Protein AF-A0A7R9L1J9-F1 (afdb_monomer_lite)

Radius of gyration: 37.99 Å; chains: 1; bounding box: 117×109×66 Å

Organism: NCBI:txid1979941

InterPro domains:
  IPR000195 Rab-GAP-TBC domain [PF00566] (53-250)
  IPR000195 Rab-GAP-TBC domain [PS50086] (49-233)
  IPR000195 Rab-GAP-TBC domain [SM00164] (46-256)
  IPR001452 SH3 domain [PF00018] (391-436)
  IPR001452 SH3 domain [PS50002] (385-444)
  IPR001452 SH3 domain [SM00326] (388-443)
  IPR004012 RUN domain [PF02759] (469-606)
  IPR004012 RUN domain [PF02759] (653-801)
  IPR004012 RUN domain [PS50826] (460-625)
  IPR004012 RUN domain [PS50826] (644-804)
  IPR004012 RUN domain [SM00593] (555-621)
  IPR004012 RUN domain [SM00593] (739-802)
  IPR035833 SGSM3, SH3 domain [cd11813] (389-441)
  IPR035969 Rab-GAP-TBC domain superfamily [SSF47923] (28-200)
  IPR035969 Rab-GAP-TBC domain superfamily [SSF47923] (175-279)
  IPR036028 SH3-like domain superfamily [SSF50044] (387-447)
  IPR036028 SH3-like domain superfamily [SSF50044] (607-629)
  IPR037213 RUN domain superfamily [G3DSA:1.20.58.900] (461-613)
  IPR037213 RUN domain superfamily [G3DSA:1.20.58.900] (621-808)
  IPR037213 RUN domain superfamily [SSF140741] (468-607)

Secondary structure (DSSP, 8-state):
--HHHHHHHHHHHHHHHHH-TT--SS--GGGS-SSPPP-HHHHHHHHT---TTTHHHHHHHHSSHHHHHHT-SS-HHHHHHHGGGSPPPPHHHHTTTSTTSTTTSSTTSHHHHHHHHHHHHHHHHHHTT-TT--PPSSS--HHHHHHHHHTTS-HHHHHH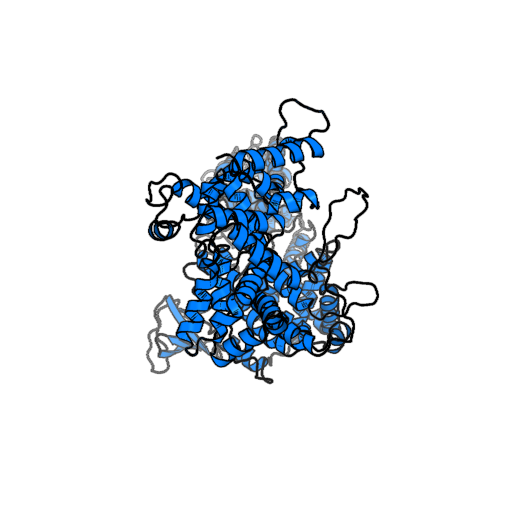HHHHHHHHHHT---HHHHHHHHHHH-HHHHHHHHHTT--HHHHHHHHHHTTTTTT---HHHHHHHHHHHHHH-THHHHHHHHHHHHHTHHHHHS--SHHHHHHHHHTGGGG--SHHHHHHHHHHHHHHHGGG---------------------PPP--TT-TTHHHHHHHHHHHHHHHHHHHHHHHHHHHHHHH-TT---------TTSS--S-HHHHHHHHHHTS--EEEESS-B---STTB--B-TT-EEEEEE--SSSEEEEEETTEEEEEEGGGEEE--TTS--B-GGG-TTT-THHHIIIIIIIHHHHHHHHHTTB--BTTB---HHHHHHHHHHHHHHTTHHHHHHHHHHHHHH-GGGTS--S-HHHHHHHHHHHHHHHTTTS-HHHHHHHHHHHHHHHT-HHHHHHHHHHS-HHHHHHHB-TTSSTTSTTHHHHHHHHHHHHHHHHHSB---TTSS-----SS----GGGBTTT-THHHIIIIIIIHHHHHHHHHTTB--BTTB---HHHHHHHHHHHHHHTTHHHHHHHHHHHHHH-GGGTS--S-HHHHHHHHHHHHHHHTTTS-HHHHHHHHHHHHHHTT-HHHHHHHHHHS-HHHHHHHB-TTSTTTSTTHHHHHHHHHGGGGS--B--TTTTSSS--PPPPSS-HHHHHHHHHHTT------

Structure (mmCIF, N/CA/C/O backbone):
data_AF-A0A7R9L1J9-F1
#
_entry.id   AF-A0A7R9L1J9-F1
#
loop_
_atom_site.group_PDB
_atom_site.id
_atom_site.type_symbol
_atom_site.label_atom_id
_atom_site.label_alt_id
_atom_site.label_comp_id
_atom_site.label_asym_id
_atom_site.label_entity_id
_atom_site.label_seq_id
_atom_site.pdbx_PDB_ins_code
_atom_site.Cartn_x
_atom_site.Cartn_y
_atom_site.Cartn_z
_atom_site.occupancy
_atom_site.B_iso_or_equiv
_atom_site.auth_seq_id
_atom_site.auth_comp_id
_atom_site.auth_asym_id
_atom_site.auth_atom_id
_atom_site.pdbx_PDB_model_num
ATOM 1 N N . THR A 1 1 ? -29.729 36.210 -21.195 1.00 52.78 1 THR A N 1
ATOM 2 C CA . THR A 1 1 ? -29.632 37.265 -22.236 1.00 52.78 1 THR A CA 1
ATOM 3 C C . THR A 1 1 ? -30.159 38.641 -21.827 1.00 52.78 1 THR A C 1
ATOM 5 O O . THR A 1 1 ? -30.220 39.504 -22.674 1.00 52.78 1 THR A O 1
ATOM 8 N N . GLU A 1 2 ? -30.376 38.942 -20.551 1.00 46.12 2 GLU A N 1
ATOM 9 C CA . GLU A 1 2 ? -30.359 40.326 -20.010 1.00 46.12 2 GLU A CA 1
ATOM 10 C C . GLU A 1 2 ? -30.115 40.186 -18.500 1.00 46.12 2 GLU A C 1
ATOM 12 O O . GLU A 1 2 ? -29.141 40.695 -17.953 1.00 46.12 2 GLU A O 1
ATOM 17 N N . THR A 1 3 ? -30.856 39.257 -17.895 1.00 63.62 3 THR A N 1
ATOM 18 C CA . THR A 1 3 ? -30.635 38.694 -16.554 1.00 63.62 3 THR A CA 1
ATOM 19 C C . THR A 1 3 ? -29.209 38.165 -16.330 1.00 63.62 3 THR A C 1
ATOM 21 O O . THR A 1 3 ? -28.573 38.513 -15.342 1.00 63.62 3 THR A O 1
ATOM 24 N N . ASP A 1 4 ? -28.648 37.382 -17.260 1.00 67.44 4 ASP A N 1
ATOM 25 C CA . ASP A 1 4 ? -27.270 36.859 -17.133 1.00 67.44 4 ASP A CA 1
ATOM 26 C C . ASP A 1 4 ? -26.195 37.955 -17.139 1.00 67.44 4 ASP A C 1
ATOM 28 O O . ASP A 1 4 ? -25.140 37.792 -16.522 1.00 67.44 4 ASP A O 1
ATOM 32 N N . GLN A 1 5 ? -26.437 39.052 -17.866 1.00 74.88 5 GLN A N 1
ATOM 33 C CA . GLN A 1 5 ? -25.528 40.198 -17.897 1.00 74.88 5 GLN A CA 1
ATOM 34 C C . GLN A 1 5 ? -25.625 40.979 -16.589 1.00 74.88 5 GLN A C 1
ATOM 36 O O . GLN A 1 5 ? -24.598 41.368 -16.042 1.00 74.88 5 GLN A O 1
ATOM 41 N N . GLU A 1 6 ? -26.828 41.130 -16.037 1.00 79.62 6 GLU A N 1
ATOM 42 C CA . GLU A 1 6 ? -27.044 41.754 -14.733 1.00 79.62 6 GLU A CA 1
ATOM 43 C C . GLU A 1 6 ? -26.386 40.953 -13.595 1.00 79.62 6 GLU A C 1
ATOM 45 O O . GLU A 1 6 ? -25.652 41.511 -12.777 1.00 79.62 6 GLU A O 1
ATOM 50 N N . VAL A 1 7 ? -26.571 39.628 -13.579 1.00 81.00 7 VAL A N 1
ATOM 51 C CA . VAL A 1 7 ? -25.913 38.717 -12.627 1.00 81.00 7 VAL A CA 1
ATOM 52 C C . VAL A 1 7 ? -24.394 38.800 -12.776 1.00 81.00 7 VAL A C 1
ATOM 54 O O . VAL A 1 7 ? -23.674 38.924 -11.785 1.00 81.00 7 VAL A O 1
ATOM 57 N N . ARG A 1 8 ? -23.881 38.801 -14.011 1.00 83.38 8 ARG A N 1
ATOM 58 C CA . ARG A 1 8 ? -22.445 38.962 -14.274 1.00 83.38 8 ARG A CA 1
ATOM 59 C C . ARG A 1 8 ? -21.911 40.295 -13.739 1.00 83.38 8 ARG A C 1
ATOM 61 O O . ARG A 1 8 ? -20.854 40.295 -13.115 1.00 83.38 8 ARG A O 1
ATOM 68 N N . SER A 1 9 ? -22.627 41.399 -13.937 1.00 83.75 9 SER A N 1
ATOM 69 C CA . SER A 1 9 ? -22.235 42.720 -13.428 1.00 83.75 9 SER A CA 1
ATOM 70 C C . SER A 1 9 ? -22.203 42.767 -11.899 1.00 83.75 9 SER A C 1
ATOM 72 O O . SER A 1 9 ? -21.262 43.319 -11.332 1.00 83.75 9 SER A O 1
ATOM 74 N N . LYS A 1 10 ? -23.162 42.120 -11.220 1.00 85.19 10 LYS A N 1
ATOM 75 C CA . LYS A 1 10 ? -23.164 41.971 -9.751 1.00 85.19 10 LYS A CA 1
ATOM 76 C C . LYS A 1 10 ? -21.920 41.225 -9.252 1.00 85.19 10 LYS A C 1
ATOM 78 O O . LYS A 1 10 ? -21.276 41.669 -8.303 1.00 85.19 10 LYS A O 1
ATOM 83 N N . TRP A 1 11 ? -21.538 40.140 -9.929 1.00 86.75 11 TRP A N 1
ATOM 84 C CA . TRP A 1 11 ? -20.323 39.384 -9.612 1.00 86.75 11 TRP A CA 1
ATOM 85 C C . TRP A 1 11 ? -19.034 40.171 -9.869 1.00 86.75 11 TRP A C 1
ATOM 87 O O . TRP A 1 11 ? -18.132 40.141 -9.035 1.00 86.75 11 TRP A O 1
ATOM 97 N N . ILE A 1 12 ? -18.942 40.891 -10.992 1.00 85.00 12 ILE A N 1
ATOM 98 C CA . ILE A 1 12 ? -17.780 41.738 -11.303 1.00 85.00 12 ILE A CA 1
ATOM 99 C C . ILE A 1 12 ? -17.639 42.843 -10.252 1.00 85.00 12 ILE A C 1
ATOM 101 O O . ILE A 1 12 ? -16.560 43.000 -9.693 1.00 85.00 12 ILE A O 1
ATOM 105 N N . CYS A 1 13 ? -18.734 43.523 -9.903 1.00 84.25 13 CYS A N 1
ATOM 106 C CA . CYS A 1 13 ? -18.741 44.558 -8.871 1.00 84.25 13 CYS A CA 1
ATOM 107 C C . CYS A 1 13 ? -18.268 44.019 -7.511 1.00 84.25 13 CYS A C 1
ATOM 109 O O . CYS A 1 13 ? -17.436 44.642 -6.853 1.00 84.25 13 CYS A O 1
ATOM 111 N N . TYR A 1 14 ? -18.729 42.829 -7.107 1.00 85.44 14 TYR A N 1
ATOM 112 C CA . TYR A 1 14 ? -18.257 42.183 -5.881 1.00 85.44 14 TYR A CA 1
ATOM 113 C C . TYR A 1 14 ? -16.753 41.888 -5.917 1.00 85.44 14 TYR A C 1
ATOM 115 O O . TYR A 1 14 ? -16.052 42.141 -4.934 1.00 85.44 14 TYR A O 1
ATOM 123 N N . LEU A 1 15 ? -16.254 41.345 -7.031 1.00 83.75 15 LEU A N 1
ATOM 124 C CA . LEU A 1 15 ? -14.843 40.998 -7.186 1.00 83.75 15 LEU A CA 1
ATOM 125 C C . LEU A 1 15 ? -13.955 42.247 -7.189 1.00 83.75 15 LEU A C 1
ATOM 127 O O . LEU A 1 15 ? -12.946 42.273 -6.485 1.00 83.75 15 LEU A O 1
ATOM 131 N N . GLU A 1 16 ? -14.357 43.294 -7.905 1.00 82.06 16 GLU A N 1
ATOM 132 C CA . GLU A 1 16 ? -13.647 44.572 -7.927 1.00 82.06 16 GLU A CA 1
ATOM 133 C C . GLU A 1 16 ? -13.620 45.212 -6.538 1.00 82.06 16 GLU A C 1
ATOM 135 O O . GLU A 1 16 ? -12.553 45.568 -6.046 1.00 82.06 16 GLU A O 1
ATOM 140 N N . PHE A 1 17 ? -14.761 45.275 -5.852 1.00 82.44 17 PHE A N 1
ATOM 141 C CA . PHE A 1 17 ? -14.840 45.892 -4.530 1.00 82.44 17 PHE A CA 1
ATOM 142 C C . PHE A 1 17 ? -13.985 45.172 -3.474 1.00 82.44 17 PHE A C 1
ATOM 144 O O . PHE A 1 17 ? -13.336 45.821 -2.657 1.00 82.44 17 PHE A O 1
ATOM 151 N N . ASN A 1 18 ? -13.972 43.834 -3.471 1.00 80.44 18 ASN A N 1
ATOM 152 C CA . ASN A 1 18 ? -13.299 43.066 -2.415 1.00 80.44 18 ASN A CA 1
ATOM 153 C C . ASN A 1 18 ? -11.826 42.757 -2.711 1.00 80.44 18 ASN A C 1
ATOM 155 O O . ASN A 1 18 ? -11.041 42.603 -1.773 1.00 80.44 18 ASN A O 1
ATOM 159 N N . TYR A 1 19 ? -11.441 42.651 -3.985 1.00 79.38 19 TYR A N 1
ATOM 160 C CA . TYR A 1 19 ? -10.119 42.150 -4.376 1.00 79.38 19 TYR A CA 1
ATOM 161 C C . TYR A 1 19 ? -9.318 43.118 -5.262 1.00 79.38 19 TYR A C 1
ATOM 163 O O . TYR A 1 19 ? -8.096 42.989 -5.327 1.00 79.38 19 TYR A O 1
ATOM 171 N N . ASN A 1 20 ? -9.935 44.127 -5.892 1.00 75.06 20 ASN A N 1
ATOM 172 C CA . ASN A 1 20 ? -9.223 45.122 -6.708 1.00 75.06 20 ASN A CA 1
ATOM 173 C C . ASN A 1 20 ? -8.796 46.346 -5.874 1.00 75.06 20 ASN A C 1
ATOM 175 O O . ASN A 1 20 ? -9.239 47.469 -6.105 1.00 75.06 20 ASN A O 1
ATOM 179 N N . LYS A 1 21 ? -7.908 46.131 -4.891 1.00 64.69 21 LYS A N 1
ATOM 180 C CA . LYS A 1 21 ? -7.424 47.190 -3.978 1.00 64.69 21 LYS A CA 1
ATOM 181 C C . LYS A 1 21 ? -6.687 48.339 -4.681 1.00 64.69 21 LYS A C 1
ATOM 183 O O . LYS A 1 21 ? -6.654 49.444 -4.154 1.00 64.69 21 LYS A O 1
ATOM 188 N N . GLU A 1 22 ? -6.099 48.077 -5.847 1.00 64.81 22 GLU A N 1
ATOM 189 C CA . GLU A 1 22 ? -5.290 49.035 -6.618 1.00 64.81 22 GLU A CA 1
ATOM 190 C C . GLU A 1 22 ? -6.073 49.714 -7.758 1.00 64.81 22 GLU A C 1
ATOM 192 O O . GLU A 1 22 ? -5.486 50.457 -8.540 1.00 64.81 22 GLU A O 1
ATOM 197 N N . ALA A 1 23 ? -7.389 49.472 -7.864 1.00 60.03 23 ALA A N 1
ATOM 198 C CA . ALA A 1 23 ? -8.268 50.046 -8.891 1.00 60.03 23 ALA A CA 1
ATOM 199 C C . ALA A 1 23 ? -7.743 49.876 -10.335 1.00 60.03 23 ALA A C 1
ATOM 201 O O . ALA A 1 23 ? -7.856 50.770 -11.175 1.00 60.03 23 ALA A O 1
ATOM 202 N N . ILE A 1 24 ? -7.164 48.711 -10.643 1.00 63.12 24 ILE A N 1
ATOM 203 C CA . ILE A 1 24 ? -6.625 48.417 -11.976 1.00 63.12 24 ILE A CA 1
ATOM 204 C C . ILE A 1 24 ? -7.784 48.296 -12.974 1.00 63.12 24 ILE A C 1
ATOM 206 O O . ILE A 1 24 ? -8.755 47.590 -12.705 1.00 63.12 24 ILE A O 1
ATOM 210 N N . HIS A 1 25 ? -7.652 48.924 -14.152 1.00 56.69 25 HIS A N 1
ATOM 211 C CA . HIS A 1 25 ? -8.666 48.936 -15.222 1.00 56.69 25 HIS A CA 1
ATOM 212 C C . HIS A 1 25 ? -9.091 47.545 -15.732 1.00 56.69 25 HIS A C 1
ATOM 214 O O . HIS A 1 25 ? -10.140 47.421 -16.361 1.00 56.69 25 HIS A O 1
ATOM 220 N N . GLN A 1 26 ? -8.287 46.504 -15.495 1.00 63.88 26 GLN A N 1
ATOM 221 C CA . GLN A 1 26 ? -8.603 45.113 -15.817 1.00 63.88 26 GLN A CA 1
ATOM 222 C C . GLN A 1 26 ? -8.122 44.200 -14.689 1.00 63.88 26 GLN A C 1
ATOM 224 O O . GLN A 1 26 ? -6.935 43.880 -14.581 1.00 63.88 26 GLN A O 1
ATOM 229 N N . MET A 1 27 ? -9.061 43.783 -13.846 1.00 69.81 27 MET A N 1
ATOM 230 C CA . MET A 1 27 ? -8.804 42.860 -12.748 1.00 69.81 27 MET A CA 1
ATOM 231 C C . MET A 1 27 ? -8.367 41.483 -13.273 1.00 69.81 27 MET A C 1
ATOM 233 O O . MET A 1 27 ? -8.960 40.939 -14.208 1.00 69.81 27 MET A O 1
ATOM 237 N N . LYS A 1 28 ? -7.343 40.888 -12.649 1.00 78.19 28 LYS A N 1
ATOM 238 C CA . LYS A 1 28 ? -6.871 39.530 -12.969 1.00 78.19 28 LYS A CA 1
ATOM 239 C C . LYS A 1 28 ? -7.259 38.554 -11.863 1.00 78.19 28 LYS A C 1
ATOM 241 O O . LYS A 1 28 ? -7.172 38.870 -10.681 1.00 78.19 28 LYS A O 1
ATOM 246 N N . TRP A 1 29 ? -7.574 37.313 -12.232 1.00 80.62 29 TRP A N 1
ATOM 247 C CA . TRP A 1 29 ? -7.896 36.249 -11.270 1.00 80.62 29 TRP A CA 1
ATOM 248 C C . TRP A 1 29 ? -6.765 35.934 -10.278 1.00 80.62 29 TRP A C 1
ATOM 250 O O . TRP A 1 29 ? -7.034 35.392 -9.211 1.00 80.62 29 TRP A O 1
ATOM 260 N N . SER A 1 30 ? -5.515 36.292 -10.585 1.00 76.06 30 SER A N 1
ATOM 261 C CA . SER A 1 30 ? -4.375 36.160 -9.665 1.00 76.06 30 SER A CA 1
ATOM 262 C C . SER A 1 30 ? -4.487 37.033 -8.410 1.00 76.06 30 SER A C 1
ATOM 264 O O . SER A 1 30 ? -3.798 36.764 -7.436 1.00 76.06 30 SER A O 1
ATOM 266 N N . GLN A 1 31 ? -5.326 38.074 -8.433 1.00 74.94 31 GLN A N 1
ATOM 267 C CA . GLN A 1 31 ? -5.555 38.982 -7.301 1.00 74.94 31 GLN A CA 1
ATOM 268 C C . GLN A 1 31 ? -6.635 38.469 -6.338 1.00 74.94 31 GLN A C 1
ATOM 270 O O . GLN A 1 31 ? -6.786 38.994 -5.239 1.00 74.94 31 GLN A O 1
ATOM 275 N N . VAL A 1 32 ? -7.404 37.462 -6.756 1.00 80.69 32 VAL A N 1
ATOM 276 C CA . VAL A 1 32 ? -8.430 36.828 -5.928 1.00 80.69 32 VAL A CA 1
ATOM 277 C C . VAL A 1 32 ? -7.782 35.711 -5.123 1.00 80.69 32 VAL A C 1
ATOM 279 O O . VAL A 1 32 ? -7.078 34.878 -5.700 1.00 80.69 32 VAL A O 1
ATOM 282 N N . ASP A 1 33 ? -8.076 35.668 -3.823 1.00 80.06 33 ASP A N 1
ATOM 283 C CA . ASP A 1 33 ? -7.592 34.633 -2.906 1.00 80.06 33 ASP A CA 1
ATOM 284 C C . ASP A 1 33 ? -7.786 33.213 -3.474 1.00 80.06 33 ASP A C 1
ATOM 286 O O . ASP A 1 33 ? -8.755 32.921 -4.183 1.00 80.06 33 ASP A O 1
ATOM 290 N N . ILE A 1 34 ? -6.862 32.311 -3.125 1.00 78.62 34 ILE A N 1
ATOM 291 C CA . ILE A 1 34 ? -6.886 30.900 -3.552 1.00 78.62 34 ILE A CA 1
ATOM 292 C C . ILE A 1 34 ? -8.174 30.204 -3.084 1.00 78.62 34 ILE A C 1
ATOM 294 O O . ILE A 1 34 ? -8.703 29.354 -3.796 1.00 78.62 34 ILE A O 1
ATOM 298 N N . GLN A 1 35 ? -8.691 30.596 -1.917 1.00 81.00 35 GLN A N 1
ATOM 299 C CA . GLN A 1 35 ? -9.971 30.146 -1.385 1.00 81.00 35 GLN A CA 1
ATOM 300 C C . GLN A 1 35 ? -10.810 31.358 -0.971 1.00 81.00 35 GLN A C 1
ATOM 302 O O . GLN A 1 35 ? -10.342 32.223 -0.227 1.00 81.00 35 GLN A O 1
ATOM 307 N N . MET A 1 36 ? -12.055 31.425 -1.445 1.00 79.56 36 MET A N 1
ATOM 308 C CA . MET A 1 36 ? -12.958 32.527 -1.105 1.00 79.56 36 MET A CA 1
ATOM 309 C C . MET A 1 36 ? -13.501 32.366 0.319 1.00 79.56 36 MET A C 1
ATOM 311 O O . MET A 1 36 ? -13.975 31.298 0.702 1.00 79.56 36 MET A O 1
ATOM 315 N N . LYS A 1 37 ? -13.462 33.441 1.112 1.00 77.69 37 LYS A N 1
ATOM 316 C CA . LYS A 1 37 ? -14.040 33.450 2.462 1.00 77.69 37 LYS A CA 1
ATOM 317 C C . LYS A 1 37 ? -15.562 33.539 2.383 1.00 77.69 37 LYS A C 1
ATOM 319 O O . LYS A 1 37 ? -16.094 34.370 1.649 1.00 77.69 37 LYS A O 1
ATOM 324 N N . HIS A 1 38 ? -16.255 32.742 3.194 1.00 80.81 38 HIS A N 1
ATOM 325 C CA . HIS A 1 38 ? -17.709 32.811 3.306 1.00 80.81 38 HIS A CA 1
ATOM 326 C C . HIS A 1 38 ? -18.138 34.157 3.893 1.00 80.81 38 HIS A C 1
ATOM 328 O O . HIS A 1 38 ? -17.813 34.487 5.035 1.00 80.81 38 HIS A O 1
ATOM 334 N N . THR A 1 39 ? -18.894 34.933 3.122 1.00 82.56 39 THR A N 1
ATOM 335 C CA . THR A 1 39 ? -19.491 36.195 3.570 1.00 82.56 39 THR A CA 1
ATOM 336 C C . THR A 1 39 ? -20.982 36.197 3.267 1.00 82.56 39 THR A C 1
ATOM 338 O O . THR A 1 39 ? -21.439 35.512 2.355 1.00 82.56 39 THR A O 1
ATOM 341 N N . LYS A 1 40 ? -21.761 36.988 4.017 1.00 81.56 40 LYS A N 1
ATOM 342 C CA . LYS A 1 40 ? -23.208 37.124 3.772 1.00 81.56 40 LYS A CA 1
ATOM 343 C C . LYS A 1 40 ? -23.498 37.585 2.339 1.00 81.56 40 LYS A C 1
ATOM 345 O O . LYS A 1 40 ? -24.395 37.054 1.702 1.00 81.56 40 LYS A O 1
ATOM 350 N N . VAL A 1 41 ? -22.696 38.519 1.826 1.00 83.06 41 VAL A N 1
ATOM 351 C CA . VAL A 1 41 ? -22.822 39.042 0.458 1.00 83.06 41 VAL A CA 1
ATOM 352 C C . VAL A 1 41 ? -22.519 37.959 -0.578 1.00 83.06 41 VAL A C 1
ATOM 354 O O . VAL A 1 41 ? -23.290 37.789 -1.515 1.00 83.06 41 VAL A O 1
ATOM 357 N N . LEU A 1 42 ? -21.445 37.184 -0.389 1.00 84.44 42 LEU A N 1
ATOM 358 C CA . LEU A 1 42 ? -21.094 36.089 -1.296 1.00 84.44 42 LEU A CA 1
ATOM 359 C C . LEU A 1 42 ? -22.156 34.983 -1.297 1.00 84.44 42 LEU A C 1
ATOM 361 O O . LEU A 1 42 ? -22.511 34.471 -2.352 1.00 84.44 42 LEU A O 1
ATOM 365 N N . THR A 1 43 ? -22.715 34.661 -0.130 1.00 85.81 43 THR A N 1
ATOM 366 C CA . THR A 1 43 ? -23.818 33.704 -0.009 1.00 85.81 43 THR A CA 1
ATOM 367 C C . THR A 1 43 ? -25.052 34.148 -0.801 1.00 85.81 43 THR A C 1
ATOM 369 O O . THR A 1 43 ? -25.624 33.340 -1.528 1.00 85.81 43 THR A O 1
ATOM 372 N N . GLU A 1 44 ? -25.447 35.420 -0.717 1.00 85.12 44 GLU A N 1
ATOM 373 C CA . GLU A 1 44 ? -26.576 35.944 -1.501 1.00 85.12 44 GLU A CA 1
ATOM 374 C C . GLU A 1 44 ? -26.275 35.987 -3.008 1.00 85.12 44 GLU A C 1
ATOM 376 O O . GLU A 1 44 ? -27.142 35.669 -3.822 1.00 85.12 44 GLU A O 1
ATOM 381 N N . LEU A 1 45 ? -25.031 36.283 -3.399 1.00 86.56 45 LEU A N 1
ATOM 382 C CA . LEU A 1 45 ? -24.614 36.222 -4.804 1.00 86.56 45 LEU A CA 1
ATOM 383 C C . LEU A 1 45 ? -24.693 34.803 -5.370 1.00 86.56 45 LEU A C 1
ATOM 385 O O . LEU A 1 45 ? -25.160 34.617 -6.492 1.00 86.56 45 LEU A O 1
ATOM 389 N N . ILE A 1 46 ? -24.301 33.796 -4.593 1.00 87.88 46 ILE A N 1
ATOM 390 C CA . ILE A 1 46 ? -24.373 32.392 -5.012 1.00 87.88 46 ILE A CA 1
ATOM 391 C C . ILE A 1 46 ? -25.825 31.929 -5.123 1.00 87.88 46 ILE A C 1
ATOM 393 O O . ILE A 1 46 ? -26.170 31.270 -6.101 1.00 87.88 46 ILE A O 1
ATOM 397 N N . LYS A 1 47 ? -26.704 32.353 -4.205 1.00 85.12 47 LYS A N 1
ATOM 398 C CA . LYS A 1 47 ? -28.154 32.116 -4.323 1.00 85.12 47 LYS A CA 1
ATOM 399 C C . LYS A 1 47 ? -28.750 32.767 -5.573 1.00 85.12 47 LYS A C 1
ATOM 401 O O . LYS A 1 47 ? -29.637 32.189 -6.188 1.00 85.12 47 LYS A O 1
ATOM 406 N N . SER A 1 48 ? -28.251 33.940 -5.972 1.00 82.94 48 SER A N 1
ATOM 407 C CA . SER A 1 48 ? -28.673 34.608 -7.212 1.00 82.94 48 SER A CA 1
ATOM 408 C C . SER A 1 48 ? -28.141 33.947 -8.495 1.00 82.94 48 SER A C 1
ATOM 410 O O . SER A 1 48 ? -28.582 34.298 -9.589 1.00 82.94 48 SER A O 1
ATOM 412 N N . GLY A 1 49 ? -27.233 32.973 -8.361 1.00 84.50 49 GLY A N 1
ATOM 413 C CA . GLY A 1 49 ? -26.638 32.206 -9.450 1.00 84.50 49 GLY A CA 1
ATOM 414 C C . GLY A 1 49 ? -25.311 32.771 -9.958 1.00 84.50 49 GLY A C 1
ATOM 415 O O . GLY A 1 49 ? -24.997 33.955 -9.806 1.00 84.50 49 GLY A O 1
ATOM 416 N N . ILE A 1 50 ? -24.504 31.904 -10.576 1.00 88.81 50 ILE A N 1
ATOM 417 C CA . ILE A 1 50 ? -23.214 32.275 -11.168 1.00 88.81 50 ILE A CA 1
ATOM 418 C C . ILE A 1 50 ? -23.350 32.357 -12.691 1.00 88.81 50 ILE A C 1
ATOM 420 O O . ILE A 1 50 ? -23.833 31.434 -13.348 1.00 88.81 50 ILE A O 1
ATOM 424 N N . SER A 1 51 ? -22.867 33.458 -13.279 1.00 87.38 51 SER A N 1
ATOM 425 C CA . SER A 1 51 ? -22.805 33.592 -14.739 1.00 87.38 51 SER A CA 1
ATOM 426 C C . SER A 1 51 ? -21.953 32.462 -15.346 1.00 87.38 51 SER A C 1
ATOM 428 O O . SER A 1 51 ? -20.852 32.220 -14.844 1.00 87.38 51 SER A O 1
ATOM 430 N N . PRO A 1 52 ? -22.366 31.814 -16.456 1.00 85.00 52 PRO A N 1
ATOM 431 C CA . PRO A 1 52 ? -21.652 30.662 -17.023 1.00 85.00 52 PRO A CA 1
ATOM 432 C C . PRO A 1 52 ? -20.151 30.890 -17.258 1.00 85.00 52 PRO A C 1
ATOM 434 O O . PRO A 1 52 ? -19.338 30.006 -17.019 1.00 85.00 52 PRO A O 1
ATOM 437 N N . SER A 1 53 ? -19.777 32.106 -17.659 1.00 85.06 53 SER A N 1
ATOM 438 C CA . SER A 1 53 ? -18.387 32.514 -17.917 1.00 85.06 53 SER A CA 1
ATOM 439 C C . SER A 1 53 ? -17.521 32.667 -16.660 1.00 85.06 53 SER A C 1
ATOM 441 O O . SER A 1 53 ? -16.296 32.650 -16.752 1.00 85.06 53 SER A O 1
ATOM 443 N N . LEU A 1 54 ? -18.137 32.847 -15.490 1.00 88.00 54 LEU A N 1
ATOM 444 C CA . LEU A 1 54 ? -17.450 33.005 -14.208 1.00 88.00 54 LEU A CA 1
ATOM 445 C C . LEU A 1 54 ? -17.406 31.698 -13.404 1.00 88.00 54 LEU A C 1
ATOM 447 O O . LEU A 1 54 ? -16.654 31.617 -12.435 1.00 88.00 54 LEU A O 1
ATOM 451 N N . ARG A 1 55 ? -18.159 30.666 -13.812 1.00 91.31 55 ARG A N 1
ATOM 452 C CA . ARG A 1 55 ? -18.206 29.371 -13.118 1.00 91.31 55 ARG A CA 1
ATOM 453 C C . ARG A 1 55 ? -16.839 28.704 -12.979 1.00 91.31 55 ARG A C 1
ATOM 455 O O . ARG A 1 55 ? -16.488 28.421 -11.842 1.00 91.31 55 ARG A O 1
ATOM 462 N N . PRO A 1 56 ? -16.021 28.509 -14.034 1.00 91.38 56 PRO A N 1
ATOM 463 C CA . PRO A 1 56 ? -14.742 27.810 -13.877 1.00 91.38 56 PRO A CA 1
ATOM 464 C C . PRO A 1 56 ? -13.812 28.427 -12.812 1.00 91.38 56 PRO A C 1
ATOM 466 O O . PRO A 1 56 ? -13.403 27.714 -11.892 1.00 91.38 56 PRO A O 1
ATOM 469 N N . PRO A 1 57 ? -13.510 29.743 -12.841 1.00 88.81 57 PRO A N 1
ATOM 470 C CA . PRO A 1 57 ? -12.609 30.335 -11.856 1.00 88.81 57 PRO A CA 1
ATOM 471 C C . PRO A 1 57 ? -13.219 30.473 -10.454 1.00 88.81 57 PRO A C 1
ATOM 473 O O . PRO A 1 57 ? -12.457 30.466 -9.482 1.00 88.81 57 PRO A O 1
ATOM 476 N N . ILE A 1 58 ? -14.548 30.603 -10.334 1.00 89.75 58 ILE A N 1
ATOM 477 C CA . ILE A 1 58 ? -15.236 30.646 -9.036 1.00 89.75 58 ILE A CA 1
ATOM 478 C C . ILE A 1 58 ? -15.308 29.247 -8.431 1.00 89.75 58 ILE A C 1
ATOM 480 O O . ILE A 1 58 ? -14.904 29.079 -7.289 1.00 89.75 58 ILE A O 1
ATOM 484 N N . TRP A 1 59 ? -15.730 28.228 -9.181 1.00 92.94 59 TRP A N 1
ATOM 485 C CA . TRP A 1 59 ? -15.787 26.843 -8.709 1.00 92.94 59 TRP A CA 1
ATOM 486 C C . TRP A 1 59 ? -14.424 26.339 -8.257 1.00 92.94 59 TRP A C 1
ATOM 488 O O . TRP A 1 59 ? -14.334 25.711 -7.209 1.00 92.94 59 TRP A O 1
ATOM 498 N N . MET A 1 60 ? -13.347 26.669 -8.974 1.00 89.62 60 MET A N 1
ATOM 499 C CA . MET A 1 60 ? -11.989 26.305 -8.559 1.00 89.62 60 MET A CA 1
ATOM 500 C C . MET A 1 60 ? -11.594 26.885 -7.189 1.00 89.62 60 MET A C 1
ATOM 502 O O . MET A 1 60 ? -10.818 26.249 -6.485 1.00 89.62 60 MET A O 1
ATOM 506 N N . ARG A 1 61 ? -12.125 28.056 -6.806 1.00 87.62 61 ARG A N 1
ATOM 507 C CA . ARG A 1 61 ? -11.825 28.750 -5.534 1.00 87.62 61 ARG A CA 1
ATOM 508 C C . ARG A 1 61 ? -12.839 28.500 -4.420 1.00 87.62 61 ARG A C 1
ATOM 510 O O . ARG A 1 61 ? -12.496 28.618 -3.247 1.00 87.62 61 ARG A O 1
ATOM 517 N N . ALA A 1 62 ? -14.095 28.259 -4.785 1.00 85.31 62 ALA A N 1
ATOM 518 C CA . ALA A 1 62 ? -15.156 27.876 -3.862 1.00 85.31 62 ALA A CA 1
ATOM 519 C C . ALA A 1 62 ? -14.931 26.432 -3.401 1.00 85.31 62 ALA A C 1
ATOM 521 O O . ALA A 1 62 ? -14.978 26.142 -2.209 1.00 85.31 62 ALA A O 1
ATOM 522 N N . SER A 1 63 ? -14.563 25.557 -4.341 1.00 84.25 63 SER A N 1
ATOM 523 C CA . SER A 1 63 ? -14.078 24.217 -4.035 1.00 84.25 63 SER A CA 1
ATOM 524 C C . SER A 1 63 ? -12.616 24.229 -3.578 1.00 84.25 63 SER A C 1
ATOM 526 O O . SER A 1 63 ? -11.896 25.219 -3.696 1.00 84.25 63 SER A O 1
ATOM 528 N N . LYS A 1 64 ? -12.129 23.067 -3.135 1.00 80.62 64 LYS A N 1
ATOM 529 C CA . LYS A 1 64 ? -10.705 22.838 -2.844 1.00 80.62 64 LYS A CA 1
ATOM 530 C C . LYS A 1 64 ? -9.875 22.558 -4.111 1.00 80.62 64 LYS A C 1
ATOM 532 O O . LYS A 1 64 ? -8.707 22.189 -4.000 1.00 80.62 64 LYS A O 1
ATOM 537 N N . GLY A 1 65 ? -10.444 22.725 -5.310 1.00 82.25 65 GLY A N 1
ATOM 538 C CA . GLY A 1 65 ? -9.806 22.399 -6.590 1.00 82.25 65 GLY A CA 1
ATOM 539 C C . GLY A 1 65 ? -8.532 23.202 -6.868 1.00 82.25 65 GLY A C 1
ATOM 540 O O . GLY A 1 65 ? -7.505 22.621 -7.217 1.00 82.25 65 GLY A O 1
ATOM 541 N N . LEU A 1 66 ? -8.547 24.523 -6.654 1.00 83.56 66 LEU A N 1
ATOM 542 C CA . LEU A 1 66 ? -7.359 25.364 -6.851 1.00 83.56 66 LEU A CA 1
ATOM 543 C C . LEU A 1 66 ? -6.275 25.073 -5.810 1.00 83.56 66 LEU A C 1
ATOM 545 O O . LEU A 1 66 ? -5.093 25.056 -6.144 1.00 83.56 66 LEU A O 1
ATOM 549 N N . THR A 1 67 ? -6.667 24.782 -4.569 1.00 83.62 67 THR A N 1
ATOM 550 C CA . THR A 1 67 ? -5.744 24.354 -3.511 1.00 83.62 67 THR A CA 1
ATOM 551 C C . THR A 1 67 ? -5.049 23.045 -3.882 1.00 83.62 67 THR A C 1
ATOM 553 O O . THR A 1 67 ? -3.834 22.942 -3.739 1.00 83.62 67 THR A O 1
ATOM 556 N N . LEU A 1 68 ? -5.790 22.059 -4.406 1.00 82.06 68 LEU A N 1
ATOM 557 C CA . LEU A 1 68 ? -5.219 20.797 -4.888 1.00 82.06 68 LEU A CA 1
ATOM 558 C C . LEU A 1 68 ? -4.254 21.021 -6.056 1.00 82.06 68 LEU A C 1
ATOM 560 O O . LEU A 1 68 ? -3.177 20.432 -6.061 1.00 82.06 68 LEU A O 1
ATOM 564 N N . LYS A 1 69 ? -4.605 21.908 -6.995 1.00 83.88 69 LYS A N 1
ATOM 565 C CA . LYS A 1 69 ? -3.747 22.277 -8.129 1.00 83.88 69 LYS A CA 1
ATOM 566 C C . LYS A 1 69 ? -2.422 22.885 -7.664 1.00 83.88 69 LYS A C 1
ATOM 568 O O . LYS A 1 69 ? -1.365 22.428 -8.087 1.00 83.88 69 LYS A O 1
ATOM 573 N N . VAL A 1 70 ? -2.465 23.875 -6.769 1.00 81.44 70 VAL A N 1
ATOM 574 C CA . VAL A 1 70 ? -1.267 24.578 -6.266 1.00 81.44 70 VAL A CA 1
ATOM 575 C C . VAL A 1 70 ? -0.394 23.679 -5.387 1.00 81.44 70 VAL A C 1
ATOM 577 O O . VAL A 1 70 ? 0.827 23.746 -5.477 1.00 81.44 70 VAL A O 1
ATOM 580 N N . ASN A 1 71 ? -1.001 22.813 -4.572 1.00 79.62 71 ASN A N 1
ATOM 581 C CA . ASN A 1 71 ? -0.273 21.914 -3.669 1.00 79.62 71 ASN A CA 1
ATOM 582 C C . ASN A 1 71 ? 0.220 20.628 -4.352 1.00 79.62 71 ASN A C 1
ATOM 584 O O . ASN A 1 71 ? 0.825 19.778 -3.697 1.00 79.62 71 ASN A O 1
ATOM 588 N N . SER A 1 72 ? -0.081 20.435 -5.636 1.00 77.69 72 SER A N 1
ATOM 589 C CA . SER A 1 72 ? 0.338 19.243 -6.362 1.00 77.69 72 SER A CA 1
ATOM 590 C C . SER A 1 72 ? 1.813 19.315 -6.761 1.00 77.69 72 SER A C 1
ATOM 592 O O . SER A 1 72 ? 2.288 20.315 -7.290 1.00 77.69 72 SER A O 1
ATOM 594 N N . ASN A 1 73 ? 2.539 18.214 -6.551 1.00 76.44 73 ASN A N 1
ATOM 595 C CA . ASN A 1 73 ? 3.948 18.099 -6.951 1.00 76.44 73 ASN A CA 1
ATOM 596 C C . ASN A 1 73 ? 4.130 17.936 -8.471 1.00 76.44 73 ASN A C 1
ATOM 598 O O . ASN A 1 73 ? 5.250 18.027 -8.969 1.00 76.44 73 ASN A O 1
ATOM 602 N N . TRP A 1 74 ? 3.048 17.655 -9.200 1.00 78.94 74 TRP A N 1
ATOM 603 C CA . TRP A 1 74 ? 3.064 17.364 -10.629 1.00 78.94 74 TRP A CA 1
ATOM 604 C C . TRP A 1 74 ? 2.012 18.189 -11.351 1.00 78.94 74 TRP A C 1
ATOM 606 O O . TRP A 1 74 ? 0.863 18.271 -10.923 1.00 78.94 74 TRP A O 1
ATOM 616 N N . THR A 1 75 ? 2.391 18.730 -12.503 1.00 85.38 75 THR A N 1
ATOM 617 C CA . THR A 1 75 ? 1.445 19.397 -13.403 1.00 85.38 75 THR A CA 1
ATOM 618 C C . THR A 1 75 ? 0.487 18.384 -14.034 1.00 85.38 75 THR A C 1
ATOM 620 O O . THR A 1 75 ? 0.821 17.206 -14.182 1.00 85.38 75 THR A O 1
ATOM 623 N N . TYR A 1 76 ? -0.693 18.830 -14.479 1.00 86.25 76 TYR A N 1
ATOM 624 C CA . TYR A 1 76 ? -1.660 17.939 -15.135 1.00 86.25 76 TYR A CA 1
ATOM 625 C C . TYR A 1 76 ? -1.082 17.234 -16.376 1.00 86.25 76 TYR A C 1
ATOM 627 O O . TYR A 1 76 ? -1.368 16.058 -16.605 1.00 86.25 76 TYR A O 1
ATOM 635 N N . SER A 1 77 ? -0.205 17.903 -17.133 1.00 86.19 77 SER A N 1
ATOM 636 C CA . SER A 1 77 ? 0.498 17.287 -18.268 1.00 86.19 77 SER A CA 1
ATOM 637 C C . SER A 1 77 ? 1.396 16.130 -17.822 1.00 86.19 77 SER A C 1
ATOM 639 O O . SER A 1 77 ? 1.305 15.037 -18.371 1.00 86.19 77 SER A O 1
ATOM 641 N N . GLN A 1 78 ? 2.204 16.332 -16.776 1.00 84.75 78 GLN A N 1
ATOM 642 C CA . GLN A 1 78 ? 3.070 15.282 -16.227 1.00 84.75 78 GLN A CA 1
ATOM 643 C C . GLN A 1 78 ? 2.254 14.111 -15.668 1.00 84.75 78 GLN A C 1
ATOM 645 O O . GLN A 1 78 ? 2.618 12.952 -15.852 1.00 84.75 78 GLN A O 1
ATOM 650 N N . LEU A 1 79 ? 1.119 14.398 -15.025 1.00 84.88 79 LEU A N 1
ATOM 651 C CA . LEU A 1 79 ? 0.187 13.373 -14.555 1.00 84.88 79 LEU A CA 1
ATOM 652 C C . LEU A 1 79 ? -0.397 12.554 -15.717 1.00 84.88 79 LEU A C 1
ATOM 654 O O . LEU A 1 79 ? -0.507 11.329 -15.618 1.00 84.88 79 LEU A O 1
ATOM 658 N N . CYS A 1 80 ? -0.727 13.199 -16.840 1.00 87.00 80 CYS A N 1
ATOM 659 C CA . CYS A 1 80 ? -1.167 12.506 -18.049 1.00 87.00 80 CYS A CA 1
ATOM 660 C C . CYS A 1 80 ? -0.095 11.547 -18.574 1.00 87.00 80 CYS A C 1
ATOM 662 O O . CYS A 1 80 ? -0.434 10.402 -18.888 1.00 87.00 80 CYS A O 1
ATOM 664 N N . ASP A 1 81 ? 1.166 11.979 -18.604 1.00 86.06 81 ASP A N 1
ATOM 665 C CA . ASP A 1 81 ? 2.292 11.182 -19.096 1.00 86.06 81 ASP A CA 1
ATOM 666 C C . ASP A 1 81 ? 2.569 9.966 -18.210 1.00 86.06 81 ASP A C 1
ATOM 668 O O . ASP A 1 81 ? 2.664 8.835 -18.698 1.00 86.06 81 ASP A O 1
ATOM 672 N N . LEU A 1 82 ? 2.600 10.177 -16.892 1.00 80.69 82 LEU A N 1
ATOM 673 C CA . LEU A 1 82 ? 2.782 9.111 -15.908 1.00 80.69 82 LEU A CA 1
ATOM 674 C C . LEU A 1 82 ? 1.647 8.082 -15.961 1.00 80.69 82 LEU A C 1
ATOM 676 O O . LEU A 1 82 ? 1.887 6.897 -15.748 1.00 80.69 82 LEU A O 1
ATOM 680 N N . SER A 1 83 ? 0.425 8.503 -16.299 1.00 86.00 83 SER A N 1
ATOM 681 C CA . SER A 1 83 ? -0.754 7.629 -16.368 1.00 86.00 83 SER A CA 1
ATOM 682 C C . SER A 1 83 ? -0.865 6.773 -17.639 1.00 86.00 83 SER A C 1
ATOM 684 O O . SER A 1 83 ? -1.790 5.967 -17.743 1.00 86.00 83 SER A O 1
ATOM 686 N N . ASN A 1 84 ? 0.039 6.917 -18.618 1.00 84.81 84 ASN A N 1
ATOM 687 C CA . ASN A 1 84 ? -0.123 6.316 -19.951 1.00 84.81 84 ASN A CA 1
ATOM 688 C C . ASN A 1 84 ? -0.197 4.779 -19.965 1.00 84.81 84 ASN A C 1
ATOM 690 O O . ASN A 1 84 ? -0.821 4.212 -20.858 1.00 84.81 84 ASN A O 1
ATOM 694 N N . HIS A 1 85 ? 0.380 4.105 -18.969 1.00 79.75 85 HIS A N 1
ATOM 695 C CA . HIS A 1 85 ? 0.325 2.645 -18.834 1.00 79.75 85 HIS A CA 1
ATOM 696 C C . HIS A 1 85 ? -1.009 2.128 -18.263 1.00 79.75 85 HIS A C 1
ATOM 698 O O . HIS A 1 85 ? -1.241 0.920 -18.231 1.00 79.75 85 HIS A O 1
ATOM 704 N N . VAL A 1 86 ? -1.891 3.011 -17.780 1.00 81.50 86 VAL A N 1
ATOM 705 C CA . VAL A 1 86 ? -3.198 2.627 -17.234 1.00 81.50 86 VAL A CA 1
ATOM 706 C C . VAL A 1 86 ? -4.216 2.495 -18.369 1.00 81.50 86 VAL A C 1
ATOM 708 O O . VAL A 1 86 ? -4.377 3.432 -19.157 1.00 81.50 86 VAL A O 1
ATOM 711 N N . PRO A 1 87 ? -4.962 1.375 -18.447 1.00 77.88 87 PRO A N 1
ATOM 712 C CA . PRO A 1 87 ? -5.936 1.171 -19.509 1.00 77.88 87 PRO A CA 1
ATOM 713 C C . PRO A 1 87 ? -7.058 2.213 -19.428 1.00 77.88 87 PRO A C 1
ATOM 715 O O . PRO A 1 87 ? -7.670 2.409 -18.369 1.00 77.88 87 PRO A O 1
ATOM 718 N N . SER A 1 88 ? -7.323 2.862 -20.564 1.00 75.75 88 SER A N 1
ATOM 719 C CA . SER A 1 88 ? -8.426 3.809 -20.749 1.00 75.75 88 SER A CA 1
ATOM 720 C C . SER A 1 88 ? -9.796 3.121 -20.712 1.00 75.75 88 SER A C 1
ATOM 722 O O . SER A 1 88 ? -9.908 1.901 -20.808 1.00 75.75 88 SER A O 1
ATOM 724 N N . LEU A 1 89 ? -10.856 3.921 -20.572 1.00 75.25 89 LEU A N 1
ATOM 725 C CA . LEU A 1 89 ? -12.239 3.440 -20.634 1.00 75.25 89 LEU A CA 1
ATOM 726 C C . LEU A 1 89 ? -12.581 2.878 -22.013 1.00 75.25 89 LEU A C 1
ATOM 728 O O . LEU A 1 89 ? -12.198 3.451 -23.035 1.00 75.25 89 LEU A O 1
ATOM 732 N N . SER A 1 90 ? -13.348 1.787 -22.017 1.00 77.44 90 SER A N 1
ATOM 733 C CA . SER A 1 90 ? -13.850 1.168 -23.245 1.00 77.44 90 SER A CA 1
ATOM 734 C C . SER A 1 90 ? -14.915 2.035 -23.924 1.00 77.44 90 SER A C 1
ATOM 736 O O . SER A 1 90 ? -15.673 2.748 -23.263 1.00 77.44 90 SER A O 1
ATOM 738 N N . ASP A 1 91 ? -15.036 1.916 -25.246 1.00 74.25 91 ASP A N 1
ATOM 739 C CA . ASP A 1 91 ? -16.021 2.670 -26.040 1.00 74.25 91 ASP A CA 1
ATOM 740 C C . ASP A 1 91 ? -17.466 2.412 -25.595 1.00 74.25 91 ASP A C 1
ATOM 742 O O . ASP A 1 91 ? -18.293 3.324 -25.573 1.00 74.25 91 ASP A O 1
ATOM 746 N N . LYS A 1 92 ? -17.752 1.189 -25.129 1.00 74.00 92 LYS A N 1
ATOM 747 C CA . LYS A 1 92 ? -19.057 0.816 -24.566 1.00 74.00 92 LYS A CA 1
ATOM 748 C C . LYS A 1 92 ? -19.384 1.592 -23.289 1.00 74.00 92 LYS A C 1
ATOM 750 O O . LYS A 1 92 ? -20.524 2.007 -23.114 1.00 74.00 92 LYS A O 1
ATOM 755 N N . GLN A 1 93 ? -18.408 1.813 -22.408 1.00 75.88 93 GLN A N 1
ATOM 756 C CA . GLN A 1 93 ? -18.617 2.587 -21.178 1.00 75.88 93 GLN A CA 1
ATOM 757 C C . GLN A 1 93 ? -18.825 4.071 -21.482 1.00 75.88 93 GLN A C 1
ATOM 759 O O . GLN A 1 93 ? -19.667 4.710 -20.863 1.00 75.88 93 GLN A O 1
ATOM 764 N N . ILE A 1 94 ? -18.110 4.596 -22.476 1.00 76.25 94 ILE A N 1
ATOM 765 C CA . ILE A 1 94 ? -18.177 6.004 -22.881 1.00 76.25 94 ILE A CA 1
ATOM 766 C C . ILE A 1 94 ? -19.533 6.350 -23.498 1.00 76.25 94 ILE A C 1
ATOM 768 O O . ILE A 1 94 ? -20.123 7.367 -23.142 1.00 76.25 94 ILE A O 1
ATOM 772 N N . SER A 1 95 ? -20.064 5.469 -24.352 1.00 70.44 95 SER A N 1
ATOM 773 C CA . SER A 1 95 ? -21.375 5.660 -24.992 1.00 70.44 95 SER A CA 1
ATOM 774 C C . SER A 1 95 ? -22.547 5.789 -24.007 1.00 70.44 95 SER A C 1
ATOM 776 O O . SER A 1 95 ? -23.622 6.233 -24.391 1.00 70.44 95 SER A O 1
ATOM 778 N N . ARG A 1 96 ? -22.349 5.427 -22.730 1.00 77.69 96 ARG A N 1
ATOM 779 C CA . ARG A 1 96 ? -23.368 5.487 -21.672 1.00 77.69 96 ARG A CA 1
ATOM 780 C C . ARG A 1 96 ? -23.310 6.757 -20.815 1.00 77.69 96 ARG A C 1
ATOM 782 O O . ARG A 1 96 ? -24.209 6.953 -20.009 1.00 77.69 96 ARG A O 1
ATOM 789 N N . VAL A 1 97 ? -22.276 7.594 -20.949 1.00 80.12 97 VAL A N 1
ATOM 790 C CA . VAL A 1 97 ? -22.032 8.723 -20.028 1.00 80.12 97 VAL A CA 1
ATOM 791 C C . VAL A 1 97 ? -22.977 9.898 -20.292 1.00 80.12 97 VAL A C 1
ATOM 793 O O . VAL A 1 97 ? -23.670 10.336 -19.383 1.00 80.12 97 VAL A O 1
ATOM 796 N N . LEU A 1 98 ? -23.018 10.399 -21.531 1.00 82.81 98 LEU A N 1
ATOM 797 C CA . LEU A 1 98 ? -23.950 11.440 -21.990 1.00 82.81 98 LEU A CA 1
ATOM 798 C C . LEU A 1 98 ? -24.349 11.158 -23.451 1.00 82.81 98 LEU A C 1
ATOM 800 O O . LEU A 1 98 ? -23.869 11.838 -24.361 1.00 82.81 98 LEU A O 1
ATOM 804 N N . PRO A 1 99 ? -25.193 10.138 -23.699 1.00 78.25 99 PRO A N 1
ATOM 805 C CA . PRO A 1 99 ? -25.455 9.622 -25.047 1.00 78.25 99 PRO A CA 1
ATOM 806 C C . PRO A 1 99 ? -26.103 10.649 -25.985 1.00 78.25 99 PRO A C 1
ATOM 808 O O . PRO A 1 99 ? -25.896 10.597 -27.192 1.00 78.25 99 PRO A O 1
ATOM 811 N N . THR A 1 100 ? -26.869 11.596 -25.442 1.00 80.31 100 THR A N 1
ATOM 812 C CA . THR A 1 100 ? -27.609 12.612 -26.207 1.00 80.31 100 THR A CA 1
ATOM 813 C C . THR A 1 100 ? -26.822 13.906 -26.434 1.00 80.31 100 THR A C 1
ATOM 815 O O . THR A 1 100 ? -27.270 14.776 -27.178 1.00 80.31 100 THR A O 1
ATOM 818 N N . ASN A 1 101 ? -25.651 14.066 -25.810 1.00 84.94 101 ASN A N 1
ATOM 819 C CA . ASN A 1 101 ? -24.878 15.302 -25.884 1.00 84.94 101 ASN A CA 1
ATOM 820 C C . ASN A 1 101 ? -23.877 15.270 -27.050 1.00 84.94 101 ASN A C 1
ATOM 822 O O . ASN A 1 101 ? -23.066 14.351 -27.154 1.00 84.94 101 ASN A O 1
ATOM 826 N N . ALA A 1 102 ? -23.856 16.316 -27.881 1.00 84.62 102 ALA A N 1
ATOM 827 C CA . ALA A 1 102 ? -22.984 16.403 -29.059 1.00 84.62 102 ALA A CA 1
ATOM 828 C C . ALA A 1 102 ? -21.484 16.177 -28.755 1.00 84.62 102 ALA A C 1
ATOM 830 O O . ALA A 1 102 ? -20.763 15.577 -29.559 1.00 84.62 102 ALA A O 1
ATOM 831 N N . CYS A 1 103 ? -21.010 16.590 -27.574 1.00 83.44 103 CYS A N 1
ATOM 832 C CA . CYS A 1 103 ? -19.611 16.450 -27.166 1.00 83.44 103 CYS A CA 1
ATOM 833 C C . CYS A 1 103 ? -19.219 15.017 -26.766 1.00 83.44 103 CYS A C 1
ATOM 835 O O . CYS A 1 103 ? -18.020 14.728 -26.714 1.00 83.44 103 CYS A O 1
ATOM 837 N N . PHE A 1 104 ? -20.193 14.129 -26.521 1.00 85.94 104 PHE A N 1
ATOM 838 C CA . PHE A 1 104 ? -19.975 12.771 -25.998 1.00 85.94 104 PHE A CA 1
ATOM 839 C C . PHE A 1 104 ? -20.742 11.658 -26.741 1.00 85.94 104 PHE A C 1
ATOM 841 O O . PHE A 1 104 ? -20.553 10.485 -26.433 1.00 85.94 104 PHE A O 1
ATOM 848 N N . MET A 1 105 ? -21.563 12.003 -27.738 1.00 80.81 105 MET A N 1
ATOM 849 C CA . MET A 1 105 ? -22.425 11.072 -28.482 1.00 80.81 105 MET A CA 1
ATOM 850 C C . MET A 1 105 ? -21.659 9.995 -29.271 1.00 80.81 105 MET A C 1
ATOM 852 O O . MET A 1 105 ? -22.161 8.888 -29.447 1.00 80.81 105 MET A O 1
ATOM 856 N N . SER A 1 106 ? -20.451 10.295 -29.760 1.00 77.62 106 SER A N 1
ATOM 857 C CA . SER A 1 106 ? -19.639 9.368 -30.562 1.00 77.62 106 SER A CA 1
ATOM 858 C C . SER A 1 106 ? -18.246 9.181 -29.964 1.00 77.62 106 SER A C 1
ATOM 860 O O . SER A 1 106 ? -17.716 10.093 -29.333 1.00 77.62 106 SER A O 1
ATOM 862 N N . SER A 1 107 ? -17.604 8.033 -30.208 1.00 75.56 107 SER A N 1
ATOM 863 C CA . SER A 1 107 ? -16.230 7.756 -29.745 1.00 75.56 107 SER A CA 1
ATOM 864 C C . SER A 1 107 ? -15.179 8.716 -30.325 1.00 75.56 107 SER A C 1
ATOM 866 O O . SER A 1 107 ? -14.086 8.839 -29.767 1.00 75.56 107 SER A O 1
ATOM 868 N N . THR A 1 108 ? -15.524 9.411 -31.412 1.00 79.00 108 THR A N 1
ATOM 869 C CA . THR A 1 108 ? -14.730 10.442 -32.093 1.00 79.00 108 THR A CA 1
ATOM 870 C C . THR A 1 108 ? -15.057 11.869 -31.649 1.00 79.00 108 THR A C 1
ATOM 872 O O . THR A 1 108 ? -14.405 12.807 -32.104 1.00 79.00 108 THR A O 1
ATOM 875 N N . SER A 1 109 ? -16.058 12.069 -30.785 1.00 84.44 109 SER A N 1
ATOM 876 C CA . SER A 1 109 ? -16.436 13.404 -30.321 1.00 84.44 109 SER A CA 1
ATOM 877 C C . SER A 1 109 ? -15.316 14.045 -29.488 1.00 84.44 109 SER A C 1
ATOM 879 O O . SER A 1 109 ? -14.595 13.377 -28.743 1.00 84.44 109 SER A O 1
ATOM 881 N N . VAL A 1 110 ? -15.196 15.373 -29.583 1.00 84.31 110 VAL A N 1
ATOM 882 C CA . VAL A 1 110 ? -14.101 16.169 -28.990 1.00 84.31 110 VAL A CA 1
ATOM 883 C C . VAL A 1 110 ? -13.963 15.955 -27.474 1.00 84.31 110 VAL A C 1
ATOM 885 O O . VAL A 1 110 ? -12.849 15.933 -26.947 1.00 84.31 110 VAL A O 1
ATOM 888 N N . GLY A 1 111 ? -15.077 15.749 -26.763 1.00 83.00 111 GLY A N 1
ATOM 889 C CA . GLY A 1 111 ? -15.088 15.538 -25.314 1.00 83.00 111 GLY A CA 1
ATOM 890 C C . GLY A 1 111 ? -14.518 14.187 -24.873 1.00 83.00 111 GLY A C 1
ATOM 891 O O . GLY A 1 111 ? -14.000 14.079 -23.762 1.00 83.00 111 GLY A O 1
ATOM 892 N N . ILE A 1 112 ? -14.534 13.166 -25.739 1.00 87.38 112 ILE A N 1
ATOM 893 C CA . ILE A 1 112 ? -14.152 11.796 -25.365 1.00 87.38 112 ILE A CA 1
ATOM 894 C C . ILE A 1 112 ? -12.670 11.678 -25.032 1.00 87.38 112 ILE A C 1
ATOM 896 O O . ILE A 1 112 ? -12.307 11.065 -24.027 1.00 87.38 112 ILE A O 1
ATOM 900 N N . GLY A 1 113 ? -11.800 12.267 -25.856 1.00 86.38 113 GLY A N 1
ATOM 901 C CA . GLY A 1 113 ? -10.355 12.221 -25.620 1.00 86.38 113 GLY A CA 1
ATOM 902 C C . GLY A 1 113 ? -9.976 12.858 -24.281 1.00 86.38 113 GLY A C 1
ATOM 903 O O . GLY A 1 113 ? -9.172 12.299 -23.535 1.00 86.38 113 GLY A O 1
ATOM 904 N N . ARG A 1 114 ? -10.623 13.983 -23.955 1.00 91.12 114 ARG A N 1
ATOM 905 C CA . ARG A 1 114 ? -10.443 14.728 -22.701 1.00 91.12 114 ARG A CA 1
ATOM 906 C C . ARG A 1 114 ? -10.933 13.903 -21.508 1.00 91.12 114 ARG A C 1
ATOM 908 O O . ARG A 1 114 ? -10.194 13.691 -20.554 1.00 91.12 114 ARG A O 1
ATOM 915 N N . LEU A 1 115 ? -12.135 13.334 -21.612 1.00 90.81 115 LEU A N 1
ATOM 916 C CA . LEU A 1 115 ? -12.731 12.483 -20.580 1.00 90.81 115 LEU A CA 1
ATOM 917 C C . LEU A 1 115 ? -11.886 11.232 -20.288 1.00 90.81 115 LEU A C 1
ATOM 919 O O . LEU A 1 115 ? -11.656 10.895 -19.126 1.00 90.81 115 LEU A O 1
ATOM 923 N N . ARG A 1 116 ? -11.374 10.561 -21.332 1.00 89.81 116 ARG A N 1
ATOM 924 C CA . ARG A 1 116 ? -10.486 9.396 -21.178 1.00 89.81 116 ARG A CA 1
ATOM 925 C C . ARG A 1 116 ? -9.210 9.754 -20.420 1.00 89.81 116 ARG A C 1
ATOM 927 O O . ARG A 1 116 ? -8.790 8.960 -19.582 1.00 89.81 116 ARG A O 1
ATOM 934 N N . ARG A 1 117 ? -8.603 10.916 -20.694 1.00 90.94 117 ARG A N 1
ATOM 935 C CA . ARG A 1 117 ? -7.393 11.374 -19.991 1.00 90.94 117 ARG A CA 1
ATOM 936 C C . ARG A 1 117 ? -7.671 11.657 -18.521 1.00 90.94 117 ARG A C 1
ATOM 938 O O . ARG A 1 117 ? -7.012 11.049 -17.683 1.00 90.94 117 ARG A O 1
ATOM 945 N N . ILE A 1 118 ? -8.692 12.464 -18.216 1.00 90.56 118 ILE A N 1
ATOM 946 C CA . ILE A 1 118 ? -9.085 12.795 -16.836 1.00 90.56 118 ILE A CA 1
ATOM 947 C C . ILE A 1 118 ? -9.289 11.517 -16.013 1.00 90.56 118 ILE A C 1
ATOM 949 O O . ILE A 1 118 ? -8.665 11.332 -14.970 1.00 90.56 118 ILE A O 1
ATOM 953 N N . LEU A 1 119 ? -10.115 10.591 -16.506 1.00 88.19 119 LEU A N 1
ATOM 954 C CA . LEU A 1 119 ? -10.455 9.374 -15.765 1.00 88.19 119 LEU A CA 1
ATOM 955 C C . LEU A 1 119 ? -9.276 8.397 -15.665 1.00 88.19 119 LEU A C 1
ATOM 957 O O . LEU A 1 119 ? -9.132 7.717 -14.650 1.00 88.19 119 LEU A O 1
ATOM 961 N N . ARG A 1 120 ? -8.398 8.348 -16.675 1.00 88.38 120 ARG A N 1
ATOM 962 C CA . ARG A 1 120 ? -7.157 7.561 -16.623 1.00 88.38 120 ARG A CA 1
ATOM 963 C C . ARG A 1 120 ? -6.196 8.098 -15.565 1.00 88.38 120 ARG A C 1
ATOM 965 O O . ARG A 1 120 ? -5.659 7.302 -14.799 1.00 88.38 120 ARG A O 1
ATOM 972 N N . VAL A 1 121 ? -6.012 9.418 -15.490 1.00 85.88 121 VAL A N 1
ATOM 973 C CA . VAL A 1 121 ? -5.164 10.058 -14.472 1.00 85.88 121 VAL A CA 1
ATOM 974 C C . VAL A 1 121 ? -5.727 9.820 -13.074 1.00 85.88 121 VAL A C 1
ATOM 976 O O . VAL A 1 121 ? -4.986 9.418 -12.182 1.00 85.88 121 VAL A O 1
ATOM 979 N N . ILE A 1 122 ? -7.039 9.982 -12.882 1.00 82.38 122 ILE A N 1
ATOM 980 C CA . ILE A 1 122 ? -7.691 9.697 -11.594 1.00 82.38 122 ILE A CA 1
ATOM 981 C C . ILE A 1 122 ? -7.494 8.225 -11.196 1.00 82.38 122 ILE A C 1
ATOM 983 O O . ILE A 1 122 ? -7.112 7.935 -10.065 1.00 82.38 122 ILE A O 1
ATOM 987 N N . LYS A 1 123 ? -7.671 7.284 -12.131 1.00 82.19 123 LYS A N 1
ATOM 988 C CA . LYS A 1 123 ? -7.453 5.847 -11.894 1.00 82.19 123 LYS A CA 1
ATOM 989 C C . LYS A 1 123 ? -5.990 5.509 -11.582 1.00 82.19 123 LYS A C 1
ATOM 991 O O . LYS A 1 123 ? -5.717 4.617 -10.782 1.00 82.19 123 LYS A O 1
ATOM 996 N N . TRP A 1 124 ? -5.047 6.211 -12.203 1.00 81.88 124 TRP A N 1
ATOM 997 C CA . TRP A 1 124 ? -3.620 6.090 -11.910 1.00 81.88 124 TRP A CA 1
ATOM 998 C C . TRP A 1 124 ? -3.286 6.594 -10.499 1.00 81.88 124 TRP A C 1
ATOM 1000 O O . TRP A 1 124 ? -2.643 5.875 -9.735 1.00 81.88 124 TRP A O 1
ATOM 1010 N N . LEU A 1 125 ? -3.804 7.769 -10.116 1.00 74.94 125 LEU A N 1
ATOM 1011 C CA . LEU A 1 125 ? -3.660 8.320 -8.762 1.00 74.94 125 LEU A CA 1
ATOM 1012 C C . LEU A 1 125 ? -4.230 7.376 -7.694 1.00 74.94 125 LEU A C 1
ATOM 1014 O O . LEU A 1 125 ? -3.632 7.220 -6.633 1.00 74.94 125 LEU A O 1
ATOM 1018 N N . GLN A 1 126 ? -5.336 6.691 -7.995 1.00 69.06 126 GLN A N 1
ATOM 1019 C CA . GLN A 1 126 ? -5.925 5.678 -7.112 1.00 69.06 126 GLN A CA 1
ATOM 1020 C C . GLN A 1 126 ? -5.026 4.446 -6.923 1.00 69.06 126 GLN A C 1
ATOM 1022 O O . GLN A 1 126 ? -4.996 3.876 -5.836 1.00 69.06 126 GLN A O 1
ATOM 1027 N N . LYS A 1 127 ? -4.291 4.019 -7.959 1.00 67.50 127 LYS A N 1
ATOM 1028 C CA . LYS A 1 127 ? -3.444 2.813 -7.915 1.00 67.50 127 LYS A CA 1
ATOM 1029 C C . LYS A 1 127 ? -2.105 3.051 -7.205 1.00 67.50 127 LYS A C 1
ATOM 1031 O O . LYS A 1 127 ? -1.584 2.135 -6.576 1.00 67.50 127 LYS A O 1
ATOM 1036 N N . ASN A 1 128 ? -1.573 4.271 -7.278 1.00 59.19 128 ASN A N 1
ATOM 1037 C CA . ASN A 1 128 ? -0.216 4.601 -6.828 1.00 59.19 128 ASN A CA 1
ATOM 1038 C C . ASN A 1 128 ? -0.109 5.112 -5.381 1.00 59.19 128 ASN A C 1
ATOM 1040 O O . ASN A 1 128 ? 0.937 5.614 -4.981 1.00 59.19 128 ASN A O 1
ATOM 1044 N N . GLY A 1 129 ? -1.156 4.944 -4.569 1.00 50.53 129 GLY A N 1
ATOM 1045 C CA . GLY A 1 129 ? -1.008 4.884 -3.112 1.00 50.53 129 GLY A CA 1
ATOM 1046 C C . GLY A 1 129 ? -0.504 6.150 -2.413 1.00 50.53 129 GLY A C 1
ATOM 1047 O O . GLY A 1 129 ? 0.044 6.049 -1.318 1.00 50.53 129 GLY A O 1
ATOM 1048 N N . THR A 1 130 ? -0.713 7.349 -2.964 1.00 42.12 130 THR A N 1
ATOM 1049 C CA . THR A 1 130 ? -0.654 8.553 -2.121 1.00 42.12 130 THR A CA 1
ATOM 1050 C C . THR A 1 130 ? -1.896 8.526 -1.232 1.00 42.12 130 THR A C 1
ATOM 1052 O O . THR A 1 130 ? -3.019 8.562 -1.731 1.00 42.12 130 THR A O 1
ATOM 1055 N N . THR A 1 131 ? -1.705 8.442 0.085 1.00 43.00 131 THR A N 1
ATOM 1056 C CA . THR A 1 131 ? -2.719 8.243 1.148 1.00 43.00 131 THR A CA 1
ATOM 1057 C C . THR A 1 131 ? -3.932 9.190 1.121 1.00 43.00 131 THR A C 1
ATOM 1059 O O . THR A 1 131 ? -4.904 8.974 1.842 1.00 43.00 131 THR A O 1
ATOM 1062 N N . VAL A 1 132 ? -3.935 10.196 0.249 1.00 40.94 132 VAL A N 1
ATOM 1063 C CA . VAL A 1 132 ? -5.044 11.125 0.011 1.00 40.94 132 VAL A CA 1
ATOM 1064 C C . VAL A 1 132 ? -6.125 10.534 -0.923 1.00 40.94 132 VAL A C 1
ATOM 1066 O O . VAL A 1 132 ? -7.290 10.897 -0.788 1.00 40.94 132 VAL A O 1
ATOM 1069 N N . TYR A 1 133 ? -5.820 9.546 -1.780 1.00 47.44 133 TYR A N 1
ATOM 1070 C CA . TYR A 1 133 ? -6.687 9.176 -2.923 1.00 47.44 133 TYR A CA 1
ATOM 1071 C C . TYR A 1 133 ? -7.205 7.720 -2.967 1.00 47.44 133 TYR A C 1
ATOM 1073 O O . TYR A 1 133 ? -7.644 7.255 -4.017 1.00 47.44 133 TYR A O 1
ATOM 1081 N N . ASN A 1 134 ? -7.217 6.984 -1.846 1.00 39.03 134 ASN A N 1
ATOM 1082 C CA . ASN A 1 134 ? -7.808 5.629 -1.799 1.00 39.03 134 ASN A CA 1
ATOM 1083 C C . ASN A 1 134 ? -9.339 5.683 -1.966 1.00 39.03 134 ASN A C 1
ATOM 1085 O O . ASN A 1 134 ? -10.030 5.993 -1.002 1.00 39.03 134 ASN A O 1
ATOM 1089 N N . MET A 1 135 ? -9.870 5.427 -3.157 1.00 43.53 135 MET A N 1
ATOM 1090 C CA . MET A 1 135 ? -11.313 5.366 -3.411 1.00 43.53 135 MET A CA 1
ATOM 1091 C C . MET A 1 135 ? -11.767 3.903 -3.375 1.00 43.53 135 MET A C 1
ATOM 1093 O O . MET A 1 135 ? -11.237 3.081 -4.124 1.00 43.53 135 MET A O 1
ATOM 1097 N N . SER A 1 136 ? -12.734 3.571 -2.516 1.00 40.00 136 SER A N 1
ATOM 1098 C CA . SER A 1 136 ? -13.463 2.308 -2.621 1.00 40.00 136 SER A CA 1
ATOM 1099 C C . SER A 1 136 ? -14.281 2.313 -3.913 1.00 40.00 136 SER A C 1
ATOM 1101 O O . SER A 1 136 ? -14.849 3.327 -4.323 1.00 40.00 136 SER A O 1
ATOM 1103 N N . ARG A 1 137 ? -14.264 1.176 -4.604 1.00 43.88 137 ARG A N 1
ATOM 1104 C CA . ARG A 1 137 ? -14.982 0.945 -5.857 1.00 43.88 137 ARG A CA 1
ATOM 1105 C C . ARG A 1 137 ? -16.488 1.250 -5.712 1.00 43.88 137 ARG A C 1
ATOM 1107 O O . ARG A 1 137 ? -17.100 0.914 -4.709 1.00 43.88 137 ARG A O 1
ATOM 1114 N N . GLU A 1 138 ? -17.040 1.822 -6.786 1.00 47.31 138 GLU A N 1
ATOM 1115 C CA . GLU A 1 138 ? -18.416 1.645 -7.301 1.00 47.31 138 GLU A CA 1
ATOM 1116 C C . GLU A 1 138 ? -19.578 2.572 -6.893 1.00 47.31 138 GLU A C 1
ATOM 1118 O O . GLU A 1 138 ? -20.565 2.571 -7.624 1.00 47.31 138 GLU A O 1
ATOM 1123 N N . SER A 1 139 ? -19.500 3.451 -5.885 1.00 54.72 139 SER A N 1
ATOM 1124 C CA . SER A 1 139 ? -20.676 4.293 -5.549 1.00 54.72 139 SER A CA 1
ATOM 1125 C C . SER A 1 139 ? -20.793 5.627 -6.309 1.00 54.72 139 SER A C 1
ATOM 1127 O O . SER A 1 139 ? -21.897 6.153 -6.438 1.00 54.72 139 SER A O 1
ATOM 1129 N N . VAL A 1 140 ? -19.694 6.188 -6.837 1.00 71.19 140 VAL A N 1
ATOM 1130 C CA . VAL A 1 140 ? -19.692 7.513 -7.496 1.00 71.19 140 VAL A CA 1
ATOM 1131 C C . VAL A 1 140 ? -19.395 7.393 -8.990 1.00 71.19 140 VAL A C 1
ATOM 1133 O O . VAL A 1 140 ? -18.337 6.921 -9.411 1.00 71.19 140 VAL A O 1
ATOM 1136 N N . ASN A 1 141 ? -20.309 7.897 -9.813 1.00 81.94 141 ASN A N 1
ATOM 1137 C CA . ASN A 1 141 ? -20.192 7.951 -11.259 1.00 81.94 141 ASN A CA 1
ATOM 1138 C C . ASN A 1 141 ? -19.383 9.181 -11.709 1.00 81.94 141 ASN A C 1
ATOM 1140 O O . ASN A 1 141 ? -19.899 10.130 -12.306 1.00 81.94 141 ASN A O 1
ATOM 1144 N N . LEU A 1 142 ? -18.070 9.137 -11.453 1.00 85.94 142 LEU A N 1
ATOM 1145 C CA . LEU A 1 142 ? -17.126 10.196 -11.836 1.00 85.94 142 LEU A CA 1
ATOM 1146 C C . LEU A 1 142 ? -17.122 10.487 -13.340 1.00 85.94 142 LEU A C 1
ATOM 1148 O O . LEU A 1 142 ? -16.757 11.586 -13.746 1.00 85.94 142 LEU A O 1
ATOM 1152 N N . SER A 1 143 ? -17.528 9.523 -14.171 1.00 86.75 143 SER A N 1
ATOM 1153 C CA . SER A 1 143 ? -17.572 9.713 -15.620 1.00 86.75 143 SER A CA 1
ATOM 1154 C C . SER A 1 143 ? -18.623 10.739 -16.041 1.00 86.75 143 SER A C 1
ATOM 1156 O O . SER A 1 143 ? -18.318 11.618 -16.844 1.00 86.75 143 SER A O 1
ATOM 1158 N N . VAL A 1 144 ? -19.814 10.687 -15.437 1.00 88.81 144 VAL A N 1
ATOM 1159 C CA . VAL A 1 144 ? -20.895 11.651 -15.686 1.00 88.81 144 VAL A CA 1
ATOM 1160 C C . VAL A 1 144 ? -20.515 13.021 -15.134 1.00 88.81 144 VAL A C 1
ATOM 1162 O O . VAL A 1 144 ? -20.638 14.020 -15.837 1.00 88.81 144 VAL A O 1
ATOM 1165 N N . ILE A 1 145 ? -19.962 13.065 -13.918 1.00 90.19 145 ILE A N 1
ATOM 1166 C CA . ILE A 1 145 ? -19.526 14.314 -13.278 1.00 90.19 145 ILE A CA 1
ATOM 1167 C C . ILE A 1 145 ? -18.456 15.015 -14.128 1.00 90.19 145 ILE A C 1
ATOM 1169 O O . ILE A 1 145 ? -18.615 16.182 -14.485 1.00 90.19 145 ILE A O 1
ATOM 1173 N N . ALA A 1 146 ? -17.400 14.297 -14.522 1.00 91.69 146 ALA A N 1
ATOM 1174 C CA . ALA A 1 146 ? -16.338 14.837 -15.366 1.00 91.69 146 ALA A CA 1
ATOM 1175 C C . ALA A 1 146 ? -16.858 15.295 -16.738 1.00 91.69 146 ALA A C 1
ATOM 1177 O O . ALA A 1 146 ? -16.404 16.315 -17.254 1.00 91.69 146 ALA A O 1
ATOM 1178 N N . ALA A 1 147 ? -17.821 14.579 -17.328 1.00 90.50 147 ALA A N 1
ATOM 1179 C CA . ALA A 1 147 ? -18.410 14.962 -18.607 1.00 90.50 147 ALA A CA 1
ATOM 1180 C C . ALA A 1 147 ? -19.195 16.281 -18.513 1.00 90.50 147 ALA A C 1
ATOM 1182 O O . ALA A 1 147 ? -19.005 17.152 -19.359 1.00 90.50 147 ALA A O 1
ATOM 1183 N N . TYR A 1 148 ? -20.003 16.477 -17.465 1.00 91.19 148 TYR A N 1
ATOM 1184 C CA . TYR A 1 148 ? -20.687 17.753 -17.221 1.00 91.19 148 TYR A CA 1
ATOM 1185 C C . TYR A 1 148 ? -19.711 18.895 -16.911 1.00 91.19 148 TYR A C 1
ATOM 1187 O O . TYR A 1 148 ? -19.899 20.003 -17.410 1.00 91.19 148 TYR A O 1
ATOM 1195 N N . LEU A 1 149 ? -18.636 18.638 -16.158 1.00 93.31 149 LEU A N 1
ATOM 1196 C CA . LEU A 1 149 ? -17.590 19.638 -15.914 1.00 93.31 149 LEU A CA 1
ATOM 1197 C C . LEU A 1 149 ? -16.871 20.045 -17.204 1.00 93.31 149 LEU A C 1
ATOM 1199 O O . LEU A 1 149 ? -16.614 21.226 -17.404 1.00 93.31 149 LEU A O 1
ATOM 1203 N N . LEU A 1 150 ? -16.611 19.105 -18.114 1.00 93.00 150 LEU A N 1
ATOM 1204 C CA . LEU A 1 150 ? -16.008 19.379 -19.424 1.00 93.00 150 LEU A CA 1
ATOM 1205 C C . LEU A 1 150 ? -16.901 20.208 -20.364 1.00 93.00 150 LEU A C 1
ATOM 1207 O O . LEU A 1 150 ? -16.394 20.751 -21.343 1.00 93.00 150 LEU A O 1
ATOM 1211 N N . LEU A 1 151 ? -18.208 20.316 -20.095 1.00 90.69 151 LEU A N 1
ATOM 1212 C CA . LEU A 1 151 ? -19.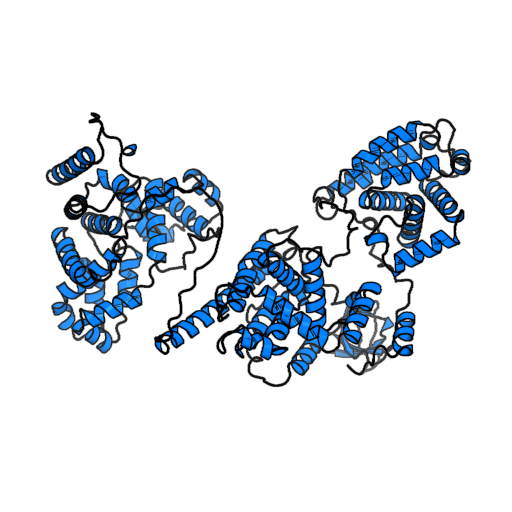094 21.227 -20.832 1.00 90.69 151 LEU A CA 1
ATOM 1213 C C . LEU A 1 151 ? -18.919 22.693 -20.407 1.00 90.69 151 LEU A C 1
ATOM 1215 O O . LEU A 1 151 ? -19.367 23.586 -21.124 1.00 90.69 151 LEU A O 1
ATOM 1219 N N . VAL A 1 152 ? -18.301 22.943 -19.248 1.00 90.56 152 VAL A N 1
ATOM 1220 C CA . VAL A 1 152 ? -18.197 24.277 -18.632 1.00 90.56 152 VAL A CA 1
ATOM 1221 C C . VAL A 1 152 ? -16.744 24.726 -18.478 1.00 90.56 152 VAL A C 1
ATOM 1223 O O . VAL A 1 152 ? -16.440 25.903 -18.656 1.00 90.56 152 VAL A O 1
ATOM 1226 N N . CYS A 1 153 ? -15.850 23.803 -18.136 1.00 92.44 153 CYS A N 1
ATOM 1227 C CA . CYS A 1 153 ? -14.467 24.064 -17.762 1.00 92.44 153 CYS A CA 1
ATOM 1228 C C . CYS A 1 153 ? -13.480 23.495 -18.784 1.00 92.44 153 CYS A C 1
ATOM 1230 O O . CYS A 1 153 ? -13.758 22.525 -19.493 1.00 92.44 153 CYS A O 1
ATOM 1232 N N . GLU A 1 154 ? -12.273 24.063 -18.791 1.00 92.31 154 GLU A N 1
ATOM 1233 C CA . GLU A 1 154 ? -11.145 23.457 -19.490 1.00 92.31 154 GLU A CA 1
ATOM 1234 C C . GLU A 1 154 ? -10.712 22.135 -18.840 1.00 92.31 154 GLU A C 1
ATOM 1236 O O . GLU A 1 154 ? -11.098 21.815 -17.720 1.00 92.31 154 GLU A O 1
ATOM 1241 N N . GLU A 1 155 ? -9.913 21.336 -19.553 1.00 93.12 155 GLU A N 1
ATOM 1242 C CA . GLU A 1 155 ? -9.675 19.928 -19.193 1.00 93.12 155 GLU A CA 1
ATOM 1243 C C . GLU A 1 155 ? -8.979 19.800 -17.841 1.00 93.12 155 GLU A C 1
ATOM 1245 O O . GLU A 1 155 ? -9.363 18.975 -17.016 1.00 93.12 155 GLU A O 1
ATOM 1250 N N . GLU A 1 156 ? -7.976 20.643 -17.615 1.00 92.50 156 GLU A N 1
ATOM 1251 C CA . GLU A 1 156 ? -7.218 20.657 -16.373 1.00 92.50 156 GLU A CA 1
ATOM 1252 C C . GLU A 1 156 ? -8.091 21.083 -15.184 1.00 92.50 156 GLU A C 1
ATOM 1254 O O . GLU A 1 156 ? -8.066 20.441 -14.136 1.00 92.50 156 GLU A O 1
ATOM 1259 N N . ASP A 1 157 ? -8.892 22.137 -15.335 1.00 92.00 157 ASP A N 1
ATOM 1260 C CA . ASP A 1 157 ? -9.760 22.604 -14.252 1.00 92.00 157 ASP A CA 1
ATOM 1261 C C . ASP A 1 157 ? -10.876 21.584 -13.974 1.00 92.00 157 ASP A C 1
ATOM 1263 O O . ASP A 1 157 ? -11.158 21.273 -12.817 1.00 92.00 157 ASP A O 1
ATOM 1267 N N . ALA A 1 158 ? -11.441 20.968 -15.019 1.00 94.19 158 ALA A N 1
ATOM 1268 C CA . ALA A 1 158 ? -12.392 19.867 -14.888 1.00 94.19 158 ALA A CA 1
ATOM 1269 C C . ALA A 1 158 ? -11.781 18.667 -14.145 1.00 94.19 158 ALA A C 1
ATOM 1271 O O . ALA A 1 158 ? -12.458 18.055 -13.317 1.00 94.19 158 ALA A O 1
ATOM 1272 N N . PHE A 1 159 ? -10.503 18.347 -14.381 1.00 93.38 159 PHE A N 1
ATOM 1273 C CA . PHE A 1 159 ? -9.784 17.311 -13.637 1.00 93.38 159 PHE A CA 1
ATOM 1274 C C . PHE A 1 159 ? -9.685 17.640 -12.143 1.00 93.38 159 PHE A C 1
ATOM 1276 O O . PHE A 1 159 ? -10.090 16.820 -11.318 1.00 93.38 159 PHE A O 1
ATOM 1283 N N . TRP A 1 160 ? -9.199 18.832 -11.785 1.00 89.44 160 TRP A N 1
ATOM 1284 C CA . TRP A 1 160 ? -9.024 19.221 -10.380 1.00 89.44 160 TRP A CA 1
ATOM 1285 C C . TRP A 1 160 ? -10.353 19.326 -9.628 1.00 89.44 160 TRP A C 1
ATOM 1287 O O . TRP A 1 160 ? -10.435 18.913 -8.470 1.00 89.44 160 TRP A O 1
ATOM 1297 N N . LEU A 1 161 ? -11.412 19.803 -10.290 1.00 91.12 161 LEU A N 1
ATOM 1298 C CA . LEU A 1 161 ? -12.768 19.803 -9.738 1.00 91.12 161 LEU A CA 1
ATOM 1299 C C . LEU A 1 161 ? -13.296 18.378 -9.537 1.00 91.12 161 LEU A C 1
ATOM 1301 O O . LEU A 1 161 ? -13.799 18.065 -8.458 1.00 91.12 161 LEU A O 1
ATOM 1305 N N . THR A 1 162 ? -13.121 17.489 -10.522 1.00 90.31 162 THR A N 1
ATOM 1306 C CA . THR A 1 162 ? -13.517 16.072 -10.402 1.00 90.31 162 THR A CA 1
ATOM 1307 C C . THR A 1 162 ? -12.782 15.398 -9.242 1.00 90.31 162 THR A C 1
ATOM 1309 O O . THR A 1 162 ? -13.389 14.663 -8.464 1.00 90.31 162 THR A O 1
ATOM 1312 N N . LEU A 1 163 ? -11.486 15.678 -9.083 1.00 86.44 163 LEU A N 1
ATOM 1313 C CA . LEU A 1 163 ? -10.671 15.156 -7.990 1.00 86.44 163 LEU A CA 1
ATOM 1314 C C . LEU A 1 163 ? -11.112 15.704 -6.624 1.00 86.44 163 LEU A C 1
ATOM 1316 O O . LEU A 1 163 ? -11.187 14.950 -5.655 1.00 86.44 163 LEU A O 1
ATOM 1320 N N . SER A 1 164 ? -11.445 16.997 -6.549 1.00 86.12 164 SER A N 1
ATOM 1321 C CA . SER A 1 164 ? -11.991 17.618 -5.336 1.00 86.12 164 SER A CA 1
ATOM 1322 C C . SER A 1 164 ? -13.300 16.950 -4.911 1.00 86.12 164 SER A C 1
ATOM 1324 O O . SER A 1 164 ? -13.452 16.605 -3.742 1.00 86.12 164 SER A O 1
ATOM 1326 N N . ILE A 1 165 ? -14.217 16.717 -5.858 1.00 84.81 165 ILE A N 1
ATOM 1327 C CA . ILE A 1 165 ? -15.495 16.032 -5.611 1.00 84.81 165 ILE A CA 1
ATOM 1328 C C . ILE A 1 165 ? -15.256 14.596 -5.138 1.00 84.81 165 ILE A C 1
ATOM 1330 O O . ILE A 1 165 ? -15.836 14.172 -4.141 1.00 84.81 165 ILE A O 1
ATOM 1334 N N . ALA A 1 166 ? -14.377 13.854 -5.817 1.00 80.44 166 ALA A N 1
ATOM 1335 C CA . ALA A 1 166 ? -14.062 12.474 -5.455 1.00 80.44 166 ALA A CA 1
ATOM 1336 C C . ALA A 1 166 ? -13.521 12.364 -4.017 1.00 80.44 166 ALA A C 1
ATOM 1338 O O . ALA A 1 166 ? -13.902 11.460 -3.275 1.00 80.44 166 ALA A O 1
ATOM 1339 N N . ASN A 1 167 ? -12.670 13.307 -3.601 1.00 77.38 167 ASN A N 1
ATOM 1340 C CA . ASN A 1 167 ? -12.130 13.351 -2.243 1.00 77.38 167 ASN A CA 1
ATOM 1341 C C . ASN A 1 167 ? -13.184 13.716 -1.193 1.00 77.38 167 ASN A C 1
ATOM 1343 O O . ASN A 1 167 ? -13.176 13.163 -0.094 1.00 77.38 167 ASN A O 1
ATOM 1347 N N . GLU A 1 168 ? -14.083 14.642 -1.513 1.00 76.44 168 GLU A N 1
ATOM 1348 C CA . GLU A 1 168 ? -15.126 15.081 -0.589 1.00 76.44 168 GLU A CA 1
ATOM 1349 C C . GLU A 1 168 ? -16.177 13.985 -0.364 1.00 76.44 168 GLU A C 1
ATOM 1351 O O . GLU A 1 168 ? -16.479 13.643 0.780 1.00 76.44 168 GLU A O 1
ATOM 1356 N N . LEU A 1 169 ? -16.632 13.340 -1.443 1.00 72.06 169 LEU A N 1
ATOM 1357 C CA . LEU A 1 169 ? -17.567 12.212 -1.390 1.00 72.06 169 LEU A CA 1
ATOM 1358 C C . LEU A 1 169 ? -16.949 10.932 -0.796 1.00 72.06 169 LEU A C 1
ATOM 1360 O O . LEU A 1 169 ? -17.675 10.036 -0.379 1.00 72.06 169 LEU A O 1
ATOM 1364 N N . LYS A 1 170 ? -15.617 10.822 -0.707 1.00 62.91 170 LYS A N 1
ATOM 1365 C CA . LYS A 1 170 ? -14.948 9.729 0.021 1.00 62.91 170 LYS A CA 1
ATOM 1366 C C . LYS A 1 170 ? -15.092 9.869 1.538 1.00 62.91 170 LYS A C 1
ATOM 1368 O O . LYS A 1 170 ? -15.178 8.868 2.243 1.00 62.91 170 LYS A O 1
ATOM 1373 N N . SER A 1 171 ? -15.124 11.096 2.056 1.00 52.62 171 SER A N 1
ATOM 1374 C CA . SER A 1 171 ? -15.272 11.347 3.496 1.00 52.62 171 SER A CA 1
ATOM 1375 C C . SER A 1 171 ? -16.697 11.068 4.008 1.00 52.62 171 SER A C 1
ATOM 1377 O O . SER A 1 171 ? -16.973 11.247 5.196 1.00 52.62 171 SER A O 1
ATOM 1379 N N . PHE A 1 172 ? -17.607 10.648 3.123 1.00 54.41 172 PHE A N 1
ATOM 1380 C CA . PHE A 1 172 ? -19.044 10.649 3.346 1.00 54.41 172 PHE A CA 1
ATOM 1381 C C . PHE A 1 172 ? -19.569 9.336 3.967 1.00 54.41 172 PHE A C 1
ATOM 1383 O O . PHE A 1 172 ? -19.996 8.424 3.267 1.00 54.41 172 PHE A O 1
ATOM 1390 N N . SER A 1 173 ? -19.617 9.244 5.302 1.00 52.38 173 SER A N 1
ATOM 1391 C CA . SER A 1 173 ? -20.281 8.143 6.046 1.00 52.38 173 SER A CA 1
ATOM 1392 C C . SER A 1 173 ? -21.748 8.456 6.400 1.00 52.38 173 SER A C 1
ATOM 1394 O O . SER A 1 173 ? -22.162 8.303 7.548 1.00 52.38 173 SER A O 1
ATOM 1396 N N . HIS A 1 174 ? -22.552 8.938 5.448 1.00 59.25 174 HIS A N 1
ATOM 1397 C CA . HIS A 1 174 ? -23.790 9.662 5.789 1.00 59.25 174 HIS A CA 1
ATOM 1398 C C . HIS A 1 174 ? -25.121 8.976 5.492 1.00 59.25 174 HIS A C 1
ATOM 1400 O O . HIS A 1 174 ? -26.151 9.560 5.814 1.00 59.25 174 HIS A O 1
ATOM 1406 N N . GLN A 1 175 ? -25.156 7.760 4.941 1.00 64.44 175 GLN A N 1
ATOM 1407 C CA . GLN A 1 175 ? -26.441 7.055 4.805 1.00 64.44 175 GLN A CA 1
ATOM 1408 C C . GLN A 1 175 ? -27.128 6.913 6.175 1.00 64.44 175 GLN A C 1
ATOM 1410 O O . GLN A 1 175 ? -28.292 7.258 6.330 1.00 64.44 175 GLN A O 1
ATOM 1415 N N . LYS A 1 176 ? -26.352 6.591 7.221 1.00 67.06 176 LYS A N 1
ATOM 1416 C CA . LYS A 1 176 ? -26.837 6.554 8.611 1.00 67.06 176 LYS A CA 1
ATOM 1417 C C . LYS A 1 176 ? -27.306 7.921 9.123 1.00 67.06 176 LYS A C 1
ATOM 1419 O O . LYS A 1 176 ? -28.338 7.995 9.776 1.00 67.06 176 LYS A O 1
ATOM 1424 N N . THR A 1 177 ? -26.572 9.000 8.834 1.00 74.31 177 THR A N 1
ATOM 1425 C CA . THR A 1 177 ? -26.960 10.366 9.237 1.00 74.31 177 THR A CA 1
ATOM 1426 C C . THR A 1 177 ? -28.268 10.783 8.573 1.00 74.31 177 THR A C 1
ATOM 1428 O O . THR A 1 177 ? -29.131 11.349 9.236 1.00 74.31 177 THR A O 1
ATOM 1431 N N . LEU A 1 178 ? -28.431 10.481 7.283 1.00 76.31 178 LEU A N 1
ATOM 1432 C CA . LEU A 1 178 ? -29.637 10.797 6.531 1.00 76.31 178 LEU A CA 1
ATOM 1433 C C . LEU A 1 178 ? -30.844 10.019 7.063 1.00 76.31 178 LEU A C 1
ATOM 1435 O O . LEU A 1 178 ? -31.875 10.635 7.313 1.00 76.31 178 LEU A O 1
ATOM 1439 N N . THR A 1 179 ? -30.706 8.716 7.333 1.00 76.12 179 THR A N 1
ATOM 1440 C CA . THR A 1 179 ? -31.769 7.917 7.967 1.00 76.12 179 THR A CA 1
ATOM 1441 C C . THR A 1 179 ? -32.189 8.508 9.315 1.00 76.12 179 THR A C 1
ATOM 1443 O O . THR A 1 179 ? -33.379 8.671 9.567 1.00 76.12 179 THR A O 1
ATOM 1446 N N . THR A 1 180 ? -31.236 8.918 10.161 1.00 78.25 180 THR A N 1
ATOM 1447 C CA . THR A 1 180 ? -31.552 9.568 11.445 1.00 78.25 180 THR A CA 1
ATOM 1448 C C . THR A 1 180 ? -32.275 10.906 11.260 1.00 78.25 180 THR A C 1
ATOM 1450 O O . THR A 1 180 ? -33.235 11.191 11.978 1.00 78.25 180 THR A O 1
ATOM 1453 N N . LEU A 1 181 ? -31.844 11.732 10.301 1.00 79.50 181 LEU A N 1
ATOM 1454 C CA . LEU A 1 181 ? -32.477 13.024 10.019 1.00 79.50 181 LEU A CA 1
ATOM 1455 C C . LEU A 1 181 ? -33.905 12.848 9.493 1.00 79.50 181 LEU A C 1
ATOM 1457 O O . LEU A 1 181 ? -34.792 13.601 9.885 1.00 79.50 181 LEU A O 1
ATOM 1461 N N . ILE A 1 182 ? -34.145 11.835 8.661 1.00 81.44 182 ILE A N 1
ATOM 1462 C CA . ILE A 1 182 ? -35.474 11.524 8.124 1.00 81.44 182 ILE A CA 1
ATOM 1463 C C . ILE A 1 182 ? -36.392 11.000 9.224 1.00 81.44 182 ILE A C 1
ATOM 1465 O O . ILE A 1 182 ? -37.487 11.530 9.377 1.00 81.44 182 ILE A O 1
ATOM 1469 N N . GLY A 1 183 ? -35.932 10.065 10.061 1.00 79.81 183 GLY A N 1
ATOM 1470 C CA . GLY A 1 183 ? -36.721 9.594 11.206 1.00 79.81 183 GLY A CA 1
ATOM 1471 C C . GLY A 1 183 ? -37.076 10.711 12.197 1.00 79.81 183 GLY A C 1
ATOM 1472 O O . GLY A 1 183 ? -38.127 10.673 12.829 1.00 79.81 183 GLY A O 1
ATOM 1473 N N . THR A 1 184 ? -36.234 11.745 12.298 1.00 80.88 184 THR A N 1
ATOM 1474 C CA . THR A 1 184 ? -36.463 12.886 13.201 1.00 80.88 184 THR A CA 1
ATOM 1475 C C . THR A 1 184 ? -37.375 13.953 12.588 1.00 80.88 184 THR A C 1
ATOM 1477 O O . THR A 1 184 ? -38.253 14.480 13.268 1.00 80.88 184 THR A O 1
ATOM 1480 N N . HIS A 1 185 ? -37.169 14.307 11.317 1.00 78.62 185 HIS A N 1
ATOM 1481 C CA . HIS A 1 185 ? -37.819 15.462 10.684 1.00 78.62 185 HIS A CA 1
ATOM 1482 C C . HIS A 1 185 ? -38.944 15.096 9.710 1.00 78.62 185 HIS A C 1
ATOM 1484 O O . HIS A 1 185 ? -39.754 15.954 9.372 1.00 78.62 185 HIS A O 1
ATOM 1490 N N . CYS A 1 186 ? -39.011 13.844 9.260 1.00 82.25 186 CYS A N 1
ATOM 1491 C CA . CYS A 1 186 ? -40.015 13.314 8.334 1.00 82.25 186 CYS A CA 1
ATOM 1492 C C . CYS A 1 186 ? -40.583 11.967 8.842 1.00 82.25 186 CYS A C 1
ATOM 1494 O O . CYS A 1 186 ? -40.522 10.970 8.121 1.00 82.25 186 CYS A O 1
ATOM 1496 N N . PRO A 1 187 ? -41.150 11.903 10.065 1.00 82.56 187 PRO A N 1
ATOM 1497 C CA . PRO A 1 187 ? -41.550 10.636 10.690 1.00 82.56 187 PRO A CA 1
ATOM 1498 C C . PRO A 1 187 ? -42.652 9.893 9.921 1.00 82.56 187 PRO A C 1
ATOM 1500 O O . PRO A 1 187 ? -42.689 8.670 9.933 1.00 82.56 187 PRO A O 1
ATOM 1503 N N . GLN A 1 188 ? -43.530 10.618 9.219 1.00 81.25 188 GLN A N 1
ATOM 1504 C CA . GLN A 1 188 ? -44.578 10.020 8.379 1.00 81.25 188 GLN A CA 1
ATOM 1505 C C . GLN A 1 188 ? -43.988 9.247 7.192 1.00 81.25 188 GLN A C 1
ATOM 1507 O O . GLN A 1 188 ? -44.451 8.158 6.872 1.00 81.25 188 GLN A O 1
ATOM 1512 N N . ILE A 1 189 ? -42.933 9.787 6.579 1.00 83.31 189 ILE A N 1
ATOM 1513 C CA . ILE A 1 189 ? -42.236 9.141 5.464 1.00 83.31 189 ILE A CA 1
ATOM 1514 C C . ILE A 1 189 ? -41.420 7.953 5.977 1.00 83.31 189 ILE A C 1
ATOM 1516 O O . ILE A 1 189 ? -41.437 6.901 5.351 1.00 83.31 189 ILE A O 1
ATOM 1520 N N . ASP A 1 190 ? -40.744 8.090 7.124 1.00 84.38 190 ASP A N 1
ATOM 1521 C CA . ASP A 1 190 ? -40.001 6.982 7.747 1.00 84.38 190 ASP A CA 1
ATOM 1522 C C . ASP A 1 190 ? -40.917 5.788 8.068 1.00 84.38 190 ASP A C 1
ATOM 1524 O O . ASP A 1 190 ? -40.552 4.640 7.827 1.00 84.38 190 ASP A O 1
ATOM 1528 N N . GLU A 1 191 ? -42.138 6.051 8.539 1.00 83.12 191 GLU A N 1
ATOM 1529 C CA . GLU A 1 191 ? -43.135 5.013 8.808 1.00 83.12 191 GLU A CA 1
ATOM 1530 C C . GLU A 1 191 ? -43.590 4.301 7.523 1.00 83.12 191 GLU A C 1
ATOM 1532 O O . GLU A 1 191 ? -43.610 3.074 7.481 1.00 83.12 191 GLU A O 1
ATOM 1537 N N . ILE A 1 192 ? -43.876 5.040 6.446 1.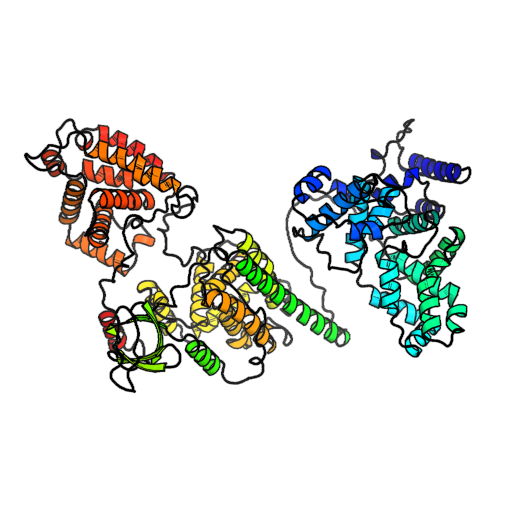00 83.81 192 ILE A N 1
ATOM 1538 C CA . ILE A 1 192 ? -44.248 4.460 5.142 1.00 83.81 192 ILE A CA 1
ATOM 1539 C C . ILE A 1 192 ? -43.101 3.626 4.562 1.00 83.81 192 ILE A C 1
ATOM 1541 O O . ILE A 1 192 ? -43.323 2.515 4.082 1.00 83.81 192 ILE A O 1
ATOM 1545 N N . LEU A 1 193 ? -41.863 4.120 4.643 1.00 84.12 193 LEU A N 1
ATOM 1546 C CA . LEU A 1 193 ? -40.683 3.382 4.188 1.00 84.12 193 LEU A CA 1
ATOM 1547 C C . LEU A 1 193 ? -40.528 2.050 4.936 1.00 84.12 193 LEU A C 1
ATOM 1549 O O . LEU A 1 193 ? -40.207 1.042 4.311 1.00 84.12 193 LEU A O 1
ATOM 1553 N N . ARG A 1 194 ? -40.814 2.015 6.246 1.00 84.75 194 ARG A N 1
ATOM 1554 C CA . ARG A 1 194 ? -40.808 0.775 7.042 1.00 84.75 194 ARG A CA 1
ATOM 1555 C C . ARG A 1 194 ? -41.987 -0.141 6.731 1.00 84.75 194 ARG A C 1
ATOM 1557 O O . ARG A 1 194 ? -41.799 -1.350 6.674 1.00 84.75 194 ARG A O 1
ATOM 1564 N N . GLN A 1 195 ? -43.183 0.410 6.527 1.00 84.06 195 GLN A N 1
ATOM 1565 C CA . GLN A 1 195 ? -44.382 -0.371 6.198 1.00 84.06 195 GLN A CA 1
ATOM 1566 C C . GLN A 1 195 ? -44.259 -1.081 4.847 1.00 84.06 195 GLN A C 1
ATOM 1568 O O . GLN A 1 195 ? -44.711 -2.216 4.708 1.00 84.06 195 GLN A O 1
ATOM 1573 N N . HIS A 1 196 ? -43.625 -0.431 3.870 1.00 81.50 196 HIS A N 1
ATOM 1574 C CA . HIS A 1 196 ? -43.423 -0.971 2.526 1.00 81.50 196 HIS A CA 1
ATOM 1575 C C . HIS A 1 196 ? -42.070 -1.681 2.328 1.00 81.50 196 HIS A C 1
ATOM 1577 O O . HIS A 1 196 ? -41.805 -2.137 1.217 1.00 81.50 196 HIS A O 1
ATOM 1583 N N . ASP A 1 197 ? -41.242 -1.788 3.377 1.00 81.81 197 ASP A N 1
ATOM 1584 C CA . ASP A 1 197 ? -39.890 -2.380 3.356 1.00 81.81 197 ASP A CA 1
ATOM 1585 C C . ASP A 1 197 ? -38.961 -1.761 2.284 1.00 81.81 197 ASP A C 1
ATOM 1587 O O . ASP A 1 197 ? -38.223 -2.442 1.572 1.00 81.81 197 ASP A O 1
ATOM 1591 N N . ILE A 1 198 ? -39.025 -0.432 2.128 1.00 82.25 198 ILE A N 1
ATOM 1592 C CA . ILE A 1 198 ? -38.247 0.316 1.132 1.00 82.25 198 ILE A CA 1
ATOM 1593 C C . ILE A 1 198 ? -36.994 0.901 1.782 1.00 82.25 198 ILE A C 1
ATOM 1595 O O . ILE A 1 198 ? -37.049 1.835 2.586 1.00 82.25 198 ILE A O 1
ATOM 1599 N N . GLU A 1 199 ? -35.827 0.422 1.352 1.00 81.81 199 GLU A N 1
ATOM 1600 C CA . GLU A 1 199 ? -34.552 0.979 1.792 1.00 81.81 199 GLU A CA 1
ATOM 1601 C C . GLU A 1 199 ? -34.198 2.256 1.005 1.00 81.81 199 GLU A C 1
ATOM 1603 O O . GLU A 1 199 ? -33.662 2.221 -0.105 1.00 81.81 199 GLU A O 1
ATOM 1608 N N . LEU A 1 200 ? -34.452 3.424 1.603 1.00 81.25 200 LEU A N 1
ATOM 1609 C CA . LEU A 1 200 ? -34.171 4.728 0.983 1.00 81.25 200 LEU A CA 1
ATOM 1610 C C . LEU A 1 200 ? -32.678 4.953 0.656 1.00 81.25 200 LEU A C 1
ATOM 1612 O O . LEU A 1 200 ? -32.333 5.786 -0.190 1.00 81.25 200 LEU A O 1
ATOM 1616 N N . SER A 1 201 ? -31.776 4.205 1.297 1.00 79.38 201 SER A N 1
ATOM 1617 C CA . SER A 1 201 ? -30.338 4.262 1.019 1.00 79.38 201 SER A CA 1
ATOM 1618 C C . SER A 1 201 ? -30.026 3.895 -0.441 1.00 79.38 201 SER A C 1
ATOM 1620 O O . SER A 1 201 ? -29.165 4.521 -1.065 1.00 79.38 201 SER A O 1
ATOM 1622 N N . LEU A 1 202 ? -30.790 2.965 -1.027 1.00 78.19 202 LEU A N 1
ATOM 1623 C CA . LEU A 1 202 ? -30.645 2.526 -2.414 1.00 78.19 202 LEU A CA 1
ATOM 1624 C C . LEU A 1 202 ? -31.008 3.652 -3.389 1.00 78.19 202 LEU A C 1
ATOM 1626 O O . LEU A 1 202 ? -30.265 3.915 -4.332 1.00 78.19 202 LEU A O 1
ATOM 1630 N N . ILE A 1 203 ? -32.084 4.388 -3.110 1.00 83.25 203 ILE A N 1
ATOM 1631 C CA . ILE A 1 203 ? -32.543 5.508 -3.944 1.00 83.25 203 ILE A CA 1
ATOM 1632 C C . ILE A 1 203 ? -31.580 6.701 -3.827 1.00 83.25 203 ILE A C 1
ATOM 1634 O O . ILE A 1 203 ? -31.054 7.206 -4.820 1.00 83.25 203 ILE A O 1
ATOM 1638 N N . THR A 1 204 ? -31.282 7.124 -2.598 1.00 84.25 204 THR A N 1
ATOM 1639 C CA . THR A 1 204 ? -30.431 8.299 -2.337 1.00 84.25 204 THR A CA 1
ATOM 1640 C C . THR A 1 204 ? -28.979 8.079 -2.757 1.00 84.25 204 THR A C 1
ATOM 1642 O O . THR A 1 204 ? -28.322 9.016 -3.213 1.00 84.25 204 THR A O 1
ATOM 1645 N N . SER A 1 205 ? -28.469 6.842 -2.684 1.00 80.38 205 SER A N 1
ATOM 1646 C CA . SER A 1 205 ? -27.153 6.505 -3.239 1.00 80.38 205 SER A CA 1
ATOM 1647 C C . SER A 1 205 ? -27.106 6.725 -4.752 1.00 80.38 205 SER A C 1
ATOM 1649 O O . SER A 1 205 ? -26.118 7.261 -5.259 1.00 80.38 205 SER A O 1
ATOM 1651 N N . HIS A 1 206 ? -28.191 6.412 -5.469 1.00 83.12 206 HIS A N 1
ATOM 1652 C CA . HIS A 1 206 ? -28.271 6.646 -6.904 1.00 83.12 206 HIS A CA 1
ATOM 1653 C C . HIS A 1 206 ? -28.295 8.149 -7.220 1.00 83.12 206 HIS A C 1
ATOM 1655 O O . HIS A 1 206 ? -27.555 8.592 -8.102 1.00 83.12 206 HIS A O 1
ATOM 1661 N N . TRP A 1 207 ? -29.025 8.955 -6.440 1.00 87.25 207 TRP A N 1
ATOM 1662 C CA . TRP A 1 207 ? -29.018 10.420 -6.559 1.00 87.25 207 TRP A CA 1
ATOM 1663 C C . TRP A 1 207 ? -27.630 11.028 -6.345 1.00 87.25 207 TRP A C 1
ATOM 1665 O O . TRP A 1 207 ? -27.171 11.852 -7.142 1.00 87.25 207 TRP A O 1
ATOM 1675 N N . PHE A 1 208 ? -26.932 10.605 -5.290 1.00 86.19 208 PHE A N 1
ATOM 1676 C CA . PHE A 1 208 ? -25.623 11.156 -4.937 1.00 86.19 208 PHE A CA 1
ATOM 1677 C C . PHE A 1 208 ? -24.507 10.676 -5.864 1.00 86.19 208 PHE A C 1
ATOM 1679 O O . PHE A 1 208 ? -23.534 11.408 -6.052 1.00 86.19 208 PHE A O 1
ATOM 1686 N N . SER A 1 209 ? -24.669 9.511 -6.505 1.00 83.50 209 SER A N 1
ATOM 1687 C CA . SER A 1 209 ? -23.657 8.918 -7.388 1.00 83.50 209 SER A CA 1
ATOM 1688 C C . SER A 1 209 ? -23.170 9.869 -8.487 1.00 83.50 209 SER A C 1
ATOM 1690 O O . SER A 1 209 ? -22.001 9.824 -8.862 1.00 83.50 209 SER A O 1
ATOM 1692 N N . ALA A 1 210 ? -24.034 10.759 -8.981 1.00 86.06 210 ALA A N 1
ATOM 1693 C CA . ALA A 1 210 ? -23.704 11.744 -10.006 1.00 86.06 210 ALA A CA 1
ATOM 1694 C C . ALA A 1 210 ? -24.117 13.173 -9.613 1.00 86.06 210 ALA A C 1
ATOM 1696 O O . ALA A 1 210 ? -24.393 13.983 -10.493 1.00 86.06 210 ALA A O 1
ATOM 1697 N N . LEU A 1 211 ? -24.193 13.492 -8.312 1.00 88.44 211 LEU A N 1
ATOM 1698 C CA . LEU A 1 211 ? -24.622 14.812 -7.814 1.00 88.44 211 LEU A CA 1
ATOM 1699 C C . LEU A 1 211 ? -25.953 15.286 -8.443 1.00 88.44 211 LEU A C 1
ATOM 1701 O O . LEU A 1 211 ? -26.039 16.406 -8.950 1.00 88.44 211 LEU A O 1
ATOM 1705 N N . PHE A 1 212 ? -26.967 14.411 -8.461 1.00 89.56 212 PHE A N 1
ATOM 1706 C CA . PHE A 1 212 ? -28.288 14.605 -9.087 1.00 89.56 212 PHE A CA 1
ATOM 1707 C C . PHE A 1 212 ? -28.311 14.757 -10.620 1.00 89.56 212 PHE A C 1
ATOM 1709 O O . PHE A 1 212 ? -29.385 14.903 -11.205 1.00 89.56 212 PHE A O 1
ATOM 1716 N N . ALA A 1 213 ? -27.171 14.644 -11.304 1.00 87.50 213 ALA A N 1
ATOM 1717 C CA . ALA A 1 213 ? -27.079 14.900 -12.741 1.00 87.50 213 ALA A CA 1
ATOM 1718 C C . ALA A 1 213 ? -27.865 13.922 -13.634 1.00 87.50 213 ALA A C 1
ATOM 1720 O O . ALA A 1 213 ? -28.131 14.237 -14.791 1.00 87.50 213 ALA A O 1
ATOM 1721 N N . ALA A 1 214 ? -28.226 12.743 -13.119 1.00 82.25 214 ALA A N 1
ATOM 1722 C CA . ALA A 1 214 ? -29.059 11.774 -13.833 1.00 82.25 214 ALA A CA 1
ATOM 1723 C C . ALA A 1 214 ? -30.570 12.070 -13.733 1.00 82.25 214 ALA A C 1
ATOM 1725 O O . ALA A 1 214 ? -31.336 11.525 -14.519 1.00 82.25 214 ALA A O 1
ATOM 1726 N N . PHE A 1 215 ? -30.991 12.926 -12.795 1.00 84.69 215 PHE A N 1
ATOM 1727 C CA . PHE A 1 215 ? -32.404 13.115 -12.438 1.00 84.69 215 PHE A CA 1
ATOM 1728 C C . PHE A 1 215 ? -32.924 14.525 -12.709 1.00 84.69 215 PHE A C 1
ATOM 1730 O O . PHE A 1 215 ? -34.127 14.709 -12.861 1.00 84.69 215 PHE A O 1
ATOM 1737 N N . ILE A 1 216 ? -32.035 15.522 -12.770 1.00 87.00 216 ILE A N 1
ATOM 1738 C CA . ILE A 1 216 ? -32.397 16.897 -13.127 1.00 87.00 216 ILE A CA 1
ATOM 1739 C C . ILE A 1 216 ? -32.235 17.052 -14.647 1.00 87.00 216 ILE A C 1
ATOM 1741 O O . ILE A 1 216 ? -31.100 17.067 -15.130 1.00 87.00 216 ILE A O 1
ATOM 1745 N N . PRO A 1 217 ? -33.334 17.171 -15.417 1.00 76.44 217 PRO A N 1
ATOM 1746 C CA . PRO A 1 217 ? -33.278 17.172 -16.879 1.00 76.44 217 PRO A CA 1
ATOM 1747 C C . PRO A 1 217 ? -32.704 18.472 -17.458 1.00 76.44 217 PRO A C 1
ATOM 1749 O O . PRO A 1 217 ? -32.095 18.457 -18.528 1.00 76.44 217 PRO A O 1
ATOM 1752 N N . GLU A 1 218 ? -32.878 19.606 -16.771 1.00 83.81 218 GLU A N 1
ATOM 1753 C CA . GLU A 1 218 ? -32.359 20.889 -17.237 1.00 83.81 218 GLU A CA 1
ATOM 1754 C C . GLU A 1 218 ? -30.928 21.131 -16.736 1.00 83.81 218 GLU A C 1
ATOM 1756 O O . GLU A 1 218 ? -30.691 21.425 -15.561 1.00 83.81 218 GLU A O 1
ATOM 1761 N N . THR A 1 219 ? -29.960 21.105 -17.660 1.00 86.19 219 THR A N 1
ATOM 1762 C CA . THR A 1 219 ? -28.541 21.357 -17.356 1.00 86.19 219 THR A CA 1
ATOM 1763 C C . THR A 1 219 ? -28.330 22.695 -16.649 1.00 86.19 219 THR A C 1
ATOM 1765 O O . THR A 1 219 ? -27.492 22.798 -15.761 1.00 86.19 219 THR A O 1
ATOM 1768 N N . ARG A 1 220 ? -29.090 23.741 -16.999 1.00 86.38 220 ARG A N 1
ATOM 1769 C CA . ARG A 1 220 ? -28.971 25.051 -16.345 1.00 86.38 220 ARG A CA 1
ATOM 1770 C C . ARG A 1 220 ? -29.301 24.957 -14.856 1.00 86.38 220 ARG A C 1
ATOM 1772 O O . ARG A 1 220 ? -28.555 25.506 -14.052 1.00 86.38 220 ARG A O 1
ATOM 1779 N N . THR A 1 221 ? -30.372 24.264 -14.491 1.00 89.12 221 THR A N 1
ATOM 1780 C CA . THR A 1 221 ? -30.805 24.090 -13.098 1.00 89.12 221 THR A CA 1
ATOM 1781 C C . THR A 1 221 ? -29.831 23.200 -12.323 1.00 89.12 221 THR A C 1
ATOM 1783 O O . THR A 1 221 ? -29.445 23.545 -11.205 1.00 89.12 221 THR A O 1
ATOM 1786 N N . LEU A 1 222 ? -29.314 22.141 -12.956 1.00 91.31 222 LEU A N 1
ATOM 1787 C CA . LEU A 1 222 ? -28.248 21.306 -12.393 1.00 91.31 222 LEU A CA 1
ATOM 1788 C C . LEU A 1 222 ? -26.987 22.120 -12.053 1.00 91.31 222 LEU A C 1
ATOM 1790 O O . LEU A 1 222 ? -26.432 21.980 -10.965 1.00 91.31 222 LEU A O 1
ATOM 1794 N N . LEU A 1 223 ? -26.548 23.008 -12.951 1.00 91.19 223 LEU A N 1
ATOM 1795 C CA . LEU A 1 223 ? -25.361 23.837 -12.716 1.00 91.19 223 LEU A CA 1
ATOM 1796 C C . LEU A 1 223 ? -25.549 24.816 -11.547 1.00 91.19 223 LEU A C 1
ATOM 1798 O O . LEU A 1 223 ? -24.583 25.095 -10.847 1.00 91.19 223 LEU A O 1
ATOM 1802 N N . HIS A 1 224 ? -26.768 25.297 -11.290 1.00 91.00 224 HIS A N 1
ATOM 1803 C CA . HIS A 1 224 ? -27.056 26.114 -10.103 1.00 91.00 224 HIS A CA 1
ATOM 1804 C C . HIS A 1 224 ? -27.047 25.291 -8.809 1.00 91.00 224 HIS A C 1
ATOM 1806 O O . HIS A 1 224 ? -26.584 25.774 -7.777 1.00 91.00 224 HIS A O 1
ATOM 1812 N N . LEU A 1 225 ? -27.489 24.029 -8.853 1.00 92.12 225 LEU A N 1
ATOM 1813 C CA . LEU A 1 225 ? -27.301 23.107 -7.729 1.00 92.12 225 LEU A CA 1
ATOM 1814 C C . LEU A 1 225 ? -25.806 22.898 -7.456 1.00 92.12 225 LEU A C 1
ATOM 1816 O O . LEU A 1 225 ? -25.386 22.872 -6.301 1.00 92.12 225 LEU A O 1
ATOM 1820 N N . TRP A 1 226 ? -24.990 22.814 -8.508 1.00 93.38 226 TRP A N 1
ATOM 1821 C CA . TRP A 1 226 ? -23.538 22.707 -8.377 1.00 93.38 226 TRP A CA 1
ATOM 1822 C C . TRP A 1 226 ? -22.888 24.003 -7.876 1.00 93.38 226 TRP A C 1
ATOM 1824 O O . TRP A 1 226 ? -21.941 23.926 -7.099 1.00 93.38 226 TRP A O 1
ATOM 1834 N N . ASP A 1 227 ? -23.425 25.178 -8.228 1.00 92.44 227 ASP A N 1
ATOM 1835 C CA . ASP A 1 227 ? -23.005 26.464 -7.652 1.00 92.44 227 ASP A CA 1
ATOM 1836 C C . ASP A 1 227 ? -23.152 26.441 -6.111 1.00 92.44 227 ASP A C 1
ATOM 1838 O O . ASP A 1 227 ? -22.229 26.834 -5.394 1.00 92.44 227 ASP A O 1
ATOM 1842 N N . LEU A 1 228 ? -24.267 25.903 -5.594 1.00 90.69 228 LEU A N 1
ATOM 1843 C CA . LEU A 1 228 ? -24.480 25.701 -4.153 1.00 90.69 228 LEU A CA 1
ATOM 1844 C C . LEU A 1 228 ? -23.538 24.634 -3.579 1.00 90.69 228 LEU A C 1
ATOM 1846 O O . LEU A 1 228 ? -22.920 24.866 -2.539 1.00 90.69 228 LEU A O 1
ATOM 1850 N N . TYR A 1 229 ? -23.408 23.487 -4.252 1.00 91.56 229 TYR A N 1
ATOM 1851 C CA . TYR A 1 229 ? -22.552 22.378 -3.818 1.00 91.56 229 TYR A CA 1
ATOM 1852 C C . TYR A 1 229 ? -21.087 22.801 -3.685 1.00 91.56 229 TYR A C 1
ATOM 1854 O O . TYR A 1 229 ? -20.464 22.524 -2.669 1.00 91.56 229 TYR A O 1
ATOM 1862 N N . PHE A 1 230 ? -20.517 23.500 -4.668 1.00 90.31 230 PHE A N 1
ATOM 1863 C CA . PHE A 1 230 ? -19.108 23.892 -4.604 1.00 90.31 230 PHE A CA 1
ATOM 1864 C C . PHE A 1 230 ? -18.821 24.928 -3.522 1.00 90.31 230 PHE A C 1
ATOM 1866 O O . PHE A 1 230 ? -17.676 25.042 -3.100 1.00 90.31 230 PHE A O 1
ATOM 1873 N N . TYR A 1 231 ? -19.831 25.679 -3.086 1.00 88.75 231 TYR A N 1
ATOM 1874 C CA . TYR A 1 231 ? -19.676 26.672 -2.034 1.00 88.75 231 TYR A CA 1
ATOM 1875 C C . TYR A 1 231 ? -19.924 26.097 -0.643 1.00 88.75 231 TYR A C 1
ATOM 1877 O O . TYR A 1 231 ? -19.066 26.200 0.224 1.00 88.75 231 TYR A O 1
ATOM 1885 N N . PHE A 1 232 ? -21.085 25.488 -0.410 1.00 85.25 232 PHE A N 1
ATOM 1886 C CA . PHE A 1 232 ? -21.457 24.948 0.902 1.00 85.25 232 PHE A CA 1
ATOM 1887 C C . PHE A 1 232 ? -20.917 23.537 1.151 1.00 85.25 232 PHE A C 1
ATOM 1889 O O . PHE A 1 232 ? -20.945 23.052 2.282 1.00 85.25 232 PHE A O 1
ATOM 1896 N N . GLY A 1 233 ? -20.434 22.881 0.101 1.00 85.38 233 GLY A N 1
ATOM 1897 C CA . GLY A 1 233 ? -20.008 21.498 0.116 1.00 85.38 233 GLY A CA 1
ATOM 1898 C C . GLY A 1 233 ? -21.168 20.518 -0.023 1.00 85.38 233 GLY A C 1
ATOM 1899 O O . GLY A 1 233 ? -22.336 20.829 -0.268 1.00 85.38 233 GLY A O 1
ATOM 1900 N N . SER A 1 234 ? -20.810 19.276 0.205 1.00 84.38 234 SER A N 1
ATOM 1901 C CA . SER A 1 234 ? -21.630 18.072 0.133 1.00 84.38 234 SER A CA 1
ATOM 1902 C C . SER A 1 234 ? -22.826 18.018 1.098 1.00 84.38 234 SER A C 1
ATOM 1904 O O . SER A 1 234 ? -23.747 17.229 0.883 1.00 84.38 234 SER A O 1
ATOM 1906 N N . ILE A 1 235 ? -22.904 18.917 2.087 1.00 84.88 235 ILE A N 1
ATOM 1907 C CA . ILE A 1 235 ? -24.093 19.098 2.939 1.00 84.88 235 ILE A CA 1
ATOM 190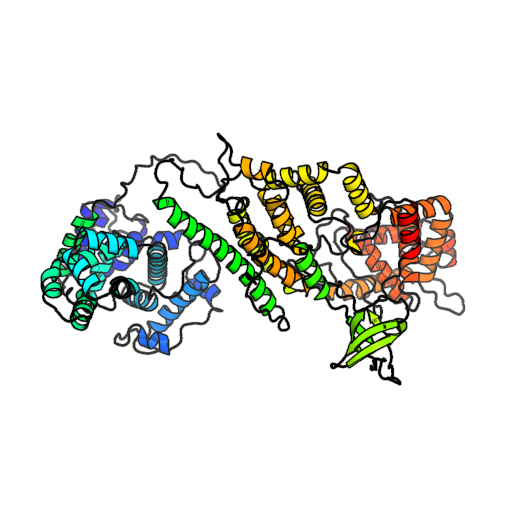8 C C . ILE A 1 235 ? -25.347 19.485 2.136 1.00 84.88 235 ILE A C 1
ATOM 1910 O O . ILE A 1 235 ? -26.466 19.132 2.516 1.00 84.88 235 ILE A O 1
ATOM 1914 N N . VAL A 1 236 ? -25.159 20.143 0.986 1.00 88.06 236 VAL A N 1
ATOM 1915 C CA . VAL A 1 236 ? -26.236 20.531 0.063 1.00 88.06 236 VAL A CA 1
ATOM 1916 C C . VAL A 1 236 ? -27.013 19.316 -0.428 1.00 88.06 236 VAL A C 1
ATOM 1918 O O . VAL A 1 236 ? -28.227 19.398 -0.591 1.00 88.06 236 VAL A O 1
ATOM 1921 N N . LEU A 1 237 ? -26.359 18.163 -0.593 1.00 88.50 237 LEU A N 1
ATOM 1922 C CA . LEU A 1 237 ? -27.024 16.937 -1.034 1.00 88.50 237 LEU A CA 1
ATOM 1923 C C . LEU A 1 237 ? -28.091 16.476 -0.025 1.00 88.50 237 LEU A C 1
ATOM 1925 O O . LEU A 1 237 ? -29.182 16.065 -0.429 1.00 88.50 237 LEU A O 1
ATOM 1929 N N . PHE A 1 238 ? -27.829 16.618 1.281 1.00 86.12 238 PHE A N 1
ATOM 1930 C CA . PHE A 1 238 ? -28.818 16.330 2.328 1.00 86.12 238 PHE A CA 1
ATOM 1931 C C . PHE A 1 238 ? -29.908 17.387 2.401 1.00 86.12 238 PHE A C 1
ATOM 1933 O O . PHE A 1 238 ? -31.075 17.038 2.549 1.00 86.12 238 PHE A O 1
ATOM 1940 N N . GLN A 1 239 ? -29.545 18.664 2.262 1.00 87.81 239 GLN A N 1
ATOM 1941 C CA . GLN A 1 239 ? -30.509 19.767 2.264 1.00 87.81 239 GLN A CA 1
ATOM 1942 C C . GLN A 1 239 ? -31.519 19.605 1.125 1.00 87.81 239 GLN A C 1
ATOM 1944 O O . GLN A 1 239 ? -32.722 19.675 1.355 1.00 87.81 239 GLN A O 1
ATOM 1949 N N . ILE A 1 240 ? -31.051 19.298 -0.086 1.00 90.12 240 ILE A N 1
ATOM 1950 C CA . ILE A 1 240 ? -31.928 19.037 -1.231 1.00 90.12 240 ILE A CA 1
ATOM 1951 C C . ILE A 1 240 ? -32.788 17.793 -0.993 1.00 90.12 240 ILE A C 1
ATOM 1953 O O . ILE A 1 240 ? -33.992 17.845 -1.218 1.00 90.12 240 ILE A O 1
ATOM 1957 N N . THR A 1 241 ? -32.205 16.704 -0.486 1.00 89.56 241 THR A N 1
ATOM 1958 C CA . THR A 1 241 ? -32.946 15.459 -0.219 1.00 89.56 241 THR A CA 1
ATOM 1959 C C . THR A 1 241 ? -34.072 15.659 0.798 1.00 89.56 241 THR A C 1
ATOM 1961 O O . THR A 1 241 ? -35.214 15.296 0.529 1.00 89.56 241 THR A O 1
ATOM 1964 N N . LEU A 1 242 ? -33.783 16.278 1.947 1.00 87.62 242 LEU A N 1
ATOM 1965 C CA . LEU A 1 242 ? -34.797 16.568 2.964 1.00 87.62 242 LEU A CA 1
ATOM 1966 C C . LEU A 1 242 ? -35.838 17.562 2.448 1.00 87.62 242 LEU A C 1
ATOM 1968 O O . LEU A 1 242 ? -37.028 17.370 2.671 1.00 87.62 242 LEU A O 1
ATOM 1972 N N . GLY A 1 243 ? -35.407 18.596 1.720 1.00 88.12 243 GLY A N 1
ATOM 1973 C CA . GLY A 1 243 ? -36.317 19.548 1.092 1.00 88.12 243 GLY A CA 1
ATOM 1974 C C . GLY A 1 243 ? -37.295 18.868 0.131 1.00 88.12 243 GLY A C 1
ATOM 1975 O O . GLY A 1 243 ? -38.489 19.144 0.185 1.00 88.12 243 GLY A O 1
ATOM 1976 N N . LEU A 1 244 ? -36.813 17.943 -0.707 1.00 89.44 244 LEU A N 1
ATOM 1977 C CA . LEU A 1 244 ? -37.645 17.197 -1.655 1.00 89.44 244 LEU A CA 1
ATOM 1978 C C . LEU A 1 244 ? -38.701 16.353 -0.940 1.00 89.44 244 LEU A C 1
ATOM 1980 O O . LEU A 1 244 ? -39.875 16.423 -1.310 1.00 89.44 244 LEU A O 1
ATOM 1984 N N . LEU A 1 245 ? -38.287 15.614 0.093 1.00 88.19 245 LEU A N 1
ATOM 1985 C CA . LEU A 1 245 ? -39.166 14.762 0.894 1.00 88.19 245 LEU A CA 1
ATOM 1986 C C . LEU A 1 245 ? -40.227 15.581 1.639 1.00 88.19 245 LEU A C 1
ATOM 1988 O O . LEU A 1 245 ? -41.403 15.239 1.601 1.00 88.19 245 LEU A O 1
ATOM 1992 N N . VAL A 1 246 ? -39.843 16.705 2.252 1.00 87.00 246 VAL A N 1
ATOM 1993 C CA . VAL A 1 246 ? -40.780 17.580 2.975 1.00 87.00 246 VAL A CA 1
ATOM 1994 C C . VAL A 1 246 ? -41.780 18.234 2.021 1.00 87.00 246 VAL A C 1
ATOM 1996 O O . VAL A 1 246 ? -42.977 18.248 2.304 1.00 87.00 246 VAL A O 1
ATOM 1999 N N . CYS A 1 247 ? -41.320 18.756 0.881 1.00 86.00 247 CYS A N 1
ATOM 2000 C CA . CYS A 1 247 ? -42.192 19.428 -0.084 1.00 86.00 247 CYS A CA 1
ATOM 2001 C C . CYS A 1 247 ? -43.210 18.481 -0.738 1.00 86.00 247 CYS A C 1
ATOM 2003 O O . CYS A 1 247 ? -44.301 18.928 -1.081 1.00 86.00 247 CYS A O 1
ATOM 2005 N N . HIS A 1 248 ? -42.879 17.195 -0.892 1.00 84.44 248 HIS A N 1
ATOM 2006 C CA . HIS A 1 248 ? -43.735 16.204 -1.559 1.00 84.44 248 HIS A CA 1
ATOM 2007 C C . HIS A 1 248 ? -44.327 15.166 -0.597 1.00 84.44 248 HIS A C 1
ATOM 2009 O O . HIS A 1 248 ? -44.879 14.163 -1.045 1.00 84.44 248 HIS A O 1
ATOM 2015 N N . ASN A 1 249 ? -44.274 15.423 0.715 1.00 83.44 249 ASN A N 1
ATOM 2016 C CA . ASN A 1 249 ? -44.734 14.495 1.749 1.00 83.44 249 ASN A CA 1
ATOM 2017 C C . ASN A 1 249 ? -46.177 14.008 1.506 1.00 83.44 249 ASN A C 1
ATOM 2019 O O . ASN A 1 249 ? -46.446 12.815 1.584 1.00 83.44 249 ASN A O 1
ATOM 2023 N N . HIS A 1 250 ? -47.091 14.908 1.125 1.00 80.06 250 HIS A N 1
ATOM 2024 C CA . HIS A 1 250 ? -48.494 14.553 0.875 1.00 80.06 250 HIS A CA 1
ATOM 2025 C C . HIS A 1 250 ? -48.660 13.576 -0.295 1.00 80.06 250 HIS A C 1
ATOM 2027 O O . HIS A 1 250 ? -49.393 12.604 -0.173 1.00 80.06 250 HIS A O 1
ATOM 2033 N N . SER A 1 251 ? -47.938 13.798 -1.399 1.00 79.62 251 SER A N 1
ATOM 2034 C CA . SER A 1 251 ? -48.014 12.942 -2.591 1.00 79.62 251 SER A CA 1
ATOM 2035 C C . SER A 1 251 ? -47.496 11.533 -2.321 1.00 79.62 251 SER A C 1
ATOM 2037 O O . SER A 1 251 ? -48.010 10.583 -2.891 1.00 79.62 251 SER A O 1
ATOM 2039 N N . ILE A 1 252 ? -46.482 11.398 -1.463 1.00 80.69 252 ILE A N 1
ATOM 2040 C CA . ILE A 1 252 ? -45.891 10.101 -1.111 1.00 80.69 252 ILE A CA 1
ATOM 2041 C C . ILE A 1 252 ? -46.790 9.354 -0.113 1.00 80.69 252 ILE A C 1
ATOM 2043 O O . ILE A 1 252 ? -46.875 8.132 -0.158 1.00 80.69 252 ILE A O 1
ATOM 2047 N N . CYS A 1 253 ? -47.487 10.082 0.769 1.00 77.88 253 CYS A N 1
ATOM 2048 C CA . CYS A 1 253 ? -48.369 9.498 1.784 1.00 77.88 253 CYS A CA 1
ATOM 2049 C C . CYS A 1 253 ? -49.701 8.949 1.247 1.00 77.88 253 CYS A C 1
ATOM 2051 O O . CYS A 1 253 ? -50.355 8.170 1.939 1.00 77.88 253 CYS A O 1
ATOM 2053 N N . GLU A 1 254 ? -50.133 9.365 0.057 1.00 77.88 254 GLU A N 1
ATOM 2054 C CA . GLU A 1 254 ? -51.400 8.917 -0.540 1.00 77.88 254 GLU A CA 1
ATOM 2055 C C . GLU A 1 254 ? -51.277 7.586 -1.302 1.00 77.88 254 GLU A C 1
ATOM 2057 O O . GLU A 1 254 ? -52.281 6.893 -1.508 1.00 77.88 254 GLU A O 1
ATOM 2062 N N . ASP A 1 255 ? -50.054 7.202 -1.676 1.00 77.75 255 ASP A N 1
ATOM 2063 C CA . ASP A 1 255 ? -49.770 5.993 -2.443 1.00 77.75 255 ASP A CA 1
ATOM 2064 C C . ASP A 1 255 ? -49.809 4.743 -1.546 1.00 77.75 255 ASP A C 1
ATOM 2066 O O . ASP A 1 255 ? -49.121 4.647 -0.535 1.00 77.75 255 ASP A O 1
ATOM 2070 N N . LYS A 1 256 ? -50.624 3.750 -1.929 1.00 72.06 256 LYS A N 1
ATOM 2071 C CA . LYS A 1 256 ? -50.822 2.497 -1.163 1.00 72.06 256 LYS A CA 1
ATOM 2072 C C . LYS A 1 256 ? -50.013 1.307 -1.679 1.00 72.06 256 LYS A C 1
ATOM 2074 O O . LYS A 1 256 ? -50.020 0.250 -1.055 1.00 72.06 256 LYS A O 1
ATOM 2079 N N . ASP A 1 257 ? -49.393 1.446 -2.844 1.00 81.56 257 ASP A N 1
ATOM 2080 C CA . ASP A 1 257 ? -48.639 0.382 -3.506 1.00 81.56 257 ASP A CA 1
ATOM 2081 C C . ASP A 1 257 ? -47.138 0.653 -3.367 1.00 81.56 257 ASP A C 1
ATOM 2083 O O . ASP A 1 257 ? -46.670 1.725 -3.754 1.00 81.56 257 ASP A O 1
ATOM 2087 N N . SER A 1 258 ? -46.381 -0.322 -2.852 1.00 82.31 258 SER A N 1
ATOM 2088 C CA . SER A 1 258 ? -44.932 -0.212 -2.641 1.00 82.31 258 SER A CA 1
ATOM 2089 C C . SER A 1 258 ? -44.187 0.170 -3.925 1.00 82.31 258 SER A C 1
ATOM 2091 O O . SER A 1 258 ? -43.216 0.923 -3.873 1.00 82.31 258 SER A O 1
ATOM 2093 N N . ALA A 1 259 ? -44.641 -0.320 -5.087 1.00 80.19 259 ALA A N 1
ATOM 2094 C CA . ALA A 1 259 ? -44.013 -0.012 -6.371 1.00 80.19 259 ALA A CA 1
ATOM 2095 C C . ALA A 1 259 ? -44.224 1.454 -6.782 1.00 80.19 259 ALA A C 1
ATOM 2097 O O . ALA A 1 259 ? -43.296 2.100 -7.271 1.00 80.19 259 ALA A O 1
ATOM 2098 N N . ASN A 1 260 ? -45.420 1.997 -6.542 1.00 82.31 260 ASN A N 1
ATOM 2099 C CA . ASN A 1 260 ? -45.718 3.401 -6.822 1.00 82.31 260 ASN A CA 1
ATOM 2100 C C . ASN A 1 260 ? -44.978 4.318 -5.850 1.00 82.31 260 ASN A C 1
ATOM 2102 O O . ASN A 1 260 ? -44.343 5.259 -6.306 1.00 82.31 260 ASN A O 1
ATOM 2106 N N . VAL A 1 261 ? -44.940 3.982 -4.555 1.00 82.25 261 VAL A N 1
ATOM 2107 C CA . VAL A 1 261 ? -44.141 4.716 -3.559 1.00 82.25 261 VAL A CA 1
ATOM 2108 C C . VAL A 1 261 ? -42.665 4.751 -3.972 1.00 82.25 261 VAL A C 1
ATOM 2110 O O . VAL A 1 261 ? -42.047 5.813 -3.954 1.00 82.25 261 VAL A O 1
ATOM 2113 N N . PHE A 1 262 ? -42.096 3.620 -4.406 1.00 85.19 262 PHE A N 1
ATOM 2114 C CA . PHE A 1 262 ? -40.709 3.558 -4.872 1.00 85.19 262 PHE A CA 1
ATOM 2115 C C . PHE A 1 262 ? -40.460 4.419 -6.120 1.00 85.19 262 PHE A C 1
ATOM 2117 O O . PHE A 1 262 ? -39.481 5.165 -6.154 1.00 85.19 262 PHE A O 1
ATOM 2124 N N . ASN A 1 263 ? -41.331 4.345 -7.131 1.00 84.81 263 ASN A N 1
ATOM 2125 C CA . ASN A 1 263 ? -41.189 5.125 -8.365 1.00 84.81 263 ASN A CA 1
ATOM 2126 C C . ASN A 1 263 ? -41.360 6.628 -8.104 1.00 84.81 263 ASN A C 1
ATOM 2128 O O . ASN A 1 263 ? -40.502 7.416 -8.497 1.00 84.81 263 ASN A O 1
ATOM 2132 N N . SER A 1 264 ? -42.407 7.006 -7.361 1.00 84.25 264 SER A N 1
ATOM 2133 C CA . SER A 1 264 ? -42.668 8.379 -6.920 1.00 84.25 264 SER A CA 1
ATOM 2134 C C . SER A 1 264 ? -41.475 8.943 -6.151 1.00 84.25 264 SER A C 1
ATOM 2136 O O . SER A 1 264 ? -41.063 10.069 -6.422 1.00 84.25 264 SER A O 1
ATOM 2138 N N . LEU A 1 265 ? -40.881 8.157 -5.239 1.00 85.75 265 LEU A N 1
ATOM 2139 C CA . LEU A 1 265 ? -39.655 8.531 -4.539 1.00 85.75 265 LEU A CA 1
ATOM 2140 C C . LEU A 1 265 ? -38.497 8.707 -5.519 1.00 85.75 265 LEU A C 1
ATOM 2142 O O . LEU A 1 265 ? -37.897 9.772 -5.519 1.00 85.75 265 LEU A O 1
ATOM 2146 N N . SER A 1 266 ? -38.192 7.714 -6.359 1.00 86.56 266 SER A N 1
ATOM 2147 C CA . SER A 1 266 ? -37.029 7.725 -7.262 1.00 86.56 266 SER A CA 1
ATOM 2148 C C . SER A 1 266 ? -37.020 8.916 -8.227 1.00 86.56 266 SER A C 1
ATOM 2150 O O . SER A 1 266 ? -35.967 9.528 -8.439 1.00 86.56 266 SER A O 1
ATOM 2152 N N . ASP A 1 267 ? -38.200 9.299 -8.723 1.00 85.69 267 ASP A N 1
ATOM 2153 C CA . ASP A 1 267 ? -38.396 10.408 -9.658 1.00 85.69 267 ASP A CA 1
ATOM 2154 C C . ASP A 1 267 ? -38.509 11.785 -8.978 1.00 85.69 267 ASP A C 1
ATOM 2156 O O . ASP A 1 267 ? -38.568 12.802 -9.674 1.00 85.69 267 ASP A O 1
ATOM 2160 N N . LEU A 1 268 ? -38.470 11.879 -7.641 1.00 86.38 268 LEU A N 1
ATOM 2161 C CA . LEU A 1 268 ? -38.594 13.149 -6.905 1.00 86.38 268 LEU A CA 1
ATOM 2162 C C . LEU A 1 268 ? -37.698 14.289 -7.415 1.00 86.38 268 LEU A C 1
ATOM 2164 O O . LEU A 1 268 ? -38.192 15.418 -7.515 1.00 86.38 268 LEU A O 1
ATOM 2168 N N . PRO A 1 269 ? -36.406 14.076 -7.743 1.00 89.00 269 PRO A N 1
ATOM 2169 C CA . PRO A 1 269 ? -35.558 15.182 -8.174 1.00 89.00 269 PRO A CA 1
ATOM 2170 C C . PRO A 1 269 ? -35.961 15.767 -9.537 1.00 89.00 269 PRO A C 1
ATOM 2172 O O . PRO A 1 269 ? -35.588 16.902 -9.832 1.00 89.00 269 PRO A O 1
ATOM 2175 N N . SER A 1 270 ? -36.764 15.055 -10.340 1.00 86.12 270 SER A N 1
ATOM 2176 C CA . SER A 1 270 ? -37.303 15.568 -11.610 1.00 86.12 270 SER A CA 1
ATOM 2177 C C . SER A 1 270 ? -38.281 16.739 -11.419 1.00 86.12 270 SER A C 1
ATOM 2179 O O . SER A 1 270 ? -38.503 17.532 -12.338 1.00 86.12 270 SER A O 1
ATOM 2181 N N . ASN A 1 271 ? -38.810 16.916 -10.201 1.00 84.44 271 ASN A N 1
ATOM 2182 C CA . ASN A 1 271 ? -39.660 18.050 -9.837 1.00 84.44 271 ASN A CA 1
ATOM 2183 C C . ASN A 1 271 ? -38.880 19.373 -9.717 1.00 84.44 271 ASN A C 1
ATOM 2185 O O . ASN A 1 271 ? -39.487 20.447 -9.660 1.00 84.44 271 ASN A O 1
ATOM 2189 N N . ILE A 1 272 ? -37.542 19.330 -9.714 1.00 86.62 272 ILE A N 1
ATOM 2190 C CA . ILE A 1 272 ? -36.685 20.519 -9.737 1.00 86.62 272 ILE A CA 1
ATOM 2191 C C . ILE A 1 272 ? -36.592 21.041 -11.177 1.00 86.62 272 ILE A C 1
ATOM 2193 O O . ILE A 1 272 ? -35.688 20.682 -11.930 1.00 86.62 272 ILE A O 1
ATOM 2197 N N . LYS A 1 273 ? -37.545 21.899 -11.556 1.00 82.44 273 LYS A N 1
ATOM 2198 C CA . LYS A 1 273 ? -37.622 22.481 -12.906 1.00 82.44 273 LYS A CA 1
ATOM 2199 C C . LYS A 1 273 ? -36.792 23.759 -13.014 1.00 82.44 273 LYS A C 1
ATOM 2201 O O . LYS A 1 273 ? -35.845 23.812 -13.788 1.00 82.44 273 LYS A O 1
ATOM 2206 N N . ASP A 1 274 ? -37.058 24.723 -12.134 1.00 85.38 274 ASP A N 1
ATOM 2207 C CA . ASP A 1 274 ? -36.469 26.062 -12.211 1.00 85.38 274 ASP A CA 1
ATOM 2208 C C . ASP A 1 274 ? -35.580 26.401 -11.003 1.00 85.38 274 ASP A C 1
ATOM 2210 O O . ASP A 1 274 ? -35.661 25.785 -9.934 1.00 85.38 274 ASP A O 1
ATOM 2214 N N . LEU A 1 275 ? -34.780 27.467 -11.137 1.00 84.50 275 LEU A N 1
ATOM 2215 C CA . LEU A 1 275 ? -33.949 28.014 -10.054 1.00 84.50 275 LEU A CA 1
ATOM 2216 C C . LEU A 1 275 ? -34.773 28.364 -8.802 1.00 84.50 275 LEU A C 1
ATOM 2218 O O . LEU A 1 275 ? -34.336 28.110 -7.682 1.00 84.50 275 LEU A O 1
ATOM 2222 N N . SER A 1 276 ? -35.977 28.913 -8.973 1.00 86.12 276 SER A N 1
ATOM 2223 C CA . SER A 1 276 ? -36.864 29.255 -7.854 1.00 86.12 276 SER A CA 1
ATOM 2224 C C . SER A 1 276 ? -37.315 28.015 -7.078 1.00 86.12 276 SER A C 1
ATOM 2226 O O . SER A 1 276 ? -37.306 28.029 -5.848 1.00 86.12 276 SER A O 1
ATOM 2228 N N . SER A 1 277 ? -37.648 26.928 -7.781 1.00 88.00 277 SER A N 1
ATOM 2229 C CA . SER A 1 277 ? -38.007 25.644 -7.170 1.00 88.00 277 SER A CA 1
ATOM 2230 C C . SER A 1 277 ? -36.818 25.035 -6.428 1.00 88.00 277 SER A C 1
ATOM 2232 O O . SER A 1 277 ? -36.969 24.591 -5.291 1.00 88.00 277 SER A O 1
ATOM 2234 N N . LEU A 1 278 ? -35.623 25.083 -7.028 1.00 88.44 278 LEU A N 1
ATOM 2235 C CA . LEU A 1 278 ? -34.383 24.623 -6.402 1.00 88.44 278 LEU A CA 1
ATOM 2236 C C . LEU A 1 278 ? -34.095 25.371 -5.092 1.00 88.44 278 LEU A C 1
ATOM 2238 O O . LEU A 1 278 ? -33.826 24.739 -4.072 1.00 88.44 278 LEU A O 1
ATOM 2242 N N . LEU A 1 279 ? -34.180 26.704 -5.097 1.00 88.19 279 LEU A N 1
ATOM 2243 C CA . LEU A 1 279 ? -33.930 27.526 -3.910 1.00 88.19 279 LEU A CA 1
ATOM 2244 C C . LEU A 1 279 ? -34.991 27.319 -2.822 1.00 88.19 279 LEU A C 1
ATOM 2246 O O . LEU A 1 279 ? -34.654 27.314 -1.637 1.00 88.19 279 LEU A O 1
ATOM 2250 N N . LEU A 1 280 ? -36.258 27.116 -3.195 1.00 88.81 280 LEU A N 1
ATOM 2251 C CA . LEU A 1 280 ? -37.326 26.795 -2.244 1.00 88.81 280 LEU A CA 1
ATOM 2252 C C . LEU A 1 280 ? -37.061 25.457 -1.538 1.00 88.81 280 LEU A C 1
ATOM 2254 O O . LEU A 1 280 ? -37.119 25.382 -0.311 1.00 88.81 280 LEU A O 1
ATOM 2258 N N . ILE A 1 281 ? -36.724 24.419 -2.304 1.00 89.38 281 ILE A N 1
ATOM 2259 C CA . ILE A 1 281 ? -36.401 23.084 -1.784 1.00 89.38 281 ILE A CA 1
ATOM 2260 C C . ILE A 1 281 ? -35.161 23.153 -0.888 1.00 89.38 281 ILE A C 1
ATOM 2262 O O . ILE A 1 281 ? -35.183 22.688 0.252 1.00 89.38 281 ILE A O 1
ATOM 2266 N N . TRP A 1 282 ? -34.100 23.800 -1.371 1.00 89.94 282 TRP A N 1
ATOM 2267 C CA . TRP A 1 282 ? -32.855 23.963 -0.630 1.00 89.94 282 TRP A CA 1
ATOM 2268 C C . TRP A 1 282 ? -33.057 24.722 0.687 1.00 89.94 282 TRP A C 1
ATOM 2270 O O . TRP A 1 282 ? -32.658 24.227 1.737 1.00 89.94 282 TRP A O 1
ATOM 2280 N N . SER A 1 283 ? -33.730 25.877 0.660 1.00 86.56 283 SER A N 1
ATOM 2281 C CA . SER A 1 283 ? -33.993 26.687 1.863 1.00 86.56 283 SER A CA 1
ATOM 2282 C C . SER A 1 283 ? -34.929 25.997 2.858 1.00 86.56 283 SER A C 1
ATOM 2284 O O . SER A 1 283 ? -34.848 26.243 4.062 1.00 86.56 283 SER A O 1
ATOM 2286 N N . THR A 1 284 ? -35.805 25.109 2.381 1.00 85.56 284 THR A N 1
ATOM 2287 C CA . THR A 1 284 ? -36.617 24.244 3.243 1.00 85.56 284 THR A CA 1
ATOM 2288 C C . THR A 1 284 ? -35.732 23.229 3.960 1.00 85.56 284 THR A C 1
ATOM 2290 O O . THR A 1 284 ? -35.818 23.114 5.179 1.00 85.56 284 THR A O 1
ATOM 2293 N N . GLY A 1 285 ? -34.821 22.566 3.242 1.00 83.88 285 GLY A N 1
ATOM 2294 C CA . GLY A 1 285 ? -33.848 21.634 3.817 1.00 83.88 285 GLY A CA 1
ATOM 2295 C C . GLY A 1 285 ? -32.813 22.278 4.746 1.00 83.88 285 GLY A C 1
ATOM 2296 O O . GLY A 1 285 ? -32.448 21.698 5.768 1.00 83.88 285 GLY A O 1
ATOM 2297 N N . GLU A 1 286 ? -32.360 23.493 4.427 1.00 82.75 286 GLU A N 1
ATOM 2298 C CA . GLU A 1 286 ? -31.363 24.251 5.196 1.00 82.75 286 GLU A CA 1
ATOM 2299 C C . GLU A 1 286 ? -31.797 24.455 6.657 1.00 82.75 286 GLU A C 1
ATOM 2301 O O . GLU A 1 286 ? -30.982 24.313 7.573 1.00 82.75 286 GLU A O 1
ATOM 2306 N N . LYS A 1 287 ? -33.095 24.700 6.890 1.00 79.94 287 LYS A N 1
ATOM 2307 C CA . LYS A 1 287 ? -33.675 24.910 8.230 1.00 79.94 287 LYS A CA 1
ATOM 2308 C C . LYS A 1 287 ? -33.464 23.724 9.171 1.00 79.94 287 LYS A C 1
ATOM 2310 O O . LYS A 1 287 ? -33.328 23.925 10.373 1.00 79.94 287 LYS A O 1
ATOM 2315 N N . PHE A 1 288 ? -33.412 22.506 8.637 1.00 72.94 288 PHE A N 1
ATOM 2316 C CA . PHE A 1 288 ? -33.265 21.285 9.433 1.00 72.94 288 PHE A CA 1
ATOM 2317 C C . PHE A 1 288 ? -31.802 20.952 9.751 1.00 72.94 288 PHE A C 1
ATOM 2319 O O . PHE A 1 288 ? -31.522 20.186 10.666 1.00 72.94 288 PHE A O 1
ATOM 2326 N N . ILE A 1 289 ? -30.854 21.546 9.021 1.00 68.94 289 ILE A N 1
ATOM 2327 C CA . ILE A 1 289 ? -29.429 21.189 9.071 1.00 68.94 289 ILE A CA 1
ATOM 2328 C C . ILE A 1 289 ? -28.571 22.268 9.767 1.00 68.94 289 ILE A C 1
ATOM 2330 O O . ILE A 1 289 ? -27.396 22.040 10.059 1.00 68.94 289 ILE A O 1
ATOM 2334 N N . GLN A 1 290 ? -29.155 23.414 10.143 1.00 54.72 290 GLN A N 1
ATOM 2335 C CA . GLN A 1 290 ? -28.462 24.521 10.828 1.00 54.72 290 GLN A CA 1
ATOM 2336 C C . GLN A 1 290 ? -27.710 24.128 12.119 1.00 54.72 290 GLN A C 1
ATOM 2338 O O . GLN A 1 290 ? -26.776 24.828 12.509 1.00 54.72 290 GLN A O 1
ATOM 2343 N N . TYR A 1 291 ? -28.051 23.000 12.748 1.00 47.22 291 TYR A N 1
ATOM 2344 C CA . TYR A 1 291 ? -27.433 22.515 13.989 1.00 47.22 291 TYR A CA 1
ATOM 2345 C C . TYR A 1 291 ? -26.187 21.625 13.800 1.00 47.22 291 TYR A C 1
ATOM 2347 O O . TYR A 1 291 ? -25.597 21.202 14.791 1.00 47.22 291 TYR A O 1
ATOM 2355 N N . LEU A 1 292 ? -25.756 21.349 12.562 1.00 50.09 292 LEU A N 1
ATOM 2356 C CA . LEU A 1 292 ? -24.596 20.487 12.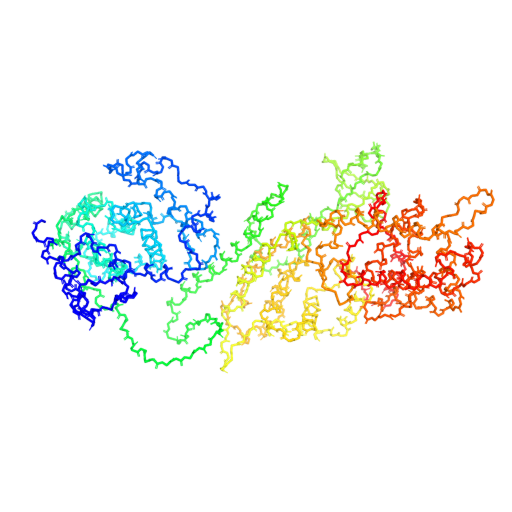269 1.00 50.09 292 LEU A CA 1
ATOM 2357 C C . LEU A 1 292 ? -23.295 21.242 11.931 1.00 50.09 292 LEU A C 1
ATOM 2359 O O . LEU A 1 292 ? -22.278 20.597 11.687 1.00 50.09 292 LEU A O 1
ATOM 2363 N N . ASN A 1 293 ? -23.283 22.580 11.934 1.00 38.66 293 ASN A N 1
ATOM 2364 C CA . ASN A 1 293 ? -22.060 23.350 11.673 1.00 38.66 293 ASN A CA 1
ATOM 2365 C C . ASN A 1 293 ? -21.176 23.453 12.933 1.00 38.66 293 ASN A C 1
ATOM 2367 O O . ASN A 1 293 ? -21.573 24.134 13.881 1.00 38.66 293 ASN A O 1
ATOM 2371 N N . PRO A 1 294 ? -19.950 22.892 12.961 1.00 34.09 294 PRO A N 1
ATOM 2372 C CA . PRO A 1 294 ? -18.952 23.328 13.926 1.00 34.09 294 PRO A CA 1
ATOM 2373 C C . PRO A 1 294 ? -18.511 24.749 13.542 1.00 34.09 294 PRO A C 1
ATOM 2375 O O . PRO A 1 294 ? -18.041 24.998 12.433 1.00 34.09 294 PRO A O 1
ATOM 2378 N N . SER A 1 295 ? -18.699 25.710 14.443 1.00 24.75 295 SER A N 1
ATOM 2379 C CA . SER A 1 295 ? -18.242 27.092 14.265 1.00 24.75 295 SER A CA 1
ATOM 2380 C C . SER A 1 295 ? -16.722 27.164 14.022 1.00 24.75 295 SER A C 1
ATOM 2382 O O . SER A 1 295 ? -15.977 26.440 14.686 1.00 24.75 295 SER A O 1
ATOM 2384 N N . PRO A 1 296 ? -16.229 28.052 13.137 1.00 29.94 296 PRO A N 1
ATOM 2385 C CA . PRO A 1 296 ? -14.801 28.220 12.905 1.00 29.94 296 PRO A CA 1
ATOM 2386 C C . PRO A 1 296 ? -14.183 28.989 14.077 1.00 29.94 296 PRO A C 1
ATOM 2388 O O . PRO A 1 296 ? -14.395 30.192 14.234 1.00 29.94 296 PRO A O 1
ATOM 2391 N N . THR A 1 297 ? -13.417 28.305 14.922 1.00 27.09 297 THR A N 1
ATOM 2392 C CA . THR A 1 297 ? -12.596 28.958 15.943 1.00 27.09 297 THR A CA 1
ATOM 2393 C C . THR A 1 297 ? -11.505 29.770 15.245 1.00 27.09 297 THR A C 1
ATOM 2395 O O . THR A 1 297 ? -10.739 29.240 14.442 1.00 27.09 297 THR A O 1
ATOM 2398 N N . GLN A 1 298 ? -11.451 31.070 15.537 1.00 26.28 298 GLN A N 1
ATOM 2399 C CA . GLN A 1 298 ? -10.402 31.987 15.097 1.00 26.28 298 GLN A CA 1
ATOM 2400 C C . GLN A 1 298 ? -9.029 31.475 15.559 1.00 26.28 298 GLN A C 1
ATOM 2402 O O . GLN A 1 298 ? -8.664 31.631 16.722 1.00 26.28 298 GLN A O 1
ATOM 2407 N N . SER A 1 299 ? -8.246 30.885 14.657 1.00 26.64 299 SER A N 1
ATOM 2408 C CA . SER A 1 299 ? -6.814 30.699 14.879 1.00 26.64 299 SER A CA 1
ATOM 2409 C C . SER A 1 299 ? -6.114 32.023 14.599 1.00 26.64 299 SER A C 1
ATOM 2411 O O . SER A 1 299 ? -5.995 32.452 13.447 1.00 26.64 299 SER A O 1
ATOM 2413 N N . GLN A 1 300 ? -5.684 32.680 15.673 1.00 26.88 300 GLN A N 1
ATOM 2414 C CA . GLN A 1 300 ? -4.672 33.718 15.604 1.00 26.88 300 GLN A CA 1
ATOM 2415 C C . GLN A 1 300 ? -3.408 33.158 14.951 1.00 26.88 300 GLN A C 1
ATOM 2417 O O . GLN A 1 300 ? -2.985 32.032 15.204 1.00 26.88 300 GLN A O 1
ATOM 2422 N N . ILE A 1 301 ? -2.848 33.999 14.096 1.00 25.48 301 ILE A N 1
ATOM 2423 C CA . ILE A 1 301 ? -1.528 33.896 13.502 1.00 25.48 301 ILE A CA 1
ATOM 2424 C C . ILE A 1 301 ? -0.497 33.760 14.628 1.00 25.48 301 ILE A C 1
ATOM 2426 O O . ILE A 1 301 ? -0.343 34.670 15.440 1.00 25.48 301 ILE A O 1
ATOM 2430 N N . SER A 1 302 ? 0.249 32.664 14.624 1.00 24.30 302 SER A N 1
ATOM 2431 C CA . SER A 1 302 ? 1.661 32.703 14.974 1.00 24.30 302 SER A CA 1
ATOM 2432 C C . SER A 1 302 ? 2.413 31.751 14.058 1.00 24.30 302 SER A C 1
ATOM 2434 O O . SER A 1 302 ? 2.240 30.532 14.081 1.00 24.30 302 SER A O 1
ATOM 2436 N N . ASP A 1 303 ? 3.221 32.365 13.202 1.00 25.19 303 ASP A N 1
ATOM 2437 C CA . ASP A 1 303 ? 4.312 31.725 12.498 1.00 25.19 303 ASP A CA 1
ATOM 2438 C C . ASP A 1 303 ? 5.122 30.864 13.469 1.00 25.19 303 ASP A C 1
ATOM 2440 O O . ASP A 1 303 ? 5.578 31.347 14.504 1.00 25.19 303 ASP A O 1
ATOM 2444 N N . ASN A 1 304 ? 5.330 29.600 13.112 1.00 24.19 304 ASN A N 1
ATOM 2445 C CA . ASN A 1 304 ? 6.606 28.948 13.356 1.00 24.19 304 ASN A CA 1
ATOM 2446 C C . ASN A 1 304 ? 6.786 27.781 12.388 1.00 24.19 304 ASN A C 1
ATOM 2448 O O . ASN A 1 304 ? 6.193 26.710 12.499 1.00 24.19 304 ASN A O 1
ATOM 2452 N N . SER A 1 305 ? 7.668 28.033 11.431 1.00 29.92 305 SER A N 1
ATOM 2453 C CA . SER A 1 305 ? 8.429 27.045 10.690 1.00 29.92 305 SER A CA 1
ATOM 2454 C C . SER A 1 305 ? 8.968 25.943 11.607 1.00 29.92 305 SER A C 1
ATOM 2456 O O . SER A 1 305 ? 9.857 26.191 12.417 1.00 29.92 305 SER A O 1
ATOM 2458 N N . SER A 1 306 ? 8.488 24.713 11.444 1.00 23.89 306 SER A N 1
ATOM 2459 C CA . SER A 1 306 ? 9.329 23.517 11.558 1.00 23.89 306 SER A CA 1
ATOM 2460 C C . SER A 1 306 ? 8.612 22.293 10.995 1.00 23.89 306 SER A C 1
ATOM 2462 O O . SER A 1 306 ? 7.504 21.924 11.373 1.00 23.89 306 SER A O 1
ATOM 2464 N N . ILE A 1 307 ? 9.296 21.675 10.044 1.00 31.31 307 ILE A N 1
ATOM 2465 C CA . ILE A 1 307 ? 9.140 20.288 9.636 1.00 31.31 307 ILE A CA 1
ATOM 2466 C C . ILE A 1 307 ? 9.300 19.414 10.888 1.00 31.31 307 ILE A C 1
ATOM 2468 O O . ILE A 1 307 ? 10.322 19.535 11.552 1.00 31.31 307 ILE A O 1
ATOM 2472 N N . HIS A 1 308 ? 8.315 18.567 11.208 1.00 26.05 308 HIS A N 1
ATOM 2473 C CA . HIS A 1 308 ? 8.484 17.141 11.536 1.00 26.05 308 HIS A CA 1
ATOM 2474 C C . HIS A 1 308 ? 7.166 16.500 12.018 1.00 26.05 308 HIS A C 1
ATOM 2476 O O . HIS A 1 308 ? 6.488 17.004 12.904 1.00 26.05 308 HIS A O 1
ATOM 2482 N N . SER A 1 309 ? 6.841 15.359 11.398 1.00 25.17 309 SER A N 1
ATOM 2483 C CA . SER A 1 309 ? 6.190 14.160 11.956 1.00 25.17 309 SER A CA 1
ATOM 2484 C C . SER A 1 309 ? 5.409 14.272 13.276 1.00 25.17 309 SER A C 1
ATOM 2486 O O . SER A 1 309 ? 6.004 14.533 14.316 1.00 25.17 309 SER A O 1
ATOM 2488 N N . SER A 1 310 ? 4.156 13.802 13.295 1.00 26.73 310 SER A N 1
ATOM 2489 C CA . SER A 1 310 ? 3.786 12.530 13.954 1.00 26.73 310 SER A CA 1
ATOM 2490 C C . SER A 1 310 ? 2.270 12.362 14.168 1.00 26.73 310 SER A C 1
ATOM 2492 O O . SER A 1 310 ? 1.540 13.301 14.456 1.00 26.73 310 SER A O 1
ATOM 2494 N N . SER A 1 311 ? 1.851 11.096 14.065 1.00 24.50 311 SER A N 1
ATOM 2495 C CA . SER A 1 311 ? 0.871 10.406 14.920 1.00 24.50 311 SER A CA 1
ATOM 2496 C C . SER A 1 311 ? -0.582 10.893 15.016 1.00 24.50 311 SER A C 1
ATOM 2498 O O . SER A 1 311 ? -0.899 11.888 15.657 1.00 24.50 311 SER A O 1
ATOM 2500 N N . LEU A 1 312 ? -1.465 10.016 14.518 1.00 30.02 312 LEU A N 1
ATOM 2501 C CA . LEU A 1 312 ? -2.748 9.626 15.115 1.00 30.02 312 LEU A CA 1
ATOM 2502 C C . LEU A 1 312 ? -2.927 10.082 16.575 1.00 30.02 312 LEU A C 1
ATOM 2504 O O . LEU A 1 312 ? -2.385 9.477 17.503 1.00 30.02 312 LEU A O 1
ATOM 2508 N N . SER A 1 313 ? -3.772 11.084 16.783 1.00 25.39 313 SER A N 1
ATOM 2509 C CA . SER A 1 313 ? -4.390 11.350 18.075 1.00 25.39 313 SER A CA 1
ATOM 2510 C C . SER A 1 313 ? -5.652 10.487 18.212 1.00 25.39 313 SER A C 1
ATOM 2512 O O . SER A 1 313 ? -6.658 10.694 17.539 1.00 25.39 313 SER A O 1
ATOM 2514 N N . LEU A 1 314 ? -5.591 9.471 19.081 1.00 27.53 314 LEU A N 1
ATOM 2515 C CA . LEU A 1 314 ? -6.773 8.718 19.521 1.00 27.53 314 LEU A CA 1
ATOM 2516 C C . LEU A 1 314 ? -7.694 9.601 20.389 1.00 27.53 314 LEU A C 1
ATOM 2518 O O . LEU A 1 314 ? -7.167 10.380 21.195 1.00 27.53 314 LEU A O 1
ATOM 2522 N N . PRO A 1 315 ? -9.031 9.406 20.341 1.00 28.52 315 PRO A N 1
ATOM 2523 C CA . PRO A 1 315 ? -9.967 10.120 21.203 1.00 28.52 315 PRO A CA 1
ATOM 2524 C C . PRO A 1 315 ? -9.720 9.805 22.684 1.00 28.52 315 PRO A C 1
ATOM 2526 O O . PRO A 1 315 ? -9.321 8.696 23.050 1.00 28.52 315 PRO A O 1
ATOM 2529 N N . SER A 1 316 ? -9.959 10.799 23.535 1.00 24.41 316 SER A N 1
ATOM 2530 C CA . SER A 1 316 ? -9.951 10.661 24.990 1.00 24.41 316 SER A CA 1
ATOM 2531 C C . SER A 1 316 ? -11.182 9.869 25.437 1.00 24.41 316 SER A C 1
ATOM 2533 O O . SER A 1 316 ? -12.305 10.261 25.129 1.00 24.41 316 SER A O 1
ATOM 2535 N N . PHE A 1 317 ? -10.978 8.757 26.143 1.00 29.75 317 PHE A N 1
ATOM 2536 C CA . PHE A 1 317 ? -12.058 7.979 26.749 1.00 29.75 317 PHE A CA 1
ATOM 2537 C C . PHE A 1 317 ? -12.498 8.651 28.055 1.00 29.75 317 PHE A C 1
ATOM 2539 O O . PHE A 1 317 ? -11.778 8.585 29.050 1.00 29.75 317 PHE A O 1
ATOM 2546 N N . ASN A 1 318 ? -13.678 9.274 28.047 1.00 26.70 318 ASN A N 1
ATOM 2547 C CA . ASN A 1 318 ? -14.448 9.543 29.263 1.00 26.70 318 ASN A CA 1
ATOM 2548 C C . ASN A 1 318 ? -15.364 8.339 29.536 1.00 26.70 318 ASN A C 1
ATOM 2550 O O . ASN A 1 318 ? -15.937 7.759 28.616 1.00 26.70 318 ASN A O 1
ATOM 2554 N N . ALA A 1 319 ? -15.468 7.946 30.803 1.00 30.84 319 ALA A N 1
ATOM 2555 C CA . ALA A 1 319 ? -15.970 6.648 31.256 1.00 30.84 319 ALA A CA 1
ATOM 2556 C C . ALA A 1 319 ? -17.509 6.469 31.263 1.00 30.84 319 ALA A C 1
ATOM 2558 O O . ALA A 1 319 ? -17.990 5.536 31.898 1.00 30.84 319 ALA A O 1
ATOM 2559 N N . GLU A 1 320 ? -18.292 7.302 30.567 1.00 30.27 320 GLU A N 1
ATOM 2560 C CA . GLU A 1 320 ? -19.768 7.302 30.684 1.00 30.27 320 GLU A CA 1
ATOM 2561 C C . GLU A 1 320 ? -20.540 6.766 29.456 1.00 30.27 320 GLU A C 1
ATOM 2563 O O . GLU A 1 320 ? -21.762 6.670 29.495 1.00 30.27 320 GLU A O 1
ATOM 2568 N N . THR A 1 321 ? -19.871 6.326 28.385 1.00 33.94 321 THR A N 1
ATOM 2569 C CA . THR A 1 321 ? -20.520 5.847 27.135 1.00 33.94 321 THR A CA 1
ATOM 2570 C C . THR A 1 321 ? -20.336 4.345 26.875 1.00 33.94 321 THR A C 1
ATOM 2572 O O . THR A 1 321 ? -19.982 3.933 25.776 1.00 33.94 321 THR A O 1
ATOM 2575 N N . TYR A 1 322 ? -20.553 3.495 27.882 1.00 36.06 322 TYR A N 1
ATOM 2576 C CA . TYR A 1 322 ? -20.124 2.086 27.841 1.00 36.06 322 TYR A CA 1
ATOM 2577 C C . TYR A 1 322 ? -20.883 1.182 26.840 1.00 36.06 322 TYR A C 1
ATOM 2579 O O . TYR A 1 322 ? -20.309 0.213 26.349 1.00 36.06 322 TYR A O 1
ATOM 2587 N N . ASP A 1 323 ? -22.138 1.492 26.491 1.00 35.06 323 ASP A N 1
ATOM 2588 C CA . ASP A 1 323 ? -22.994 0.565 25.722 1.00 35.06 323 ASP A CA 1
ATOM 2589 C C . ASP A 1 323 ? -23.001 0.837 24.204 1.00 35.06 323 ASP A C 1
ATOM 2591 O O . ASP A 1 323 ? -22.959 -0.078 23.377 1.00 35.06 323 ASP A O 1
ATOM 2595 N N . THR A 1 324 ? -22.934 2.111 23.801 1.00 40.50 324 THR A N 1
ATOM 2596 C CA . THR A 1 324 ? -22.716 2.500 22.396 1.00 40.50 324 THR A CA 1
ATOM 2597 C C . THR A 1 324 ? -21.317 2.135 21.904 1.00 40.50 324 THR A C 1
ATOM 2599 O O . THR A 1 324 ? -21.147 1.908 20.709 1.00 40.50 324 THR A O 1
ATOM 2602 N N . ASP A 1 325 ? -20.337 2.015 22.810 1.00 48.84 325 ASP A N 1
ATOM 2603 C CA . ASP A 1 325 ? -18.943 1.690 22.493 1.00 48.84 325 ASP A CA 1
ATOM 2604 C C . ASP A 1 325 ? -18.714 0.220 22.119 1.00 48.84 325 ASP A C 1
ATOM 2606 O O . ASP A 1 325 ? -17.780 -0.076 21.379 1.00 48.84 325 ASP A O 1
ATOM 2610 N N . LEU A 1 326 ? -19.555 -0.720 22.573 1.00 44.25 326 LEU A N 1
ATOM 2611 C CA . LEU A 1 326 ? -19.362 -2.154 22.308 1.00 44.25 326 LEU A CA 1
ATOM 2612 C C . LEU A 1 326 ? -19.586 -2.517 20.832 1.00 44.25 326 LEU A C 1
ATOM 2614 O O . LEU A 1 326 ? -18.820 -3.298 20.263 1.00 44.25 326 LEU A O 1
ATOM 2618 N N . LYS A 1 327 ? -20.584 -1.910 20.175 1.00 45.59 327 LYS A N 1
ATOM 2619 C CA . LYS A 1 327 ? -20.814 -2.103 18.732 1.00 45.59 327 LYS A CA 1
ATOM 2620 C C . LYS A 1 327 ? -19.715 -1.443 17.896 1.00 45.59 327 LYS A C 1
ATOM 2622 O O . LYS A 1 327 ? -19.194 -2.076 16.981 1.00 45.59 327 LYS A O 1
ATOM 2627 N N . THR A 1 328 ? -19.295 -0.219 18.228 1.00 53.69 328 THR A N 1
ATOM 2628 C CA . THR A 1 328 ? -18.158 0.458 17.569 1.00 53.69 328 THR A CA 1
ATOM 2629 C C . THR A 1 328 ? -16.837 -0.268 17.800 1.00 53.69 328 THR A C 1
ATOM 2631 O O . THR A 1 328 ? -15.993 -0.295 16.906 1.00 53.69 328 THR A O 1
ATOM 2634 N N . LYS A 1 329 ? -16.654 -0.885 18.970 1.00 59.81 329 LYS A N 1
ATOM 2635 C CA . LYS A 1 329 ? -15.504 -1.726 19.304 1.00 59.81 329 LYS A CA 1
ATOM 2636 C C . LYS A 1 329 ? -15.456 -2.973 18.430 1.00 59.81 329 LYS A C 1
ATOM 2638 O O . LYS A 1 329 ? -14.425 -3.199 17.811 1.00 59.81 329 LYS A O 1
ATOM 2643 N N . ASN A 1 330 ? -16.547 -3.732 18.329 1.00 61.94 330 ASN A N 1
ATOM 2644 C CA . ASN A 1 330 ? -16.572 -4.942 17.501 1.00 61.94 330 ASN A CA 1
ATOM 2645 C C . ASN A 1 330 ? -16.330 -4.601 16.022 1.00 61.94 330 ASN A C 1
ATOM 2647 O O . ASN A 1 330 ? -15.499 -5.234 15.384 1.00 61.94 330 ASN A O 1
ATOM 2651 N N . ILE A 1 331 ? -16.947 -3.525 15.513 1.00 61.41 331 ILE A N 1
ATOM 2652 C CA . ILE A 1 331 ? -16.719 -3.031 14.142 1.00 61.41 331 ILE A CA 1
ATOM 2653 C C . ILE A 1 331 ? -15.244 -2.660 13.920 1.00 61.41 331 ILE A C 1
ATOM 2655 O O . ILE A 1 331 ? -14.656 -3.037 12.907 1.00 61.41 331 ILE A O 1
ATOM 2659 N N . ARG A 1 332 ? -14.617 -1.946 14.866 1.00 66.56 332 ARG A N 1
ATOM 2660 C CA . ARG A 1 332 ? -13.189 -1.595 14.783 1.00 66.56 332 ARG A CA 1
ATOM 2661 C C . ARG A 1 332 ? -12.288 -2.821 14.873 1.00 66.56 332 ARG A C 1
ATOM 2663 O O . ARG A 1 332 ? -11.298 -2.880 14.156 1.00 66.56 332 ARG A O 1
ATOM 2670 N N . GLN A 1 333 ? -12.622 -3.792 15.719 1.00 67.69 333 GLN A N 1
ATOM 2671 C CA . GLN A 1 333 ? -11.852 -5.025 15.830 1.00 67.69 333 GLN A CA 1
ATOM 2672 C C . GLN A 1 333 ? -11.890 -5.822 14.522 1.00 67.69 333 GLN A C 1
ATOM 2674 O O . GLN A 1 333 ? -10.838 -6.220 14.029 1.00 67.69 333 GLN A O 1
ATOM 2679 N N . THR A 1 334 ? -13.068 -5.970 13.913 1.00 74.25 334 THR A N 1
ATOM 2680 C CA . THR A 1 334 ? -13.204 -6.602 12.595 1.00 74.25 334 THR A CA 1
ATOM 2681 C C . THR A 1 334 ? -12.423 -5.835 11.527 1.00 74.25 334 THR A C 1
ATOM 2683 O O . THR A 1 334 ? -11.685 -6.453 10.771 1.00 74.25 334 THR A O 1
ATOM 2686 N N . SER A 1 335 ? -12.495 -4.499 11.510 1.00 75.75 335 SER A N 1
ATOM 2687 C CA . SER A 1 335 ? -11.735 -3.664 10.564 1.00 75.75 335 SER A CA 1
ATOM 2688 C C . SER A 1 335 ? -10.222 -3.889 10.654 1.00 75.75 335 SER A C 1
ATOM 2690 O O . SER A 1 335 ? -9.565 -4.007 9.628 1.00 75.75 335 SER A O 1
ATOM 2692 N N . ILE A 1 336 ? -9.666 -3.984 11.868 1.00 78.62 336 ILE A N 1
ATOM 2693 C CA . ILE A 1 336 ? -8.222 -4.193 12.077 1.00 78.62 336 ILE A CA 1
ATOM 2694 C C . ILE A 1 336 ? -7.778 -5.577 11.574 1.00 78.62 336 ILE A C 1
ATOM 2696 O O . ILE A 1 336 ? -6.688 -5.715 11.022 1.00 78.62 336 ILE A O 1
ATOM 2700 N N . ILE A 1 337 ? -8.612 -6.606 11.747 1.00 79.19 337 ILE A N 1
ATOM 2701 C CA . ILE A 1 337 ? -8.322 -7.951 11.230 1.00 79.19 337 ILE A CA 1
ATOM 2702 C C . ILE A 1 337 ? -8.420 -7.979 9.701 1.00 79.19 337 ILE A C 1
ATOM 2704 O O . ILE A 1 337 ? -7.573 -8.591 9.060 1.00 79.19 337 ILE A O 1
ATOM 2708 N N . VAL A 1 338 ? -9.396 -7.281 9.111 1.00 78.31 338 VAL A N 1
ATOM 2709 C CA . VAL A 1 338 ? -9.507 -7.145 7.648 1.00 78.31 338 VAL A CA 1
ATOM 2710 C C . VAL A 1 338 ? -8.269 -6.452 7.072 1.00 78.31 338 VAL A C 1
ATOM 2712 O O . VAL A 1 338 ? -7.713 -6.940 6.097 1.00 78.31 338 VAL A O 1
ATOM 2715 N N . GLU A 1 339 ? -7.767 -5.387 7.706 1.00 81.25 339 GLU A N 1
ATOM 2716 C CA . GLU A 1 339 ? -6.516 -4.729 7.290 1.00 81.25 339 GLU A CA 1
ATOM 2717 C C . GLU A 1 339 ? -5.303 -5.674 7.342 1.00 81.25 339 GLU A C 1
ATOM 2719 O O . GLU A 1 339 ? -4.440 -5.628 6.460 1.00 81.25 339 GLU A O 1
ATOM 2724 N N . LEU A 1 340 ? -5.225 -6.541 8.360 1.00 85.19 340 LEU A N 1
ATOM 2725 C CA . LEU A 1 340 ? -4.190 -7.573 8.432 1.00 85.19 340 LEU A CA 1
ATOM 2726 C C . LEU A 1 340 ? -4.331 -8.565 7.274 1.00 85.19 340 LEU A C 1
ATOM 2728 O O . LEU A 1 340 ? -3.345 -8.837 6.592 1.00 85.19 340 LEU A O 1
ATOM 2732 N N . HIS A 1 341 ? -5.542 -9.063 7.036 1.00 82.88 341 HIS A N 1
ATOM 2733 C CA . HIS A 1 341 ? -5.821 -10.014 5.968 1.00 82.88 341 HIS A CA 1
ATOM 2734 C C . HIS A 1 341 ? -5.496 -9.428 4.583 1.00 82.88 341 HIS A C 1
ATOM 2736 O O . HIS A 1 341 ? -4.809 -10.062 3.789 1.00 82.88 341 HIS A O 1
ATOM 2742 N N . GLU A 1 342 ? -5.869 -8.175 4.311 1.00 83.25 342 GLU A N 1
ATOM 2743 C CA . GLU A 1 342 ? -5.520 -7.473 3.068 1.00 83.25 342 GLU A CA 1
ATOM 2744 C C . GLU A 1 342 ? -4.005 -7.281 2.898 1.00 83.25 342 GLU A C 1
ATOM 2746 O O . GLU A 1 342 ? -3.479 -7.374 1.784 1.00 83.25 342 GLU A O 1
ATOM 2751 N N . ALA A 1 343 ? -3.278 -7.006 3.989 1.00 84.12 343 ALA A N 1
ATOM 2752 C CA . ALA A 1 343 ? -1.821 -6.895 3.951 1.00 84.12 343 ALA A CA 1
ATOM 2753 C C . ALA A 1 343 ? -1.165 -8.240 3.605 1.00 84.12 343 ALA A C 1
ATOM 2755 O O . ALA A 1 343 ? -0.219 -8.281 2.817 1.00 84.12 343 ALA A O 1
ATOM 2756 N N . ILE A 1 344 ? -1.694 -9.328 4.163 1.00 81.50 344 ILE A N 1
ATOM 2757 C CA . ILE A 1 344 ? -1.262 -10.702 3.910 1.00 81.50 344 ILE A CA 1
ATOM 2758 C C . ILE A 1 344 ? -1.581 -11.117 2.466 1.00 81.50 344 ILE A C 1
ATOM 2760 O O . ILE A 1 344 ? -0.706 -11.605 1.751 1.00 81.50 344 ILE A O 1
ATOM 2764 N N . GLU A 1 345 ? -2.791 -10.831 1.992 1.00 81.25 345 GLU A N 1
ATOM 2765 C CA . GLU A 1 345 ? -3.226 -11.112 0.624 1.00 81.25 345 GLU A CA 1
ATOM 2766 C C . GLU A 1 345 ? -2.386 -10.341 -0.409 1.00 81.25 345 GLU A C 1
ATOM 2768 O O . GLU A 1 345 ? -2.030 -10.870 -1.462 1.00 81.25 345 GLU A O 1
ATOM 2773 N N . ALA A 1 346 ? -2.012 -9.093 -0.110 1.00 82.31 346 ALA A N 1
ATOM 2774 C CA . ALA A 1 346 ? -1.122 -8.311 -0.964 1.00 82.31 346 ALA A CA 1
ATOM 2775 C C . ALA A 1 346 ? 0.275 -8.941 -1.094 1.00 82.31 346 ALA A C 1
ATOM 2777 O O . ALA A 1 346 ? 0.864 -8.873 -2.173 1.00 82.31 346 ALA A O 1
ATOM 2778 N N . ILE A 1 347 ? 0.786 -9.569 -0.028 1.00 82.19 347 ILE A N 1
ATOM 2779 C CA . ILE A 1 347 ? 2.028 -10.351 -0.079 1.00 82.19 347 ILE A CA 1
ATOM 2780 C C . ILE A 1 347 ? 1.808 -11.609 -0.928 1.00 82.19 347 ILE A C 1
ATOM 2782 O O . ILE A 1 347 ? 2.601 -11.866 -1.824 1.00 82.19 347 ILE A O 1
ATOM 2786 N N . GLY A 1 348 ? 0.705 -12.338 -0.745 1.00 76.56 348 GLY A N 1
ATOM 2787 C CA . GLY A 1 348 ? 0.370 -13.503 -1.576 1.00 76.56 348 GLY A CA 1
ATOM 2788 C C . GLY A 1 348 ? 0.343 -13.199 -3.075 1.00 76.56 348 GLY A C 1
ATOM 2789 O O . GLY A 1 348 ? 1.066 -13.818 -3.855 1.00 76.56 348 GLY A O 1
ATOM 2790 N N . ARG A 1 349 ? -0.412 -12.168 -3.474 1.00 81.50 349 ARG A N 1
ATOM 2791 C CA . ARG A 1 349 ? -0.507 -11.725 -4.877 1.00 81.50 349 ARG A CA 1
ATOM 2792 C C . ARG A 1 349 ? 0.839 -11.294 -5.457 1.00 81.50 349 ARG A C 1
ATOM 2794 O O . ARG A 1 349 ? 1.076 -11.459 -6.649 1.00 81.50 349 ARG A O 1
ATOM 2801 N N . HIS A 1 350 ? 1.716 -10.715 -4.638 1.00 82.56 350 HIS A N 1
ATOM 2802 C CA . HIS A 1 350 ? 3.067 -10.350 -5.064 1.00 82.56 350 HIS A CA 1
ATOM 2803 C C . HIS A 1 350 ? 3.872 -11.586 -5.480 1.00 82.56 350 HIS A C 1
ATOM 2805 O O . HIS A 1 350 ? 4.493 -11.584 -6.542 1.00 82.56 350 HIS A O 1
ATOM 2811 N N . PHE A 1 351 ? 3.802 -12.662 -4.696 1.00 76.75 351 PHE A N 1
ATOM 2812 C CA . PHE A 1 351 ? 4.447 -13.928 -5.040 1.00 76.75 351 PHE A CA 1
ATOM 2813 C C . PHE A 1 351 ? 3.798 -14.593 -6.264 1.00 76.75 351 PHE A C 1
ATOM 2815 O O . PHE A 1 351 ? 4.522 -15.070 -7.129 1.00 76.75 351 PHE A O 1
ATOM 2822 N N . GLU A 1 352 ? 2.471 -14.534 -6.420 1.00 78.06 352 GLU A N 1
ATOM 2823 C CA . GLU A 1 352 ? 1.779 -15.051 -7.619 1.00 78.06 352 GLU A CA 1
ATOM 2824 C C . GLU A 1 352 ? 2.195 -14.333 -8.913 1.00 78.06 352 GLU A C 1
ATOM 2826 O O . GLU A 1 352 ? 2.346 -14.961 -9.960 1.00 78.06 352 GLU A O 1
ATOM 2831 N N . VAL A 1 353 ? 2.405 -13.013 -8.859 1.00 79.56 353 VAL A N 1
ATOM 2832 C CA . VAL A 1 353 ? 2.827 -12.221 -10.028 1.00 79.56 353 VAL A CA 1
ATOM 2833 C C . VAL A 1 353 ? 4.267 -12.530 -10.430 1.00 79.56 353 VAL A C 1
ATOM 2835 O O . VAL A 1 353 ? 4.579 -12.576 -11.621 1.00 79.56 353 VAL A O 1
ATOM 2838 N N . HIS A 1 354 ? 5.151 -12.704 -9.449 1.00 68.56 354 HIS A N 1
ATOM 2839 C CA . HIS A 1 354 ? 6.582 -12.872 -9.689 1.00 68.56 354 HIS A CA 1
ATOM 2840 C C . HIS A 1 354 ? 7.015 -14.340 -9.817 1.00 68.56 354 HIS A C 1
ATOM 2842 O O . HIS A 1 354 ? 8.104 -14.599 -10.330 1.00 68.56 354 HIS A O 1
ATOM 2848 N N . GLU A 1 355 ? 6.160 -15.298 -9.443 1.00 67.25 355 GLU A N 1
ATOM 2849 C CA . GLU A 1 355 ? 6.398 -16.733 -9.595 1.00 67.25 355 GLU A CA 1
ATOM 2850 C C . GLU A 1 355 ? 5.161 -17.463 -10.149 1.00 67.25 355 GLU A C 1
ATOM 2852 O O . GLU A 1 355 ? 4.298 -17.898 -9.395 1.00 67.25 355 GLU A O 1
ATOM 2857 N N . PRO A 1 356 ? 5.086 -17.716 -11.468 1.00 60.50 356 PRO A N 1
ATOM 2858 C CA . PRO A 1 356 ? 3.924 -18.359 -12.091 1.00 60.50 356 PRO A CA 1
ATOM 2859 C C . PRO A 1 356 ? 3.640 -19.787 -11.603 1.00 60.50 356 PRO A C 1
ATOM 2861 O O . PRO A 1 356 ? 2.532 -20.278 -11.763 1.00 60.50 356 PRO A O 1
ATOM 2864 N N . SER A 1 357 ? 4.631 -20.479 -11.029 1.00 56.47 357 SER A N 1
ATOM 2865 C CA . SER A 1 357 ? 4.454 -21.804 -10.411 1.00 56.47 357 SER A CA 1
ATOM 2866 C C . SER A 1 357 ? 3.827 -21.746 -9.014 1.00 56.47 357 SER A C 1
ATOM 2868 O O . SER A 1 357 ? 3.558 -22.785 -8.418 1.00 56.47 357 SER A O 1
ATOM 2870 N N . PHE A 1 358 ? 3.694 -20.546 -8.449 1.00 59.66 358 PHE A N 1
ATOM 2871 C CA . PHE A 1 358 ? 3.121 -20.313 -7.137 1.00 59.66 358 PHE A CA 1
ATOM 2872 C C . PHE A 1 358 ? 1.606 -20.140 -7.296 1.00 59.66 358 PHE A C 1
ATOM 2874 O O . PHE A 1 358 ? 1.141 -19.201 -7.940 1.00 59.66 358 PHE A O 1
ATOM 2881 N N . HIS A 1 359 ? 0.826 -21.093 -6.787 1.00 57.88 359 HIS A N 1
ATOM 2882 C CA . HIS A 1 359 ? -0.638 -21.051 -6.789 1.00 57.88 359 HIS A CA 1
ATOM 2883 C C . HIS A 1 359 ? -1.103 -21.245 -5.351 1.00 57.88 359 HIS A C 1
ATOM 2885 O O . HIS A 1 359 ? -0.967 -22.342 -4.806 1.00 57.88 359 HIS A O 1
ATOM 2891 N N . SER A 1 360 ? -1.611 -20.187 -4.721 1.00 55.75 360 SER A N 1
ATOM 2892 C CA . SER A 1 360 ? -2.055 -20.249 -3.330 1.00 55.75 360 SER A CA 1
ATOM 2893 C C . SER A 1 360 ? -3.566 -20.107 -3.213 1.00 55.75 360 SER A C 1
ATOM 2895 O O . SER A 1 360 ? -4.162 -19.200 -3.782 1.00 55.75 360 SER A O 1
ATOM 2897 N N . ASN A 1 361 ? -4.190 -20.981 -2.423 1.00 56.94 361 ASN A N 1
ATOM 2898 C CA . ASN A 1 361 ? -5.537 -20.733 -1.920 1.00 56.94 361 ASN A CA 1
ATOM 2899 C C . ASN A 1 361 ? -5.415 -19.781 -0.719 1.00 56.94 361 ASN A C 1
ATOM 2901 O O . ASN A 1 361 ? -4.985 -20.187 0.359 1.00 56.94 361 ASN A O 1
ATOM 2905 N N . LEU A 1 362 ? -5.764 -18.510 -0.922 1.00 59.31 362 LEU A N 1
ATOM 2906 C CA . LEU A 1 362 ? -5.669 -17.403 0.047 1.00 59.31 362 LEU A CA 1
ATOM 2907 C C . LEU A 1 362 ? -6.764 -17.457 1.139 1.00 59.31 362 LEU A C 1
ATOM 2909 O O . LEU A 1 362 ? -7.368 -16.439 1.463 1.00 59.31 362 LEU A O 1
ATOM 2913 N N . ILE A 1 363 ? -7.074 -18.641 1.680 1.00 58.50 363 ILE A N 1
ATOM 2914 C CA . ILE A 1 363 ? -8.145 -18.829 2.674 1.00 58.50 363 ILE A CA 1
ATOM 2915 C C . ILE A 1 363 ? -7.529 -19.335 3.991 1.00 58.50 363 ILE A C 1
ATOM 2917 O O . ILE A 1 363 ? -7.024 -20.458 4.014 1.00 58.50 363 ILE A O 1
ATOM 2921 N N . PRO A 1 364 ? -7.561 -18.541 5.080 1.00 58.50 364 PRO A N 1
ATOM 2922 C CA . PRO A 1 364 ? -7.080 -18.962 6.391 1.00 58.50 364 PRO A CA 1
ATOM 2923 C C . PRO A 1 364 ? -7.975 -20.056 6.985 1.00 58.50 364 PRO A C 1
ATOM 2925 O O . PRO A 1 364 ? -9.203 -19.986 6.901 1.00 58.50 364 PRO A O 1
ATOM 2928 N N . ASP A 1 365 ? -7.364 -21.055 7.623 1.00 60.94 365 ASP A N 1
ATOM 2929 C CA . ASP A 1 365 ? -8.098 -22.103 8.333 1.00 60.94 365 ASP A CA 1
ATOM 2930 C C . ASP A 1 365 ? -8.410 -21.662 9.771 1.00 60.94 365 ASP A C 1
ATOM 2932 O O . ASP A 1 365 ? -7.544 -21.627 10.652 1.00 60.94 365 ASP A O 1
ATOM 2936 N N . TYR A 1 366 ? -9.670 -21.308 10.015 1.00 65.31 366 TYR A N 1
ATOM 2937 C CA . TYR A 1 366 ? -10.154 -20.947 11.348 1.00 65.31 366 TYR A CA 1
ATOM 2938 C C . TYR A 1 366 ? -10.736 -22.128 12.130 1.00 65.31 366 TYR A C 1
ATOM 2940 O O . TYR A 1 366 ? -11.112 -21.950 13.287 1.00 65.31 366 TYR A O 1
ATOM 2948 N N . SER A 1 367 ? -10.800 -23.333 11.549 1.00 57.75 367 SER A N 1
ATOM 2949 C CA . SER A 1 367 ? -11.387 -24.508 12.214 1.00 57.75 367 SER A CA 1
ATOM 2950 C C . SER A 1 367 ? -10.631 -24.920 13.485 1.00 57.75 367 SER A C 1
ATOM 2952 O O . SER A 1 367 ? -11.197 -25.542 14.379 1.00 57.75 367 SER A O 1
ATOM 2954 N N . VAL A 1 368 ? -9.364 -24.511 13.598 1.00 52.66 368 VAL A N 1
ATOM 2955 C CA . VAL A 1 368 ? -8.459 -24.824 14.715 1.00 52.66 368 VAL A CA 1
ATOM 2956 C C . VAL A 1 368 ? -8.577 -23.814 15.875 1.00 52.66 368 VAL A C 1
ATOM 2958 O O . VAL A 1 368 ? -7.972 -24.006 16.925 1.00 52.66 368 VAL A O 1
ATOM 2961 N N . VAL A 1 369 ? -9.352 -22.729 15.726 1.00 56.12 369 VAL A N 1
ATOM 2962 C CA . VAL A 1 369 ? -9.423 -21.630 16.716 1.00 56.12 369 VAL A CA 1
ATOM 2963 C C . VAL A 1 369 ? -10.167 -22.031 18.005 1.00 56.12 369 VAL A C 1
ATOM 2965 O O . VAL A 1 369 ? -9.830 -21.516 19.074 1.00 56.12 369 VAL A O 1
ATOM 2968 N N . ASP A 1 370 ? -11.108 -22.981 17.925 1.00 48.88 370 ASP A N 1
ATOM 2969 C CA . ASP A 1 370 ? -11.955 -23.421 19.050 1.00 48.88 370 ASP A CA 1
ATOM 2970 C C . ASP A 1 370 ? -11.376 -24.590 19.870 1.00 48.88 370 ASP A C 1
ATOM 2972 O O . ASP A 1 370 ? -11.831 -24.846 20.989 1.00 48.88 370 ASP A O 1
ATOM 2976 N N . ASN A 1 371 ? -10.342 -25.277 19.372 1.00 51.56 371 ASN A N 1
ATOM 2977 C CA . ASN A 1 371 ? -9.703 -26.363 20.114 1.00 51.56 371 ASN A CA 1
ATOM 2978 C C . ASN A 1 371 ? -8.811 -25.761 21.209 1.00 51.56 371 ASN A C 1
ATOM 2980 O O . ASN A 1 371 ? -7.731 -25.223 20.964 1.00 51.56 371 ASN A O 1
ATOM 2984 N N . ASN A 1 372 ? -9.314 -25.779 22.444 1.00 43.69 372 ASN A N 1
ATOM 2985 C CA . ASN A 1 372 ? -8.603 -25.269 23.618 1.00 43.69 372 ASN A CA 1
ATOM 2986 C C . ASN A 1 372 ? -7.501 -26.208 24.128 1.00 43.69 372 ASN A C 1
ATOM 2988 O O . ASN A 1 372 ? -6.764 -25.822 25.031 1.00 43.69 372 ASN A O 1
ATOM 2992 N N . GLU A 1 373 ? -7.346 -27.377 23.516 1.00 42.47 373 GLU A N 1
ATOM 2993 C CA . GLU A 1 373 ? -6.297 -28.347 23.799 1.00 42.47 373 GLU A CA 1
ATOM 2994 C C . GLU A 1 373 ? -5.643 -28.737 22.459 1.00 42.47 373 GLU A C 1
ATOM 2996 O O . GLU A 1 373 ? -6.330 -28.868 21.446 1.00 42.47 373 GLU A O 1
ATOM 3001 N N . ASP A 1 374 ? -4.311 -28.851 22.471 1.00 44.91 374 ASP A N 1
ATOM 3002 C CA . ASP A 1 374 ? -3.459 -29.429 21.417 1.00 44.91 374 ASP A CA 1
ATOM 3003 C C . ASP A 1 374 ? -2.833 -28.514 20.338 1.00 44.91 374 ASP A C 1
ATOM 3005 O O . ASP A 1 374 ? -2.732 -28.864 19.159 1.00 44.91 374 ASP A O 1
ATOM 3009 N N . ASP A 1 375 ? -2.232 -27.392 20.760 1.00 47.88 375 ASP A N 1
ATOM 3010 C CA . ASP A 1 375 ? -1.186 -26.707 19.968 1.00 47.88 375 ASP A CA 1
ATOM 3011 C C . ASP A 1 375 ? 0.022 -27.644 19.684 1.00 47.88 375 ASP A C 1
ATOM 3013 O O . ASP A 1 375 ? 0.715 -27.484 18.676 1.00 47.88 375 ASP A O 1
ATOM 3017 N N . GLU A 1 376 ? 0.274 -28.649 20.533 1.00 44.00 376 GLU A N 1
ATOM 3018 C CA . GLU A 1 376 ? 1.326 -29.657 20.326 1.00 44.00 376 GLU A CA 1
ATOM 3019 C C . GLU A 1 376 ? 0.934 -30.727 19.297 1.00 44.00 376 GLU A C 1
ATOM 3021 O O . GLU A 1 376 ? 1.740 -31.035 18.416 1.00 44.00 376 GLU A O 1
ATOM 3026 N N . GLU A 1 377 ? -0.301 -31.248 19.322 1.00 40.34 377 GLU A N 1
ATOM 3027 C CA . GLU A 1 377 ? -0.749 -32.240 18.334 1.00 40.34 377 GLU A CA 1
ATOM 3028 C C . GLU A 1 377 ? -0.920 -31.608 16.944 1.00 40.34 377 GLU A C 1
ATOM 3030 O O . GLU A 1 377 ? -0.581 -32.235 15.940 1.00 40.34 377 GLU A O 1
ATOM 3035 N N . TYR A 1 378 ? -1.360 -30.345 16.855 1.00 42.00 378 TYR A N 1
ATOM 3036 C CA . TYR A 1 378 ? -1.397 -29.598 15.592 1.00 42.00 378 TYR A CA 1
ATOM 3037 C C . TYR A 1 378 ? 0.011 -29.354 15.026 1.00 42.00 378 TYR A C 1
ATOM 3039 O O . TYR A 1 378 ? 0.249 -29.612 13.845 1.00 42.00 378 TYR A O 1
ATOM 3047 N N . ASN A 1 379 ? 0.979 -28.947 15.858 1.00 43.38 379 ASN A N 1
ATOM 3048 C CA . ASN A 1 379 ? 2.378 -28.798 15.438 1.00 43.38 379 ASN A CA 1
ATOM 3049 C C . ASN A 1 379 ? 3.015 -30.139 15.032 1.00 43.38 379 ASN A C 1
ATOM 3051 O O . ASN A 1 379 ? 3.737 -30.189 14.033 1.00 43.38 379 ASN A O 1
ATOM 3055 N N . GLN A 1 380 ? 2.693 -31.238 15.724 1.00 40.28 380 GLN A N 1
ATOM 3056 C CA . GLN A 1 380 ? 3.109 -32.591 15.342 1.00 40.28 380 GLN A CA 1
ATOM 3057 C C . GLN A 1 380 ? 2.433 -33.065 14.046 1.00 40.28 380 GLN A C 1
ATOM 3059 O O . GLN A 1 380 ? 3.097 -33.649 13.191 1.00 40.28 380 GLN A O 1
ATOM 3064 N N . ARG A 1 381 ? 1.137 -32.792 13.836 1.00 38.50 381 ARG A N 1
ATOM 3065 C CA . ARG A 1 381 ? 0.418 -33.084 12.580 1.00 38.50 381 ARG A CA 1
ATOM 3066 C C . ARG A 1 381 ? 0.985 -32.277 11.408 1.00 38.50 381 ARG A C 1
ATOM 3068 O O . ARG A 1 381 ? 1.167 -32.832 10.328 1.00 38.50 381 ARG A O 1
ATOM 3075 N N . LYS A 1 382 ? 1.354 -31.012 11.621 1.00 39.12 382 LYS A N 1
ATOM 3076 C CA . LYS A 1 382 ? 1.967 -30.133 10.610 1.00 39.12 382 LYS A CA 1
ATOM 3077 C C . LYS A 1 382 ? 3.423 -30.515 10.302 1.00 39.12 382 LYS A C 1
ATOM 3079 O O . LYS A 1 382 ? 3.835 -30.467 9.146 1.00 39.12 382 LYS A O 1
ATOM 3084 N N . GLN A 1 383 ? 4.180 -30.993 11.296 1.00 39.38 383 GLN A N 1
ATOM 3085 C CA . GLN A 1 383 ? 5.475 -31.657 11.081 1.00 39.38 383 GLN A CA 1
ATOM 3086 C C . GLN A 1 383 ? 5.328 -32.970 10.302 1.00 39.38 383 GLN A C 1
ATOM 3088 O O . GLN A 1 383 ? 6.132 -33.226 9.411 1.00 39.38 383 GLN A O 1
ATOM 3093 N N . ARG A 1 384 ? 4.286 -33.768 10.579 1.00 35.03 384 ARG A N 1
ATOM 3094 C CA . ARG A 1 384 ? 3.963 -34.999 9.832 1.00 35.03 384 ARG A CA 1
ATOM 3095 C C . ARG A 1 384 ? 3.527 -34.727 8.384 1.00 35.03 384 ARG A C 1
ATOM 3097 O O . ARG A 1 384 ? 3.756 -35.579 7.532 1.00 35.03 384 ARG A O 1
ATOM 3104 N N . MET A 1 385 ? 2.951 -33.555 8.089 1.00 35.56 385 MET A N 1
ATOM 3105 C CA . MET A 1 385 ? 2.590 -33.136 6.723 1.00 35.56 385 MET A CA 1
ATOM 3106 C C . MET A 1 385 ? 3.785 -32.695 5.860 1.00 35.56 385 MET A C 1
ATOM 3108 O O . MET A 1 385 ? 3.652 -32.627 4.641 1.00 35.56 385 MET A O 1
ATOM 3112 N N . ARG A 1 386 ? 4.973 -32.463 6.440 1.00 45.59 386 ARG A N 1
ATOM 3113 C CA . ARG A 1 386 ? 6.231 -32.371 5.676 1.00 45.59 386 ARG A CA 1
ATOM 3114 C C . ARG A 1 386 ? 6.751 -33.787 5.446 1.00 45.59 386 ARG A C 1
ATOM 3116 O O . ARG A 1 386 ? 7.682 -34.231 6.116 1.00 45.59 386 ARG A O 1
ATOM 3123 N N . GLN A 1 387 ? 6.090 -34.535 4.565 1.00 48.84 387 GLN A N 1
ATOM 3124 C CA . GLN A 1 387 ? 6.556 -35.870 4.203 1.00 48.84 387 GLN A CA 1
ATOM 3125 C C . GLN A 1 387 ? 7.941 -35.736 3.563 1.00 48.84 387 GLN A C 1
ATOM 3127 O O . GLN A 1 387 ? 8.071 -35.160 2.488 1.00 48.84 387 GLN A O 1
ATOM 3132 N N . LYS A 1 388 ? 8.983 -36.235 4.240 1.00 58.38 388 LYS A N 1
ATOM 3133 C CA . LYS A 1 388 ? 10.351 -36.242 3.708 1.00 58.38 388 LYS A CA 1
ATOM 3134 C C . LYS A 1 388 ? 10.334 -36.954 2.359 1.00 58.38 388 LYS A C 1
ATOM 3136 O O . LYS A 1 388 ? 9.860 -38.080 2.289 1.00 58.38 388 LYS A O 1
ATOM 3141 N N . ARG A 1 389 ? 10.844 -36.337 1.298 1.00 63.88 389 ARG A N 1
ATOM 3142 C CA . ARG A 1 389 ? 10.974 -36.992 -0.010 1.00 63.88 389 ARG A CA 1
ATOM 3143 C C . ARG A 1 389 ? 12.429 -37.333 -0.288 1.00 63.88 389 ARG A C 1
ATOM 3145 O O . ARG A 1 389 ? 13.342 -36.686 0.220 1.00 63.88 389 ARG A O 1
ATOM 3152 N N . ALA A 1 390 ? 12.654 -38.357 -1.091 1.00 68.12 390 ALA A N 1
ATOM 3153 C CA . ALA A 1 390 ? 13.980 -38.746 -1.532 1.00 68.12 390 ALA A CA 1
ATOM 3154 C C . ALA A 1 390 ? 13.986 -38.986 -3.037 1.00 68.12 390 ALA A C 1
ATOM 3156 O O . ALA A 1 390 ? 13.019 -39.498 -3.599 1.00 68.12 390 ALA A O 1
ATOM 3157 N N . LYS A 1 391 ? 15.078 -38.603 -3.690 1.00 68.06 391 LYS A N 1
ATOM 3158 C CA . LYS A 1 391 ? 15.300 -38.854 -5.107 1.00 68.06 391 LYS A CA 1
ATOM 3159 C C . LYS A 1 391 ? 16.070 -40.155 -5.261 1.00 68.06 391 LYS A C 1
ATOM 3161 O O . LYS A 1 391 ? 17.146 -40.312 -4.689 1.00 68.06 391 LYS A O 1
ATOM 3166 N N . ALA A 1 392 ? 15.550 -41.074 -6.059 1.00 75.69 392 ALA A N 1
ATOM 3167 C CA . ALA A 1 392 ? 16.248 -42.303 -6.398 1.00 75.69 392 ALA A CA 1
ATOM 3168 C C . ALA A 1 392 ? 17.537 -42.004 -7.181 1.00 75.69 392 ALA A C 1
ATOM 3170 O O . ALA A 1 392 ? 17.505 -41.369 -8.238 1.00 75.69 392 ALA A O 1
ATOM 3171 N N . LEU A 1 393 ? 18.682 -42.475 -6.689 1.00 58.28 393 LEU A N 1
ATOM 3172 C CA . LEU A 1 393 ? 19.981 -42.303 -7.354 1.00 58.28 393 LEU A CA 1
ATOM 3173 C C . LEU A 1 393 ? 20.242 -43.388 -8.401 1.00 58.28 393 LEU A C 1
ATOM 3175 O O . LEU A 1 393 ? 21.013 -43.178 -9.344 1.00 58.28 393 LEU A O 1
ATOM 3179 N N . ILE A 1 394 ? 19.588 -44.536 -8.238 1.00 65.31 394 ILE A N 1
ATOM 3180 C CA . ILE A 1 394 ? 19.691 -45.714 -9.095 1.00 65.31 394 ILE A CA 1
ATOM 3181 C C . ILE A 1 394 ? 18.323 -46.388 -9.241 1.00 65.31 394 ILE A C 1
ATOM 3183 O O . ILE A 1 394 ? 17.399 -46.096 -8.485 1.00 65.31 394 ILE A O 1
ATOM 3187 N N . ASP A 1 395 ? 18.207 -47.297 -10.205 1.00 72.62 395 ASP A N 1
ATOM 3188 C CA . ASP A 1 395 ? 17.029 -48.152 -10.346 1.00 72.62 395 ASP A CA 1
ATOM 3189 C C . ASP A 1 395 ? 17.022 -49.220 -9.241 1.00 72.62 395 ASP A C 1
ATOM 3191 O O . ASP A 1 395 ? 18.042 -49.863 -8.983 1.00 72.62 395 ASP A O 1
ATOM 3195 N N . PHE A 1 396 ? 15.865 -49.450 -8.625 1.00 84.44 396 PHE A N 1
ATOM 3196 C CA . PHE A 1 396 ? 15.636 -50.534 -7.677 1.00 84.44 396 PHE A CA 1
ATOM 3197 C C . PHE A 1 396 ? 14.402 -51.322 -8.118 1.00 84.44 396 PHE A C 1
ATOM 3199 O O . PHE A 1 396 ? 13.281 -50.812 -8.128 1.00 84.44 396 PHE A O 1
ATOM 3206 N N . GLN A 1 397 ? 14.615 -52.565 -8.550 1.00 79.62 397 GLN A N 1
ATOM 3207 C CA . GLN A 1 397 ? 13.528 -53.444 -8.968 1.00 79.62 397 GLN A CA 1
ATOM 3208 C C . GLN A 1 397 ? 12.941 -54.150 -7.751 1.00 79.62 397 GLN A C 1
ATOM 3210 O O . GLN A 1 397 ? 13.668 -54.744 -6.961 1.00 79.62 397 GLN A O 1
ATOM 3215 N N . ARG A 1 398 ? 11.616 -54.093 -7.643 1.00 82.06 398 ARG A N 1
ATOM 3216 C CA . ARG A 1 398 ? 10.844 -54.822 -6.640 1.00 82.06 398 ARG A CA 1
ATOM 3217 C C . ARG A 1 398 ? 10.857 -56.315 -6.959 1.00 82.06 398 ARG A C 1
ATOM 3219 O O . ARG A 1 398 ? 10.418 -56.688 -8.047 1.00 82.06 398 ARG A O 1
ATOM 3226 N N . HIS A 1 399 ? 11.298 -57.137 -6.014 1.00 72.94 399 HIS A N 1
ATOM 3227 C CA . HIS A 1 399 ? 11.233 -58.596 -6.100 1.00 72.94 399 HIS A CA 1
ATOM 3228 C C . HIS A 1 399 ? 10.114 -59.151 -5.215 1.00 72.94 399 HIS A C 1
ATOM 3230 O O . HIS A 1 399 ? 9.391 -60.044 -5.656 1.00 72.94 399 HIS A O 1
ATOM 3236 N N . ASP A 1 400 ? 9.900 -58.550 -4.039 1.00 77.31 400 ASP A N 1
ATOM 3237 C CA . ASP A 1 400 ? 8.887 -58.984 -3.074 1.00 77.31 400 ASP A CA 1
ATOM 3238 C C . ASP A 1 400 ? 7.746 -57.971 -2.867 1.00 77.31 400 ASP A C 1
ATOM 3240 O O . ASP A 1 400 ? 7.799 -56.793 -3.239 1.00 77.31 400 ASP A O 1
ATOM 3244 N N . SER A 1 401 ? 6.635 -58.443 -2.296 1.00 74.19 401 SER A N 1
ATOM 3245 C CA . SER A 1 401 ? 5.418 -57.635 -2.125 1.00 74.19 401 SER A CA 1
ATOM 3246 C C . SER A 1 401 ? 5.558 -56.499 -1.102 1.00 74.19 401 SER A C 1
ATOM 3248 O O . SER A 1 401 ? 4.760 -55.565 -1.113 1.00 74.19 401 SER A O 1
ATOM 3250 N N . ASP A 1 402 ? 6.567 -56.547 -0.252 1.00 79.06 402 ASP A N 1
ATOM 3251 C CA . ASP A 1 402 ? 6.892 -55.555 0.765 1.00 79.06 402 ASP A CA 1
ATOM 3252 C C . ASP A 1 402 ? 7.965 -54.554 0.307 1.00 79.06 402 ASP A C 1
ATOM 3254 O O . ASP A 1 402 ? 8.123 -53.523 0.956 1.00 79.06 402 ASP A O 1
ATOM 3258 N N . GLU A 1 403 ? 8.638 -54.791 -0.824 1.00 81.12 403 GLU A N 1
ATOM 3259 C CA . GLU A 1 403 ? 9.625 -53.880 -1.420 1.00 81.12 403 GLU A CA 1
ATOM 3260 C C . GLU A 1 403 ? 8.975 -52.787 -2.290 1.00 81.12 403 GLU A C 1
ATOM 3262 O O . GLU A 1 403 ? 8.001 -53.020 -3.014 1.00 81.12 403 GLU A O 1
ATOM 3267 N N . LEU A 1 404 ? 9.543 -51.578 -2.273 1.00 85.31 404 LEU A N 1
ATOM 3268 C CA . LEU A 1 404 ? 9.133 -50.470 -3.140 1.00 85.31 404 LEU A CA 1
ATOM 3269 C C . LEU A 1 404 ? 10.090 -50.322 -4.324 1.00 85.31 404 LEU A C 1
ATOM 3271 O O . LEU A 1 404 ? 11.187 -49.803 -4.160 1.00 85.31 404 LEU A O 1
ATOM 3275 N N . GLY A 1 405 ? 9.658 -50.709 -5.524 1.00 81.25 405 GLY A N 1
ATOM 3276 C CA . GLY A 1 405 ? 10.448 -50.521 -6.744 1.00 81.25 405 GLY A CA 1
ATOM 3277 C C . GLY A 1 405 ? 10.360 -49.096 -7.298 1.00 81.25 405 GLY A C 1
ATOM 3278 O O . GLY A 1 405 ? 9.279 -48.508 -7.322 1.00 81.25 405 GLY A O 1
ATOM 3279 N N . PHE A 1 406 ? 11.480 -48.567 -7.787 1.00 84.94 406 PHE A N 1
ATOM 3280 C CA . PHE A 1 406 ? 11.598 -47.224 -8.364 1.00 84.94 406 PHE A CA 1
ATOM 3281 C C . PHE A 1 406 ? 12.693 -47.161 -9.434 1.00 84.94 406 PHE A C 1
ATOM 3283 O O . PHE A 1 406 ? 13.591 -48.002 -9.484 1.00 84.94 406 PHE A O 1
ATOM 3290 N N . ARG A 1 407 ? 12.633 -46.157 -10.307 1.00 77.81 407 ARG A N 1
ATOM 3291 C CA . ARG A 1 407 ? 13.669 -45.842 -11.298 1.00 77.81 407 ARG A CA 1
ATOM 3292 C C . ARG A 1 407 ? 14.513 -44.663 -10.831 1.00 77.81 407 ARG A C 1
ATOM 3294 O O . ARG A 1 407 ? 14.067 -43.824 -10.054 1.00 77.81 407 ARG A O 1
ATOM 3301 N N . LYS A 1 408 ? 15.736 -44.564 -11.338 1.00 64.69 408 LYS A N 1
ATOM 3302 C CA . LYS A 1 408 ? 16.632 -43.432 -11.136 1.00 64.69 408 LYS A CA 1
ATOM 3303 C C . LYS A 1 408 ? 15.906 -42.132 -11.486 1.00 64.69 408 LYS A C 1
ATOM 3305 O O . LYS A 1 408 ? 15.364 -41.986 -12.579 1.00 64.69 408 LYS A O 1
ATOM 3310 N N . ASN A 1 409 ? 15.999 -41.170 -10.574 1.00 56.03 409 ASN A N 1
ATOM 3311 C CA . ASN A 1 409 ? 15.313 -39.879 -10.542 1.00 56.03 409 ASN A CA 1
ATOM 3312 C C . ASN A 1 409 ? 13.836 -39.890 -10.117 1.00 56.03 409 ASN A C 1
ATOM 3314 O O . ASN A 1 409 ? 13.263 -38.803 -10.044 1.00 56.03 409 ASN A O 1
ATOM 3318 N N . ASP A 1 410 ? 13.236 -41.037 -9.790 1.00 68.19 410 ASP A N 1
ATOM 3319 C CA . ASP A 1 410 ? 11.904 -41.054 -9.178 1.00 68.19 410 ASP A CA 1
ATOM 3320 C C . ASP A 1 410 ? 11.933 -40.382 -7.799 1.00 68.19 410 ASP A C 1
ATOM 3322 O O . ASP A 1 410 ? 12.925 -40.458 -7.065 1.00 68.19 410 ASP A O 1
ATOM 3326 N N . ILE A 1 411 ? 10.833 -39.711 -7.454 1.00 73.31 411 ILE A N 1
ATOM 3327 C CA . ILE A 1 411 ? 10.674 -39.020 -6.174 1.00 73.31 411 ILE A CA 1
ATOM 3328 C C . ILE A 1 411 ? 9.804 -39.871 -5.256 1.00 73.31 411 ILE A C 1
ATOM 3330 O O . ILE A 1 411 ? 8.611 -40.033 -5.497 1.00 73.31 411 ILE A O 1
ATOM 3334 N N . ILE A 1 412 ? 10.414 -40.394 -4.199 1.00 78.38 412 ILE A N 1
ATOM 3335 C CA . ILE A 1 412 ? 9.799 -41.309 -3.242 1.00 78.38 412 ILE A CA 1
ATOM 3336 C C . ILE A 1 412 ? 9.425 -40.533 -1.987 1.00 78.38 412 ILE A C 1
ATOM 3338 O O . ILE A 1 412 ? 10.255 -39.832 -1.408 1.00 78.38 412 ILE A O 1
ATOM 3342 N N . THR A 1 413 ? 8.193 -40.693 -1.528 1.00 74.31 413 THR A N 1
ATOM 3343 C CA . THR A 1 413 ? 7.733 -40.143 -0.254 1.00 74.31 413 THR A CA 1
ATOM 3344 C C . THR A 1 413 ? 8.169 -41.067 0.883 1.00 74.31 413 THR A C 1
ATOM 3346 O O . THR A 1 413 ? 7.739 -42.212 0.932 1.00 74.31 413 THR A O 1
ATOM 3349 N N . ILE A 1 414 ? 9.013 -40.611 1.809 1.00 74.12 414 ILE A N 1
ATOM 3350 C CA . ILE A 1 414 ? 9.466 -41.385 2.973 1.00 74.12 414 ILE A CA 1
ATOM 3351 C C . ILE A 1 414 ? 8.365 -41.391 4.038 1.00 74.12 414 ILE A C 1
ATOM 3353 O O . ILE A 1 414 ? 7.958 -40.354 4.561 1.00 74.12 414 ILE A O 1
ATOM 3357 N N . VAL A 1 415 ? 7.926 -42.592 4.401 1.00 72.38 415 VAL A N 1
ATOM 3358 C CA . VAL A 1 415 ? 6.913 -42.858 5.425 1.00 72.38 415 VAL A CA 1
ATOM 3359 C C . VAL A 1 415 ? 7.546 -43.270 6.764 1.00 72.38 415 VAL A C 1
ATOM 3361 O O . VAL A 1 415 ? 6.966 -43.016 7.819 1.00 72.38 415 VAL A O 1
ATOM 3364 N N . SER A 1 416 ? 8.729 -43.899 6.766 1.00 63.00 416 SER A N 1
ATOM 3365 C CA . SER A 1 416 ? 9.455 -44.245 8.000 1.00 63.00 416 SER A CA 1
ATOM 3366 C C . SER A 1 416 ? 10.963 -44.402 7.782 1.00 63.00 416 SER A C 1
ATOM 3368 O O . SER A 1 416 ? 11.373 -45.102 6.862 1.00 63.00 416 SER A O 1
ATOM 3370 N N . GLU A 1 417 ? 11.767 -43.809 8.671 1.00 71.38 417 GLU A N 1
ATOM 3371 C CA . GLU A 1 417 ? 13.244 -43.882 8.702 1.00 71.38 417 GLU A CA 1
ATOM 3372 C C . GLU A 1 417 ? 13.773 -44.557 9.984 1.00 71.38 417 GLU A C 1
ATOM 3374 O O . GLU A 1 417 ? 14.891 -44.300 10.417 1.00 71.38 417 GLU A O 1
ATOM 3379 N N . ARG A 1 418 ? 12.947 -45.384 10.646 1.00 58.78 418 ARG A N 1
ATOM 3380 C CA . ARG A 1 418 ? 13.289 -45.997 11.948 1.00 58.78 418 ARG A CA 1
ATOM 3381 C C . ARG A 1 418 ? 14.536 -46.889 11.906 1.00 58.78 418 ARG A C 1
ATOM 3383 O O . ARG A 1 418 ? 15.115 -47.140 12.956 1.00 58.78 418 ARG A O 1
ATOM 3390 N N . ASP A 1 419 ? 14.913 -47.370 10.727 1.00 57.62 419 ASP A N 1
ATOM 3391 C CA . ASP A 1 419 ? 16.097 -48.189 10.487 1.00 57.62 419 ASP A CA 1
ATOM 3392 C C . ASP A 1 419 ? 17.070 -47.413 9.581 1.00 57.62 419 ASP A C 1
ATOM 3394 O O . ASP A 1 419 ? 16.669 -46.818 8.580 1.00 57.62 419 ASP A O 1
ATOM 3398 N N . GLU A 1 420 ? 18.354 -47.388 9.944 1.00 48.09 420 GLU A N 1
ATOM 3399 C CA . GLU A 1 420 ? 19.407 -46.666 9.215 1.00 48.09 420 GLU A CA 1
ATOM 3400 C C . GLU A 1 420 ? 19.659 -47.224 7.805 1.00 48.09 420 GLU A C 1
ATOM 3402 O O . GLU A 1 420 ? 20.154 -46.506 6.935 1.00 48.09 420 GLU A O 1
ATOM 3407 N N . HIS A 1 421 ? 19.315 -48.490 7.560 1.00 57.16 421 HIS A N 1
ATOM 3408 C CA . HIS A 1 421 ? 19.635 -49.187 6.314 1.00 57.16 421 HIS A CA 1
ATOM 3409 C C . HIS A 1 421 ? 18.412 -49.385 5.414 1.00 57.16 421 HIS A C 1
ATOM 3411 O O . HIS A 1 421 ? 18.566 -49.436 4.188 1.00 57.16 421 HIS A O 1
ATOM 3417 N N . CYS A 1 422 ? 17.213 -49.449 5.997 1.00 75.88 422 CYS A N 1
ATOM 3418 C CA . CYS A 1 422 ? 15.966 -49.775 5.306 1.00 75.88 422 CYS A CA 1
ATOM 3419 C C . CYS A 1 422 ? 14.859 -48.774 5.660 1.00 75.88 422 CYS A C 1
ATOM 3421 O O . CYS A 1 422 ? 14.366 -48.735 6.784 1.00 75.88 422 CYS A O 1
ATOM 3423 N N . TRP A 1 423 ? 14.424 -47.974 4.689 1.00 81.50 423 TRP A N 1
ATOM 3424 C CA . TRP A 1 423 ? 13.339 -47.007 4.875 1.00 81.50 423 TRP A CA 1
ATOM 3425 C C . TRP A 1 423 ? 12.051 -47.511 4.255 1.00 81.50 423 TRP A C 1
ATOM 3427 O O . TRP A 1 423 ? 12.080 -48.284 3.308 1.00 81.50 423 TRP A O 1
ATOM 3437 N N . VAL A 1 424 ? 10.910 -47.053 4.762 1.00 76.81 424 VAL A N 1
ATOM 3438 C CA . VAL A 1 424 ? 9.599 -47.309 4.153 1.00 76.81 424 VAL A CA 1
ATOM 3439 C C . VAL A 1 424 ? 9.175 -46.063 3.401 1.00 76.81 424 VAL A C 1
ATOM 3441 O O . VAL A 1 424 ? 9.188 -44.980 3.986 1.00 76.81 424 VAL A O 1
ATOM 3444 N N . GLY A 1 425 ? 8.753 -46.200 2.146 1.00 82.12 425 GLY A N 1
ATOM 3445 C CA . GLY A 1 425 ? 8.230 -45.085 1.362 1.00 82.12 425 GLY A CA 1
ATOM 3446 C C . GLY A 1 425 ? 7.073 -45.451 0.450 1.00 82.12 425 GLY A C 1
ATOM 3447 O O . GLY A 1 425 ? 6.630 -46.598 0.412 1.00 82.12 425 GLY A O 1
ATOM 3448 N N . GLU A 1 426 ? 6.583 -44.447 -0.264 1.00 80.81 426 GLU A N 1
ATOM 3449 C CA . GLU A 1 426 ? 5.442 -44.521 -1.165 1.00 80.81 426 GLU A CA 1
ATOM 3450 C C . GLU A 1 426 ? 5.769 -43.856 -2.510 1.00 80.81 426 GLU A C 1
ATOM 3452 O O . GLU A 1 426 ? 6.332 -42.759 -2.553 1.00 80.81 426 GLU A O 1
ATOM 3457 N N . LEU A 1 427 ? 5.425 -44.528 -3.610 1.00 79.12 427 LEU A N 1
ATOM 3458 C CA . LEU A 1 427 ? 5.582 -44.049 -4.985 1.00 79.12 427 LEU A CA 1
ATOM 3459 C C . LEU A 1 427 ? 4.413 -44.574 -5.833 1.00 79.12 427 LEU A C 1
ATOM 3461 O O . LEU A 1 427 ? 4.158 -45.776 -5.862 1.00 79.12 427 LEU A O 1
ATOM 3465 N N . ASN A 1 428 ? 3.697 -43.688 -6.535 1.00 73.88 428 ASN A N 1
ATOM 3466 C CA . ASN A 1 428 ? 2.551 -44.036 -7.398 1.00 73.88 428 ASN A CA 1
ATOM 3467 C C . ASN A 1 428 ? 1.454 -44.877 -6.699 1.00 73.88 428 ASN A C 1
ATOM 3469 O O . ASN A 1 428 ? 0.864 -45.766 -7.311 1.00 73.88 428 ASN A O 1
ATOM 3473 N N . GLY A 1 429 ? 1.197 -44.623 -5.409 1.00 67.69 429 GLY A N 1
ATOM 3474 C CA . GLY A 1 429 ? 0.212 -45.356 -4.599 1.00 67.69 429 GLY A CA 1
ATOM 3475 C C . GLY A 1 429 ? 0.662 -46.751 -4.141 1.00 67.69 429 GLY A C 1
ATOM 3476 O O . GLY A 1 429 ? -0.106 -47.467 -3.502 1.00 67.69 429 GLY A O 1
ATOM 3477 N N . LEU A 1 430 ? 1.901 -47.148 -4.450 1.00 74.06 430 LEU A N 1
ATOM 3478 C CA . LEU A 1 430 ? 2.538 -48.351 -3.920 1.00 74.06 430 LEU A CA 1
ATOM 3479 C C . LEU A 1 430 ? 3.408 -47.970 -2.727 1.00 74.06 430 LEU A C 1
ATOM 3481 O O . LEU A 1 430 ? 4.168 -47.008 -2.803 1.00 74.06 430 LEU A O 1
ATOM 3485 N N . ARG A 1 431 ? 3.321 -48.744 -1.643 1.00 84.25 431 ARG A N 1
ATOM 3486 C CA . ARG A 1 431 ? 4.097 -48.547 -0.415 1.00 84.25 431 ARG A CA 1
ATOM 3487 C C . ARG A 1 431 ? 4.920 -49.792 -0.110 1.00 84.25 431 ARG A C 1
ATOM 3489 O O . ARG A 1 431 ? 4.397 -50.899 -0.192 1.00 84.25 431 ARG A O 1
ATOM 3496 N N . GLY A 1 432 ? 6.174 -49.598 0.274 1.00 82.62 432 GLY A N 1
ATOM 3497 C CA . GLY A 1 432 ? 7.097 -50.685 0.590 1.00 82.62 432 GLY A CA 1
ATOM 3498 C C . GLY A 1 432 ? 8.409 -50.171 1.169 1.00 82.62 432 GLY A C 1
ATOM 3499 O O . GLY A 1 432 ? 8.629 -48.958 1.247 1.00 82.62 432 GLY A O 1
ATOM 3500 N N . TRP A 1 433 ? 9.268 -51.082 1.610 1.00 84.75 433 TRP A N 1
ATOM 3501 C CA . TRP A 1 433 ? 10.602 -50.746 2.080 1.00 84.75 433 TRP A CA 1
ATOM 3502 C C . TRP A 1 433 ? 11.603 -50.664 0.924 1.00 84.75 433 TRP A C 1
ATOM 3504 O O . TRP A 1 433 ? 11.419 -51.268 -0.133 1.00 84.75 433 TRP A O 1
ATOM 3514 N N . PHE A 1 434 ? 12.662 -49.888 1.116 1.00 82.25 434 PHE A N 1
ATOM 3515 C CA . PHE A 1 434 ? 13.778 -49.790 0.191 1.00 82.25 434 PHE A CA 1
ATOM 3516 C C . PHE A 1 434 ? 15.089 -49.445 0.920 1.00 82.25 434 PHE A C 1
ATOM 3518 O O . PHE A 1 434 ? 15.060 -48.854 2.005 1.00 82.25 434 PHE A O 1
ATOM 3525 N N . PRO A 1 435 ? 16.259 -49.770 0.340 1.00 78.19 435 PRO A N 1
ATOM 3526 C CA . PRO A 1 435 ? 17.545 -49.438 0.948 1.00 78.19 435 PRO A CA 1
ATOM 3527 C C . PRO A 1 435 ? 17.815 -47.926 0.969 1.00 78.19 435 PRO A C 1
ATOM 3529 O O . PRO A 1 435 ? 17.872 -47.286 -0.083 1.00 78.19 435 PRO A O 1
ATOM 3532 N N . ALA A 1 436 ? 18.093 -47.368 2.150 1.00 72.69 436 ALA A N 1
ATOM 3533 C CA . ALA A 1 436 ? 18.354 -45.935 2.348 1.00 72.69 436 ALA A CA 1
ATOM 3534 C C . ALA A 1 436 ? 19.499 -45.396 1.465 1.00 72.69 436 ALA A C 1
ATOM 3536 O O . ALA A 1 436 ? 19.449 -44.280 0.962 1.00 72.69 436 ALA A O 1
ATOM 3537 N N . LYS A 1 437 ? 20.516 -46.226 1.201 1.00 72.38 437 LYS A N 1
ATOM 3538 C CA . LYS A 1 437 ? 21.682 -45.896 0.358 1.00 72.38 437 LYS A CA 1
ATOM 3539 C C . LYS A 1 437 ? 21.370 -45.654 -1.128 1.00 72.38 437 LYS A C 1
ATOM 3541 O O . LYS A 1 437 ? 22.244 -45.186 -1.851 1.00 72.38 437 LYS A O 1
ATOM 3546 N N . PHE A 1 438 ? 20.189 -46.044 -1.613 1.00 74.00 438 PHE A N 1
ATOM 3547 C CA . PHE A 1 438 ? 19.810 -45.921 -3.031 1.00 74.00 438 PHE A CA 1
ATOM 3548 C C . PHE A 1 438 ? 19.088 -44.620 -3.351 1.00 74.00 438 PHE A C 1
ATOM 3550 O O . PHE A 1 438 ? 18.788 -44.346 -4.515 1.00 74.00 438 PHE A O 1
ATOM 3557 N N . VAL A 1 439 ? 18.836 -43.812 -2.328 1.00 67.88 439 VAL A N 1
ATOM 3558 C CA . VAL A 1 439 ? 18.129 -42.555 -2.458 1.00 67.88 439 VAL A CA 1
ATOM 3559 C C . VAL A 1 439 ? 18.949 -41.436 -1.831 1.00 67.88 439 VAL A C 1
ATOM 3561 O O . VAL A 1 439 ? 19.693 -41.633 -0.873 1.00 67.88 439 VAL A O 1
ATOM 3564 N N . GLU A 1 440 ? 18.805 -40.241 -2.374 1.00 62.81 440 GLU A N 1
ATOM 3565 C CA . GLU A 1 440 ? 19.287 -39.011 -1.766 1.00 62.81 440 GLU A CA 1
ATOM 3566 C C . GLU A 1 440 ? 18.091 -38.322 -1.120 1.00 62.81 440 GLU A C 1
ATOM 3568 O O . GLU A 1 440 ? 17.094 -38.060 -1.797 1.00 62.81 440 GLU A O 1
ATOM 3573 N N . ILE A 1 441 ? 18.159 -38.053 0.189 1.00 59.06 441 ILE A N 1
ATOM 3574 C CA . ILE A 1 441 ? 17.132 -37.242 0.850 1.00 59.06 441 ILE A CA 1
ATOM 3575 C C . ILE A 1 441 ? 17.107 -35.892 0.141 1.00 59.06 441 ILE A C 1
ATOM 3577 O O . ILE A 1 441 ? 18.115 -35.186 0.105 1.00 59.06 441 ILE A O 1
ATOM 3581 N N . LEU A 1 442 ? 15.947 -35.530 -0.396 1.00 46.91 442 LEU A N 1
ATOM 3582 C CA . LEU A 1 442 ? 15.726 -34.178 -0.866 1.00 46.91 442 LEU A CA 1
ATOM 3583 C C . LEU A 1 442 ? 15.630 -33.306 0.380 1.00 46.91 442 LEU A C 1
ATOM 3585 O O . LEU A 1 442 ? 14.705 -33.449 1.182 1.00 46.91 442 LEU A O 1
ATOM 3589 N N . ASP A 1 443 ? 16.632 -32.456 0.590 1.00 41.22 443 ASP A N 1
ATOM 3590 C CA . ASP A 1 443 ? 16.642 -31.536 1.718 1.00 41.22 443 ASP A CA 1
ATOM 3591 C C . ASP A 1 443 ? 15.575 -30.458 1.504 1.00 41.22 443 ASP A C 1
ATOM 3593 O O . ASP A 1 443 ? 15.840 -29.379 0.990 1.00 41.22 443 ASP A O 1
ATOM 3597 N N . GLU A 1 444 ? 14.338 -30.737 1.908 1.00 42.84 444 GLU A N 1
ATOM 3598 C CA . GLU A 1 444 ? 13.235 -29.765 1.890 1.00 42.84 444 GLU A CA 1
ATOM 3599 C C . GLU A 1 444 ? 13.326 -28.747 3.044 1.00 42.84 444 GLU A C 1
ATOM 3601 O O . GLU A 1 444 ? 12.355 -28.064 3.392 1.00 42.84 444 GLU A O 1
ATOM 3606 N N . ARG A 1 445 ? 14.506 -28.630 3.671 1.00 40.19 445 ARG A N 1
ATOM 3607 C CA . ARG A 1 445 ? 14.900 -27.440 4.432 1.00 40.19 445 ARG A CA 1
ATOM 3608 C C . ARG A 1 445 ? 15.741 -26.472 3.610 1.00 40.19 445 ARG A C 1
ATOM 3610 O O . ARG A 1 445 ? 15.892 -25.335 4.067 1.00 40.19 445 ARG A O 1
ATOM 3617 N N . ASN A 1 446 ? 16.208 -26.855 2.416 1.00 38.62 446 ASN A N 1
ATOM 3618 C CA . ASN A 1 446 ? 16.641 -25.891 1.412 1.00 38.62 446 ASN A CA 1
ATOM 3619 C C . ASN A 1 446 ? 15.406 -25.134 0.942 1.00 38.62 446 ASN A C 1
ATOM 3621 O O . ASN A 1 446 ? 14.721 -25.475 -0.010 1.00 38.62 446 ASN A O 1
ATOM 3625 N N . ARG A 1 447 ? 15.111 -24.108 1.725 1.00 49.09 447 ARG A N 1
ATOM 3626 C CA . ARG A 1 447 ? 14.271 -22.974 1.412 1.00 49.09 447 ARG A CA 1
ATOM 3627 C C . ARG A 1 447 ? 14.614 -22.505 -0.001 1.00 49.09 447 ARG A C 1
ATOM 3629 O O . ARG A 1 447 ? 15.612 -21.810 -0.170 1.00 49.09 447 ARG A O 1
ATOM 3636 N N . ASP A 1 448 ? 13.816 -22.897 -0.992 1.00 42.22 448 ASP A N 1
ATOM 3637 C CA . ASP A 1 448 ? 13.996 -22.450 -2.374 1.00 42.22 448 ASP A CA 1
ATOM 3638 C C . ASP A 1 448 ? 13.996 -20.923 -2.380 1.00 42.22 448 ASP A C 1
ATOM 3640 O O . ASP A 1 448 ? 12.998 -20.305 -2.014 1.00 42.22 448 ASP A O 1
ATOM 3644 N N . TYR A 1 449 ? 15.133 -20.307 -2.697 1.00 47.19 449 TYR A N 1
ATOM 3645 C CA . TYR A 1 449 ? 15.244 -18.855 -2.745 1.00 47.19 449 TYR A CA 1
ATOM 3646 C C . TYR A 1 449 ? 14.207 -18.308 -3.730 1.00 47.19 449 TYR A C 1
ATOM 3648 O O . TYR A 1 449 ? 14.238 -18.633 -4.918 1.00 47.19 449 TYR A O 1
ATOM 3656 N N . SER A 1 450 ? 13.295 -17.480 -3.223 1.00 55.12 450 SER A N 1
ATOM 3657 C CA . SER A 1 450 ? 12.306 -16.799 -4.046 1.00 55.12 450 SER A CA 1
ATOM 3658 C C . SER A 1 450 ? 12.777 -15.388 -4.373 1.00 55.12 450 SER A C 1
ATOM 3660 O O . SER A 1 450 ? 12.965 -14.559 -3.479 1.00 55.12 450 SER A O 1
ATOM 3662 N N . ILE A 1 451 ? 12.898 -15.091 -5.668 1.00 56.09 451 ILE A N 1
ATOM 3663 C CA . ILE A 1 451 ? 13.226 -13.742 -6.154 1.00 56.09 451 ILE A CA 1
ATOM 3664 C C . ILE A 1 451 ? 12.129 -12.748 -5.743 1.00 56.09 451 ILE A C 1
ATOM 3666 O O . ILE A 1 451 ? 12.432 -11.594 -5.452 1.00 56.09 451 ILE A O 1
ATOM 3670 N N . ALA A 1 452 ? 10.870 -13.202 -5.658 1.00 62.50 452 ALA A N 1
ATOM 3671 C CA . ALA A 1 452 ? 9.731 -12.398 -5.208 1.00 62.50 452 ALA A CA 1
ATOM 3672 C C . ALA A 1 452 ? 9.956 -11.812 -3.804 1.00 62.50 452 ALA A C 1
ATOM 3674 O O . ALA A 1 452 ? 9.534 -10.694 -3.511 1.00 62.50 452 ALA A O 1
ATOM 3675 N N . GLY A 1 453 ? 10.649 -12.551 -2.942 1.00 59.91 453 GLY A N 1
ATOM 3676 C CA . GLY A 1 453 ? 10.939 -12.143 -1.578 1.00 59.91 453 GLY A CA 1
ATOM 3677 C C . GLY A 1 453 ? 12.196 -11.284 -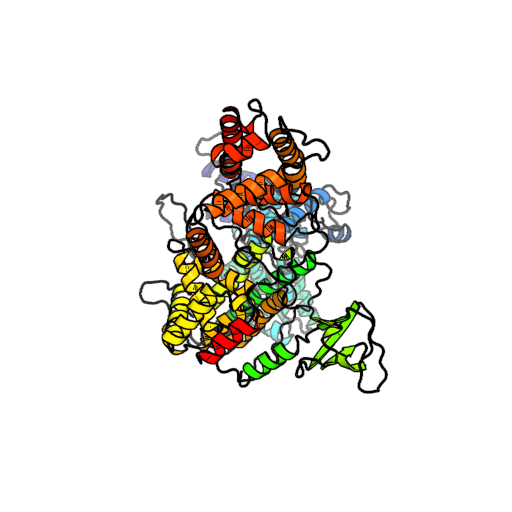1.404 1.00 59.91 453 GLY A C 1
ATOM 3678 O O . GLY A 1 453 ? 12.369 -10.686 -0.344 1.00 59.91 453 GLY A O 1
ATOM 3679 N N . ASP A 1 454 ? 13.084 -11.210 -2.394 1.00 56.06 454 ASP A N 1
ATOM 3680 C CA . ASP A 1 454 ? 14.355 -10.497 -2.255 1.00 56.06 454 ASP A CA 1
ATOM 3681 C C . ASP A 1 454 ? 14.164 -8.989 -2.457 1.00 56.06 454 ASP A C 1
ATOM 3683 O O . ASP A 1 454 ? 13.860 -8.519 -3.554 1.00 56.06 454 ASP A O 1
ATOM 3687 N N . ASP A 1 455 ? 14.377 -8.210 -1.398 1.00 57.28 455 ASP A N 1
ATOM 3688 C CA . ASP A 1 455 ? 14.192 -6.762 -1.414 1.00 57.28 455 ASP A CA 1
ATOM 3689 C C . ASP A 1 455 ? 15.263 -6.003 -2.207 1.00 57.28 455 ASP A C 1
ATOM 3691 O O . ASP A 1 455 ? 15.059 -4.841 -2.567 1.00 57.28 455 ASP A O 1
ATOM 3695 N N . ARG A 1 456 ? 16.382 -6.658 -2.534 1.00 50.53 456 ARG A N 1
ATOM 3696 C CA . ARG A 1 456 ? 17.419 -6.121 -3.426 1.00 50.53 456 ARG A CA 1
ATOM 3697 C C . ARG A 1 456 ? 17.023 -6.249 -4.887 1.00 50.53 456 ARG A C 1
ATOM 3699 O O . ARG A 1 456 ? 17.412 -5.409 -5.695 1.00 50.53 456 ARG A O 1
ATOM 3706 N N . VAL A 1 457 ? 16.277 -7.302 -5.219 1.00 49.66 457 VAL A N 1
ATOM 3707 C CA . VAL A 1 457 ? 15.825 -7.568 -6.588 1.00 49.66 457 VAL A CA 1
ATOM 3708 C C . VAL A 1 457 ? 14.476 -6.905 -6.841 1.00 49.66 457 VAL A C 1
ATOM 3710 O O . VAL A 1 457 ? 14.284 -6.277 -7.882 1.00 49.66 457 VAL A O 1
ATOM 3713 N N . ILE A 1 458 ? 13.556 -6.977 -5.876 1.00 59.59 458 ILE A N 1
ATOM 3714 C CA . ILE A 1 458 ? 12.234 -6.360 -5.953 1.00 59.59 458 ILE A CA 1
ATOM 3715 C C . ILE A 1 458 ? 12.004 -5.472 -4.724 1.00 59.59 458 ILE A C 1
ATOM 3717 O O . ILE A 1 458 ? 11.419 -5.909 -3.733 1.00 59.59 458 ILE A O 1
ATOM 3721 N N . PRO A 1 459 ? 12.376 -4.179 -4.794 1.00 68.06 459 PRO A N 1
ATOM 3722 C CA . PRO A 1 459 ? 12.253 -3.253 -3.665 1.00 68.06 459 PRO A CA 1
ATOM 3723 C C . PRO A 1 459 ? 10.828 -3.104 -3.116 1.00 68.06 459 PRO A C 1
ATOM 3725 O O . PRO A 1 459 ? 10.645 -2.782 -1.946 1.00 68.06 459 PRO A O 1
ATOM 3728 N N . PHE A 1 460 ? 9.808 -3.375 -3.938 1.00 75.12 460 PHE A N 1
ATOM 3729 C CA . PHE A 1 460 ? 8.397 -3.263 -3.561 1.00 75.12 460 PHE A CA 1
ATOM 3730 C C . PHE A 1 460 ? 7.995 -4.175 -2.387 1.00 75.12 460 PHE A C 1
ATOM 3732 O O . PHE A 1 460 ? 7.096 -3.827 -1.621 1.00 75.12 460 PHE A O 1
ATOM 3739 N N . ILE A 1 461 ? 8.688 -5.303 -2.175 1.00 74.75 461 ILE A N 1
ATOM 3740 C CA . ILE A 1 461 ? 8.413 -6.194 -1.036 1.00 74.75 461 ILE A CA 1
ATOM 3741 C C . ILE A 1 461 ? 8.649 -5.495 0.315 1.00 74.75 461 ILE A C 1
ATOM 3743 O O . ILE A 1 461 ? 7.936 -5.760 1.286 1.00 74.75 461 ILE A O 1
ATOM 3747 N N . ASN A 1 462 ? 9.581 -4.532 0.377 1.00 74.12 462 ASN A N 1
ATOM 3748 C CA . ASN A 1 462 ? 9.809 -3.734 1.582 1.00 74.12 462 ASN A CA 1
ATOM 3749 C C . ASN A 1 462 ? 8.595 -2.861 1.920 1.00 74.12 462 ASN A C 1
ATOM 3751 O O . ASN A 1 462 ? 8.253 -2.745 3.096 1.00 74.12 462 ASN A O 1
ATOM 3755 N N . ASP A 1 463 ? 7.898 -2.304 0.930 1.00 79.62 463 ASP A N 1
ATOM 3756 C CA . ASP A 1 463 ? 6.694 -1.498 1.166 1.00 79.62 463 ASP A CA 1
ATOM 3757 C C . ASP A 1 463 ? 5.521 -2.358 1.657 1.00 79.62 463 ASP A C 1
ATOM 3759 O O . ASP A 1 463 ? 4.734 -1.931 2.511 1.00 79.62 463 ASP A O 1
ATOM 3763 N N . LEU A 1 464 ? 5.422 -3.600 1.177 1.00 81.75 464 LEU A N 1
ATOM 3764 C CA . LEU A 1 464 ? 4.429 -4.560 1.658 1.00 81.75 464 LEU A CA 1
ATOM 3765 C C . LEU A 1 464 ? 4.703 -4.971 3.111 1.00 81.75 464 LEU A C 1
ATOM 3767 O O . LEU A 1 464 ? 3.791 -4.936 3.935 1.00 81.75 464 LEU A O 1
ATOM 3771 N N . ILE A 1 465 ? 5.954 -5.293 3.454 1.00 79.75 465 ILE A N 1
ATOM 3772 C CA . ILE A 1 465 ? 6.315 -5.809 4.784 1.00 79.75 465 ILE A CA 1
ATOM 3773 C C . ILE A 1 465 ? 6.500 -4.678 5.810 1.00 79.75 465 ILE A C 1
ATOM 3775 O O . ILE A 1 465 ? 5.837 -4.654 6.848 1.00 79.75 465 ILE A O 1
ATOM 3779 N N . ARG A 1 466 ? 7.393 -3.718 5.541 1.00 79.50 466 ARG A N 1
ATOM 3780 C CA . ARG A 1 466 ? 7.737 -2.613 6.461 1.00 79.50 466 ARG A CA 1
ATOM 3781 C C . ARG A 1 466 ? 6.713 -1.477 6.448 1.00 79.50 466 ARG A C 1
ATOM 3783 O O . ARG A 1 466 ? 6.707 -0.662 7.377 1.00 79.50 466 ARG A O 1
ATOM 3790 N N . GLY A 1 467 ? 5.882 -1.422 5.409 1.00 81.00 467 GLY A N 1
ATOM 3791 C CA . GLY A 1 467 ? 4.739 -0.526 5.294 1.00 81.00 467 GLY A CA 1
ATOM 3792 C C . GLY A 1 467 ? 3.448 -1.210 5.735 1.00 81.00 467 GLY A C 1
ATOM 3793 O O . GLY A 1 467 ? 3.011 -1.018 6.867 1.00 81.00 467 GLY A O 1
ATOM 3794 N N . ARG A 1 468 ? 2.822 -1.993 4.848 1.00 84.06 468 ARG A N 1
ATOM 3795 C CA . ARG A 1 468 ? 1.449 -2.503 5.050 1.00 84.06 468 ARG A CA 1
ATOM 3796 C C . ARG A 1 468 ? 1.331 -3.483 6.220 1.00 84.06 468 ARG A C 1
ATOM 3798 O O . ARG A 1 468 ? 0.562 -3.225 7.142 1.00 84.06 468 ARG A O 1
ATOM 3805 N N . LEU A 1 469 ? 2.124 -4.555 6.226 1.00 85.44 469 LEU A N 1
ATOM 3806 C CA . LEU A 1 469 ? 2.066 -5.593 7.260 1.00 85.44 469 LEU A CA 1
ATOM 3807 C C . LEU A 1 469 ? 2.504 -5.062 8.632 1.00 85.44 469 LEU A C 1
ATOM 3809 O O . LEU A 1 469 ? 1.838 -5.306 9.637 1.00 85.44 469 LEU A O 1
ATOM 3813 N N . TYR A 1 470 ? 3.588 -4.284 8.683 1.00 88.75 470 TYR A N 1
ATOM 3814 C CA . TYR A 1 470 ? 4.024 -3.619 9.911 1.00 88.75 470 TYR A CA 1
ATOM 3815 C C . TYR A 1 470 ? 2.940 -2.707 10.493 1.00 88.75 470 TYR A C 1
ATOM 3817 O O . TYR A 1 470 ? 2.707 -2.752 11.700 1.00 88.75 470 TYR A O 1
ATOM 3825 N N . ASN A 1 471 ? 2.275 -1.892 9.667 1.00 87.50 471 ASN A N 1
ATOM 3826 C CA . ASN A 1 471 ? 1.226 -0.999 10.151 1.00 87.50 471 ASN A CA 1
ATOM 3827 C C . ASN A 1 471 ? 0.043 -1.795 10.715 1.00 87.50 471 ASN A C 1
ATOM 3829 O O . ASN A 1 471 ? -0.408 -1.470 11.809 1.00 87.50 471 ASN A O 1
ATOM 3833 N N . ALA A 1 472 ? -0.389 -2.873 10.050 1.00 87.19 472 ALA A N 1
ATOM 3834 C CA . ALA A 1 472 ? -1.447 -3.747 10.560 1.00 87.19 472 ALA A CA 1
ATOM 3835 C C . ALA A 1 472 ? -1.075 -4.367 11.922 1.00 87.19 472 ALA A C 1
ATOM 3837 O O . ALA A 1 472 ? -1.823 -4.254 12.895 1.00 87.19 472 ALA A O 1
ATOM 3838 N N . ILE A 1 473 ? 0.130 -4.937 12.041 1.00 87.88 473 ILE A N 1
ATOM 3839 C CA . ILE A 1 473 ? 0.616 -5.548 13.289 1.00 87.88 473 ILE A CA 1
ATOM 3840 C C . ILE A 1 473 ? 0.793 -4.501 14.396 1.00 87.88 473 ILE A C 1
ATOM 3842 O O . ILE A 1 473 ? 0.432 -4.744 15.548 1.00 87.88 473 ILE A O 1
ATOM 3846 N N . LYS A 1 474 ? 1.304 -3.308 14.073 1.00 88.19 474 LYS A N 1
ATOM 3847 C CA . LYS A 1 474 ? 1.418 -2.203 15.031 1.00 88.19 474 LYS A CA 1
ATOM 3848 C C . LYS A 1 474 ? 0.046 -1.751 15.518 1.00 88.19 474 LYS A C 1
ATOM 3850 O O . LYS A 1 474 ? -0.110 -1.524 16.715 1.00 88.19 474 LYS A O 1
ATOM 3855 N N . THR A 1 475 ? -0.948 -1.639 14.640 1.00 86.69 475 THR A N 1
ATOM 3856 C CA . THR A 1 475 ? -2.325 -1.305 15.025 1.00 86.69 475 THR A CA 1
ATOM 3857 C C . THR A 1 475 ? -2.899 -2.364 15.968 1.00 86.69 475 THR A C 1
ATOM 3859 O O . THR A 1 475 ? -3.424 -2.009 17.021 1.00 86.69 475 THR A O 1
ATOM 3862 N N . ILE A 1 476 ? -2.697 -3.656 15.683 1.00 85.94 476 ILE A N 1
ATOM 3863 C CA . ILE A 1 476 ? -3.105 -4.763 16.569 1.00 85.94 476 ILE A CA 1
ATOM 3864 C C . ILE A 1 476 ? -2.447 -4.646 17.948 1.00 85.94 476 ILE A C 1
ATOM 3866 O O . ILE A 1 476 ? -3.130 -4.712 18.969 1.00 85.94 476 ILE A O 1
ATOM 3870 N N . LEU A 1 477 ? -1.128 -4.435 17.983 1.00 86.25 477 LEU A N 1
ATOM 3871 C CA . LEU A 1 477 ? -0.356 -4.327 19.222 1.00 86.25 477 LEU A CA 1
ATOM 3872 C C . LEU A 1 477 ? -0.610 -3.024 19.987 1.00 86.25 477 LEU A C 1
ATOM 3874 O O . LEU A 1 477 ? -0.294 -2.950 21.168 1.00 86.25 477 LEU A O 1
ATOM 3878 N N . THR A 1 478 ? -1.139 -1.975 19.361 1.00 84.50 478 THR A N 1
ATOM 3879 C CA . THR A 1 478 ? -1.438 -0.705 20.044 1.00 84.50 478 THR A CA 1
ATOM 3880 C C . THR A 1 478 ? -2.896 -0.605 20.483 1.00 84.50 478 THR A C 1
ATOM 3882 O O . THR A 1 478 ? -3.212 0.140 21.415 1.00 84.50 478 THR A O 1
ATOM 3885 N N . TYR A 1 479 ? -3.791 -1.376 19.863 1.00 81.62 479 TYR A N 1
ATOM 3886 C CA . TYR A 1 479 ? -5.214 -1.353 20.160 1.00 81.62 479 TYR A CA 1
ATOM 3887 C C . TYR A 1 479 ? -5.517 -1.891 21.568 1.00 81.62 479 TYR A C 1
ATOM 3889 O O . TYR A 1 479 ? -5.248 -3.044 21.902 1.00 81.62 479 TYR A O 1
ATOM 3897 N N . GLY A 1 480 ? -6.113 -1.041 22.409 1.00 70.75 480 GLY A N 1
ATOM 3898 C CA . GLY A 1 480 ? -6.440 -1.384 23.795 1.00 70.75 480 GLY A CA 1
ATOM 3899 C C . GLY A 1 480 ? -5.263 -1.314 24.772 1.00 70.75 480 GLY A C 1
ATOM 3900 O O . GLY A 1 480 ? -5.373 -1.843 25.878 1.00 70.75 480 GLY A O 1
ATOM 3901 N N . MET A 1 481 ? -4.162 -0.655 24.399 1.00 79.44 481 MET A N 1
ATOM 3902 C CA . MET A 1 481 ? -3.062 -0.326 25.309 1.00 79.44 481 MET A CA 1
ATOM 3903 C C . MET A 1 481 ? -3.440 0.862 26.212 1.00 79.44 481 MET A C 1
ATOM 3905 O O . MET A 1 481 ? -3.933 1.889 25.736 1.00 79.44 481 MET A O 1
ATOM 3909 N N . LYS A 1 482 ? -3.223 0.729 27.524 1.00 71.62 482 LYS A N 1
ATOM 3910 C CA . LYS A 1 482 ? -3.535 1.762 28.523 1.00 71.62 482 LYS A CA 1
ATOM 3911 C C . LYS A 1 482 ? -2.586 2.953 28.353 1.00 71.62 482 LYS A C 1
ATOM 3913 O O . LYS A 1 482 ? -1.374 2.776 28.247 1.00 71.62 482 LYS A O 1
ATOM 3918 N N . LYS A 1 483 ? -3.119 4.180 28.389 1.00 60.94 483 LYS A N 1
ATOM 3919 C CA . LYS A 1 483 ? -2.292 5.389 28.531 1.00 60.94 483 LYS A CA 1
ATOM 3920 C C . LYS A 1 483 ? -1.833 5.477 29.988 1.00 60.94 483 LYS A C 1
ATOM 3922 O O . LYS A 1 483 ? -2.658 5.669 30.877 1.00 60.94 483 LYS A O 1
ATOM 3927 N N . THR A 1 484 ? -0.541 5.305 30.247 1.00 56.12 484 THR A N 1
ATOM 3928 C CA . THR A 1 484 ? 0.039 5.615 31.558 1.00 56.12 484 THR A CA 1
ATOM 3929 C C . THR A 1 484 ? 0.086 7.131 31.731 1.00 56.12 484 THR A C 1
ATOM 3931 O O . THR A 1 484 ? 0.225 7.865 30.751 1.00 56.12 484 THR A O 1
ATOM 3934 N N . LEU A 1 485 ? -0.098 7.603 32.969 1.00 46.16 485 LEU A N 1
ATOM 3935 C CA . LEU A 1 485 ? -0.109 9.024 33.329 1.00 46.16 485 LEU A CA 1
ATOM 3936 C C . LEU A 1 485 ? 1.124 9.709 32.707 1.00 46.16 485 LEU A C 1
ATOM 3938 O O . LEU A 1 485 ? 2.239 9.534 33.186 1.00 46.16 485 LEU A O 1
ATOM 3942 N N . PHE A 1 486 ? 0.897 10.455 31.621 1.00 49.31 486 PHE A N 1
ATOM 3943 C CA . PHE A 1 486 ? 1.843 11.330 30.912 1.00 49.31 486 PHE A CA 1
ATOM 3944 C C . PHE A 1 486 ? 2.826 10.725 29.882 1.00 49.31 486 PHE A C 1
ATOM 3946 O O . PHE A 1 486 ? 3.560 11.506 29.279 1.00 49.31 486 PHE A O 1
ATOM 3953 N N . VAL A 1 487 ? 2.829 9.414 29.578 1.00 53.53 487 VAL A N 1
ATOM 3954 C CA . VAL A 1 487 ? 3.744 8.838 28.554 1.00 53.53 487 VAL A CA 1
ATOM 3955 C C . VAL A 1 487 ? 3.043 7.838 27.625 1.00 53.53 487 VAL A C 1
ATOM 3957 O O . VAL A 1 487 ? 2.412 6.879 28.066 1.00 53.53 487 VAL A O 1
ATOM 3960 N N . THR A 1 488 ? 3.179 8.025 26.309 1.00 61.00 488 THR A N 1
ATOM 3961 C CA . THR A 1 488 ? 2.763 7.035 25.305 1.00 61.00 488 THR A CA 1
ATOM 3962 C C . THR A 1 488 ? 3.741 5.859 25.308 1.00 61.00 488 THR A C 1
ATOM 3964 O O . THR A 1 488 ? 4.904 5.989 24.938 1.00 61.00 488 THR A O 1
ATOM 3967 N N . THR A 1 489 ? 3.282 4.686 25.749 1.00 75.12 489 THR A N 1
ATOM 3968 C CA . THR A 1 489 ? 4.124 3.481 25.779 1.00 75.12 489 THR A CA 1
ATOM 3969 C C . THR A 1 489 ? 4.122 2.811 24.407 1.00 75.12 489 THR A C 1
ATOM 3971 O O . THR A 1 489 ? 3.064 2.606 23.819 1.00 75.12 489 THR A O 1
ATOM 3974 N N . HIS A 1 490 ? 5.302 2.481 23.878 1.00 87.25 490 HIS A N 1
ATOM 3975 C CA . HIS A 1 490 ? 5.441 1.784 22.599 1.00 87.25 490 HIS A CA 1
ATOM 3976 C C . HIS A 1 490 ? 5.430 0.252 22.797 1.00 87.25 490 HIS A C 1
ATOM 3978 O O . HIS A 1 490 ? 6.078 -0.223 23.735 1.00 87.25 490 HIS A O 1
ATOM 3984 N N . PRO A 1 491 ? 4.807 -0.549 21.902 1.00 87.69 491 PRO A N 1
ATOM 3985 C CA . PRO A 1 491 ? 4.742 -2.011 22.037 1.00 87.69 491 PRO A CA 1
ATOM 3986 C C . PRO A 1 491 ? 6.100 -2.708 22.189 1.00 87.69 491 PRO A C 1
ATOM 3988 O O . PRO A 1 491 ? 6.198 -3.732 22.859 1.00 87.69 491 PRO A O 1
ATOM 3991 N N . TRP A 1 492 ? 7.162 -2.131 21.612 1.00 90.75 492 TRP A N 1
ATOM 3992 C CA . TRP A 1 492 ? 8.540 -2.631 21.739 1.00 90.75 492 TRP A CA 1
ATOM 3993 C C . TRP A 1 492 ? 8.958 -2.870 23.195 1.00 90.75 492 TRP A C 1
ATOM 3995 O O . TRP A 1 492 ? 9.515 -3.917 23.502 1.00 90.75 492 TRP A O 1
ATOM 4005 N N . ILE A 1 493 ? 8.649 -1.930 24.095 1.00 88.19 493 ILE A N 1
ATOM 4006 C CA . ILE A 1 493 ? 9.038 -2.007 25.513 1.00 88.19 493 ILE A CA 1
ATOM 4007 C C . ILE A 1 493 ? 8.385 -3.225 26.175 1.00 88.19 493 ILE A C 1
ATOM 4009 O O . ILE A 1 493 ? 9.002 -3.923 26.980 1.00 88.19 493 ILE A O 1
ATOM 4013 N N . ILE A 1 494 ? 7.133 -3.503 25.812 1.00 87.69 494 ILE A N 1
ATOM 4014 C CA . ILE A 1 494 ? 6.358 -4.614 26.361 1.00 87.69 494 ILE A CA 1
ATOM 4015 C C . ILE A 1 494 ? 6.920 -5.941 25.848 1.00 87.69 494 ILE A C 1
ATOM 4017 O O . ILE A 1 494 ? 7.188 -6.836 26.646 1.00 87.69 494 ILE A O 1
ATOM 4021 N N . ILE A 1 495 ? 7.172 -6.040 24.540 1.00 89.50 495 ILE A N 1
ATOM 4022 C CA . ILE A 1 495 ? 7.775 -7.222 23.908 1.00 89.50 495 ILE A CA 1
ATOM 4023 C C . ILE A 1 495 ? 9.154 -7.515 24.514 1.00 89.50 495 ILE A C 1
ATOM 4025 O O . ILE A 1 495 ? 9.448 -8.656 24.865 1.00 89.50 495 ILE A O 1
ATOM 4029 N N . GLU A 1 496 ? 9.983 -6.486 24.701 1.00 89.62 496 GLU A N 1
ATOM 4030 C CA . GLU A 1 496 ? 11.293 -6.618 25.336 1.00 89.62 496 GLU A CA 1
ATOM 4031 C C . GLU A 1 496 ? 11.173 -7.137 26.776 1.00 89.62 496 GLU A C 1
ATOM 4033 O O . GLU A 1 496 ? 11.891 -8.062 27.160 1.00 89.62 496 GLU A O 1
ATOM 4038 N N . THR A 1 497 ? 10.230 -6.600 27.552 1.00 88.44 497 THR A N 1
ATOM 4039 C CA . THR A 1 497 ? 9.986 -7.031 28.937 1.00 88.44 497 THR A CA 1
ATOM 4040 C C . THR A 1 497 ? 9.537 -8.494 29.000 1.00 88.44 497 THR A C 1
ATOM 4042 O O . THR A 1 497 ? 10.063 -9.259 29.805 1.00 88.44 497 THR A O 1
ATOM 4045 N N . ILE A 1 498 ? 8.620 -8.909 28.117 1.00 86.50 498 ILE A N 1
ATOM 4046 C CA . ILE A 1 498 ? 8.163 -10.305 28.021 1.00 86.50 498 ILE A CA 1
ATOM 4047 C C . ILE A 1 498 ? 9.329 -11.223 27.646 1.00 86.50 498 ILE A C 1
ATOM 4049 O O . ILE A 1 498 ? 9.501 -12.276 28.253 1.00 86.50 498 ILE A O 1
ATOM 4053 N N . SER A 1 499 ? 10.166 -10.817 26.688 1.00 86.44 499 SER A N 1
ATOM 4054 C CA . SER A 1 499 ? 11.303 -11.633 26.257 1.00 86.44 499 SER A CA 1
ATOM 4055 C C . SER A 1 499 ? 12.331 -11.863 27.368 1.00 86.44 499 SER A C 1
ATOM 4057 O O . SER A 1 499 ? 12.836 -12.975 27.501 1.00 86.44 499 SER A O 1
ATOM 4059 N N . LYS A 1 500 ? 12.601 -10.843 28.198 1.00 86.06 500 LYS A N 1
ATOM 4060 C CA . LYS A 1 500 ? 13.487 -10.954 29.365 1.00 86.06 500 LYS A CA 1
ATOM 4061 C C . LYS A 1 500 ? 12.891 -11.887 30.416 1.00 86.06 500 LYS A C 1
ATOM 4063 O O . LYS A 1 500 ? 13.561 -12.831 30.815 1.00 86.06 500 LYS A O 1
ATOM 4068 N N . ALA A 1 501 ? 11.616 -11.705 30.763 1.00 85.00 501 ALA A N 1
ATOM 4069 C CA . ALA A 1 501 ? 10.929 -12.561 31.732 1.00 85.00 501 ALA A CA 1
ATOM 4070 C C . ALA A 1 501 ? 10.901 -14.043 31.305 1.00 85.00 501 ALA A C 1
ATOM 4072 O O . ALA A 1 501 ? 11.078 -14.931 32.133 1.00 85.00 501 ALA A O 1
ATOM 4073 N N . CYS A 1 502 ? 10.729 -14.322 30.008 1.00 79.12 502 CYS A N 1
ATOM 4074 C CA . CYS A 1 502 ? 10.787 -15.684 29.468 1.00 79.12 502 CYS A CA 1
ATOM 4075 C C . CYS A 1 502 ? 12.194 -16.307 29.498 1.00 79.12 502 CYS A C 1
ATOM 4077 O O . CYS A 1 502 ? 12.304 -17.527 29.519 1.00 79.12 502 CYS A O 1
ATOM 4079 N N . ALA A 1 503 ? 13.259 -15.502 29.458 1.00 77.12 503 ALA A N 1
ATOM 4080 C CA . ALA A 1 503 ? 14.637 -15.992 29.542 1.00 77.12 503 ALA A CA 1
ATOM 4081 C C . ALA A 1 503 ? 15.113 -16.153 30.997 1.00 77.12 503 ALA A C 1
ATOM 4083 O O . ALA A 1 503 ? 15.953 -17.003 31.283 1.00 77.12 503 ALA A O 1
ATOM 4084 N N . GLU A 1 504 ? 14.573 -15.358 31.923 1.00 78.38 504 GLU A N 1
ATOM 4085 C CA . GLU A 1 504 ? 14.930 -15.383 33.347 1.00 78.38 504 GLU A CA 1
ATOM 4086 C C . GLU A 1 504 ? 14.419 -16.627 34.087 1.00 78.38 504 GLU A C 1
ATOM 4088 O O . GLU A 1 504 ? 15.036 -17.030 35.071 1.00 78.38 504 GLU A O 1
ATOM 4093 N N . SER A 1 505 ? 13.351 -17.280 33.607 1.00 69.25 505 SER A N 1
ATOM 4094 C CA . SER A 1 505 ? 12.802 -18.486 34.246 1.00 69.25 505 SER A CA 1
ATOM 4095 C C . SER A 1 505 ? 13.773 -19.675 34.269 1.00 69.25 505 SER A C 1
ATOM 4097 O O . SER A 1 505 ? 13.640 -20.532 35.137 1.00 69.25 505 SER A O 1
ATOM 4099 N N . ASP A 1 506 ? 14.748 -19.720 33.349 1.00 68.69 506 ASP A N 1
ATOM 4100 C CA . ASP A 1 506 ? 15.831 -20.717 33.325 1.00 68.69 506 ASP A CA 1
ATOM 4101 C C . ASP A 1 506 ? 17.120 -20.142 32.697 1.00 68.69 506 ASP A C 1
ATOM 4103 O O . ASP A 1 506 ? 17.647 -20.617 31.685 1.00 68.69 506 ASP A O 1
ATOM 4107 N N . PHE A 1 507 ? 17.618 -19.050 33.286 1.00 72.31 507 PHE A N 1
ATOM 4108 C CA . PHE A 1 507 ? 18.699 -18.249 32.706 1.00 72.31 507 PHE A CA 1
ATOM 4109 C C . PHE A 1 507 ? 19.969 -19.057 32.397 1.00 72.31 507 PHE A C 1
ATOM 4111 O O . PHE A 1 507 ? 20.557 -18.885 31.333 1.00 72.31 507 PHE A O 1
ATOM 4118 N N . ASN A 1 508 ? 20.389 -19.967 33.281 1.00 61.94 508 ASN A N 1
ATOM 4119 C CA . ASN A 1 508 ? 21.644 -20.711 33.111 1.00 61.94 508 ASN A CA 1
ATOM 4120 C C . ASN A 1 508 ? 21.582 -21.712 31.945 1.00 61.94 508 ASN A C 1
ATOM 4122 O O . ASN A 1 508 ? 22.536 -21.812 31.166 1.00 61.94 508 ASN A O 1
ATOM 4126 N N . SER A 1 509 ? 20.463 -22.425 31.792 1.00 68.62 509 SER A N 1
ATOM 4127 C CA . SER A 1 509 ? 20.241 -23.362 30.683 1.00 68.62 509 SER A CA 1
ATOM 4128 C C . SER A 1 509 ? 20.072 -22.624 29.356 1.00 68.62 509 SER A C 1
ATOM 4130 O O . SER A 1 509 ? 20.714 -22.961 28.356 1.00 68.62 509 SER A O 1
ATOM 4132 N N . VAL A 1 510 ? 19.254 -21.565 29.352 1.00 64.94 510 VAL A N 1
ATOM 4133 C CA . VAL A 1 510 ? 19.003 -20.728 28.173 1.00 64.94 510 VAL A CA 1
ATOM 4134 C C . VAL A 1 510 ? 20.291 -20.058 27.703 1.00 64.94 510 VAL A C 1
ATOM 4136 O O . VAL A 1 510 ? 20.632 -20.142 26.525 1.00 64.94 510 VAL A O 1
ATOM 4139 N N . TYR A 1 511 ? 21.054 -19.453 28.613 1.00 66.88 511 TYR A N 1
ATOM 4140 C CA . TYR A 1 511 ? 22.327 -18.813 28.290 1.00 66.88 511 TYR A CA 1
ATOM 4141 C C . TYR A 1 511 ? 23.333 -19.817 27.718 1.00 66.88 511 TYR A C 1
ATOM 4143 O O . TYR A 1 511 ? 23.950 -19.546 26.689 1.00 66.88 511 TYR A O 1
ATOM 4151 N N . SER A 1 512 ? 23.437 -21.011 28.309 1.00 62.16 512 SER A N 1
ATOM 4152 C CA . SER A 1 512 ? 24.312 -22.076 27.804 1.00 62.16 512 SER A CA 1
ATOM 4153 C C . SER A 1 512 ? 23.927 -22.510 26.384 1.00 62.16 512 SER A C 1
ATOM 4155 O O . SER A 1 512 ? 24.792 -22.584 25.510 1.00 62.16 512 SER A O 1
ATOM 4157 N N . ARG A 1 513 ? 22.633 -22.719 26.101 1.00 61.56 513 ARG A N 1
ATOM 4158 C CA . ARG A 1 513 ? 22.147 -23.068 24.752 1.00 61.56 513 ARG A CA 1
ATOM 4159 C C . ARG A 1 513 ? 22.324 -21.929 23.746 1.00 61.56 513 ARG A C 1
ATOM 4161 O O . ARG A 1 513 ? 22.694 -22.185 22.600 1.00 61.56 513 ARG A O 1
ATOM 4168 N N . LEU A 1 514 ? 22.140 -20.673 24.153 1.00 62.97 514 LEU A N 1
ATOM 4169 C CA . LEU A 1 514 ? 22.385 -19.496 23.308 1.00 62.97 514 LEU A CA 1
ATOM 4170 C C . LEU A 1 514 ? 23.869 -19.334 22.952 1.00 62.97 514 LEU A C 1
ATOM 4172 O O . LEU A 1 514 ? 24.196 -19.022 21.807 1.00 62.97 514 LEU A O 1
ATOM 4176 N N . VAL A 1 515 ? 24.771 -19.578 23.905 1.00 58.62 515 VAL A N 1
ATOM 4177 C CA . VAL A 1 515 ? 26.219 -19.541 23.664 1.00 58.62 515 VAL A CA 1
ATOM 4178 C C . VAL A 1 515 ? 26.634 -20.691 22.748 1.00 58.62 515 VAL A C 1
ATOM 4180 O O . VAL A 1 515 ? 27.313 -20.440 21.758 1.00 58.62 515 VAL A O 1
ATOM 4183 N N . LEU A 1 516 ? 26.173 -21.919 23.010 1.00 53.75 516 LEU A N 1
ATOM 4184 C CA . LEU A 1 516 ? 26.505 -23.097 22.200 1.00 53.75 516 LEU A CA 1
ATOM 4185 C C . LEU A 1 516 ? 25.960 -23.009 20.769 1.00 53.75 516 LEU A C 1
ATOM 4187 O O . LEU A 1 516 ? 26.653 -23.361 19.818 1.00 53.75 516 LEU A O 1
ATOM 4191 N N . THR A 1 517 ? 24.735 -22.512 20.588 1.00 53.75 517 THR A N 1
ATOM 4192 C CA . THR A 1 517 ? 24.180 -22.276 19.244 1.00 53.75 517 THR A CA 1
ATOM 4193 C C . THR A 1 517 ? 24.966 -21.196 18.504 1.00 53.75 517 THR A C 1
ATOM 4195 O O . THR A 1 517 ? 25.257 -21.372 17.326 1.00 53.75 517 THR A O 1
ATOM 4198 N N . ARG A 1 518 ? 25.401 -20.128 19.188 1.00 49.94 518 ARG A N 1
ATOM 4199 C CA . ARG A 1 518 ? 26.244 -19.079 18.595 1.00 49.94 518 ARG A CA 1
ATOM 4200 C C . ARG A 1 518 ? 27.642 -19.580 18.215 1.00 49.94 518 ARG A C 1
ATOM 4202 O O . ARG A 1 518 ? 28.144 -19.190 17.166 1.00 49.94 518 ARG A O 1
ATOM 4209 N N . THR A 1 519 ? 28.272 -20.416 19.038 1.00 45.88 519 THR A N 1
ATOM 4210 C CA . THR A 1 519 ? 29.636 -20.911 18.788 1.00 45.88 519 THR A CA 1
ATOM 4211 C C . THR A 1 519 ? 29.681 -22.051 17.775 1.00 45.88 519 THR A C 1
ATOM 4213 O O . THR A 1 519 ? 30.598 -22.092 16.963 1.00 45.88 519 THR A O 1
ATOM 4216 N N . PHE A 1 520 ? 28.692 -22.949 17.777 1.00 46.53 520 PHE A N 1
ATOM 4217 C CA . PHE A 1 520 ? 28.694 -24.157 16.942 1.00 46.53 520 PHE A CA 1
ATOM 4218 C C . PHE A 1 520 ? 27.695 -24.130 15.773 1.00 46.53 520 PHE A C 1
ATOM 4220 O O . PHE A 1 520 ? 27.616 -25.114 15.040 1.00 46.53 520 PHE A O 1
ATOM 4227 N N . ARG A 1 521 ? 26.932 -23.039 15.581 1.00 43.53 521 ARG A N 1
ATOM 4228 C CA . ARG A 1 521 ? 25.866 -22.919 14.559 1.00 43.53 521 ARG A CA 1
ATOM 4229 C C . ARG A 1 521 ? 24.868 -24.088 14.572 1.00 43.53 521 ARG A C 1
ATOM 4231 O O . ARG A 1 521 ? 24.410 -24.569 13.539 1.00 43.53 521 ARG A O 1
ATOM 4238 N N . LEU A 1 522 ? 24.518 -24.575 15.764 1.00 45.97 522 LEU A N 1
ATOM 4239 C CA . LEU A 1 522 ? 23.586 -25.705 15.925 1.00 45.97 522 LEU A CA 1
ATOM 4240 C C . LEU A 1 522 ? 22.165 -25.382 15.419 1.00 45.97 522 LEU A C 1
ATOM 4242 O O . LEU A 1 522 ? 21.382 -26.289 15.146 1.00 45.97 522 LEU A O 1
ATOM 4246 N N . ASP A 1 523 ? 21.846 -24.097 15.261 1.00 45.25 523 ASP A N 1
ATOM 4247 C CA . ASP A 1 523 ? 20.593 -23.584 14.713 1.00 45.25 523 ASP A CA 1
ATOM 4248 C C . ASP A 1 523 ? 20.455 -23.736 13.188 1.00 45.25 523 ASP A C 1
ATOM 4250 O O . ASP A 1 523 ? 19.332 -23.707 12.686 1.00 45.25 523 ASP A O 1
ATOM 4254 N N . GLU A 1 524 ? 21.551 -23.966 12.452 1.00 38.56 524 GLU A N 1
ATOM 4255 C CA . GLU A 1 524 ? 21.507 -24.288 11.013 1.00 38.56 524 GLU A CA 1
ATOM 4256 C C . GLU A 1 524 ? 20.981 -25.714 10.755 1.00 38.56 524 GLU A C 1
ATOM 4258 O O . GLU A 1 524 ? 20.478 -26.011 9.672 1.00 38.56 524 GLU A O 1
ATOM 4263 N N . PHE A 1 525 ? 21.046 -26.600 11.756 1.00 32.22 525 PHE A N 1
ATOM 4264 C CA . PHE A 1 525 ? 20.809 -28.037 11.577 1.00 32.22 525 PHE A CA 1
ATOM 4265 C C . PHE A 1 525 ? 19.560 -28.568 12.307 1.00 32.22 525 PHE A C 1
ATOM 4267 O O . PHE A 1 525 ? 19.030 -29.616 11.923 1.00 32.22 525 PHE A O 1
ATOM 4274 N N . ALA A 1 526 ? 19.025 -27.851 13.305 1.00 39.25 526 ALA A N 1
ATOM 4275 C CA . ALA A 1 526 ? 17.753 -28.161 13.972 1.00 39.25 526 ALA A CA 1
ATOM 4276 C C . ALA A 1 526 ? 17.151 -26.926 14.684 1.00 39.25 526 ALA A C 1
ATOM 4278 O O . ALA A 1 526 ? 17.867 -25.983 15.014 1.00 39.25 526 ALA A O 1
ATOM 4279 N N . ARG A 1 527 ? 15.834 -26.931 14.973 1.00 49.44 527 ARG A N 1
ATOM 4280 C CA . ARG A 1 527 ? 15.190 -25.960 15.889 1.00 49.44 527 ARG A CA 1
ATOM 4281 C C . ARG A 1 527 ? 15.647 -26.253 17.331 1.00 49.44 527 ARG A C 1
ATOM 4283 O O . ARG A 1 527 ? 14.925 -26.868 18.100 1.00 49.44 527 ARG A O 1
ATOM 4290 N N . VAL A 1 528 ? 16.881 -25.870 17.663 1.00 56.03 528 VAL A N 1
ATOM 4291 C CA . VAL A 1 528 ? 17.506 -26.095 18.986 1.00 56.03 528 VAL A CA 1
ATOM 4292 C C . VAL A 1 528 ? 17.004 -25.102 20.042 1.00 56.03 528 VAL A C 1
ATOM 4294 O O . VAL A 1 528 ? 17.018 -25.399 21.235 1.00 56.03 528 VAL A O 1
ATOM 4297 N N . LEU A 1 529 ? 16.567 -23.918 19.608 1.00 62.94 529 LEU A N 1
ATOM 4298 C CA . LEU A 1 529 ? 16.038 -22.871 20.479 1.00 62.94 529 LEU A CA 1
ATOM 4299 C C . LEU A 1 529 ? 14.513 -22.868 20.437 1.00 62.94 529 LEU A C 1
ATOM 4301 O O . LEU A 1 529 ? 13.917 -22.971 19.360 1.00 62.94 529 LEU A O 1
ATOM 4305 N N . THR A 1 530 ? 13.892 -22.687 21.600 1.00 71.88 530 THR A N 1
ATOM 4306 C CA . THR A 1 530 ? 12.444 -22.470 21.685 1.00 71.88 530 THR A CA 1
ATOM 4307 C C . THR A 1 530 ? 12.070 -21.106 21.082 1.00 71.88 530 THR A C 1
ATOM 4309 O O . THR A 1 530 ? 12.916 -20.204 21.002 1.00 71.88 530 THR A O 1
ATOM 4312 N N . PRO A 1 531 ? 10.809 -20.889 20.660 1.00 74.00 531 PRO A N 1
ATOM 4313 C CA . PRO A 1 531 ? 10.393 -19.605 20.091 1.00 74.00 531 PRO A CA 1
ATOM 4314 C C . PRO A 1 531 ? 10.639 -18.412 21.028 1.00 74.00 531 PRO A C 1
ATOM 4316 O O . PRO A 1 531 ? 10.984 -17.327 20.557 1.00 74.00 531 PRO A O 1
ATOM 4319 N N . SER A 1 532 ? 10.527 -18.611 22.346 1.00 78.94 532 SER A N 1
ATOM 4320 C CA . SER A 1 532 ? 10.802 -17.597 23.373 1.00 78.94 532 SER A CA 1
ATOM 4321 C C . SER A 1 532 ? 12.291 -17.259 23.496 1.00 78.94 532 SER A C 1
ATOM 4323 O O . SER A 1 532 ? 12.652 -16.082 23.536 1.00 78.94 532 SER A O 1
ATOM 4325 N N . GLU A 1 533 ? 13.173 -18.258 23.493 1.00 76.00 533 GLU A N 1
ATOM 4326 C CA . GLU A 1 533 ? 14.631 -18.053 23.502 1.00 76.00 533 GLU A CA 1
ATOM 4327 C C . GLU A 1 533 ? 15.107 -17.347 22.236 1.00 76.00 533 GLU A C 1
ATOM 4329 O O . GLU A 1 533 ? 15.985 -16.480 22.262 1.00 76.00 533 GLU A O 1
ATOM 4334 N N . LEU A 1 534 ? 14.501 -17.703 21.109 1.00 74.12 534 LEU A N 1
ATOM 4335 C CA . LEU A 1 534 ? 14.844 -17.153 19.816 1.00 74.12 534 LEU A CA 1
ATOM 4336 C C . LEU A 1 534 ? 14.314 -15.717 19.656 1.00 74.12 534 LEU A C 1
ATOM 4338 O O . LEU A 1 534 ? 14.992 -14.884 19.048 1.00 74.12 534 LEU A O 1
ATOM 4342 N N . LEU A 1 535 ? 13.183 -15.385 20.289 1.00 80.12 535 LEU A N 1
ATOM 4343 C CA . LEU A 1 535 ? 12.708 -14.010 20.476 1.00 80.12 535 LEU A CA 1
ATOM 4344 C C . LEU A 1 535 ? 13.690 -13.191 21.331 1.00 80.12 535 LEU A C 1
ATOM 4346 O O . LEU A 1 535 ? 14.103 -12.109 20.911 1.00 80.12 535 LEU A O 1
ATOM 4350 N N . TYR A 1 536 ? 14.130 -13.721 22.480 1.00 83.00 536 TYR A N 1
ATOM 4351 C CA . TYR A 1 536 ? 15.116 -13.066 23.352 1.00 83.00 536 TYR A CA 1
ATOM 4352 C C . TYR A 1 536 ? 16.437 -12.785 22.621 1.00 83.00 536 TYR A C 1
ATOM 4354 O O . TYR A 1 536 ? 16.923 -11.652 22.616 1.00 83.00 536 TYR A O 1
ATOM 4362 N N . ARG A 1 537 ? 16.981 -13.789 21.920 1.00 78.44 537 ARG A N 1
ATOM 4363 C CA . ARG A 1 537 ? 18.202 -13.660 21.106 1.00 78.44 537 ARG A CA 1
ATOM 4364 C C . ARG A 1 537 ? 18.072 -12.553 20.062 1.00 78.44 537 ARG A C 1
ATOM 4366 O O . ARG A 1 537 ? 18.995 -11.762 19.865 1.00 78.44 537 ARG A O 1
ATOM 4373 N N . SER A 1 538 ? 16.922 -12.500 19.397 1.00 79.44 538 SER A N 1
ATOM 4374 C CA . SER A 1 538 ? 16.652 -11.553 18.317 1.00 79.44 538 SER A CA 1
ATOM 4375 C C . SER A 1 538 ? 16.505 -10.123 18.845 1.00 79.44 538 SER A C 1
ATOM 4377 O O . SER A 1 538 ? 17.044 -9.197 18.242 1.00 79.44 538 SER A O 1
ATOM 4379 N N . ILE A 1 539 ? 15.861 -9.933 20.000 1.00 79.62 539 ILE A N 1
ATOM 4380 C CA . ILE A 1 539 ? 15.752 -8.627 20.671 1.00 79.62 539 ILE A CA 1
ATOM 4381 C C . ILE A 1 539 ? 17.116 -8.153 21.175 1.00 79.62 539 ILE A C 1
ATOM 4383 O O . ILE A 1 539 ? 17.469 -6.999 20.943 1.00 79.62 539 ILE A O 1
ATOM 4387 N N . ALA A 1 540 ? 17.916 -9.033 21.784 1.00 77.44 540 ALA A N 1
ATOM 4388 C CA . ALA A 1 540 ? 19.280 -8.707 22.205 1.00 77.44 540 ALA A CA 1
ATOM 4389 C C . ALA A 1 540 ? 20.144 -8.257 21.014 1.00 77.44 540 ALA A C 1
ATOM 4391 O O . ALA A 1 540 ? 20.828 -7.236 21.079 1.00 77.44 540 ALA A O 1
ATOM 4392 N N . HIS A 1 541 ? 20.047 -8.968 19.890 1.00 71.75 541 HIS A N 1
ATOM 4393 C CA . HIS A 1 541 ? 20.736 -8.606 18.656 1.00 71.75 541 HIS A CA 1
ATOM 4394 C C . HIS A 1 541 ? 20.252 -7.266 18.071 1.00 71.75 541 HIS A C 1
ATOM 4396 O O . HIS A 1 541 ? 21.071 -6.449 17.647 1.00 71.75 541 HIS A O 1
ATOM 4402 N N . ILE A 1 542 ? 18.940 -6.999 18.048 1.00 73.31 542 ILE A N 1
ATOM 4403 C CA . ILE A 1 542 ? 18.399 -5.714 17.570 1.00 73.31 542 ILE A CA 1
ATOM 4404 C C . ILE A 1 542 ? 18.849 -4.572 18.478 1.00 73.31 542 ILE A C 1
ATOM 4406 O O . ILE A 1 542 ? 19.287 -3.547 17.972 1.00 73.31 542 ILE A O 1
ATOM 4410 N N . ASN A 1 543 ? 18.791 -4.746 19.797 1.00 78.75 543 ASN A N 1
ATOM 4411 C CA . ASN A 1 543 ? 19.233 -3.727 20.743 1.00 78.75 543 ASN A CA 1
ATOM 4412 C C . ASN A 1 543 ? 20.720 -3.399 20.585 1.00 78.75 543 ASN A C 1
ATOM 4414 O O . ASN A 1 543 ? 21.072 -2.228 20.661 1.00 78.75 543 ASN A O 1
ATOM 4418 N N . HIS A 1 544 ? 21.560 -4.397 20.299 1.00 74.62 544 HIS A N 1
ATOM 4419 C CA . HIS A 1 544 ? 22.977 -4.178 20.016 1.00 74.62 544 HIS A CA 1
ATOM 4420 C C . HIS A 1 544 ? 23.213 -3.474 18.669 1.00 74.62 544 HIS A C 1
ATOM 4422 O O . HIS A 1 544 ? 24.012 -2.552 18.580 1.00 74.62 544 HIS A O 1
ATOM 4428 N N . THR A 1 545 ? 22.508 -3.887 17.612 1.00 63.66 545 THR A N 1
ATOM 4429 C CA . THR A 1 545 ? 22.730 -3.359 16.250 1.00 63.66 545 THR A CA 1
ATOM 4430 C C . THR A 1 545 ? 22.025 -2.031 15.964 1.00 63.66 545 THR A C 1
ATOM 4432 O O . THR A 1 545 ? 22.418 -1.325 15.045 1.00 63.66 545 THR A O 1
ATOM 4435 N N . HIS A 1 546 ? 20.977 -1.694 16.717 1.00 70.31 546 HIS A N 1
ATOM 4436 C CA . HIS A 1 546 ? 20.116 -0.525 16.504 1.00 70.31 546 HIS A CA 1
ATOM 4437 C C . HIS A 1 546 ? 20.024 0.331 17.777 1.00 70.31 546 HIS A C 1
ATOM 4439 O O . HIS A 1 546 ? 18.965 0.883 18.072 1.00 70.31 546 HIS A O 1
ATOM 4445 N N . GLU A 1 547 ? 21.094 0.399 18.575 1.00 73.88 547 GLU A N 1
ATOM 4446 C CA . GLU A 1 547 ? 21.094 1.021 19.908 1.00 73.88 547 GLU A CA 1
ATOM 4447 C C . GLU A 1 547 ? 20.457 2.424 19.905 1.00 73.88 547 GLU A C 1
ATOM 4449 O O . GLU A 1 547 ? 19.530 2.669 20.681 1.00 73.88 547 GLU A O 1
ATOM 4454 N N . ASN A 1 548 ? 20.850 3.265 18.938 1.00 73.38 548 ASN A N 1
ATOM 4455 C CA . ASN A 1 548 ? 20.426 4.665 18.788 1.00 73.38 548 ASN A CA 1
ATOM 4456 C C . ASN A 1 548 ? 19.167 4.883 17.925 1.00 73.38 548 ASN A C 1
ATOM 4458 O O . ASN A 1 548 ? 18.747 6.021 17.727 1.00 73.38 548 ASN A O 1
ATOM 4462 N N . GLU A 1 549 ? 18.567 3.825 17.385 1.00 81.25 549 GLU A N 1
ATOM 4463 C CA . GLU A 1 549 ? 17.439 3.941 16.455 1.00 81.25 549 GLU A CA 1
ATOM 4464 C C . GLU A 1 549 ? 16.083 3.995 17.168 1.00 81.25 549 GLU A C 1
ATOM 4466 O O . GLU A 1 549 ? 15.890 3.456 18.265 1.00 81.25 549 GLU A O 1
ATOM 4471 N N . ALA A 1 550 ? 15.090 4.586 16.498 1.00 83.38 550 ALA A N 1
ATOM 4472 C CA . ALA A 1 550 ? 13.727 4.659 17.013 1.00 83.38 550 ALA A CA 1
ATOM 4473 C C . ALA A 1 550 ? 13.113 3.259 17.230 1.00 83.38 550 ALA A C 1
ATOM 4475 O O . ALA A 1 550 ? 13.338 2.322 16.461 1.00 83.38 550 ALA A O 1
ATOM 4476 N N . MET A 1 551 ? 12.247 3.117 18.240 1.00 85.50 551 MET A N 1
ATOM 4477 C CA . MET A 1 551 ? 11.584 1.839 18.573 1.00 85.50 551 MET A CA 1
ATOM 4478 C C . MET A 1 551 ? 10.753 1.266 17.413 1.00 85.50 551 MET A C 1
ATOM 4480 O O . MET A 1 551 ? 10.579 0.055 17.286 1.00 85.50 551 MET A O 1
ATOM 4484 N N . ASP A 1 552 ? 10.275 2.148 16.542 1.00 83.38 552 ASP A N 1
ATOM 4485 C CA . ASP A 1 552 ? 9.584 1.835 15.297 1.00 83.38 552 ASP A CA 1
ATOM 4486 C C . ASP A 1 552 ? 10.485 1.114 14.281 1.00 83.38 552 ASP A C 1
ATOM 4488 O O . ASP A 1 552 ? 10.019 0.242 13.545 1.00 83.38 552 ASP A O 1
ATOM 4492 N N . VAL A 1 553 ? 11.775 1.454 14.239 1.00 80.25 553 VAL A N 1
ATOM 4493 C CA . VAL A 1 553 ? 12.783 0.776 13.411 1.00 80.25 553 VAL A CA 1
ATOM 4494 C C . VAL A 1 553 ? 13.084 -0.596 14.007 1.00 80.25 553 VAL A C 1
ATOM 4496 O O . VAL A 1 553 ? 13.046 -1.596 13.292 1.00 80.25 553 VAL A O 1
ATOM 4499 N N . LYS A 1 554 ? 13.270 -0.667 15.332 1.00 82.56 554 LYS A N 1
ATOM 4500 C CA . LYS A 1 554 ? 13.503 -1.927 16.054 1.00 82.56 554 LYS A CA 1
ATOM 4501 C C . LYS A 1 554 ? 12.369 -2.937 15.830 1.00 82.56 554 LYS A C 1
ATOM 4503 O O . LYS A 1 554 ? 12.630 -4.094 15.504 1.00 82.56 554 LYS A O 1
ATOM 4508 N N . LEU A 1 555 ? 11.111 -2.489 15.907 1.00 84.69 555 LEU A N 1
ATOM 4509 C CA . LEU A 1 555 ? 9.937 -3.340 15.686 1.00 84.69 555 LEU A CA 1
ATOM 4510 C C . LEU A 1 555 ? 9.807 -3.813 14.225 1.00 84.69 555 LEU A C 1
ATOM 4512 O O . LEU A 1 555 ? 9.481 -4.976 13.996 1.00 84.69 555 LEU A O 1
ATOM 4516 N N . ARG A 1 556 ? 10.112 -2.960 13.233 1.00 81.69 556 ARG A N 1
ATOM 4517 C CA . ARG A 1 556 ? 10.173 -3.376 11.815 1.00 81.69 556 ARG A CA 1
ATOM 4518 C C . ARG A 1 556 ? 11.256 -4.424 11.574 1.00 81.69 556 ARG A C 1
ATOM 4520 O O . ARG A 1 556 ? 11.013 -5.403 10.870 1.00 81.69 556 ARG A O 1
ATOM 4527 N N . SER A 1 557 ? 12.429 -4.242 12.177 1.00 79.50 557 SER A N 1
ATOM 4528 C CA . SER A 1 557 ? 13.534 -5.201 12.094 1.00 79.50 557 SER A CA 1
ATOM 4529 C C . SER A 1 557 ? 13.165 -6.545 12.728 1.00 79.50 557 SER A C 1
ATOM 4531 O O . SER A 1 557 ? 13.471 -7.590 12.154 1.00 79.50 557 SER A O 1
ATOM 4533 N N . LEU A 1 558 ? 12.449 -6.536 13.857 1.00 82.69 558 LEU A N 1
ATOM 4534 C CA . LEU A 1 558 ? 11.939 -7.752 14.494 1.00 82.69 558 LEU A CA 1
ATOM 4535 C C . LEU A 1 558 ? 10.937 -8.489 13.602 1.00 82.69 558 LEU A C 1
ATOM 4537 O O . LEU A 1 558 ? 11.068 -9.696 13.431 1.00 82.69 558 LEU A O 1
ATOM 4541 N N . LEU A 1 559 ? 9.992 -7.771 12.987 1.00 82.44 559 LEU A N 1
ATOM 4542 C CA . LEU A 1 559 ? 9.028 -8.354 12.052 1.00 82.44 559 LEU A CA 1
ATOM 4543 C C . LEU A 1 559 ? 9.729 -9.050 10.877 1.00 82.44 559 LEU A C 1
ATOM 4545 O O . LEU A 1 559 ? 9.376 -10.173 10.528 1.00 82.44 559 LEU A O 1
ATOM 4549 N N . CYS A 1 560 ? 10.763 -8.416 10.317 1.00 75.06 560 CYS A N 1
ATOM 4550 C CA . CYS A 1 560 ? 11.569 -9.028 9.264 1.00 75.06 560 CYS A CA 1
ATOM 4551 C C . CYS A 1 560 ? 12.267 -10.298 9.772 1.00 75.06 560 CYS A C 1
ATOM 4553 O O . CYS A 1 560 ? 12.205 -11.335 9.132 1.00 75.06 560 CYS A O 1
ATOM 4555 N N . ILE A 1 561 ? 12.890 -10.283 10.951 1.00 70.75 561 ILE A N 1
ATOM 4556 C CA . ILE A 1 561 ? 13.536 -11.495 11.485 1.00 70.75 561 ILE A CA 1
ATOM 4557 C C . ILE A 1 561 ? 12.516 -12.631 11.681 1.00 70.75 561 ILE A C 1
ATOM 4559 O O . ILE A 1 561 ? 12.786 -13.770 11.299 1.00 70.75 561 ILE A O 1
ATOM 4563 N N . ALA A 1 562 ? 11.330 -12.311 12.197 1.00 72.94 562 ALA A N 1
ATOM 4564 C CA . ALA A 1 562 ? 10.266 -13.272 12.465 1.00 72.94 562 ALA A CA 1
ATOM 4565 C C . ALA A 1 562 ? 9.728 -13.943 11.193 1.00 72.94 562 ALA A C 1
ATOM 4567 O O . ALA A 1 562 ? 9.506 -15.154 11.154 1.00 72.94 562 ALA A O 1
ATOM 4568 N N . LEU A 1 563 ? 9.514 -13.146 10.147 1.00 73.44 563 LEU A N 1
ATOM 4569 C CA . LEU A 1 563 ? 9.055 -13.617 8.847 1.00 73.44 563 LEU A CA 1
ATOM 4570 C C . LEU A 1 563 ? 10.132 -14.482 8.175 1.00 73.44 563 LEU A C 1
ATOM 4572 O O . LEU A 1 563 ? 9.802 -15.557 7.678 1.00 73.44 563 LEU A O 1
ATOM 4576 N N . ASN A 1 564 ? 11.416 -14.099 8.254 1.00 64.56 564 ASN A N 1
ATOM 4577 C CA . ASN A 1 564 ? 12.526 -14.904 7.716 1.00 64.56 564 ASN A CA 1
ATOM 4578 C C . ASN A 1 564 ? 12.554 -16.271 8.342 1.00 64.56 564 ASN A C 1
ATOM 4580 O O . ASN A 1 564 ? 12.754 -17.281 7.684 1.00 64.56 564 ASN A O 1
ATOM 4584 N N . GLN A 1 565 ? 12.419 -16.301 9.659 1.00 66.19 565 GLN A N 1
ATOM 4585 C CA . GLN A 1 565 ? 12.551 -17.527 10.414 1.00 66.19 565 GLN A CA 1
ATOM 4586 C C . GLN A 1 565 ? 11.258 -18.340 10.396 1.00 66.19 565 GLN A C 1
ATOM 4588 O O . GLN A 1 565 ? 11.286 -19.483 10.845 1.00 66.19 565 GLN A O 1
ATOM 4593 N N . ASN A 1 566 ? 10.184 -17.805 9.799 1.00 68.56 566 ASN A N 1
ATOM 4594 C CA . ASN A 1 566 ? 8.869 -18.426 9.740 1.00 68.56 566 ASN A CA 1
ATOM 4595 C C . ASN A 1 566 ? 8.322 -18.724 11.150 1.00 68.56 566 ASN A C 1
ATOM 4597 O O . ASN A 1 566 ? 7.910 -19.831 11.484 1.00 68.56 566 ASN A O 1
ATOM 4601 N N . ILE A 1 567 ? 8.404 -17.720 12.019 1.00 72.62 567 ILE A N 1
ATOM 4602 C CA . ILE A 1 567 ? 8.026 -17.819 13.437 1.00 72.62 567 ILE A CA 1
ATOM 4603 C C . ILE A 1 567 ? 7.215 -16.617 13.905 1.00 72.62 567 ILE A C 1
ATOM 4605 O O . ILE A 1 567 ? 6.966 -16.478 15.094 1.00 72.62 567 ILE A O 1
ATOM 4609 N N . LEU A 1 568 ? 6.781 -15.735 12.999 1.00 81.88 568 LEU A N 1
ATOM 4610 C CA . LEU A 1 568 ? 5.983 -14.564 13.370 1.00 81.88 568 LEU A CA 1
ATOM 4611 C C . LEU A 1 568 ? 4.721 -14.946 14.159 1.00 81.88 568 LEU A C 1
ATOM 4613 O O . LEU A 1 568 ? 4.406 -14.305 15.158 1.00 81.88 568 LEU A O 1
ATOM 4617 N N . HIS A 1 569 ? 4.047 -16.022 13.755 1.00 81.06 569 HIS A N 1
ATOM 4618 C CA . HIS A 1 569 ? 2.883 -16.561 14.455 1.00 81.06 569 HIS A CA 1
ATOM 4619 C C . HIS A 1 569 ? 3.240 -17.148 15.833 1.00 81.06 569 HIS A C 1
ATOM 4621 O O . HIS A 1 569 ? 2.518 -16.915 16.801 1.00 81.06 569 HIS A O 1
ATOM 4627 N N . GLU A 1 570 ? 4.371 -17.852 15.954 1.00 78.19 570 GLU A N 1
ATOM 4628 C CA . GLU A 1 570 ? 4.864 -18.393 17.231 1.00 78.19 570 GLU A CA 1
ATOM 4629 C C . GLU A 1 570 ? 5.288 -17.269 18.187 1.00 78.19 570 GLU A C 1
ATOM 4631 O O . GLU A 1 570 ? 4.959 -17.297 19.368 1.00 78.19 570 GLU A O 1
ATOM 4636 N N . TRP A 1 571 ? 5.959 -16.233 17.686 1.00 85.44 571 TRP A N 1
ATOM 4637 C CA . TRP A 1 571 ? 6.336 -15.057 18.470 1.00 85.44 571 TRP A CA 1
ATOM 4638 C C . TRP A 1 571 ? 5.125 -14.259 18.932 1.00 85.44 571 TRP A C 1
ATOM 4640 O O . TRP A 1 571 ? 5.093 -13.819 20.080 1.00 85.44 571 TRP A O 1
ATOM 4650 N N . PHE A 1 572 ? 4.110 -14.106 18.080 1.00 86.75 572 PHE A N 1
ATOM 4651 C CA . PHE A 1 572 ? 2.856 -13.477 18.481 1.00 86.75 572 PHE A CA 1
ATOM 4652 C C . PHE A 1 572 ? 2.161 -14.278 19.592 1.00 86.75 572 PHE A C 1
ATOM 4654 O O . PHE A 1 572 ? 1.685 -13.687 20.561 1.00 86.75 572 PHE A O 1
ATOM 4661 N N . ALA A 1 573 ? 2.188 -15.613 19.516 1.00 82.56 573 ALA A N 1
ATOM 4662 C CA . ALA A 1 573 ? 1.687 -16.483 20.578 1.00 82.56 573 ALA A CA 1
ATOM 4663 C C . ALA A 1 573 ? 2.484 -16.325 21.884 1.00 82.56 573 ALA A C 1
ATOM 4665 O O . ALA A 1 573 ? 1.880 -16.134 22.933 1.00 82.56 573 ALA A O 1
ATOM 4666 N N . VAL A 1 574 ? 3.822 -16.305 21.830 1.00 83.44 574 VAL A N 1
ATOM 4667 C CA . VAL A 1 574 ? 4.676 -16.064 23.011 1.00 83.44 574 VAL A CA 1
ATOM 4668 C C . VAL A 1 574 ? 4.345 -14.722 23.671 1.00 83.44 574 VAL A C 1
ATOM 4670 O O . VAL A 1 574 ? 4.256 -14.645 24.897 1.00 83.44 574 VAL A O 1
ATOM 4673 N N . ILE A 1 575 ? 4.126 -13.672 22.872 1.00 85.94 575 ILE A N 1
ATOM 4674 C CA . ILE A 1 575 ? 3.760 -12.339 23.368 1.00 85.94 575 ILE A CA 1
ATOM 4675 C C . ILE A 1 575 ? 2.394 -12.351 24.063 1.00 85.94 575 ILE A C 1
ATOM 4677 O O . ILE A 1 575 ? 2.230 -11.612 25.026 1.00 85.94 575 ILE A O 1
ATOM 4681 N N . CYS A 1 576 ? 1.433 -13.160 23.606 1.00 82.88 576 CYS A N 1
ATOM 4682 C CA . CYS A 1 576 ? 0.068 -13.173 24.144 1.00 82.88 576 CYS A CA 1
ATOM 4683 C C . CYS A 1 576 ? -0.145 -14.193 25.281 1.00 82.88 576 CYS A C 1
ATOM 4685 O O . CYS A 1 576 ? -0.948 -13.947 26.178 1.00 82.88 576 CYS A O 1
ATOM 4687 N N . ALA A 1 577 ? 0.559 -15.330 25.263 1.00 78.50 577 ALA A N 1
ATOM 4688 C CA . ALA A 1 577 ? 0.263 -16.484 26.116 1.00 78.50 577 ALA A CA 1
ATOM 4689 C C . ALA A 1 577 ? 1.234 -16.675 27.294 1.00 78.50 577 ALA A C 1
ATOM 4691 O O . ALA A 1 577 ? 0.801 -17.084 28.369 1.00 78.50 577 ALA A O 1
ATOM 4692 N N . ASN A 1 578 ? 2.530 -16.372 27.141 1.00 73.31 578 ASN A N 1
ATOM 4693 C CA . ASN A 1 578 ? 3.527 -16.797 28.137 1.00 73.31 578 ASN A CA 1
ATOM 4694 C C . ASN A 1 578 ? 3.506 -15.971 29.432 1.00 73.31 578 ASN A C 1
ATOM 4696 O O . ASN A 1 578 ? 3.827 -16.499 30.492 1.00 73.31 578 ASN A O 1
ATOM 4700 N N . GLN A 1 579 ? 3.183 -14.673 29.361 1.00 79.94 579 GLN A N 1
ATOM 4701 C CA . GLN A 1 579 ? 3.287 -13.751 30.504 1.00 79.94 579 GLN A CA 1
ATOM 4702 C C . GLN A 1 579 ? 2.027 -12.879 30.681 1.00 79.94 579 GLN A C 1
ATOM 4704 O O . GLN A 1 579 ? 2.088 -11.649 30.554 1.00 79.94 579 GLN A O 1
ATOM 4709 N N . PRO A 1 580 ? 0.866 -13.477 31.018 1.00 77.88 580 PRO A N 1
ATOM 4710 C CA . PRO A 1 580 ? -0.416 -12.763 31.101 1.00 77.88 580 PRO A CA 1
ATOM 4711 C C . PRO A 1 580 ? -0.427 -11.662 32.177 1.00 77.88 580 PRO A C 1
ATOM 4713 O O . PRO A 1 580 ? -1.098 -10.634 32.039 1.00 77.88 580 PRO A O 1
ATOM 4716 N N . HIS A 1 581 ? 0.373 -11.822 33.234 1.00 80.94 581 HIS A N 1
ATOM 4717 C CA . HIS A 1 581 ? 0.511 -10.827 34.299 1.00 80.94 581 HIS A CA 1
ATOM 4718 C C . HIS A 1 581 ? 1.183 -9.527 33.812 1.00 80.94 581 HIS A C 1
ATOM 4720 O O . HIS A 1 581 ? 0.823 -8.437 34.257 1.00 80.94 581 HIS A O 1
ATOM 4726 N N . ILE A 1 582 ? 2.120 -9.614 32.859 1.00 82.19 582 ILE A N 1
ATOM 4727 C CA . ILE A 1 582 ? 2.747 -8.439 32.238 1.00 82.19 582 ILE A CA 1
ATOM 4728 C C . ILE A 1 582 ? 1.735 -7.763 31.314 1.00 82.19 582 ILE A C 1
ATOM 4730 O O . ILE A 1 582 ? 1.532 -6.556 31.399 1.00 82.19 582 ILE A O 1
ATOM 4734 N N . ILE A 1 583 ? 1.052 -8.532 30.466 1.00 82.31 583 ILE A N 1
ATOM 4735 C CA . ILE A 1 583 ? 0.105 -8.010 29.471 1.00 82.31 583 ILE A CA 1
ATOM 4736 C C . ILE A 1 583 ? -1.053 -7.267 30.144 1.00 82.31 583 ILE A C 1
ATOM 4738 O O . ILE A 1 583 ? -1.345 -6.131 29.781 1.00 82.31 583 ILE A O 1
ATOM 4742 N N . SER A 1 584 ? -1.672 -7.855 31.171 1.00 81.44 584 SER A N 1
ATOM 4743 C CA . SER A 1 584 ? -2.796 -7.254 31.914 1.00 81.44 584 SER A CA 1
ATOM 4744 C C . SER A 1 584 ? -2.451 -5.920 32.601 1.00 81.44 584 SER A C 1
ATOM 4746 O O . SER A 1 584 ? -3.323 -5.059 32.791 1.00 81.44 584 SER A O 1
ATOM 4748 N N . LYS A 1 585 ? -1.167 -5.688 32.914 1.00 82.62 585 LYS A N 1
ATOM 4749 C CA . LYS A 1 585 ? -0.672 -4.399 33.419 1.00 82.62 585 LYS A CA 1
ATOM 4750 C C . LYS A 1 585 ? -0.787 -3.295 32.366 1.00 82.62 585 LYS A C 1
ATOM 4752 O O . LYS A 1 585 ? -1.215 -2.191 32.698 1.00 82.62 585 LYS A O 1
ATOM 4757 N N . TRP A 1 586 ? -0.457 -3.596 31.110 1.00 79.06 586 TRP A N 1
ATOM 4758 C CA . TRP A 1 586 ? -0.350 -2.611 30.026 1.00 79.06 586 TRP A CA 1
ATOM 4759 C C . TRP A 1 586 ? -1.569 -2.559 29.098 1.00 79.06 586 TRP A C 1
ATOM 4761 O O . TRP A 1 586 ? -1.831 -1.519 28.499 1.00 79.06 586 TRP A O 1
ATOM 4771 N N . TYR A 1 587 ? -2.351 -3.633 29.007 1.00 82.19 587 TYR A N 1
ATOM 4772 C CA . TYR A 1 587 ? -3.490 -3.757 28.100 1.00 82.19 587 TYR A CA 1
ATOM 4773 C C . TYR A 1 587 ? -4.825 -3.880 28.839 1.00 82.19 587 TYR A C 1
ATOM 4775 O O . TYR A 1 587 ? -4.907 -4.350 29.975 1.00 82.19 587 TYR A O 1
ATOM 4783 N N . HIS A 1 588 ? -5.903 -3.443 28.190 1.00 77.94 588 HIS A N 1
ATOM 4784 C CA . HIS A 1 588 ? -7.272 -3.707 28.630 1.00 77.94 588 HIS A CA 1
ATOM 4785 C C . HIS A 1 588 ? -7.673 -5.169 28.362 1.00 77.94 588 HIS A C 1
ATOM 4787 O O . HIS A 1 588 ? -7.200 -5.786 27.407 1.00 77.94 588 HIS A O 1
ATOM 4793 N N . ASN A 1 589 ? -8.606 -5.708 29.159 1.00 71.81 589 ASN A N 1
ATOM 4794 C CA . ASN A 1 589 ? -9.108 -7.092 29.036 1.00 71.81 589 ASN A CA 1
ATOM 4795 C C . ASN A 1 589 ? -9.731 -7.406 27.673 1.00 71.81 589 ASN A C 1
ATOM 4797 O O . ASN A 1 589 ? -9.775 -8.554 27.259 1.00 71.81 589 ASN A O 1
ATOM 4801 N N . TRP A 1 590 ? -10.208 -6.385 26.967 1.00 71.38 590 TRP A N 1
ATOM 4802 C CA . TRP A 1 590 ? -10.805 -6.539 25.648 1.00 71.38 590 TRP A CA 1
ATOM 4803 C C . TRP A 1 590 ? -9.832 -6.347 24.476 1.00 71.38 590 TRP A C 1
ATOM 4805 O O . TRP A 1 590 ? -10.258 -6.453 23.326 1.00 71.38 590 TRP A O 1
ATOM 4815 N N . SER A 1 591 ? -8.566 -6.015 24.739 1.00 77.44 591 SER A N 1
ATOM 4816 C CA . SER A 1 591 ? -7.538 -5.898 23.697 1.00 77.44 591 SER A CA 1
ATOM 4817 C C . SER A 1 591 ? -7.308 -7.241 23.001 1.00 77.44 591 SER A C 1
ATOM 4819 O O . SER A 1 591 ? -7.545 -8.291 23.592 1.00 77.44 591 SER A O 1
ATOM 4821 N N . PHE A 1 592 ? -6.807 -7.219 21.764 1.00 78.31 592 PHE A N 1
ATOM 4822 C CA . PHE A 1 592 ? -6.482 -8.452 21.041 1.00 78.31 592 PHE A CA 1
ATOM 4823 C C . PHE A 1 592 ? -5.472 -9.314 21.797 1.00 78.31 592 PHE A C 1
ATOM 4825 O O . PHE A 1 592 ? -5.667 -10.514 21.904 1.00 78.31 592 PHE A O 1
ATOM 4832 N N . VAL A 1 593 ? -4.444 -8.685 22.373 1.00 80.94 593 VAL A N 1
ATOM 4833 C CA . VAL A 1 593 ? -3.339 -9.361 23.071 1.00 80.94 593 VAL A CA 1
ATOM 4834 C C . VAL A 1 593 ? -3.817 -10.102 24.328 1.00 80.94 593 VAL A C 1
ATOM 4836 O O . VAL A 1 593 ? -3.272 -11.145 24.663 1.00 80.94 593 VAL A O 1
ATOM 4839 N N . ASN A 1 594 ? -4.849 -9.591 25.011 1.00 77.50 594 ASN A N 1
ATOM 4840 C CA . ASN A 1 594 ? -5.370 -10.168 26.259 1.00 77.50 594 ASN A CA 1
ATOM 4841 C C . ASN A 1 594 ? -6.674 -10.980 26.070 1.00 77.50 594 ASN A C 1
ATOM 4843 O O . ASN A 1 594 ? -7.282 -11.406 27.048 1.00 77.50 594 ASN A O 1
ATOM 4847 N N . SER A 1 595 ? -7.130 -11.161 24.827 1.00 76.44 595 SER A N 1
ATOM 4848 C CA . SER A 1 595 ? -8.386 -11.828 24.452 1.00 76.44 595 SER A CA 1
ATOM 4849 C C . SER A 1 595 ? -8.099 -13.083 23.622 1.00 76.44 595 SER A C 1
ATOM 4851 O O . SER A 1 595 ? -7.167 -13.047 22.825 1.00 76.44 595 SER A O 1
ATOM 4853 N N . PRO A 1 596 ? -8.908 -14.161 23.683 1.00 71.69 596 PRO A N 1
ATOM 4854 C CA . PRO A 1 596 ? -8.695 -15.368 22.866 1.00 71.69 596 PRO A CA 1
ATOM 4855 C C . PRO A 1 596 ? -8.663 -15.108 21.347 1.00 71.69 596 PRO A C 1
ATOM 4857 O O . PRO A 1 596 ? -8.168 -15.941 20.594 1.00 71.69 596 PRO A O 1
ATOM 4860 N N . VAL A 1 597 ? -9.113 -13.932 20.891 1.00 74.31 597 VAL A N 1
ATOM 4861 C CA . VAL A 1 597 ? -9.041 -13.482 19.490 1.00 74.31 597 VAL A CA 1
ATOM 4862 C C . VAL A 1 597 ? -7.606 -13.478 18.937 1.00 74.31 597 VAL A C 1
ATOM 4864 O O . VAL A 1 597 ? -7.428 -13.626 17.727 1.00 74.31 597 VAL A O 1
ATOM 4867 N N . TRP A 1 598 ? -6.561 -13.384 19.773 1.00 78.62 598 TRP A N 1
ATOM 4868 C CA . TRP A 1 598 ? -5.177 -13.513 19.293 1.00 78.62 598 TRP A CA 1
ATOM 4869 C C . TRP A 1 598 ? -4.909 -14.862 18.602 1.00 78.62 598 TRP A C 1
ATOM 4871 O O . TRP A 1 598 ? -4.055 -14.910 17.720 1.00 78.62 598 TRP A O 1
ATOM 4881 N N . LYS A 1 599 ? -5.653 -15.935 18.927 1.00 78.06 599 LYS A N 1
ATOM 4882 C CA . LYS A 1 599 ? -5.560 -17.240 18.245 1.00 78.06 599 LYS A CA 1
ATOM 4883 C C . LYS A 1 599 ? -6.001 -17.160 16.779 1.00 78.06 599 LYS A C 1
ATOM 4885 O O . LYS A 1 599 ? -5.396 -17.783 15.912 1.00 78.06 599 LYS A O 1
ATOM 4890 N N . MET A 1 600 ? -7.004 -16.336 16.485 1.00 73.06 600 MET A N 1
ATOM 4891 C CA . MET A 1 600 ? -7.445 -16.069 15.115 1.00 73.06 600 MET A CA 1
ATOM 4892 C C . MET A 1 600 ? -6.371 -15.295 14.339 1.00 73.06 600 MET A C 1
ATOM 4894 O O . MET A 1 600 ? -6.026 -15.659 13.221 1.00 73.06 600 MET A O 1
ATOM 4898 N N . ILE A 1 601 ? -5.757 -14.293 14.979 1.00 77.88 601 ILE A N 1
ATOM 4899 C CA . ILE A 1 601 ? -4.619 -13.545 14.417 1.00 77.88 601 ILE A CA 1
ATOM 4900 C C . ILE A 1 601 ? -3.399 -14.462 14.220 1.00 77.88 601 ILE A C 1
ATOM 4902 O O . ILE A 1 601 ? -2.688 -14.338 13.228 1.00 77.88 601 ILE A O 1
ATOM 4906 N N . LYS A 1 602 ? -3.160 -15.421 15.124 1.00 78.06 602 LYS A N 1
ATOM 4907 C CA . LYS A 1 602 ? -2.128 -16.458 14.962 1.00 78.06 602 LYS A CA 1
ATOM 4908 C C . LYS A 1 602 ? -2.382 -17.286 13.701 1.00 78.06 602 LYS A C 1
ATOM 4910 O O . LYS A 1 602 ? -1.415 -17.556 12.996 1.00 78.06 602 LYS A O 1
ATOM 4915 N N . SER A 1 603 ? -3.633 -17.659 13.407 1.00 73.00 603 SER A N 1
ATOM 4916 C CA . SER A 1 603 ? -3.977 -18.398 12.181 1.00 73.00 603 SER A CA 1
ATOM 4917 C C . SER A 1 603 ? -3.670 -17.576 10.921 1.00 73.00 603 SER A C 1
ATOM 4919 O O . SER A 1 603 ? -2.927 -18.047 10.060 1.00 73.00 603 SER A O 1
ATOM 4921 N N . GLU A 1 604 ? -4.082 -16.301 10.882 1.00 74.19 604 GLU A N 1
ATOM 4922 C CA . GLU A 1 604 ? -3.722 -15.363 9.798 1.00 74.19 604 GLU A CA 1
ATOM 4923 C C . GLU A 1 604 ? -2.202 -15.275 9.588 1.00 74.19 604 GLU A C 1
ATOM 4925 O O . GLU A 1 604 ? -1.687 -15.415 8.480 1.00 74.19 604 GLU A O 1
ATOM 4930 N N . LEU A 1 605 ? -1.444 -15.083 10.672 1.00 74.81 605 LEU A N 1
ATOM 4931 C CA . LEU A 1 605 ? 0.013 -14.963 10.614 1.00 74.81 605 LEU A CA 1
ATOM 4932 C C . LEU A 1 605 ? 0.714 -16.294 10.299 1.00 74.81 605 LEU A C 1
ATOM 4934 O O . LEU A 1 605 ? 1.847 -16.283 9.810 1.00 74.81 605 LEU A O 1
ATOM 4938 N N . SER A 1 606 ? 0.086 -17.437 10.596 1.00 68.81 606 SER A N 1
ATOM 4939 C CA . SER A 1 606 ? 0.642 -18.763 10.301 1.00 68.81 606 SER A CA 1
ATOM 4940 C C . SER A 1 606 ? 0.716 -18.993 8.798 1.00 68.81 606 SER A C 1
ATOM 4942 O O . SER A 1 606 ? 1.708 -19.543 8.325 1.00 68.81 606 SER A O 1
ATOM 4944 N N . TRP A 1 607 ? -0.255 -18.474 8.045 1.00 64.69 607 TRP A N 1
ATOM 4945 C CA . TRP A 1 607 ? -0.267 -18.544 6.588 1.00 64.69 607 TRP A CA 1
ATOM 4946 C C . TRP A 1 607 ? 0.906 -17.790 5.941 1.00 64.69 607 TRP A C 1
ATOM 4948 O O . TRP A 1 607 ? 1.571 -18.321 5.054 1.00 64.69 607 TRP A O 1
ATOM 4958 N N . VAL A 1 608 ? 1.259 -16.595 6.442 1.00 58.88 608 VAL A N 1
ATOM 4959 C CA . VAL A 1 608 ? 2.475 -15.880 5.986 1.00 58.88 608 VAL A CA 1
ATOM 4960 C C . VAL A 1 608 ? 3.724 -16.726 6.230 1.00 58.88 608 VAL A C 1
ATOM 4962 O O . VAL A 1 608 ? 4.702 -16.686 5.486 1.00 58.88 608 VAL A O 1
ATOM 4965 N N . GLY A 1 609 ? 3.676 -17.522 7.290 1.00 54.62 609 GLY A N 1
ATOM 4966 C CA . GLY A 1 609 ? 4.670 -18.532 7.548 1.00 54.62 609 GLY A CA 1
ATOM 4967 C C . GLY A 1 609 ? 4.687 -19.671 6.526 1.00 54.62 609 GLY A C 1
ATOM 4968 O O . GLY A 1 609 ? 5.747 -20.065 6.051 1.00 54.62 609 GLY A O 1
ATOM 4969 N N . GLU A 1 610 ? 3.532 -20.201 6.145 1.00 53.78 610 GLU A N 1
ATOM 4970 C CA . GLU A 1 610 ? 3.410 -21.275 5.150 1.00 53.78 610 GLU A CA 1
ATOM 4971 C C . GLU A 1 610 ? 3.913 -20.869 3.760 1.00 53.78 610 GLU A C 1
ATOM 4973 O O . GLU A 1 610 ? 4.603 -21.672 3.127 1.00 53.78 610 GLU A O 1
ATOM 4978 N N . LEU A 1 611 ? 3.700 -19.612 3.344 1.00 51.75 611 LEU A N 1
ATOM 4979 C CA . LEU A 1 611 ? 4.343 -19.025 2.156 1.00 51.75 611 LEU A CA 1
ATOM 4980 C C . LEU A 1 611 ? 5.866 -19.232 2.173 1.00 51.75 611 LEU A C 1
ATOM 4982 O O . LEU A 1 611 ? 6.454 -19.721 1.210 1.00 51.75 611 LEU A O 1
ATOM 4986 N N . ASN A 1 612 ? 6.486 -18.926 3.317 1.00 45.44 612 ASN A N 1
ATOM 4987 C CA . ASN A 1 612 ? 7.931 -19.013 3.535 1.00 45.44 612 ASN A CA 1
ATOM 4988 C C . ASN A 1 612 ? 8.423 -20.449 3.805 1.00 45.44 612 ASN A C 1
ATOM 4990 O O . ASN A 1 612 ? 9.629 -20.700 3.870 1.00 45.44 612 ASN A O 1
ATOM 4994 N N . GLY A 1 613 ? 7.501 -21.386 4.049 1.00 39.59 613 GLY A N 1
ATOM 4995 C CA . GLY A 1 613 ? 7.777 -22.791 4.345 1.00 39.59 613 GLY A CA 1
ATOM 4996 C C . GLY A 1 613 ? 7.961 -23.659 3.101 1.00 39.59 613 GLY A C 1
ATOM 4997 O O . GLY A 1 613 ? 8.675 -24.658 3.186 1.00 39.59 613 GLY A O 1
ATOM 4998 N N . LEU A 1 614 ? 7.359 -23.267 1.971 1.00 37.44 614 LEU A N 1
ATOM 4999 C CA . LEU A 1 614 ? 7.533 -23.921 0.668 1.00 37.44 614 LEU A CA 1
ATOM 5000 C C . LEU A 1 614 ? 8.642 -23.279 -0.172 1.00 37.44 614 LEU A C 1
ATOM 5002 O O . LEU A 1 614 ? 9.267 -23.982 -0.958 1.00 37.44 614 LEU A O 1
ATOM 5006 N N . ARG A 1 615 ? 8.916 -21.978 -0.001 1.00 45.03 615 ARG A N 1
ATOM 5007 C CA . ARG A 1 615 ? 10.011 -21.261 -0.672 1.00 45.03 615 ARG A CA 1
ATOM 5008 C C . ARG A 1 615 ? 10.570 -20.202 0.268 1.00 45.03 615 ARG A C 1
ATOM 5010 O O . ARG A 1 615 ? 9.835 -19.423 0.860 1.00 45.03 615 ARG A O 1
ATOM 5017 N N . GLY A 1 616 ? 11.876 -20.215 0.469 1.00 39.09 616 GLY A N 1
ATOM 5018 C CA . GLY A 1 616 ? 12.574 -19.322 1.378 1.00 39.09 616 GLY A CA 1
ATOM 5019 C C . GLY A 1 616 ? 12.394 -17.851 1.082 1.00 39.09 616 GLY A C 1
ATOM 5020 O O . GLY A 1 616 ? 12.795 -17.384 0.018 1.00 39.09 616 GLY A O 1
ATOM 5021 N N . TRP A 1 617 ? 11.958 -17.099 2.090 1.00 35.53 617 TRP A N 1
ATOM 5022 C CA . TRP A 1 617 ? 12.260 -15.677 2.178 1.00 35.53 617 TRP A CA 1
ATOM 5023 C C . TRP A 1 617 ? 13.667 -15.478 2.767 1.00 35.53 617 TRP A C 1
ATOM 5025 O O . TRP A 1 617 ? 13.967 -15.974 3.858 1.00 35.53 617 TRP A O 1
ATOM 5035 N N . PHE A 1 618 ? 14.530 -14.760 2.043 1.00 33.47 618 PHE A N 1
ATOM 5036 C CA . PHE A 1 618 ? 15.871 -14.383 2.490 1.00 33.47 618 PHE A CA 1
ATOM 5037 C C . PHE A 1 618 ? 16.082 -12.872 2.335 1.00 33.47 618 PHE A C 1
ATOM 5039 O O . PHE A 1 618 ? 16.382 -12.401 1.245 1.00 33.47 618 PHE A O 1
ATOM 5046 N N . PRO A 1 619 ? 16.059 -12.087 3.413 1.00 30.64 619 PRO A N 1
ATOM 5047 C CA . PRO A 1 619 ? 16.899 -10.922 3.526 1.00 30.64 619 PRO A CA 1
ATOM 5048 C C . PRO A 1 619 ? 18.298 -11.413 3.873 1.00 30.64 619 PRO A C 1
ATOM 5050 O O . PRO A 1 619 ? 18.496 -12.337 4.671 1.00 30.64 619 PRO A O 1
ATOM 5053 N N . ALA A 1 620 ? 19.281 -10.741 3.297 1.00 31.64 620 ALA A N 1
ATOM 5054 C CA . ALA A 1 620 ? 20.704 -11.050 3.366 1.00 31.64 620 ALA A CA 1
ATOM 5055 C C . ALA A 1 620 ? 21.335 -11.086 4.777 1.00 31.64 620 ALA A C 1
ATOM 5057 O O . ALA A 1 620 ? 22.552 -11.122 4.899 1.00 31.64 620 ALA A O 1
ATOM 5058 N N . LYS A 1 621 ? 20.535 -11.068 5.849 1.00 33.28 621 LYS A N 1
ATOM 5059 C CA . LYS A 1 621 ? 20.989 -11.177 7.238 1.00 33.28 621 LYS A CA 1
ATOM 5060 C C . LYS A 1 621 ? 21.012 -12.613 7.785 1.00 33.28 621 LYS A C 1
ATOM 5062 O O . LYS A 1 621 ? 21.571 -12.824 8.852 1.00 33.28 621 LYS A O 1
ATOM 5067 N N . PHE A 1 622 ? 20.422 -13.585 7.078 1.00 31.67 622 PHE A N 1
ATOM 5068 C CA . PHE A 1 622 ? 20.537 -15.028 7.392 1.00 31.67 622 PHE A CA 1
ATOM 5069 C C . PHE A 1 622 ? 20.991 -15.874 6.188 1.00 31.67 622 PHE A C 1
ATOM 5071 O O . PHE A 1 622 ? 20.982 -17.100 6.238 1.00 31.67 622 PHE A O 1
ATOM 5078 N N . VAL A 1 623 ? 21.396 -15.196 5.114 1.00 30.78 623 VAL A N 1
ATOM 5079 C CA . VAL A 1 623 ? 22.246 -15.722 4.041 1.00 30.78 623 VAL A CA 1
ATOM 5080 C C . VAL A 1 623 ? 23.681 -15.646 4.556 1.00 30.78 623 VAL A C 1
ATOM 5082 O O . VAL A 1 623 ? 23.984 -14.731 5.319 1.00 30.78 623 VAL A O 1
ATOM 5085 N N . GLU A 1 624 ? 24.525 -16.610 4.179 1.00 30.66 624 GLU A N 1
ATOM 5086 C CA . GLU A 1 624 ? 25.974 -16.633 4.419 1.00 30.66 624 GLU A CA 1
ATOM 5087 C C . GLU A 1 624 ? 26.547 -15.224 4.640 1.00 30.66 624 GLU A C 1
ATOM 5089 O O . GLU A 1 624 ? 26.464 -14.375 3.750 1.00 30.66 624 GLU A O 1
ATOM 5094 N N . ILE A 1 625 ? 27.060 -14.967 5.851 1.00 32.84 625 ILE A N 1
ATOM 5095 C CA . ILE A 1 625 ? 27.729 -13.712 6.198 1.00 32.84 625 ILE A CA 1
ATOM 5096 C C . ILE A 1 625 ? 28.869 -13.526 5.196 1.00 32.84 625 ILE A C 1
ATOM 5098 O O . ILE A 1 625 ? 29.935 -14.130 5.310 1.00 32.84 625 ILE A O 1
ATOM 5102 N N . LEU A 1 626 ? 28.628 -12.694 4.189 1.00 34.31 626 LEU A N 1
ATOM 5103 C CA . LEU A 1 626 ? 29.660 -12.184 3.309 1.00 34.31 626 LEU A CA 1
ATOM 5104 C C . LEU A 1 626 ? 30.437 -11.146 4.116 1.00 34.31 626 LEU A C 1
ATOM 5106 O O . LEU A 1 626 ? 30.049 -9.984 4.148 1.00 34.31 626 LEU A O 1
ATOM 5110 N N . ASP A 1 627 ? 31.465 -11.633 4.820 1.00 34.22 627 ASP A N 1
ATOM 5111 C CA . ASP A 1 627 ? 32.559 -10.912 5.492 1.00 34.22 627 ASP A CA 1
ATOM 5112 C C . ASP A 1 627 ? 32.194 -9.455 5.874 1.00 34.22 627 ASP A C 1
ATOM 5114 O O . ASP A 1 627 ? 32.364 -8.526 5.076 1.00 34.22 627 ASP A O 1
ATOM 5118 N N . GLU A 1 628 ? 31.694 -9.270 7.108 1.00 35.66 628 GLU A N 1
ATOM 5119 C CA . GLU A 1 628 ? 31.352 -7.997 7.777 1.00 35.66 628 GLU A CA 1
ATOM 5120 C C . GLU A 1 628 ? 32.567 -7.067 7.976 1.00 35.66 628 GLU A C 1
ATOM 5122 O O . GLU A 1 628 ? 32.853 -6.568 9.062 1.00 35.66 628 GLU A O 1
ATOM 5127 N N . ARG A 1 629 ? 33.308 -6.749 6.917 1.00 39.72 629 ARG A N 1
ATOM 5128 C CA . ARG A 1 629 ? 34.361 -5.731 6.985 1.00 39.72 629 ARG A CA 1
ATOM 5129 C C . ARG A 1 629 ? 33.804 -4.363 6.627 1.00 39.72 629 ARG A C 1
ATOM 5131 O O . ARG A 1 629 ? 34.229 -3.844 5.604 1.00 39.72 629 ARG A O 1
ATOM 5138 N N . ASN A 1 630 ? 32.895 -3.782 7.419 1.00 42.97 630 ASN A N 1
ATOM 5139 C CA . ASN A 1 630 ? 32.449 -2.380 7.271 1.00 42.97 630 ASN A CA 1
ATOM 5140 C C . ASN A 1 630 ? 32.261 -1.941 5.800 1.00 42.97 630 ASN A C 1
ATOM 5142 O O . ASN A 1 630 ? 32.962 -1.046 5.322 1.00 42.97 630 ASN A O 1
ATOM 5146 N N . ARG A 1 631 ? 31.399 -2.628 5.043 1.00 52.38 631 ARG A N 1
ATOM 5147 C CA . ARG A 1 631 ? 31.237 -2.378 3.603 1.00 52.38 631 ARG A CA 1
ATOM 5148 C C . ARG A 1 631 ? 29.815 -2.002 3.256 1.00 52.38 631 ARG A C 1
ATOM 5150 O O . ARG A 1 631 ? 28.888 -2.750 3.551 1.00 52.38 631 ARG A O 1
ATOM 5157 N N . ASP A 1 632 ? 29.691 -0.917 2.505 1.00 47.59 632 ASP A N 1
ATOM 5158 C CA . ASP A 1 632 ? 28.493 -0.627 1.735 1.00 47.59 632 ASP A CA 1
ATOM 5159 C C . ASP A 1 632 ? 28.407 -1.639 0.586 1.00 47.59 632 ASP A C 1
ATOM 5161 O O . ASP A 1 632 ? 29.273 -1.706 -0.294 1.00 47.59 632 ASP A O 1
ATOM 5165 N N . TYR A 1 633 ? 27.388 -2.493 0.629 1.00 53.50 633 TYR A N 1
ATOM 5166 C CA . TYR A 1 633 ? 27.094 -3.436 -0.445 1.00 53.50 633 TYR A CA 1
ATOM 5167 C C . TYR A 1 633 ? 26.835 -2.672 -1.752 1.00 53.50 633 TYR A C 1
ATOM 5169 O O . TYR A 1 633 ? 25.997 -1.772 -1.792 1.00 53.50 633 TYR A O 1
ATOM 5177 N N . SER A 1 634 ? 27.538 -3.046 -2.824 1.00 60.47 634 SER A N 1
ATOM 5178 C CA . SER A 1 634 ? 27.359 -2.464 -4.153 1.00 60.47 634 SER A CA 1
ATOM 5179 C C . SER A 1 634 ? 26.831 -3.508 -5.123 1.00 60.47 634 SER A C 1
ATOM 5181 O O . SER A 1 634 ? 27.489 -4.512 -5.392 1.00 60.47 634 SER A O 1
ATOM 5183 N N . ILE A 1 635 ? 25.673 -3.218 -5.718 1.00 62.03 635 ILE A N 1
ATOM 5184 C CA . ILE A 1 635 ? 25.078 -4.025 -6.793 1.00 62.03 635 ILE A CA 1
ATOM 5185 C C . ILE A 1 635 ? 26.042 -4.133 -7.987 1.00 62.03 635 ILE A C 1
ATOM 5187 O O . ILE A 1 635 ? 26.045 -5.134 -8.695 1.00 62.03 635 ILE A O 1
ATOM 5191 N N . ALA A 1 636 ? 26.904 -3.128 -8.185 1.00 70.12 636 ALA A N 1
ATOM 5192 C CA . ALA A 1 636 ? 27.869 -3.100 -9.280 1.00 70.12 636 ALA A CA 1
ATOM 5193 C C . ALA A 1 636 ? 28.934 -4.212 -9.204 1.00 70.12 636 ALA A C 1
ATOM 5195 O O . ALA A 1 636 ? 29.529 -4.552 -10.225 1.00 70.12 636 ALA A O 1
ATOM 5196 N N . GLY A 1 637 ? 29.195 -4.744 -8.004 1.00 67.06 637 GLY A N 1
ATOM 5197 C CA . GLY A 1 637 ? 30.229 -5.746 -7.740 1.00 67.06 637 GLY A CA 1
ATOM 5198 C C . GLY A 1 637 ? 29.699 -7.148 -7.428 1.00 67.06 637 GLY A C 1
ATOM 5199 O O . GLY A 1 637 ? 30.498 -7.996 -7.030 1.00 67.06 637 GLY A O 1
ATOM 5200 N N . ASP A 1 638 ? 28.389 -7.383 -7.566 1.00 67.38 638 ASP A N 1
ATOM 5201 C CA . ASP A 1 638 ? 27.743 -8.672 -7.294 1.00 67.38 638 ASP A CA 1
ATOM 5202 C C . ASP A 1 638 ? 27.545 -9.470 -8.592 1.00 67.38 638 ASP A C 1
ATOM 5204 O O . ASP A 1 638 ? 26.823 -9.038 -9.498 1.00 67.38 638 ASP A O 1
ATOM 5208 N N . ASP A 1 639 ? 28.183 -10.642 -8.688 1.00 65.06 639 ASP A N 1
ATOM 5209 C CA . ASP A 1 639 ? 28.136 -11.474 -9.897 1.00 65.06 639 ASP A CA 1
ATOM 5210 C C . ASP A 1 639 ? 26.817 -12.220 -10.115 1.00 65.06 639 ASP A C 1
ATOM 5212 O O . ASP A 1 639 ? 26.585 -12.736 -11.212 1.00 65.06 639 ASP A O 1
ATOM 5216 N N . ARG A 1 640 ? 25.920 -12.215 -9.123 1.00 56.91 640 ARG A N 1
ATOM 5217 C CA . ARG A 1 640 ? 24.551 -12.731 -9.252 1.00 56.91 640 ARG A CA 1
ATOM 5218 C C . ARG A 1 640 ? 23.631 -11.722 -9.933 1.00 56.91 640 ARG A C 1
ATOM 5220 O O . ARG A 1 640 ? 22.699 -12.123 -10.623 1.00 56.91 640 ARG A O 1
ATOM 5227 N N . VAL A 1 641 ? 23.885 -10.425 -9.733 1.00 52.34 641 VAL A N 1
ATOM 5228 C CA . VAL A 1 641 ? 23.024 -9.339 -10.231 1.00 52.34 641 VAL A CA 1
ATOM 5229 C C . VAL A 1 641 ? 23.552 -8.744 -11.532 1.00 52.34 641 VAL A C 1
ATOM 5231 O O . VAL A 1 641 ? 22.770 -8.466 -12.441 1.00 52.34 641 VAL A O 1
ATOM 5234 N N . ILE A 1 642 ? 24.871 -8.567 -11.655 1.00 64.56 642 ILE A N 1
ATOM 5235 C CA . ILE A 1 642 ? 25.508 -8.043 -12.867 1.00 64.56 642 ILE A CA 1
ATOM 5236 C C . ILE A 1 642 ? 26.484 -9.088 -13.416 1.00 64.56 642 ILE A C 1
ATOM 5238 O O . ILE A 1 642 ? 27.674 -9.041 -13.107 1.00 64.56 642 ILE A O 1
ATOM 5242 N N . PRO A 1 643 ? 26.034 -9.990 -14.308 1.00 68.06 643 PRO A N 1
ATOM 5243 C CA . PRO A 1 643 ? 26.893 -11.023 -14.892 1.00 68.06 643 PRO A CA 1
ATOM 5244 C C . PRO A 1 643 ? 28.133 -10.465 -15.607 1.00 68.06 643 PRO A C 1
ATOM 5246 O O . PRO A 1 643 ? 29.173 -11.115 -15.647 1.00 68.06 643 PRO A O 1
ATOM 5249 N N . PHE A 1 644 ? 28.058 -9.229 -16.117 1.00 73.94 644 PHE A N 1
ATOM 5250 C CA . PHE A 1 644 ? 29.169 -8.538 -16.782 1.00 73.94 644 PHE A CA 1
ATOM 5251 C C . PHE A 1 644 ? 30.407 -8.349 -15.885 1.00 73.94 644 PHE A C 1
ATOM 5253 O O . PHE A 1 644 ? 31.527 -8.241 -16.390 1.00 73.94 644 PHE A O 1
ATOM 5260 N N . ILE A 1 645 ? 30.249 -8.349 -14.555 1.00 76.44 645 ILE A N 1
ATOM 5261 C CA . ILE A 1 645 ? 31.389 -8.258 -13.634 1.00 76.44 645 ILE A CA 1
ATOM 5262 C C . ILE A 1 645 ? 32.331 -9.464 -13.779 1.00 76.44 645 ILE A C 1
ATOM 5264 O O . ILE A 1 645 ? 33.546 -9.327 -13.611 1.00 76.44 645 ILE A O 1
ATOM 5268 N N . ASN A 1 646 ? 31.803 -10.622 -14.193 1.00 77.38 646 ASN A N 1
ATOM 5269 C CA . ASN A 1 646 ? 32.596 -11.819 -14.459 1.00 77.38 646 ASN A CA 1
ATOM 5270 C C . ASN A 1 646 ? 33.544 -11.603 -15.630 1.00 77.38 646 ASN A C 1
ATOM 5272 O O . ASN A 1 646 ? 34.725 -11.920 -15.516 1.00 77.38 646 ASN A O 1
ATOM 5276 N N . ASP A 1 647 ? 33.085 -10.973 -16.707 1.00 81.31 647 ASP A N 1
ATOM 5277 C CA . ASP A 1 647 ? 33.926 -10.688 -17.871 1.00 81.31 647 ASP A CA 1
ATOM 5278 C C . ASP A 1 647 ? 35.056 -9.704 -17.534 1.00 81.31 647 ASP A C 1
ATOM 5280 O O . ASP A 1 647 ? 36.185 -9.822 -18.027 1.00 81.31 647 ASP A O 1
ATOM 5284 N N . LEU A 1 648 ? 34.786 -8.741 -16.649 1.00 85.12 648 LEU A N 1
ATOM 5285 C CA . LEU A 1 648 ? 35.798 -7.800 -16.173 1.00 85.12 648 LEU A CA 1
ATOM 5286 C C . LEU A 1 648 ? 36.838 -8.482 -15.280 1.00 85.12 648 LEU A C 1
ATOM 5288 O O . LEU A 1 648 ? 38.034 -8.243 -15.451 1.00 85.12 648 LEU A O 1
ATOM 5292 N N . ILE A 1 649 ? 36.407 -9.339 -14.352 1.00 85.56 649 ILE A N 1
ATOM 5293 C CA . ILE A 1 649 ? 37.282 -9.926 -13.331 1.00 85.56 649 ILE A CA 1
ATOM 5294 C C . ILE A 1 649 ? 37.955 -11.208 -13.829 1.00 85.56 649 ILE A C 1
ATOM 5296 O O . ILE A 1 649 ? 39.183 -11.293 -13.863 1.00 85.56 649 ILE A O 1
ATOM 5300 N N . ARG A 1 650 ? 37.162 -12.194 -14.252 1.00 84.19 650 ARG A N 1
ATOM 5301 C CA . ARG A 1 650 ? 37.620 -13.507 -14.741 1.00 84.19 650 ARG A CA 1
ATOM 5302 C C . ARG A 1 650 ? 38.187 -13.438 -16.159 1.00 84.19 650 ARG A C 1
ATOM 5304 O O . ARG A 1 650 ? 39.006 -14.279 -16.528 1.00 84.19 650 ARG A O 1
ATOM 5311 N N . GLY A 1 651 ? 37.800 -12.417 -16.925 1.00 85.12 651 GLY A N 1
ATOM 5312 C CA . GLY A 1 651 ? 38.371 -12.099 -18.231 1.00 85.12 651 GLY A CA 1
ATOM 5313 C C . GLY A 1 651 ? 39.524 -11.099 -18.136 1.00 85.12 651 GLY A C 1
ATOM 5314 O O . GLY A 1 651 ? 40.694 -11.480 -18.149 1.00 85.12 651 GLY A O 1
ATOM 5315 N N . ARG A 1 652 ? 39.215 -9.797 -18.083 1.00 87.25 652 ARG A N 1
ATOM 5316 C CA . ARG A 1 652 ? 40.216 -8.725 -18.277 1.00 87.25 652 ARG A CA 1
ATOM 5317 C C . ARG A 1 652 ? 41.261 -8.649 -17.161 1.00 87.25 652 ARG A C 1
ATOM 5319 O O . ARG A 1 652 ? 42.457 -8.642 -17.454 1.00 87.25 652 ARG A O 1
ATOM 5326 N N . LEU A 1 653 ? 40.828 -8.606 -15.901 1.00 88.81 653 LEU A N 1
ATOM 5327 C CA . LEU A 1 653 ? 41.719 -8.480 -14.745 1.00 88.81 653 LEU A CA 1
ATOM 5328 C C . LEU A 1 653 ? 42.576 -9.736 -14.559 1.00 88.81 653 LEU A C 1
ATOM 5330 O O . LEU A 1 653 ? 43.790 -9.631 -14.387 1.00 88.81 653 LEU A O 1
ATOM 5334 N N . TYR A 1 654 ? 41.967 -10.919 -14.652 1.00 91.31 654 TYR A N 1
ATOM 5335 C CA . TYR A 1 654 ? 42.682 -12.192 -14.629 1.00 91.31 654 TYR A CA 1
ATOM 5336 C C . TYR A 1 654 ? 43.760 -12.262 -15.715 1.00 91.31 654 TYR A C 1
ATOM 5338 O O . TYR A 1 654 ? 44.906 -12.581 -15.403 1.00 91.31 654 TYR A O 1
ATOM 5346 N N . ASN A 1 655 ? 43.430 -11.916 -16.965 1.00 89.75 655 ASN A N 1
ATOM 5347 C CA . ASN A 1 655 ? 44.402 -11.941 -18.057 1.00 89.75 655 ASN A CA 1
ATOM 5348 C C . ASN A 1 655 ? 45.567 -10.982 -17.786 1.00 89.75 655 ASN A C 1
ATOM 5350 O O . ASN A 1 655 ? 46.718 -11.379 -17.940 1.00 89.75 655 ASN A O 1
ATOM 5354 N N . ALA A 1 656 ? 45.294 -9.768 -17.296 1.00 89.31 656 ALA A N 1
ATOM 5355 C CA . ALA A 1 656 ? 46.336 -8.810 -16.932 1.00 89.31 656 ALA A CA 1
ATOM 5356 C C . ALA A 1 656 ? 47.259 -9.344 -15.819 1.00 89.31 656 ALA A C 1
ATOM 5358 O O . ALA A 1 656 ? 48.483 -9.316 -15.959 1.00 89.31 656 ALA A O 1
ATOM 5359 N N . ILE A 1 657 ? 46.689 -9.890 -14.738 1.00 88.75 657 ILE A N 1
ATOM 5360 C CA . ILE A 1 657 ? 47.460 -10.441 -13.613 1.00 88.75 657 ILE A CA 1
ATOM 5361 C C . ILE A 1 657 ? 48.255 -11.678 -14.043 1.00 88.75 657 ILE A C 1
ATOM 5363 O O . ILE A 1 657 ? 49.427 -11.807 -13.689 1.00 88.75 657 ILE A O 1
ATOM 5367 N N . LYS A 1 658 ? 47.664 -12.565 -14.850 1.00 89.56 658 LYS A N 1
ATOM 5368 C CA . LYS A 1 658 ? 48.359 -13.725 -15.417 1.00 89.56 658 LYS A CA 1
ATOM 5369 C C . LYS A 1 658 ? 49.536 -13.279 -16.276 1.00 89.56 658 LYS A C 1
ATOM 5371 O O . LYS A 1 658 ? 50.636 -13.784 -16.082 1.00 89.56 658 LYS A O 1
ATOM 5376 N N . THR A 1 659 ? 49.359 -12.305 -17.170 1.00 88.44 659 THR A N 1
ATOM 5377 C CA . THR A 1 659 ? 50.457 -11.777 -17.992 1.00 88.44 659 THR A CA 1
ATOM 5378 C C . THR A 1 659 ? 51.583 -11.218 -17.123 1.00 88.44 659 THR A C 1
ATOM 5380 O O . THR A 1 659 ? 52.737 -11.585 -17.332 1.00 88.44 659 THR A O 1
ATOM 5383 N N . ILE A 1 660 ? 51.260 -10.428 -16.094 1.00 86.62 660 ILE A N 1
ATOM 5384 C CA . ILE A 1 660 ? 52.245 -9.887 -15.142 1.00 86.62 660 ILE A CA 1
ATOM 5385 C C . ILE A 1 660 ? 53.024 -11.008 -14.443 1.00 86.62 660 ILE A C 1
ATOM 5387 O O . ILE A 1 660 ? 54.252 -10.954 -14.388 1.00 86.62 660 ILE A O 1
ATOM 5391 N N . LEU A 1 661 ? 52.331 -12.033 -13.939 1.00 85.56 661 LEU A N 1
ATOM 5392 C CA . LEU A 1 661 ? 52.953 -13.165 -13.248 1.00 85.56 661 LEU A CA 1
ATOM 5393 C C . LEU A 1 661 ? 53.680 -14.123 -14.201 1.00 85.56 661 LEU A C 1
ATOM 5395 O O . LEU A 1 661 ? 54.565 -14.849 -13.784 1.00 85.56 661 LEU A O 1
ATOM 5399 N N . THR A 1 662 ? 53.342 -14.163 -15.484 1.00 85.94 662 THR A N 1
ATOM 5400 C CA . THR A 1 662 ? 54.081 -14.980 -16.468 1.00 85.94 662 THR A CA 1
ATOM 5401 C C . THR A 1 662 ? 55.306 -14.265 -17.034 1.00 85.94 662 THR A C 1
ATOM 5403 O O . THR A 1 662 ? 56.232 -14.916 -17.522 1.00 85.94 662 THR A O 1
ATOM 5406 N N . TYR A 1 663 ? 55.354 -12.933 -16.945 1.00 83.69 663 TYR A N 1
ATOM 5407 C CA . TYR A 1 663 ? 56.434 -12.142 -17.513 1.00 83.69 663 TYR A CA 1
ATOM 5408 C C . TYR A 1 663 ? 57.760 -12.372 -16.779 1.00 83.69 663 TYR A C 1
ATOM 5410 O O . TYR A 1 663 ? 57.919 -12.080 -15.593 1.00 83.69 663 TYR A O 1
ATOM 5418 N N . GLY A 1 664 ? 58.746 -12.883 -17.515 1.00 73.50 664 GLY A N 1
ATOM 5419 C CA . GLY A 1 664 ? 60.060 -13.201 -16.965 1.00 73.50 664 GLY A CA 1
ATOM 5420 C C . GLY A 1 664 ? 60.103 -14.455 -16.098 1.00 73.50 664 GLY A C 1
ATOM 5421 O O . GLY A 1 664 ? 61.071 -14.630 -15.357 1.00 73.50 664 GLY A O 1
ATOM 5422 N N . MET A 1 665 ? 59.100 -15.332 -16.206 1.00 80.38 665 MET A N 1
ATOM 5423 C CA . MET A 1 665 ? 59.146 -16.683 -15.652 1.00 80.38 665 MET A CA 1
ATOM 5424 C C . MET A 1 665 ? 60.068 -17.577 -16.502 1.00 80.38 665 MET A C 1
ATOM 5426 O O . MET A 1 665 ? 59.956 -17.625 -17.728 1.00 80.38 665 MET A O 1
ATOM 5430 N N . LYS A 1 666 ? 61.000 -18.283 -15.856 1.00 70.38 666 LYS A N 1
ATOM 5431 C CA . LYS A 1 666 ? 61.936 -19.213 -16.501 1.00 70.38 666 LYS A CA 1
ATOM 5432 C C . LYS A 1 666 ? 61.167 -20.418 -17.057 1.00 70.38 666 LYS A C 1
ATOM 5434 O O . LYS A 1 666 ? 60.408 -21.055 -16.331 1.00 70.38 666 LYS A O 1
ATOM 5439 N N . LYS A 1 667 ? 61.412 -20.789 -18.319 1.00 61.50 667 LYS A N 1
ATOM 5440 C CA . LYS A 1 667 ? 61.013 -22.105 -18.847 1.00 61.50 667 LYS A CA 1
ATOM 5441 C C . LYS A 1 667 ? 61.970 -23.159 -18.292 1.00 61.50 667 LYS A C 1
ATOM 5443 O O . LYS A 1 667 ? 63.102 -23.270 -18.756 1.00 61.50 667 LYS A O 1
ATOM 5448 N N . THR A 1 668 ? 61.541 -23.933 -17.302 1.00 57.47 668 THR A N 1
ATOM 5449 C CA . THR A 1 668 ? 62.187 -25.213 -16.993 1.00 57.47 668 THR A CA 1
ATOM 5450 C C . THR A 1 668 ? 61.971 -26.150 -18.182 1.00 57.47 668 THR A C 1
ATOM 5452 O O . THR A 1 668 ? 60.885 -26.197 -18.753 1.00 57.47 668 THR A O 1
ATOM 5455 N N . LEU A 1 669 ? 63.039 -26.831 -18.604 1.00 53.62 669 LEU A N 1
ATOM 5456 C CA . LEU A 1 669 ? 63.306 -27.289 -19.977 1.00 53.62 669 LEU A CA 1
ATOM 5457 C C . LEU A 1 669 ? 62.213 -28.079 -20.730 1.00 53.62 669 LEU A C 1
ATOM 5459 O O . LEU A 1 669 ? 62.346 -28.197 -21.942 1.00 53.62 669 LEU A O 1
ATOM 5463 N N . PHE A 1 670 ? 61.132 -28.560 -20.102 1.00 53.97 670 PHE A N 1
ATOM 5464 C CA . PHE A 1 670 ? 60.088 -29.333 -20.797 1.00 53.97 670 PHE A CA 1
ATOM 5465 C C . PHE A 1 670 ? 58.633 -29.096 -20.339 1.00 53.97 670 PHE A C 1
ATOM 5467 O O . PHE A 1 670 ? 57.734 -29.716 -20.900 1.00 53.97 670 PHE A O 1
ATOM 5474 N N . VAL A 1 671 ? 58.353 -28.195 -19.382 1.00 56.34 671 VAL A N 1
ATOM 5475 C CA . VAL A 1 671 ? 56.970 -27.916 -18.930 1.00 56.34 671 VAL A CA 1
ATOM 5476 C C . VAL A 1 671 ? 56.776 -26.422 -18.665 1.00 56.34 671 VAL A C 1
ATOM 5478 O O . VAL A 1 671 ? 57.495 -25.812 -17.873 1.00 56.34 671 VAL A O 1
ATOM 5481 N N . THR A 1 672 ? 55.781 -25.810 -19.312 1.00 61.59 672 THR A N 1
ATOM 5482 C CA . THR A 1 672 ? 55.344 -24.443 -18.997 1.00 61.59 672 THR A CA 1
ATOM 5483 C C . THR A 1 672 ? 54.788 -24.413 -17.577 1.00 61.59 672 THR A C 1
ATOM 5485 O O . THR A 1 672 ? 53.739 -24.994 -17.309 1.00 61.59 672 THR A O 1
ATOM 5488 N N . THR A 1 673 ? 55.496 -23.755 -16.660 1.00 73.25 673 THR A N 1
ATOM 5489 C CA . THR A 1 673 ? 55.052 -23.648 -15.266 1.00 73.25 673 THR A CA 1
ATOM 5490 C C . THR A 1 673 ? 53.968 -22.581 -15.161 1.00 73.25 673 THR A C 1
ATOM 5492 O O . THR A 1 673 ? 54.124 -21.475 -15.673 1.00 73.25 673 THR A O 1
ATOM 5495 N N . HIS A 1 674 ? 52.854 -22.914 -14.515 1.00 85.50 674 HIS A N 1
ATOM 5496 C CA . HIS A 1 674 ? 51.775 -21.965 -14.270 1.00 85.50 674 HIS A CA 1
ATOM 5497 C C . HIS A 1 674 ? 52.048 -21.145 -12.992 1.00 85.50 674 HIS A C 1
ATOM 5499 O O . HIS A 1 674 ? 52.510 -21.723 -12.003 1.00 85.50 674 HIS A O 1
ATOM 5505 N N . PRO A 1 675 ? 51.702 -19.839 -12.941 1.00 85.38 675 PRO A N 1
ATOM 5506 C CA . PRO A 1 675 ? 51.857 -19.005 -11.743 1.00 85.38 675 PRO A CA 1
ATOM 5507 C C . PRO A 1 675 ? 51.280 -19.599 -10.451 1.00 85.38 675 PRO A C 1
ATOM 5509 O O . PRO A 1 675 ? 51.830 -19.369 -9.377 1.00 85.38 675 PRO A O 1
ATOM 5512 N N . TRP A 1 676 ? 50.212 -20.398 -10.555 1.00 88.88 676 TRP A N 1
ATOM 5513 C CA . TRP A 1 676 ? 49.585 -21.094 -9.423 1.00 88.88 676 TRP A CA 1
ATOM 5514 C C . TRP A 1 676 ? 50.583 -21.899 -8.581 1.00 88.88 676 TRP A C 1
ATOM 5516 O O . TRP A 1 676 ? 50.598 -21.765 -7.363 1.00 88.88 676 TRP A O 1
ATOM 5526 N N . ILE A 1 677 ? 51.461 -22.675 -9.228 1.00 86.94 677 ILE A N 1
ATOM 5527 C CA . ILE A 1 677 ? 52.438 -23.545 -8.551 1.00 86.94 677 ILE A CA 1
ATOM 5528 C C . ILE A 1 677 ? 53.384 -22.710 -7.680 1.00 86.94 677 ILE A C 1
ATOM 5530 O O . ILE A 1 677 ? 53.754 -23.097 -6.570 1.00 86.94 677 ILE A O 1
ATOM 5534 N N . ILE A 1 678 ? 53.759 -21.530 -8.172 1.00 86.06 678 ILE A N 1
ATOM 5535 C CA . ILE A 1 678 ? 54.668 -20.627 -7.470 1.00 86.06 678 ILE A CA 1
ATOM 5536 C C . ILE A 1 678 ? 53.956 -19.981 -6.280 1.00 86.06 678 ILE A C 1
ATOM 5538 O O . ILE A 1 678 ? 54.514 -19.946 -5.186 1.00 86.06 678 ILE A O 1
ATOM 5542 N N . ILE A 1 679 ? 52.717 -19.521 -6.473 1.00 87.75 679 ILE A N 1
ATOM 5543 C CA . ILE A 1 679 ? 51.886 -18.945 -5.408 1.00 87.75 679 ILE A CA 1
ATOM 5544 C C . ILE A 1 679 ? 51.654 -19.973 -4.291 1.00 87.75 679 ILE A C 1
ATOM 5546 O O . ILE A 1 679 ? 51.817 -19.649 -3.115 1.00 87.75 679 ILE A O 1
ATOM 5550 N N . GLU A 1 680 ? 51.350 -21.221 -4.646 1.00 88.44 680 GLU A N 1
ATOM 5551 C CA . GLU A 1 680 ? 51.181 -22.322 -3.696 1.00 88.44 680 GLU A CA 1
ATOM 5552 C C . GLU A 1 680 ? 52.473 -22.615 -2.920 1.00 88.44 680 GLU A C 1
ATOM 5554 O O . GLU A 1 680 ? 52.445 -22.770 -1.698 1.00 88.44 680 GLU A O 1
ATOM 5559 N N . THR A 1 681 ? 53.619 -22.634 -3.606 1.00 87.19 681 THR A N 1
ATOM 5560 C CA . THR A 1 681 ? 54.928 -22.866 -2.975 1.00 87.19 681 THR A CA 1
ATOM 5561 C C . THR A 1 681 ? 55.284 -21.747 -1.992 1.00 87.19 681 THR A C 1
ATOM 5563 O O . THR A 1 681 ? 55.715 -22.020 -0.873 1.00 87.19 681 THR A O 1
ATOM 5566 N N . ILE A 1 682 ? 55.071 -20.485 -2.380 1.00 84.94 682 ILE A N 1
ATOM 5567 C CA . ILE A 1 682 ? 55.307 -19.323 -1.510 1.00 84.94 682 ILE A CA 1
ATOM 5568 C C . ILE A 1 682 ? 54.377 -19.372 -0.299 1.00 84.94 682 ILE A C 1
ATOM 5570 O O . ILE A 1 682 ? 54.807 -19.115 0.823 1.00 84.94 682 ILE A O 1
ATOM 5574 N N . SER A 1 683 ? 53.111 -19.723 -0.511 1.00 85.50 683 SER A N 1
ATOM 5575 C CA . SER A 1 683 ? 52.127 -19.806 0.558 1.00 85.50 683 SER A CA 1
ATOM 5576 C C . SER A 1 683 ? 52.465 -20.874 1.603 1.00 85.50 683 SER A C 1
ATOM 5578 O O . SER A 1 683 ? 52.391 -20.578 2.795 1.00 85.50 683 SER A O 1
ATOM 5580 N N . LYS A 1 684 ? 52.892 -22.072 1.178 1.00 84.69 684 LYS A N 1
ATOM 5581 C CA . LYS A 1 684 ? 53.357 -23.136 2.087 1.00 84.69 684 LYS A CA 1
ATOM 5582 C C . LYS A 1 684 ? 54.578 -22.682 2.891 1.00 84.69 684 LYS A C 1
ATOM 5584 O O . LYS A 1 684 ? 54.546 -22.726 4.116 1.00 84.69 684 LYS A O 1
ATOM 5589 N N . ALA A 1 685 ? 55.579 -22.109 2.222 1.00 83.44 685 ALA A N 1
ATOM 5590 C CA . ALA A 1 685 ? 56.778 -21.590 2.880 1.00 83.44 685 ALA A CA 1
ATOM 5591 C C . ALA A 1 685 ? 56.488 -20.456 3.887 1.00 83.44 685 ALA A C 1
ATOM 5593 O O . ALA A 1 685 ? 57.170 -20.338 4.900 1.00 83.44 685 ALA A O 1
ATOM 5594 N N . CYS A 1 686 ? 55.473 -19.617 3.638 1.00 77.81 686 CYS A N 1
ATOM 5595 C CA . CYS A 1 686 ? 55.065 -18.574 4.588 1.00 77.81 686 CYS A CA 1
ATOM 5596 C C . CYS A 1 686 ? 54.334 -19.124 5.825 1.00 77.81 686 CYS A C 1
ATOM 5598 O O . CYS A 1 686 ? 54.323 -18.454 6.852 1.00 77.81 686 CYS A O 1
ATOM 5600 N N . ALA A 1 687 ? 53.700 -20.297 5.734 1.00 74.81 687 ALA A N 1
ATOM 5601 C CA . ALA A 1 687 ? 53.024 -20.935 6.865 1.00 74.81 687 ALA A CA 1
ATOM 5602 C C . ALA A 1 687 ? 53.981 -21.804 7.702 1.00 74.81 687 ALA A C 1
ATOM 5604 O O . ALA A 1 687 ? 53.800 -21.940 8.910 1.00 74.81 687 ALA A O 1
ATOM 5605 N N . GLU A 1 688 ? 55.019 -22.363 7.076 1.00 76.31 688 GLU A N 1
ATOM 5606 C CA . GLU A 1 688 ? 56.010 -23.233 7.723 1.00 76.31 688 GLU A CA 1
ATOM 5607 C C . GLU A 1 688 ? 56.920 -22.504 8.723 1.00 76.31 688 GLU A C 1
ATOM 5609 O O . GLU A 1 688 ? 57.409 -23.134 9.659 1.00 76.31 688 GLU A O 1
ATOM 5614 N N . SER A 1 689 ? 57.114 -21.185 8.592 1.00 68.50 689 SER A N 1
ATOM 5615 C CA . SER A 1 689 ? 57.978 -20.415 9.501 1.00 68.50 689 SER A CA 1
ATOM 5616 C C . SER A 1 689 ? 57.477 -20.364 10.951 1.00 68.50 689 SER A C 1
ATOM 5618 O O . SER A 1 689 ? 58.277 -20.091 11.841 1.00 68.50 689 SER A O 1
ATOM 5620 N N . ASP A 1 690 ? 56.183 -20.618 11.193 1.00 66.38 690 ASP A N 1
ATOM 5621 C CA . ASP A 1 690 ? 55.588 -20.690 12.538 1.00 66.38 690 ASP A CA 1
ATOM 5622 C C . ASP A 1 690 ? 54.352 -21.620 12.569 1.00 66.38 690 ASP A C 1
ATOM 5624 O O . ASP A 1 690 ? 53.239 -21.238 12.948 1.00 66.38 690 ASP A O 1
ATOM 5628 N N . PHE A 1 691 ? 54.536 -22.861 12.100 1.00 72.44 691 PHE A N 1
ATOM 5629 C CA . PHE A 1 691 ? 53.440 -23.790 11.794 1.00 72.44 691 PHE A CA 1
ATOM 5630 C C . PHE A 1 691 ? 52.482 -24.035 12.970 1.00 72.44 691 PHE A C 1
ATOM 5632 O O . PHE A 1 691 ? 51.272 -24.000 12.780 1.00 72.44 691 PHE A O 1
ATOM 5639 N N . ASN A 1 692 ? 52.981 -24.228 14.195 1.00 61.88 692 ASN A N 1
ATOM 5640 C CA . ASN A 1 692 ? 52.130 -24.539 15.353 1.00 61.88 692 ASN A CA 1
ATOM 5641 C C . ASN A 1 692 ? 51.241 -23.355 15.769 1.00 61.88 692 ASN A C 1
ATOM 5643 O O . ASN A 1 692 ? 50.067 -23.541 16.100 1.00 61.88 692 ASN A O 1
ATOM 5647 N N . SER A 1 693 ? 51.780 -22.135 15.720 1.00 68.56 693 SER A N 1
ATOM 5648 C CA . SER A 1 693 ? 51.054 -20.895 16.019 1.00 68.56 693 SER A CA 1
ATOM 5649 C C . SER A 1 693 ? 50.027 -20.577 14.932 1.00 68.56 693 SER A C 1
ATOM 5651 O O . SER A 1 693 ? 48.869 -20.267 15.224 1.00 68.56 693 SER A O 1
ATOM 5653 N N . VAL A 1 694 ? 50.432 -20.707 13.666 1.00 64.62 694 VAL A N 1
ATOM 5654 C CA . VAL A 1 694 ? 49.569 -20.496 12.498 1.00 64.62 694 VAL A CA 1
ATOM 5655 C C . VAL A 1 694 ? 48.449 -21.532 12.460 1.00 64.62 694 VAL A C 1
ATOM 5657 O O . VAL A 1 694 ? 47.287 -21.161 12.326 1.00 64.62 694 VAL A O 1
ATOM 5660 N N . TYR A 1 695 ? 48.759 -22.813 12.658 1.00 68.00 695 TYR A N 1
ATOM 5661 C CA . TYR A 1 695 ? 47.773 -23.891 12.694 1.00 68.00 695 TYR A CA 1
ATOM 5662 C C . TYR A 1 695 ? 46.776 -23.703 13.840 1.00 68.00 695 TYR A C 1
ATOM 5664 O O . TYR A 1 695 ? 45.573 -23.780 13.615 1.00 68.00 695 TYR A O 1
ATOM 5672 N N . SER A 1 696 ? 47.244 -23.352 15.043 1.00 61.06 696 SER A N 1
ATOM 5673 C CA . SER A 1 696 ? 46.359 -23.074 16.183 1.00 61.06 696 SER A CA 1
ATOM 5674 C C . SER A 1 696 ? 45.424 -21.894 15.907 1.00 61.06 696 SER A C 1
ATOM 5676 O O . SER A 1 696 ? 44.225 -21.999 16.150 1.00 61.06 696 SER A O 1
ATOM 5678 N N . ARG A 1 697 ? 45.924 -20.791 15.328 1.00 62.34 697 ARG A N 1
ATOM 5679 C CA . ARG A 1 697 ? 45.086 -19.641 14.942 1.00 62.34 697 ARG A CA 1
ATOM 5680 C C . ARG A 1 697 ? 44.122 -19.971 13.804 1.00 62.34 697 ARG A C 1
ATOM 5682 O O . ARG A 1 697 ? 42.981 -19.521 13.844 1.00 62.34 697 ARG A O 1
ATOM 5689 N N . LEU A 1 698 ? 44.525 -20.779 12.824 1.00 63.09 698 LEU A N 1
ATOM 5690 C CA . LEU A 1 698 ? 43.652 -21.248 11.741 1.00 63.09 698 LEU A CA 1
ATOM 5691 C C . LEU A 1 698 ? 42.549 -22.182 12.254 1.00 63.09 698 LEU A C 1
ATOM 5693 O O . LEU A 1 698 ? 41.404 -22.062 11.826 1.00 63.09 698 LEU A O 1
ATOM 5697 N N . VAL A 1 699 ? 42.868 -23.077 13.192 1.00 59.53 699 VAL A N 1
ATOM 5698 C CA . VAL A 1 699 ? 41.884 -23.952 13.840 1.00 59.53 699 VAL A CA 1
ATOM 5699 C C . VAL A 1 699 ? 40.927 -23.118 14.680 1.00 59.53 699 VAL A C 1
ATOM 5701 O O . VAL A 1 699 ? 39.730 -23.226 14.466 1.00 59.53 699 VAL A O 1
ATOM 5704 N N . LEU A 1 700 ? 41.430 -22.233 15.548 1.00 53.31 700 LEU A N 1
ATOM 5705 C CA . LEU A 1 700 ? 40.609 -21.377 16.411 1.00 53.31 700 LEU A CA 1
ATOM 5706 C C . LEU A 1 700 ? 39.727 -20.402 15.624 1.00 53.31 700 LEU A C 1
ATOM 5708 O O . LEU A 1 700 ? 38.566 -20.217 15.967 1.00 53.31 700 LEU A O 1
ATOM 5712 N N . THR A 1 701 ? 40.236 -19.789 14.553 1.00 53.84 701 THR A N 1
ATOM 5713 C CA . THR A 1 701 ? 39.401 -18.959 13.663 1.00 53.84 701 THR A CA 1
ATOM 5714 C C . THR A 1 701 ? 38.343 -19.803 12.955 1.00 53.84 701 THR A C 1
ATOM 5716 O O . THR A 1 701 ? 37.211 -19.359 12.825 1.00 53.84 701 THR A O 1
ATOM 5719 N N . ARG A 1 702 ? 38.646 -21.055 12.587 1.00 51.47 702 ARG A N 1
ATOM 5720 C CA . ARG A 1 702 ? 37.670 -21.977 11.988 1.00 51.47 702 ARG A CA 1
ATOM 5721 C C . ARG A 1 702 ? 36.610 -22.481 12.979 1.00 51.47 702 ARG A C 1
ATOM 5723 O O . ARG A 1 702 ? 35.462 -22.624 12.571 1.00 51.47 702 ARG A O 1
ATOM 5730 N N . THR A 1 703 ? 36.959 -22.757 14.238 1.00 45.25 703 THR A N 1
ATOM 5731 C CA . THR A 1 703 ? 36.012 -23.233 15.268 1.00 45.25 703 THR A CA 1
ATOM 5732 C C . THR A 1 703 ? 35.242 -22.116 15.960 1.00 45.25 703 THR A C 1
ATOM 5734 O O . THR A 1 703 ? 34.091 -22.331 16.315 1.00 45.25 703 THR A O 1
ATOM 5737 N N . PHE A 1 704 ? 35.844 -20.941 16.155 1.00 43.12 704 PHE A N 1
ATOM 5738 C CA . PHE A 1 704 ? 35.254 -19.840 16.929 1.00 43.12 704 PHE A CA 1
ATOM 5739 C C . PHE A 1 704 ? 34.925 -18.590 16.102 1.00 43.12 704 PHE A C 1
ATOM 5741 O O . PHE A 1 704 ? 34.440 -17.615 16.671 1.00 43.12 704 PHE A O 1
ATOM 5748 N N . ARG A 1 705 ? 35.192 -18.588 14.786 1.00 45.09 705 ARG A N 1
ATOM 5749 C CA . ARG A 1 705 ? 34.930 -17.453 13.871 1.00 45.09 705 ARG A CA 1
ATOM 5750 C C . ARG A 1 705 ? 35.511 -16.120 14.338 1.00 45.09 705 ARG A C 1
ATOM 5752 O O . ARG A 1 705 ? 34.933 -15.053 14.161 1.00 45.09 705 ARG A O 1
ATOM 5759 N N . LEU A 1 706 ? 36.689 -16.179 14.956 1.00 45.50 706 LEU A N 1
ATOM 5760 C CA . LEU A 1 706 ? 37.388 -15.001 15.484 1.00 45.50 706 LEU A CA 1
ATOM 5761 C C . LEU A 1 706 ? 37.788 -13.999 14.384 1.00 45.50 706 LEU A C 1
ATOM 5763 O O . LEU A 1 706 ? 38.118 -12.856 14.686 1.00 45.50 706 LEU A O 1
ATOM 5767 N N . ASP A 1 707 ? 37.759 -14.414 13.119 1.00 48.44 707 ASP A N 1
ATOM 5768 C CA . ASP A 1 707 ? 38.004 -13.585 11.943 1.00 48.44 707 ASP A CA 1
ATOM 5769 C C . ASP A 1 707 ? 36.831 -12.668 11.554 1.00 48.44 707 ASP A C 1
ATOM 5771 O O . ASP A 1 707 ? 37.069 -11.695 10.842 1.00 48.44 707 ASP A O 1
ATOM 5775 N N . GLU A 1 708 ? 35.612 -12.909 12.057 1.00 41.94 708 GLU A N 1
ATOM 5776 C CA . GLU A 1 708 ? 34.440 -12.041 11.823 1.00 41.94 708 GLU A CA 1
ATOM 5777 C C . GLU A 1 708 ? 34.531 -10.709 12.598 1.00 41.94 708 GLU A C 1
ATOM 5779 O O . GLU A 1 708 ? 33.915 -9.722 12.209 1.00 41.94 708 GLU A O 1
ATOM 5784 N N . PHE A 1 709 ? 35.344 -10.640 13.661 1.00 33.03 709 PHE A N 1
ATOM 5785 C CA . PHE A 1 709 ? 35.369 -9.492 14.584 1.00 33.03 709 PHE A CA 1
ATOM 5786 C C . PHE A 1 709 ? 36.699 -8.714 14.604 1.00 33.03 709 PHE A C 1
ATOM 5788 O O . PHE A 1 709 ? 36.756 -7.611 15.147 1.00 33.03 709 PHE A O 1
ATOM 5795 N N . ALA A 1 710 ? 37.775 -9.238 14.001 1.00 40.53 710 ALA A N 1
ATOM 5796 C CA . ALA A 1 710 ? 39.058 -8.542 13.862 1.00 40.53 710 ALA A CA 1
ATOM 5797 C C . ALA A 1 710 ? 39.916 -9.142 12.729 1.00 40.53 710 ALA A C 1
ATOM 5799 O O . ALA A 1 710 ? 39.785 -10.314 12.383 1.00 40.53 710 ALA A O 1
ATOM 5800 N N . ARG A 1 711 ? 40.871 -8.370 12.179 1.00 52.84 711 ARG A N 1
ATOM 5801 C CA . ARG A 1 711 ? 41.945 -8.889 11.299 1.00 52.84 711 ARG A CA 1
ATOM 5802 C C . ARG A 1 711 ? 42.909 -9.783 12.103 1.00 52.84 711 ARG A C 1
ATOM 5804 O O . ARG A 1 711 ? 44.031 -9.382 12.390 1.00 52.84 711 ARG A O 1
ATOM 5811 N N . VAL A 1 712 ? 42.455 -10.973 12.500 1.00 59.91 712 VAL A N 1
ATOM 5812 C CA . VAL A 1 712 ? 43.211 -11.934 13.328 1.00 59.91 712 VAL A CA 1
ATOM 5813 C C . VAL A 1 712 ? 44.297 -12.656 12.523 1.00 59.91 712 VAL A C 1
ATOM 5815 O O . VAL A 1 712 ? 45.344 -13.005 13.069 1.00 59.91 712 VAL A O 1
ATOM 5818 N N . LEU A 1 713 ? 44.063 -12.865 11.224 1.00 67.19 713 LEU A N 1
ATOM 5819 C CA . LEU A 1 713 ? 44.997 -13.542 10.323 1.00 67.19 713 LEU A CA 1
ATOM 5820 C C . LEU A 1 713 ? 45.839 -12.537 9.534 1.00 67.19 713 LEU A C 1
ATOM 5822 O O . LEU A 1 713 ? 45.324 -11.548 9.001 1.00 67.19 713 LEU A O 1
ATOM 5826 N N . THR A 1 714 ? 47.134 -12.820 9.409 1.00 78.38 714 THR A N 1
ATOM 5827 C CA . THR A 1 714 ? 48.029 -12.046 8.537 1.00 78.38 714 THR A CA 1
ATOM 5828 C C . THR A 1 714 ? 47.711 -12.309 7.055 1.00 78.38 714 THR A C 1
ATOM 5830 O O . THR A 1 714 ? 47.170 -13.367 6.717 1.00 78.38 714 THR A O 1
ATOM 5833 N N . PRO A 1 715 ? 48.057 -11.400 6.119 1.00 80.25 715 PRO A N 1
ATOM 5834 C CA . PRO A 1 715 ? 47.823 -11.627 4.689 1.00 80.25 715 PRO A CA 1
ATOM 5835 C C . PRO A 1 715 ? 48.427 -12.936 4.153 1.00 80.25 715 PRO A C 1
ATOM 5837 O O . PRO A 1 715 ? 47.835 -13.559 3.274 1.00 80.25 715 PRO A O 1
ATOM 5840 N N . SER A 1 716 ? 49.561 -13.381 4.705 1.00 80.62 716 SER A N 1
ATOM 5841 C CA . SER A 1 716 ? 50.202 -14.662 4.384 1.00 80.62 716 SER A CA 1
ATOM 5842 C C . SER A 1 716 ? 49.420 -15.876 4.891 1.00 80.62 716 SER A C 1
ATOM 5844 O O . SER A 1 716 ? 49.261 -16.848 4.155 1.00 80.62 716 SER A O 1
ATOM 5846 N N . GLU A 1 717 ? 48.886 -15.820 6.111 1.00 80.00 717 GLU A N 1
ATOM 5847 C CA . GLU A 1 717 ? 48.041 -16.886 6.677 1.00 80.00 717 GLU A CA 1
ATOM 5848 C C . GLU A 1 717 ? 46.711 -16.998 5.925 1.00 80.00 717 GLU A C 1
ATOM 5850 O O . GLU A 1 717 ? 46.219 -18.092 5.648 1.00 80.00 717 GLU A O 1
ATOM 5855 N N . LEU A 1 718 ? 46.153 -15.852 5.536 1.00 77.12 718 LEU A N 1
ATOM 5856 C CA . LEU A 1 718 ? 44.918 -15.765 4.769 1.00 77.12 718 LEU A CA 1
ATOM 5857 C C . LEU A 1 718 ? 45.092 -16.301 3.340 1.00 77.12 718 LEU A C 1
ATOM 5859 O O . LEU A 1 718 ? 44.197 -16.973 2.822 1.00 77.12 718 LEU A O 1
ATOM 5863 N N . LEU A 1 719 ? 46.260 -16.065 2.732 1.00 83.44 719 LEU A N 1
ATOM 5864 C CA . LEU A 1 719 ? 46.648 -16.659 1.451 1.00 83.44 719 LEU A CA 1
ATOM 5865 C C . LEU A 1 719 ? 46.748 -18.190 1.562 1.00 83.44 719 LEU A C 1
ATOM 5867 O O . LEU A 1 719 ? 46.170 -18.896 0.738 1.00 83.44 719 LEU A O 1
ATOM 5871 N N . TYR A 1 720 ? 47.394 -18.704 2.616 1.00 84.31 720 TYR A N 1
ATOM 5872 C CA . TYR A 1 720 ? 47.495 -20.146 2.887 1.00 84.31 720 TYR A CA 1
ATOM 5873 C C . TYR A 1 720 ? 46.141 -20.818 3.076 1.00 84.31 720 TYR A C 1
ATOM 5875 O O . TYR A 1 720 ? 45.849 -21.820 2.422 1.00 84.31 720 TYR A O 1
ATOM 5883 N N . ARG A 1 721 ? 45.266 -20.219 3.886 1.00 81.12 721 ARG A N 1
ATOM 5884 C CA . ARG A 1 721 ? 43.895 -20.702 4.075 1.00 81.12 721 ARG A CA 1
ATOM 5885 C C . ARG A 1 721 ? 43.122 -20.766 2.756 1.00 81.12 721 ARG A C 1
ATOM 5887 O O . ARG A 1 721 ? 42.442 -21.754 2.491 1.00 81.12 721 ARG A O 1
ATOM 5894 N N . SER A 1 722 ? 43.236 -19.727 1.933 1.00 81.62 722 SER A N 1
ATOM 5895 C CA . SER A 1 722 ? 42.495 -19.618 0.670 1.00 81.62 722 SER A CA 1
ATOM 5896 C C . SER A 1 722 ? 42.981 -20.624 -0.373 1.00 81.62 722 SER A C 1
ATOM 5898 O O . SER A 1 722 ? 42.169 -21.220 -1.074 1.00 81.62 722 SER A O 1
ATOM 5900 N N . ILE A 1 723 ? 44.290 -20.877 -0.439 1.00 84.50 723 ILE A N 1
ATOM 5901 C CA . ILE A 1 723 ? 44.868 -21.888 -1.334 1.00 84.50 723 ILE A CA 1
ATOM 5902 C C . ILE A 1 723 ? 44.515 -23.300 -0.866 1.00 84.50 723 ILE A C 1
ATOM 5904 O O . ILE A 1 723 ? 44.131 -24.122 -1.691 1.00 84.50 723 ILE A O 1
ATOM 5908 N N . ALA A 1 724 ? 44.573 -23.578 0.440 1.00 80.50 724 ALA A N 1
ATOM 5909 C CA . ALA A 1 724 ? 44.137 -24.862 0.989 1.00 80.50 724 ALA A CA 1
ATOM 5910 C C . ALA A 1 724 ? 42.651 -25.127 0.694 1.00 80.50 724 ALA A C 1
ATOM 5912 O O . ALA A 1 724 ? 42.283 -26.235 0.309 1.00 80.50 724 ALA A O 1
ATOM 5913 N N . HIS A 1 725 ? 41.813 -24.092 0.805 1.00 75.31 725 HIS A N 1
ATOM 5914 C CA . HIS A 1 725 ? 40.405 -24.161 0.433 1.00 75.31 725 HIS A CA 1
ATOM 5915 C C . HIS A 1 725 ? 40.218 -24.457 -1.063 1.00 75.31 725 HIS A C 1
ATOM 5917 O O . HIS A 1 725 ? 39.513 -25.401 -1.399 1.00 75.31 725 HIS A O 1
ATOM 5923 N N . ILE A 1 726 ? 40.874 -23.709 -1.959 1.00 80.25 726 ILE A N 1
ATOM 5924 C CA . ILE A 1 726 ? 40.758 -23.913 -3.415 1.00 80.25 726 ILE A CA 1
ATOM 5925 C C . ILE A 1 726 ? 41.294 -25.282 -3.835 1.00 80.25 726 ILE A C 1
ATOM 5927 O O . ILE A 1 726 ? 40.677 -25.946 -4.657 1.00 80.25 726 ILE A O 1
ATOM 5931 N N . ASN A 1 727 ? 42.411 -25.738 -3.272 1.00 83.75 727 ASN A N 1
ATOM 5932 C CA . ASN A 1 727 ? 42.948 -27.062 -3.580 1.00 83.75 727 ASN A CA 1
ATOM 5933 C C . ASN A 1 727 ? 41.977 -28.185 -3.194 1.00 83.75 727 ASN A C 1
ATOM 5935 O O . ASN A 1 727 ? 41.940 -29.195 -3.886 1.00 83.75 727 ASN A O 1
ATOM 5939 N N . HIS A 1 728 ? 41.193 -27.995 -2.130 1.00 77.25 728 HIS A N 1
ATOM 5940 C CA . HIS A 1 728 ? 40.164 -28.944 -1.718 1.00 77.25 728 HIS A CA 1
ATOM 5941 C C . HIS A 1 728 ? 38.903 -28.863 -2.591 1.00 77.25 728 HIS A C 1
ATOM 5943 O O . HIS A 1 728 ? 38.366 -29.891 -2.979 1.00 77.25 728 HIS A O 1
ATOM 5949 N N . THR A 1 729 ? 38.426 -27.658 -2.915 1.00 72.00 729 THR A N 1
ATOM 5950 C CA . THR A 1 729 ? 37.165 -27.480 -3.659 1.00 72.00 729 THR A CA 1
ATOM 5951 C C . THR A 1 729 ? 37.312 -27.612 -5.175 1.00 72.00 729 THR A C 1
ATOM 5953 O O . THR A 1 729 ? 36.355 -27.971 -5.846 1.00 72.00 729 THR A O 1
ATOM 5956 N N . HIS A 1 730 ? 38.498 -27.344 -5.721 1.00 80.19 730 HIS A N 1
ATOM 5957 C CA . HIS A 1 730 ? 38.789 -27.334 -7.159 1.00 80.19 730 HIS A CA 1
ATOM 5958 C C . HIS A 1 730 ? 39.798 -28.432 -7.535 1.00 80.19 730 HIS A C 1
ATOM 5960 O O . HIS A 1 730 ? 40.592 -28.244 -8.455 1.00 80.19 730 HIS A O 1
ATOM 5966 N N . GLU A 1 731 ? 39.847 -29.551 -6.800 1.00 79.00 731 GLU A N 1
ATOM 5967 C CA . GLU A 1 731 ? 40.892 -30.583 -6.935 1.00 79.00 731 GLU A CA 1
ATOM 5968 C C . GLU A 1 731 ? 41.140 -30.982 -8.403 1.00 79.00 731 GLU A C 1
ATOM 5970 O O . GLU A 1 731 ? 42.284 -30.914 -8.864 1.00 79.00 731 GLU A O 1
ATOM 5975 N N . ASN A 1 732 ? 40.055 -31.234 -9.147 1.00 78.12 732 ASN A N 1
ATOM 5976 C CA . ASN A 1 732 ? 40.048 -31.706 -10.539 1.00 78.12 732 ASN A CA 1
ATOM 5977 C C . ASN A 1 732 ? 40.108 -30.600 -11.611 1.00 78.12 732 ASN A C 1
ATOM 5979 O O . ASN A 1 732 ? 40.110 -30.903 -12.802 1.00 78.12 732 ASN A O 1
ATOM 5983 N N . GLU A 1 733 ? 40.164 -29.329 -11.217 1.00 84.69 733 GLU A N 1
ATOM 5984 C CA . GLU A 1 733 ? 40.070 -28.207 -12.152 1.00 84.69 733 GLU A CA 1
ATOM 5985 C C . GLU A 1 733 ? 41.419 -27.705 -12.666 1.00 84.69 733 GLU A C 1
ATOM 5987 O O . GLU A 1 733 ? 42.469 -27.820 -12.017 1.00 84.69 733 GLU A O 1
ATOM 5992 N N . ALA A 1 734 ? 41.376 -27.049 -13.829 1.00 86.75 734 ALA A N 1
ATOM 5993 C CA . ALA A 1 734 ? 42.542 -26.411 -14.421 1.00 86.75 734 ALA A CA 1
ATOM 5994 C C . ALA A 1 734 ? 43.118 -25.309 -13.512 1.00 86.75 734 ALA A C 1
ATOM 5996 O O . ALA A 1 734 ? 42.404 -24.581 -12.819 1.00 86.75 734 ALA A O 1
ATOM 5997 N N . MET A 1 735 ? 44.439 -25.115 -13.568 1.00 87.19 735 MET A N 1
ATOM 5998 C CA . MET A 1 735 ? 45.136 -24.104 -12.755 1.00 87.19 735 MET A CA 1
ATOM 5999 C C . MET A 1 735 ? 44.671 -22.666 -13.045 1.00 87.19 735 MET A C 1
ATOM 6001 O O . MET A 1 735 ? 44.813 -21.786 -12.194 1.00 87.19 735 MET A O 1
ATOM 6005 N N . ASP A 1 736 ? 44.107 -22.436 -14.231 1.00 86.88 736 ASP A N 1
ATOM 6006 C CA . ASP A 1 736 ? 43.482 -21.173 -14.618 1.00 86.88 736 ASP A CA 1
ATOM 6007 C C . ASP A 1 736 ? 42.217 -20.893 -13.803 1.00 86.88 736 ASP A C 1
ATOM 6009 O O . ASP A 1 736 ? 42.057 -19.778 -13.306 1.00 86.88 736 ASP A O 1
ATOM 6013 N N . VAL A 1 737 ? 41.381 -21.915 -13.598 1.00 86.44 737 VAL A N 1
ATOM 6014 C CA . VAL A 1 737 ? 40.169 -21.841 -12.773 1.00 86.44 737 VAL A CA 1
ATOM 6015 C C . VAL A 1 737 ? 40.563 -21.565 -11.324 1.00 86.44 737 VAL A C 1
ATOM 6017 O O . VAL A 1 737 ? 40.108 -20.588 -10.738 1.00 86.44 737 VAL A O 1
ATOM 6020 N N . LYS A 1 738 ? 41.530 -22.322 -10.783 1.00 88.69 738 LYS A N 1
ATOM 6021 C CA . LYS A 1 738 ? 42.059 -22.110 -9.421 1.00 88.69 738 LYS A CA 1
ATOM 6022 C C . LYS A 1 738 ? 42.540 -20.671 -9.200 1.00 88.69 738 LYS A C 1
ATOM 6024 O O . LYS A 1 738 ? 42.245 -20.059 -8.172 1.00 88.69 738 LYS A O 1
ATOM 6029 N N . LEU A 1 739 ? 43.253 -20.104 -10.177 1.00 88.62 739 LEU A N 1
ATOM 6030 C CA . LEU A 1 739 ? 43.764 -18.735 -10.099 1.00 88.62 739 LEU A CA 1
ATOM 6031 C C . LEU A 1 739 ? 42.646 -17.679 -10.192 1.00 88.62 739 LEU A C 1
ATOM 6033 O O . LEU A 1 739 ? 42.713 -16.682 -9.475 1.00 88.62 739 LEU A O 1
ATOM 6037 N N . ARG A 1 740 ? 41.607 -17.885 -11.012 1.00 89.81 740 ARG A N 1
ATOM 6038 C CA . ARG A 1 740 ? 40.426 -16.998 -11.052 1.00 89.81 740 ARG A CA 1
ATOM 6039 C C . ARG A 1 740 ? 39.635 -17.039 -9.749 1.00 89.81 740 ARG A C 1
ATOM 6041 O O . ARG A 1 740 ? 39.280 -15.980 -9.230 1.00 89.81 740 ARG A O 1
ATOM 6048 N N . SER A 1 741 ? 39.433 -18.224 -9.177 1.00 87.25 741 SER A N 1
ATOM 6049 C CA . SER A 1 741 ? 38.773 -18.391 -7.878 1.00 87.25 741 SER A CA 1
ATOM 6050 C C . SER A 1 741 ? 39.555 -17.687 -6.767 1.00 87.25 741 SER A C 1
ATOM 6052 O O . SER A 1 741 ? 38.968 -17.000 -5.933 1.00 87.25 741 SER A O 1
ATOM 6054 N N . LEU A 1 742 ? 40.891 -17.748 -6.804 1.00 89.25 742 LEU A N 1
ATOM 6055 C CA . LEU A 1 742 ? 41.750 -17.009 -5.875 1.00 89.25 742 LEU A CA 1
ATOM 6056 C C . LEU A 1 742 ? 41.600 -15.490 -6.022 1.00 89.25 742 LEU A C 1
ATOM 6058 O O . LEU A 1 742 ? 41.527 -14.793 -5.011 1.00 89.25 742 LEU A O 1
ATOM 6062 N N . LEU A 1 743 ? 41.508 -14.967 -7.249 1.00 89.00 743 LEU A N 1
ATOM 6063 C CA . LEU A 1 743 ? 41.250 -13.540 -7.479 1.00 89.00 743 LEU A CA 1
ATOM 6064 C C . LEU A 1 743 ? 39.892 -13.108 -6.919 1.00 89.00 743 LEU A C 1
ATOM 6066 O O . LEU A 1 743 ? 39.810 -12.053 -6.293 1.00 89.00 743 LEU A O 1
ATOM 6070 N N . CYS A 1 744 ? 38.855 -13.932 -7.079 1.00 84.44 744 CYS A N 1
ATOM 6071 C CA . CYS A 1 744 ? 37.531 -13.653 -6.523 1.00 84.44 744 CYS A CA 1
ATOM 6072 C C . CYS A 1 744 ? 37.580 -13.552 -4.992 1.00 84.44 744 CYS A C 1
ATOM 6074 O O . CYS A 1 744 ? 37.103 -12.572 -4.427 1.00 84.44 744 CYS A O 1
ATOM 6076 N N . ILE A 1 745 ? 38.251 -14.496 -4.320 1.00 81.69 745 ILE A N 1
ATOM 6077 C CA . ILE A 1 745 ? 38.444 -14.452 -2.859 1.00 81.69 745 ILE A CA 1
ATOM 6078 C C . ILE A 1 745 ? 39.243 -13.203 -2.447 1.00 81.69 745 ILE A C 1
ATOM 6080 O O . ILE A 1 745 ? 38.891 -12.530 -1.478 1.00 81.69 745 ILE A O 1
ATOM 6084 N N . ALA A 1 746 ? 40.293 -12.853 -3.193 1.00 83.94 746 ALA A N 1
ATOM 6085 C CA . ALA A 1 746 ? 41.141 -11.699 -2.898 1.00 83.94 746 ALA A CA 1
ATOM 6086 C C . ALA A 1 746 ? 40.394 -10.358 -3.001 1.00 83.94 746 ALA A C 1
ATOM 6088 O O . ALA A 1 746 ? 40.639 -9.453 -2.195 1.00 83.94 746 ALA A O 1
ATOM 6089 N N . LEU A 1 747 ? 39.503 -10.228 -3.989 1.00 84.19 747 LEU A N 1
ATOM 6090 C CA . LEU A 1 747 ? 38.655 -9.054 -4.206 1.00 84.19 747 LEU A CA 1
ATOM 6091 C C . LEU A 1 747 ? 37.523 -8.992 -3.187 1.00 84.19 747 LEU A C 1
ATOM 6093 O O . LEU A 1 747 ? 37.356 -7.963 -2.543 1.00 84.19 747 LEU A O 1
ATOM 6097 N N . ASN A 1 748 ? 36.853 -10.115 -2.920 1.00 77.00 748 ASN A N 1
ATOM 6098 C CA . ASN A 1 748 ? 35.871 -10.209 -1.839 1.00 77.00 748 ASN A CA 1
ATOM 6099 C C . ASN A 1 748 ? 36.482 -9.857 -0.480 1.00 77.00 748 ASN A C 1
ATOM 6101 O O . ASN A 1 748 ? 35.774 -9.439 0.421 1.00 77.00 748 ASN A O 1
ATOM 6105 N N . GLN A 1 749 ? 37.796 -9.976 -0.294 1.00 76.19 749 GLN A N 1
ATOM 6106 C CA . GLN A 1 749 ? 38.461 -9.621 0.959 1.00 76.19 749 GLN A CA 1
ATOM 6107 C C . GLN A 1 749 ? 39.214 -8.275 0.903 1.00 76.19 749 GLN A C 1
ATOM 6109 O O . GLN A 1 749 ? 39.682 -7.812 1.944 1.00 76.19 749 GLN A O 1
ATOM 6114 N N . ASN A 1 750 ? 39.260 -7.584 -0.244 1.00 77.69 750 ASN A N 1
ATOM 6115 C CA . ASN A 1 750 ? 40.041 -6.356 -0.475 1.00 77.69 750 ASN A CA 1
ATOM 6116 C C . ASN A 1 750 ? 41.534 -6.503 -0.126 1.00 77.69 750 ASN A C 1
ATOM 6118 O O . ASN A 1 750 ? 42.167 -5.566 0.354 1.00 77.69 750 ASN A O 1
ATOM 6122 N N . ILE A 1 751 ? 42.113 -7.682 -0.361 1.00 84.56 751 ILE A N 1
ATOM 6123 C CA . ILE A 1 751 ? 43.506 -8.020 -0.003 1.00 84.56 751 ILE A CA 1
ATOM 6124 C C . ILE A 1 751 ? 44.373 -8.384 -1.204 1.00 84.56 751 ILE A C 1
ATOM 6126 O O . ILE A 1 751 ? 45.532 -8.735 -1.019 1.00 84.56 751 ILE A O 1
ATOM 6130 N N . LEU A 1 752 ? 43.863 -8.268 -2.433 1.00 88.56 752 LEU A N 1
ATOM 6131 C CA . LEU A 1 752 ? 44.622 -8.601 -3.642 1.00 88.56 752 LEU A CA 1
ATOM 6132 C C . LEU A 1 752 ? 45.981 -7.878 -3.714 1.00 88.56 752 LEU A C 1
ATOM 6134 O O . LEU A 1 752 ? 46.995 -8.487 -4.048 1.00 88.56 752 LEU A O 1
ATOM 6138 N N . HIS A 1 753 ? 46.021 -6.604 -3.317 1.00 87.69 753 HIS A N 1
ATOM 6139 C CA . HIS A 1 753 ? 47.247 -5.807 -3.236 1.00 87.69 753 HIS A CA 1
ATOM 6140 C C . HIS A 1 753 ? 48.231 -6.308 -2.159 1.00 87.69 753 HIS A C 1
ATOM 6142 O O . HIS A 1 753 ? 49.445 -6.254 -2.359 1.00 87.69 753 HIS A O 1
ATOM 6148 N N . GLU A 1 754 ? 47.735 -6.816 -1.026 1.00 86.75 754 GLU A N 1
ATOM 6149 C CA . GLU A 1 754 ? 48.571 -7.407 0.028 1.00 86.75 754 GLU A CA 1
ATOM 6150 C C . GLU A 1 754 ? 49.052 -8.809 -0.350 1.00 86.75 754 GLU A C 1
ATOM 6152 O O . GLU A 1 754 ? 50.211 -9.136 -0.121 1.00 86.75 754 GLU A O 1
ATOM 6157 N N . TRP A 1 755 ? 48.223 -9.620 -1.007 1.00 89.94 755 TRP A N 1
ATOM 6158 C CA . TRP A 1 755 ? 48.641 -10.918 -1.540 1.00 89.94 755 TRP A CA 1
ATOM 6159 C C . TRP A 1 755 ? 49.707 -10.777 -2.620 1.00 89.94 755 TRP A C 1
ATOM 6161 O O . TRP A 1 755 ? 50.692 -11.512 -2.599 1.00 89.94 755 TRP A O 1
ATOM 6171 N N . PHE A 1 756 ? 49.581 -9.787 -3.506 1.00 88.62 756 PHE A N 1
ATOM 6172 C CA . PHE A 1 756 ? 50.629 -9.480 -4.477 1.00 88.62 756 PHE A CA 1
ATOM 6173 C C . PHE A 1 756 ? 51.942 -9.074 -3.786 1.00 88.62 756 PHE A C 1
ATOM 6175 O O . PHE A 1 756 ? 53.019 -9.494 -4.207 1.00 88.62 756 PHE A O 1
ATOM 6182 N N . ALA A 1 757 ? 51.863 -8.332 -2.675 1.00 86.81 757 ALA A N 1
ATOM 6183 C CA . ALA A 1 757 ? 53.028 -7.992 -1.861 1.00 86.81 757 ALA A CA 1
ATOM 6184 C C . ALA A 1 757 ? 53.660 -9.227 -1.202 1.00 86.81 757 ALA A C 1
ATOM 6186 O O . ALA A 1 757 ? 54.874 -9.379 -1.267 1.00 86.81 757 ALA A O 1
ATOM 6187 N N . VAL A 1 758 ? 52.857 -10.129 -0.627 1.00 85.94 758 VAL A N 1
ATOM 6188 C CA . VAL A 1 758 ? 53.334 -11.395 -0.039 1.00 85.94 758 VAL A CA 1
ATOM 6189 C C . VAL A 1 758 ? 54.067 -12.232 -1.088 1.00 85.94 758 VAL A C 1
ATOM 6191 O O . VAL A 1 758 ? 55.155 -12.737 -0.815 1.00 85.94 758 VAL A O 1
ATOM 6194 N N . ILE A 1 759 ? 53.515 -12.319 -2.303 1.00 86.19 759 ILE A N 1
ATOM 6195 C CA . ILE A 1 759 ? 54.121 -13.052 -3.421 1.00 86.19 759 ILE A CA 1
ATOM 6196 C C . ILE A 1 759 ? 55.471 -12.447 -3.827 1.00 86.19 759 ILE A C 1
ATOM 6198 O O . ILE A 1 759 ? 56.369 -13.206 -4.169 1.00 86.19 759 ILE A O 1
ATOM 6202 N N . CYS A 1 760 ? 55.635 -11.120 -3.784 1.00 84.44 760 CYS A N 1
ATOM 6203 C CA . CYS A 1 760 ? 56.861 -10.452 -4.241 1.00 84.44 760 CYS A CA 1
ATOM 6204 C C . CYS A 1 760 ? 57.916 -10.242 -3.136 1.00 84.44 760 CYS A C 1
ATOM 6206 O O . CYS A 1 760 ? 59.107 -10.186 -3.433 1.00 84.44 760 CYS A O 1
ATOM 6208 N N . ALA A 1 761 ? 57.507 -10.094 -1.870 1.00 79.44 761 ALA A N 1
ATOM 6209 C CA . ALA A 1 761 ? 58.372 -9.608 -0.790 1.00 79.44 761 ALA A CA 1
ATOM 6210 C C . ALA A 1 761 ? 58.766 -10.669 0.251 1.00 79.44 761 ALA A C 1
ATOM 6212 O O . ALA A 1 761 ? 59.854 -10.568 0.814 1.00 79.44 761 ALA A O 1
ATOM 6213 N N . ASN A 1 762 ? 57.930 -11.680 0.520 1.00 70.44 762 ASN A N 1
ATOM 6214 C CA . ASN A 1 762 ? 58.148 -12.545 1.688 1.00 70.44 762 ASN A CA 1
ATOM 6215 C C . ASN A 1 762 ? 59.207 -13.634 1.467 1.00 70.44 762 ASN A C 1
ATOM 6217 O O . ASN A 1 762 ? 59.832 -14.058 2.432 1.00 70.44 762 ASN A O 1
ATOM 6221 N N . GLN A 1 763 ? 59.412 -14.107 0.230 1.00 77.44 763 GLN A N 1
ATOM 6222 C CA . GLN A 1 763 ? 60.310 -15.238 -0.056 1.00 77.44 763 GLN A CA 1
ATOM 6223 C C . GLN A 1 763 ? 61.158 -15.030 -1.328 1.00 77.44 763 GLN A C 1
ATOM 6225 O O . GLN A 1 763 ? 60.996 -15.754 -2.317 1.00 77.44 763 GLN A O 1
ATOM 6230 N N . PRO A 1 764 ? 62.118 -14.081 -1.327 1.00 74.50 764 PRO A N 1
ATOM 6231 C CA . PRO A 1 764 ? 62.924 -13.746 -2.510 1.00 74.50 764 PRO A CA 1
ATOM 6232 C C . PRO A 1 764 ? 63.758 -14.929 -3.030 1.00 74.50 764 PRO A C 1
ATOM 6234 O O . PRO A 1 764 ? 64.040 -15.030 -4.224 1.00 74.50 764 PRO A O 1
ATOM 6237 N N . HIS A 1 765 ? 64.110 -15.868 -2.148 1.00 78.12 765 HIS A N 1
ATOM 6238 C CA . HIS A 1 765 ? 64.862 -17.074 -2.487 1.00 78.12 765 HIS A CA 1
ATOM 6239 C C . HIS A 1 765 ? 64.040 -18.115 -3.274 1.00 78.12 765 HIS A C 1
ATOM 6241 O O . HIS A 1 765 ? 64.616 -18.957 -3.959 1.00 78.12 765 HIS A O 1
ATOM 6247 N N . ILE A 1 766 ? 62.705 -18.084 -3.176 1.00 80.06 766 ILE A N 1
ATOM 6248 C CA . ILE A 1 766 ? 61.802 -18.930 -3.971 1.00 80.06 766 ILE A CA 1
ATOM 6249 C C . ILE A 1 766 ? 61.561 -18.258 -5.319 1.00 80.06 766 ILE A C 1
ATOM 6251 O O . ILE A 1 766 ? 61.675 -18.899 -6.359 1.00 80.06 766 ILE A O 1
ATOM 6255 N N . ILE A 1 767 ? 61.302 -16.951 -5.316 1.00 80.56 767 ILE A N 1
ATOM 6256 C CA . ILE A 1 767 ? 61.011 -16.178 -6.529 1.00 80.56 767 ILE A CA 1
ATOM 6257 C C . ILE A 1 767 ? 62.206 -16.200 -7.493 1.00 80.56 767 ILE A C 1
ATOM 6259 O O . ILE A 1 767 ? 62.019 -16.419 -8.687 1.00 80.56 767 ILE A O 1
ATOM 6263 N N . SER A 1 768 ? 63.444 -16.073 -7.003 1.00 80.31 768 SER A N 1
ATOM 6264 C CA . SER A 1 768 ? 64.658 -16.125 -7.838 1.00 80.31 768 SER A CA 1
ATOM 6265 C C . SER A 1 768 ? 64.895 -17.483 -8.527 1.00 80.31 768 SER A C 1
ATOM 6267 O O . SER A 1 768 ? 65.561 -17.551 -9.571 1.00 80.31 768 SER A O 1
ATOM 6269 N N . LYS A 1 769 ? 64.302 -18.573 -8.008 1.00 81.62 769 LYS A N 1
ATOM 6270 C CA . LYS A 1 769 ? 64.323 -19.896 -8.661 1.00 81.62 769 LYS A CA 1
ATOM 6271 C C . LYS A 1 769 ? 63.474 -19.908 -9.930 1.00 81.62 769 LYS A C 1
ATOM 6273 O O . LYS A 1 769 ? 63.905 -20.485 -10.924 1.00 81.62 769 LYS A O 1
ATOM 6278 N N . TRP A 1 770 ? 62.330 -19.226 -9.916 1.00 78.19 770 TRP A N 1
ATOM 6279 C CA . TRP A 1 770 ? 61.328 -19.279 -10.987 1.00 78.19 770 TRP A CA 1
ATOM 6280 C C . TRP A 1 770 ? 61.331 -18.061 -11.910 1.00 78.19 770 TRP A C 1
ATOM 6282 O O . TRP A 1 770 ? 60.953 -18.183 -13.069 1.00 78.19 770 TRP A O 1
ATOM 6292 N N . TYR A 1 771 ? 61.795 -16.906 -11.442 1.00 83.44 771 TYR A N 1
ATOM 6293 C CA . TYR A 1 771 ? 61.776 -15.653 -12.189 1.00 83.44 771 TYR A CA 1
ATOM 6294 C C . TYR A 1 771 ? 63.179 -15.127 -12.475 1.00 83.44 771 TYR A C 1
ATOM 6296 O O . TYR A 1 771 ? 64.112 -15.288 -11.686 1.00 83.44 771 TYR A O 1
ATOM 6304 N N . HIS A 1 772 ? 63.328 -14.448 -13.608 1.00 81.94 772 HIS A N 1
ATOM 6305 C CA . HIS A 1 772 ? 64.508 -13.646 -13.902 1.00 81.94 772 HIS A CA 1
ATOM 6306 C C . HIS A 1 772 ? 64.547 -12.369 -13.044 1.00 81.94 772 HIS A C 1
ATOM 6308 O O . HIS A 1 772 ? 63.514 -11.871 -12.588 1.00 81.94 772 HIS A O 1
ATOM 6314 N N . ASN A 1 773 ? 65.743 -11.806 -12.852 1.00 76.50 773 ASN A N 1
ATOM 6315 C CA . ASN A 1 773 ? 65.948 -10.583 -12.059 1.00 76.50 773 ASN A CA 1
ATOM 6316 C C . ASN A 1 773 ? 65.256 -9.349 -12.669 1.00 76.50 773 ASN A C 1
ATOM 6318 O O . ASN A 1 773 ? 64.941 -8.410 -11.950 1.00 76.50 773 ASN A O 1
ATOM 6322 N N . TRP A 1 774 ? 64.994 -9.362 -13.979 1.00 79.44 774 TRP A N 1
ATOM 6323 C CA . TRP A 1 774 ? 64.287 -8.300 -14.706 1.00 79.44 774 TRP A CA 1
ATOM 6324 C C . TRP A 1 774 ? 62.758 -8.475 -14.738 1.00 79.44 774 TRP A C 1
ATOM 6326 O O . TRP A 1 774 ? 62.063 -7.659 -15.339 1.00 79.44 774 TRP A O 1
ATOM 6336 N N . SER A 1 775 ? 62.214 -9.533 -14.128 1.00 84.06 775 SER A N 1
ATOM 6337 C CA . SER A 1 775 ? 60.760 -9.737 -14.048 1.00 84.06 775 SER A CA 1
ATOM 6338 C C . SER A 1 775 ? 60.079 -8.667 -13.186 1.00 84.06 775 SER A C 1
ATOM 6340 O O . SER A 1 775 ? 60.693 -8.063 -12.301 1.00 84.06 775 SER A O 1
ATOM 6342 N N . PHE A 1 776 ? 58.775 -8.462 -13.388 1.00 81.69 776 PHE A N 1
ATOM 6343 C CA . PHE A 1 776 ? 58.000 -7.540 -12.550 1.00 81.69 776 PHE A CA 1
ATOM 6344 C C . PHE A 1 776 ? 58.017 -7.947 -11.074 1.00 81.69 776 PHE A C 1
ATOM 6346 O O . PHE A 1 776 ? 58.107 -7.079 -10.215 1.00 81.69 776 PHE A O 1
ATOM 6353 N N . VAL A 1 777 ? 58.010 -9.253 -10.790 1.00 82.62 777 VAL A N 1
ATOM 6354 C CA . VAL A 1 777 ? 57.979 -9.813 -9.429 1.00 82.62 777 VAL A CA 1
ATOM 6355 C C . VAL A 1 777 ? 59.295 -9.563 -8.671 1.00 82.62 777 VAL A C 1
ATOM 6357 O O . VAL A 1 777 ? 59.259 -9.280 -7.478 1.00 82.62 777 VAL A O 1
ATOM 6360 N N . ASN A 1 778 ? 60.450 -9.597 -9.352 1.00 80.56 778 ASN A N 1
ATOM 6361 C CA . ASN A 1 778 ? 61.769 -9.342 -8.741 1.00 80.56 778 ASN A CA 1
ATOM 6362 C C . ASN A 1 778 ? 62.234 -7.876 -8.814 1.00 80.56 778 ASN A C 1
ATOM 6364 O O . ASN A 1 778 ? 63.244 -7.523 -8.205 1.00 80.56 778 ASN A O 1
ATOM 6368 N N . SER A 1 779 ? 61.534 -7.019 -9.556 1.00 82.88 779 SER A N 1
ATOM 6369 C CA . SER A 1 779 ? 61.889 -5.604 -9.718 1.00 82.88 779 SER A CA 1
ATOM 6370 C C . SER A 1 779 ? 61.052 -4.711 -8.795 1.00 82.88 779 SER A C 1
ATOM 6372 O O . SER A 1 779 ? 59.932 -5.070 -8.444 1.00 82.88 779 SER A O 1
ATOM 6374 N N . PRO A 1 780 ? 61.512 -3.499 -8.427 1.00 80.25 780 PRO A N 1
ATOM 6375 C CA . PRO A 1 780 ? 60.724 -2.584 -7.591 1.00 80.25 780 PRO A CA 1
ATOM 6376 C C . PRO A 1 780 ? 59.385 -2.157 -8.227 1.00 80.25 780 PRO A C 1
ATOM 6378 O O . PRO A 1 780 ? 58.546 -1.577 -7.538 1.00 80.25 780 PRO A O 1
ATOM 6381 N N . VAL A 1 781 ? 59.160 -2.476 -9.508 1.00 82.94 781 VAL A N 1
ATOM 6382 C CA . VAL A 1 781 ? 57.924 -2.221 -10.261 1.00 82.94 781 VAL A CA 1
ATOM 6383 C C . VAL A 1 781 ? 56.710 -2.906 -9.624 1.00 82.94 781 VAL A C 1
ATOM 6385 O O . VAL A 1 781 ? 55.608 -2.363 -9.704 1.00 82.94 781 VAL A O 1
ATOM 6388 N N . TRP A 1 782 ? 56.880 -4.026 -8.905 1.00 84.69 782 TRP A N 1
ATOM 6389 C CA . TRP A 1 782 ? 55.763 -4.657 -8.190 1.00 84.69 782 TRP A CA 1
ATOM 6390 C C . TRP A 1 782 ? 55.094 -3.713 -7.179 1.00 84.69 782 TRP A C 1
ATOM 6392 O O . TRP A 1 782 ? 53.894 -3.833 -6.940 1.00 84.69 782 TRP A O 1
ATOM 6402 N N . LYS A 1 783 ? 55.823 -2.728 -6.624 1.00 85.81 783 LYS A N 1
ATOM 6403 C CA . LYS A 1 783 ? 55.256 -1.710 -5.720 1.00 85.81 783 LYS A CA 1
ATOM 6404 C C . LYS A 1 783 ? 54.293 -0.769 -6.445 1.00 85.81 783 LYS A C 1
ATOM 6406 O O . LYS A 1 783 ? 53.303 -0.350 -5.857 1.00 85.81 783 LYS A O 1
ATOM 6411 N N . MET A 1 784 ? 54.560 -0.468 -7.716 1.00 86.12 784 MET A N 1
ATOM 6412 C CA . MET A 1 784 ? 53.664 0.319 -8.567 1.00 86.12 784 MET A CA 1
ATOM 6413 C C . MET A 1 784 ? 52.395 -0.478 -8.883 1.00 86.12 784 MET A C 1
ATOM 6415 O O . MET A 1 784 ? 51.293 0.024 -8.696 1.00 86.12 784 MET A O 1
ATOM 6419 N N . ILE A 1 785 ? 52.546 -1.761 -9.231 1.00 86.12 785 ILE A N 1
ATOM 6420 C CA . ILE A 1 785 ? 51.416 -2.678 -9.455 1.00 86.12 785 ILE A CA 1
ATOM 6421 C C . ILE A 1 785 ? 50.579 -2.840 -8.174 1.00 86.12 785 ILE A C 1
ATOM 6423 O O . ILE A 1 785 ? 49.353 -2.823 -8.234 1.00 86.12 785 ILE A O 1
ATOM 6427 N N . LYS A 1 786 ? 51.215 -2.922 -6.995 1.00 86.62 786 LYS A N 1
ATOM 6428 C CA . LYS A 1 786 ? 50.516 -2.926 -5.698 1.00 86.62 786 LYS A CA 1
ATOM 6429 C C . LYS A 1 786 ? 49.640 -1.679 -5.525 1.00 86.62 786 LYS A C 1
ATOM 6431 O O . LYS A 1 786 ? 48.515 -1.806 -5.049 1.00 86.62 786 LYS A O 1
ATOM 6436 N N . SER A 1 787 ? 50.141 -0.497 -5.887 1.00 86.06 787 SER A N 1
ATOM 6437 C CA . SER A 1 787 ? 49.381 0.758 -5.798 1.00 86.06 787 SER A CA 1
ATOM 6438 C C . SER A 1 787 ? 48.181 0.783 -6.747 1.00 86.06 787 SER A C 1
ATOM 6440 O O . SER A 1 787 ? 47.104 1.188 -6.323 1.00 86.06 787 SER A O 1
ATOM 6442 N N . GLU A 1 788 ? 48.327 0.277 -7.974 1.00 87.00 788 GLU A N 1
ATOM 6443 C CA . GLU A 1 788 ? 47.212 0.126 -8.925 1.00 87.00 788 GLU A CA 1
ATOM 6444 C C . GLU A 1 788 ? 46.142 -0.840 -8.390 1.00 87.00 788 GLU A C 1
ATOM 6446 O O . GLU A 1 788 ? 44.955 -0.523 -8.350 1.00 87.00 788 GLU A O 1
ATOM 6451 N N . LEU A 1 789 ? 46.559 -1.997 -7.863 1.00 87.75 789 LEU A N 1
ATOM 6452 C CA . LEU A 1 789 ? 45.647 -2.973 -7.253 1.00 87.75 789 LEU A CA 1
ATOM 6453 C C . LEU A 1 789 ? 44.964 -2.442 -5.984 1.00 87.75 789 LEU A C 1
ATOM 6455 O O . LEU A 1 789 ? 43.910 -2.948 -5.599 1.00 87.75 789 LEU A O 1
ATOM 6459 N N . ARG A 1 790 ? 45.534 -1.426 -5.324 1.00 87.62 790 ARG A N 1
ATOM 6460 C CA . ARG A 1 790 ? 44.927 -0.786 -4.151 1.00 87.62 790 ARG A CA 1
ATOM 6461 C C . ARG A 1 790 ? 43.679 0.017 -4.517 1.00 87.62 790 ARG A C 1
ATOM 6463 O O . ARG A 1 790 ? 42.809 0.158 -3.669 1.00 87.62 790 ARG A O 1
ATOM 6470 N N . LEU A 1 791 ? 43.526 0.483 -5.758 1.00 85.69 791 LEU A N 1
ATOM 6471 C CA . LEU A 1 791 ? 42.285 1.136 -6.199 1.00 85.69 791 LEU A CA 1
ATOM 6472 C C . LEU A 1 791 ? 41.076 0.206 -6.053 1.00 85.69 791 LEU A C 1
ATOM 6474 O O . LEU A 1 791 ? 39.991 0.654 -5.694 1.00 85.69 791 LEU A O 1
ATOM 6478 N N . LEU A 1 792 ? 41.284 -1.105 -6.218 1.00 83.81 792 LEU A N 1
ATOM 6479 C CA . LEU A 1 792 ? 40.227 -2.104 -6.073 1.00 83.81 792 LEU A CA 1
ATOM 6480 C C . LEU A 1 792 ? 39.682 -2.197 -4.643 1.00 83.81 792 LEU A C 1
ATOM 6482 O O . LEU A 1 792 ? 38.566 -2.661 -4.460 1.00 83.81 792 LEU A O 1
ATOM 6486 N N . THR A 1 793 ? 40.406 -1.702 -3.630 1.00 80.31 793 THR A N 1
ATOM 6487 C CA . THR A 1 793 ? 39.904 -1.688 -2.246 1.00 80.31 793 THR A CA 1
ATOM 6488 C C . THR A 1 793 ? 38.812 -0.650 -2.009 1.00 80.31 793 THR A C 1
ATOM 6490 O O . THR A 1 793 ? 38.201 -0.667 -0.945 1.00 80.31 793 THR A O 1
ATOM 6493 N N . GLN A 1 794 ? 38.612 0.283 -2.947 1.00 79.62 794 GLN A N 1
ATOM 6494 C CA . GLN A 1 794 ? 37.547 1.289 -2.891 1.00 79.62 794 GLN A CA 1
ATOM 6495 C C . GLN A 1 794 ? 36.186 0.714 -3.303 1.00 79.62 794 GLN A C 1
ATOM 6497 O O . GLN A 1 794 ? 35.161 1.340 -3.053 1.00 79.62 794 GLN A O 1
ATOM 6502 N N . PHE A 1 795 ? 36.172 -0.470 -3.921 1.00 80.06 795 PHE A N 1
ATOM 6503 C CA . PHE A 1 795 ? 34.961 -1.136 -4.383 1.00 80.06 795 PHE A CA 1
ATOM 6504 C C . PHE A 1 795 ? 34.608 -2.317 -3.470 1.00 80.06 795 PHE A C 1
ATOM 6506 O O . PHE A 1 795 ? 35.483 -2.950 -2.871 1.00 80.06 795 PHE A O 1
ATOM 6513 N N . SER A 1 796 ? 33.314 -2.610 -3.354 1.00 73.38 796 SER A N 1
ATOM 6514 C CA . SER A 1 796 ? 32.804 -3.810 -2.693 1.00 73.38 796 SER A CA 1
ATOM 6515 C C . SER A 1 796 ? 32.472 -4.870 -3.742 1.00 73.38 796 SER A C 1
ATOM 6517 O O . SER A 1 796 ? 31.750 -4.607 -4.701 1.00 73.38 796 SER A O 1
ATOM 6519 N N . PHE A 1 797 ? 33.033 -6.066 -3.561 1.00 73.81 797 PHE A N 1
ATOM 6520 C CA . PHE A 1 797 ? 32.831 -7.216 -4.439 1.00 73.81 797 PHE A CA 1
ATOM 6521 C C . PHE A 1 797 ? 32.111 -8.335 -3.690 1.00 73.81 797 PHE A C 1
ATOM 6523 O O . PHE A 1 797 ? 32.410 -8.588 -2.519 1.00 73.81 797 PHE A O 1
ATOM 6530 N N . ASN A 1 798 ? 31.193 -9.000 -4.387 1.00 68.12 798 ASN A N 1
ATOM 6531 C CA . ASN A 1 798 ? 30.522 -10.212 -3.944 1.00 68.12 798 ASN A CA 1
ATOM 6532 C C . ASN A 1 798 ? 30.525 -11.232 -5.088 1.00 68.12 798 ASN A C 1
ATOM 6534 O O . ASN A 1 798 ? 29.594 -11.302 -5.885 1.00 68.12 798 ASN A O 1
ATOM 6538 N N . LEU A 1 799 ? 31.632 -11.962 -5.204 1.00 73.38 799 LEU A N 1
ATOM 6539 C CA . LEU A 1 799 ? 31.892 -12.877 -6.312 1.00 73.38 799 LEU A CA 1
ATOM 6540 C C . LEU A 1 799 ? 31.841 -14.320 -5.827 1.00 73.38 799 LEU A C 1
ATOM 6542 O O . LEU A 1 799 ? 32.491 -14.651 -4.836 1.00 73.38 799 LEU A O 1
ATOM 6546 N N . ASN A 1 800 ? 31.145 -15.201 -6.538 1.00 72.62 800 ASN A N 1
ATOM 6547 C CA . ASN A 1 800 ? 31.092 -16.620 -6.206 1.00 72.62 800 ASN A CA 1
ATOM 6548 C C . ASN A 1 800 ? 32.371 -17.347 -6.670 1.00 72.62 800 ASN A C 1
ATOM 6550 O O . ASN A 1 800 ? 32.483 -17.638 -7.859 1.00 72.62 800 ASN A O 1
ATOM 6554 N N . PRO A 1 801 ? 33.316 -17.732 -5.789 1.00 74.12 801 PRO A N 1
ATOM 6555 C CA . PRO A 1 801 ? 34.567 -18.375 -6.204 1.00 74.12 801 PRO A CA 1
ATOM 6556 C C . PRO A 1 801 ? 34.370 -19.748 -6.864 1.00 74.12 801 PRO A C 1
ATOM 6558 O O . PRO A 1 801 ? 35.290 -20.230 -7.511 1.00 74.12 801 PRO A O 1
ATOM 6561 N N . ASN A 1 802 ? 33.191 -20.359 -6.733 1.00 75.62 802 ASN A N 1
ATOM 6562 C CA . ASN A 1 802 ? 32.874 -21.681 -7.272 1.00 75.62 802 ASN A CA 1
ATOM 6563 C C . ASN A 1 802 ? 32.091 -21.614 -8.598 1.00 75.62 802 ASN A C 1
ATOM 6565 O O . ASN A 1 802 ? 31.603 -22.635 -9.068 1.00 75.62 802 ASN A O 1
ATOM 6569 N N . SER A 1 803 ? 31.936 -20.432 -9.205 1.00 69.50 803 SER A N 1
ATOM 6570 C CA . SER A 1 803 ? 31.089 -20.234 -10.396 1.00 69.50 803 SER A CA 1
ATOM 6571 C C . SER A 1 803 ? 31.501 -21.047 -11.631 1.00 69.50 803 SER A C 1
ATOM 6573 O O . SER A 1 803 ? 30.687 -21.242 -12.524 1.00 69.50 803 SER A O 1
ATOM 6575 N N . GLU A 1 804 ? 32.774 -21.440 -11.724 1.00 72.50 804 GLU A N 1
ATOM 6576 C CA . GLU A 1 804 ? 33.344 -22.193 -12.852 1.00 72.50 804 GLU A CA 1
ATOM 6577 C C . GLU A 1 804 ? 33.352 -23.719 -12.600 1.00 72.50 804 GLU A C 1
ATOM 6579 O O . GLU A 1 804 ? 33.812 -24.459 -13.463 1.00 72.50 804 GLU A O 1
ATOM 6584 N N . LEU A 1 805 ? 32.843 -24.198 -11.452 1.00 74.06 805 LEU A N 1
ATOM 6585 C CA . LEU A 1 805 ? 32.764 -25.628 -11.120 1.00 74.06 805 LEU A CA 1
ATOM 6586 C C . LEU A 1 805 ? 31.524 -26.289 -11.740 1.00 74.06 805 LEU A C 1
ATOM 6588 O O . LEU A 1 805 ? 30.410 -25.773 -11.627 1.00 74.06 805 LEU A O 1
ATOM 6592 N N . ALA A 1 806 ? 31.704 -27.466 -12.344 1.00 52.47 806 ALA A N 1
ATOM 6593 C CA . ALA A 1 806 ? 30.596 -28.314 -12.772 1.00 52.47 806 ALA A CA 1
ATOM 6594 C C . ALA A 1 806 ? 30.001 -29.049 -11.554 1.00 52.47 806 ALA A C 1
ATOM 6596 O O . ALA A 1 806 ? 30.653 -29.917 -10.986 1.00 52.47 806 ALA A O 1
ATOM 6597 N N . GLU A 1 807 ? 28.768 -28.688 -11.179 1.00 45.91 807 GLU A N 1
ATOM 6598 C CA . GLU A 1 807 ? 27.976 -29.233 -10.058 1.00 45.91 807 GLU A CA 1
ATOM 6599 C C . GLU A 1 807 ? 28.559 -28.972 -8.650 1.00 45.91 807 GLU A C 1
ATOM 6601 O O . GLU A 1 807 ? 29.670 -29.348 -8.287 1.00 45.91 807 GLU A O 1
ATOM 6606 N N . SER A 1 808 ? 27.777 -28.287 -7.811 1.00 35.19 808 SER A N 1
ATOM 6607 C CA . SER A 1 808 ? 28.177 -27.865 -6.469 1.00 35.19 808 SER A CA 1
ATOM 6608 C C . SER A 1 808 ? 28.332 -29.053 -5.513 1.00 35.19 808 SER A C 1
ATOM 6610 O O . SER A 1 808 ? 27.377 -29.446 -4.840 1.00 35.19 808 SER A O 1
ATOM 6612 N N . ILE A 1 809 ? 29.544 -29.588 -5.374 1.00 35.75 809 ILE A N 1
ATOM 6613 C CA . ILE A 1 809 ? 29.896 -30.402 -4.208 1.00 35.75 809 ILE A CA 1
ATOM 6614 C C . ILE A 1 809 ? 29.996 -29.442 -3.018 1.00 35.75 809 ILE A C 1
ATOM 6616 O O . ILE A 1 809 ? 30.987 -28.731 -2.851 1.00 35.75 809 ILE A O 1
ATOM 6620 N N . GLN A 1 810 ? 28.948 -29.380 -2.193 1.00 31.20 810 GLN A N 1
ATOM 6621 C CA . GLN A 1 810 ? 29.047 -28.720 -0.893 1.00 31.20 810 GLN A CA 1
ATOM 6622 C C . GLN A 1 810 ? 30.154 -29.400 -0.064 1.00 31.20 810 GLN A C 1
ATOM 6624 O O . GLN A 1 810 ? 30.230 -30.633 -0.035 1.00 31.20 810 GLN A O 1
ATOM 6629 N N . PRO A 1 811 ? 31.016 -28.641 0.634 1.00 29.34 811 PRO A N 1
ATOM 6630 C CA . PRO A 1 811 ? 32.074 -29.232 1.439 1.00 29.34 811 PRO A CA 1
ATOM 6631 C C . PRO A 1 811 ? 31.468 -30.016 2.610 1.00 29.34 811 PRO A C 1
ATOM 6633 O O . PRO A 1 811 ? 30.757 -29.457 3.447 1.00 29.34 811 PRO A O 1
ATOM 6636 N N . LYS A 1 812 ? 31.796 -31.309 2.727 1.00 30.20 812 LYS A N 1
ATOM 6637 C CA . LYS A 1 812 ? 31.581 -32.047 3.979 1.00 30.20 812 LYS A CA 1
ATOM 6638 C C . LYS A 1 812 ? 32.493 -31.434 5.046 1.00 30.20 812 LYS A C 1
ATOM 6640 O O . LYS A 1 812 ? 33.713 -31.408 4.891 1.00 30.20 812 LYS A O 1
ATOM 6645 N N . SER A 1 813 ? 31.897 -30.917 6.121 1.00 29.67 813 SER A N 1
ATOM 6646 C CA . SER A 1 813 ? 32.626 -30.480 7.317 1.00 29.67 813 SER A CA 1
ATOM 6647 C C . SER A 1 813 ? 33.579 -31.591 7.800 1.00 29.67 813 SER A C 1
ATOM 6649 O O . SER A 1 813 ? 33.183 -32.757 7.804 1.00 29.67 813 SER A O 1
ATOM 6651 N N . PRO A 1 814 ? 34.811 -31.267 8.240 1.00 33.69 814 PRO A N 1
ATOM 6652 C CA . PRO A 1 814 ? 35.777 -32.247 8.744 1.00 33.69 814 PRO A CA 1
ATOM 6653 C C . PRO A 1 814 ? 35.411 -32.806 10.129 1.00 33.69 814 PRO A C 1
ATOM 6655 O O . PRO A 1 814 ? 36.133 -33.649 10.653 1.00 33.69 814 PRO A O 1
ATOM 6658 N N . VAL A 1 815 ? 34.315 -32.343 10.736 1.00 38.50 815 VAL A N 1
ATOM 6659 C CA . VAL A 1 815 ? 33.777 -32.912 11.973 1.00 38.50 815 VAL A CA 1
ATOM 6660 C C . VAL A 1 815 ? 32.586 -33.785 11.596 1.00 38.50 815 VAL A C 1
ATOM 6662 O O . VAL A 1 815 ? 31.576 -33.273 11.106 1.00 38.50 815 VAL A O 1
ATOM 6665 N N . SER A 1 816 ? 32.706 -35.102 11.788 1.00 40.38 816 SER A N 1
ATOM 6666 C CA . SER A 1 816 ? 31.569 -35.997 11.584 1.00 40.38 816 SER A CA 1
ATOM 6667 C C . SER A 1 816 ? 30.467 -35.649 12.586 1.00 40.38 816 SER A C 1
ATOM 6669 O O . SER A 1 816 ? 30.739 -35.308 13.741 1.00 40.38 816 SER A O 1
ATOM 6671 N N . LYS A 1 817 ? 29.208 -35.742 12.140 1.00 37.62 817 LYS A N 1
ATOM 6672 C CA . LYS A 1 817 ? 28.022 -35.575 12.997 1.00 37.62 817 LYS A CA 1
ATOM 6673 C C . LYS A 1 817 ? 28.119 -36.431 14.266 1.00 37.62 817 LYS A C 1
ATOM 6675 O O . LYS A 1 817 ? 27.693 -35.985 15.327 1.00 37.62 817 LYS A O 1
ATOM 6680 N N . ASP A 1 818 ? 28.754 -37.595 14.165 1.00 39.06 818 ASP A N 1
ATOM 6681 C CA . ASP A 1 818 ? 28.933 -38.542 15.266 1.00 39.06 818 ASP A CA 1
ATOM 6682 C C . ASP A 1 818 ? 29.884 -38.021 16.353 1.00 39.06 818 ASP A C 1
ATOM 6684 O O . ASP A 1 818 ? 29.603 -38.173 17.537 1.00 39.06 818 ASP A O 1
ATOM 6688 N N . GLY A 1 819 ? 30.949 -37.297 15.985 1.00 38.81 819 GLY A N 1
ATOM 6689 C CA . GLY A 1 819 ? 31.899 -36.742 16.957 1.00 38.81 819 GLY A CA 1
ATOM 6690 C C . GLY A 1 819 ? 31.310 -35.627 17.829 1.00 38.81 819 GLY A C 1
ATOM 6691 O O . GLY A 1 819 ? 31.645 -35.514 19.007 1.00 38.81 819 GLY A O 1
ATOM 6692 N N . VAL A 1 820 ? 30.397 -34.821 17.276 1.00 43.28 820 VAL A N 1
ATOM 6693 C CA . VAL A 1 820 ? 29.662 -33.792 18.038 1.00 43.28 820 VAL A CA 1
ATOM 6694 C C . VAL A 1 820 ? 28.540 -34.429 18.862 1.00 43.28 820 VAL A C 1
ATOM 6696 O O . VAL A 1 820 ? 28.316 -34.035 20.006 1.00 43.28 820 VAL A O 1
ATOM 6699 N N . ARG A 1 821 ? 27.873 -35.451 18.308 1.00 41.28 821 ARG A N 1
ATOM 6700 C CA . ARG A 1 821 ? 26.817 -36.230 18.971 1.00 41.28 821 ARG A CA 1
ATOM 6701 C C . ARG A 1 821 ? 27.326 -36.903 20.245 1.00 41.28 821 ARG A C 1
ATOM 6703 O O . ARG A 1 821 ? 26.731 -36.710 21.303 1.00 41.28 821 ARG A O 1
ATOM 6710 N N . ASP A 1 822 ? 28.453 -37.604 20.171 1.00 43.53 822 ASP A N 1
ATOM 6711 C CA . ASP A 1 822 ? 29.047 -38.286 21.325 1.00 43.53 822 ASP A CA 1
ATOM 6712 C C . ASP A 1 822 ? 29.479 -37.302 22.417 1.00 43.53 822 ASP A C 1
ATOM 6714 O O . ASP A 1 822 ? 29.321 -37.576 23.608 1.00 43.53 822 ASP A O 1
ATOM 6718 N N . MET A 1 823 ? 29.969 -36.119 22.034 1.00 42.72 823 MET A N 1
ATOM 6719 C CA . MET A 1 823 ? 30.386 -35.097 22.994 1.00 42.72 823 MET A CA 1
ATOM 6720 C C . MET A 1 823 ? 29.195 -34.493 23.756 1.00 42.72 823 MET A C 1
ATOM 6722 O O . MET A 1 823 ? 29.291 -34.248 24.958 1.00 42.72 823 MET A O 1
ATOM 6726 N N . LEU A 1 824 ? 28.062 -34.276 23.081 1.00 42.75 824 LEU A N 1
ATOM 6727 C CA . LEU A 1 824 ? 26.857 -33.686 23.676 1.00 42.75 824 LEU A CA 1
ATOM 6728 C C . LEU A 1 824 ? 26.104 -34.669 24.589 1.00 42.75 824 LEU A C 1
ATOM 6730 O O . LEU A 1 824 ? 25.592 -34.260 25.632 1.00 42.75 824 LEU A O 1
ATOM 6734 N N . VAL A 1 825 ? 26.092 -35.961 24.240 1.00 45.50 825 VAL A N 1
ATOM 6735 C CA . VAL A 1 825 ? 25.497 -37.031 25.062 1.00 45.50 825 VAL A CA 1
ATOM 6736 C C . VAL A 1 825 ? 26.346 -37.305 26.307 1.00 45.50 825 VAL A C 1
ATOM 6738 O O . VAL A 1 825 ? 25.811 -37.414 27.410 1.00 45.50 825 VAL A O 1
ATOM 6741 N N . LYS A 1 826 ? 27.678 -37.342 26.163 1.00 40.44 826 LYS A N 1
ATOM 6742 C CA . LYS A 1 826 ? 28.618 -37.627 27.261 1.00 40.44 826 LYS A CA 1
ATOM 6743 C C . LYS A 1 826 ? 28.592 -36.587 28.387 1.00 40.44 826 LYS A C 1
ATOM 6745 O O . LYS A 1 826 ? 28.953 -36.907 29.516 1.00 40.44 826 LYS A O 1
ATOM 6750 N N . HIS A 1 827 ? 28.166 -35.359 28.095 1.00 41.81 827 HIS A N 1
ATOM 6751 C CA . HIS A 1 827 ? 28.088 -34.267 29.068 1.00 41.81 827 HIS A CA 1
ATOM 6752 C C . HIS A 1 827 ? 26.660 -33.954 29.552 1.00 41.81 827 HIS A C 1
ATOM 6754 O O . HIS A 1 827 ? 26.467 -32.929 30.198 1.00 41.81 827 HIS A O 1
ATOM 6760 N N . HIS A 1 828 ? 25.677 -34.825 29.277 1.00 40.62 828 HIS A N 1
ATOM 6761 C CA . HIS A 1 828 ? 24.281 -34.692 29.735 1.00 40.62 828 HIS A CA 1
ATOM 6762 C C . HIS A 1 828 ? 23.628 -33.328 29.435 1.00 40.62 828 HIS A C 1
ATOM 6764 O O . HIS A 1 828 ? 22.745 -32.881 30.162 1.00 40.62 828 HIS A O 1
ATOM 6770 N N . LEU A 1 829 ? 24.041 -32.658 28.355 1.00 38.03 829 LEU A N 1
ATOM 6771 C CA . LEU A 1 829 ? 23.499 -31.348 27.978 1.00 38.03 829 LEU A CA 1
ATOM 6772 C C . LEU A 1 829 ? 22.149 -31.449 27.238 1.00 38.03 829 LEU A C 1
ATOM 6774 O O . LEU A 1 829 ? 21.471 -30.436 27.098 1.00 38.03 829 LEU A O 1
ATOM 6778 N N . PHE A 1 830 ? 21.744 -32.650 26.796 1.00 37.91 830 PHE A N 1
ATOM 6779 C CA . PHE A 1 830 ? 20.452 -32.932 26.153 1.00 37.91 830 PHE A CA 1
ATOM 6780 C C . PHE A 1 830 ? 19.958 -34.359 26.479 1.00 37.91 830 PHE A C 1
ATOM 6782 O O . PHE A 1 830 ? 20.736 -35.308 26.370 1.00 37.91 830 PHE A O 1
ATOM 6789 N N . SER A 1 831 ? 18.670 -34.528 26.813 1.00 34.72 831 SER A N 1
ATOM 6790 C CA . SER A 1 831 ? 17.949 -35.817 26.803 1.00 34.72 831 SER A CA 1
ATOM 6791 C C . SER A 1 831 ? 16.929 -35.811 25.661 1.00 34.72 831 SER A C 1
ATOM 6793 O O . SER A 1 831 ? 16.111 -34.898 25.585 1.00 34.72 831 SER A O 1
ATOM 6795 N N . TRP A 1 832 ? 16.987 -36.796 24.766 1.00 40.06 832 TRP A N 1
ATOM 6796 C CA . TRP A 1 832 ? 16.246 -36.799 23.496 1.00 40.06 832 TRP A CA 1
ATOM 6797 C C . TRP A 1 832 ? 14.975 -37.668 23.519 1.00 40.06 832 TRP A C 1
ATOM 6799 O O . TRP A 1 832 ? 14.783 -38.502 22.643 1.00 40.06 832 TRP A O 1
ATOM 6809 N N . ASP A 1 833 ? 14.084 -37.431 24.483 1.00 29.20 833 ASP A N 1
ATOM 6810 C CA . ASP A 1 833 ? 12.705 -37.962 24.451 1.00 29.20 833 ASP A CA 1
ATOM 6811 C C . ASP A 1 833 ? 11.684 -36.934 23.899 1.00 29.20 833 ASP A C 1
ATOM 6813 O O . ASP A 1 833 ? 10.507 -36.982 24.247 1.00 29.20 833 ASP A O 1
ATOM 6817 N N . ILE A 1 834 ? 12.110 -35.991 23.042 1.00 29.34 834 ILE A N 1
ATOM 6818 C CA . ILE A 1 834 ? 11.225 -34.999 22.389 1.00 29.34 834 ILE A CA 1
ATOM 6819 C C . ILE A 1 834 ? 11.340 -35.089 20.870 1.00 29.34 834 ILE A C 1
ATOM 6821 O O . ILE A 1 834 ? 12.483 -34.989 20.362 1.00 29.34 834 ILE A O 1
#

Sequence (834 aa):
TETDQEVRSKWICYLEFNYNKEAIHQMKWSQVDIQMKHTKVLTELIKSGISPSLRPPIWMRASKGLTLKVNSNWTYSQLCDLSNHVPSLSDKQISRVLPTNACFMSSTSVGIGRLRRILRVIKWLQKNGTTVYNMSRESVNLSVIAAYLLLVCEEEDAFWLTLSIANELKSFSHQKTLTTLIGTHCPQIDEILRQHDIELSLITSHWFSALFAAFIPETRTLLHLWDLYFYFGSIVLFQITLGLLVCHNHSICEDKDSANVFNSLSDLPSNIKDLSSLLLIWSTGEKFIQYLNPSPTQSQISDNSSIHSSSLSLPSFNAETYDTDLKTKNIRQTSIIVELHEAIEAIGRHFEVHEPSFHSNLIPDYSVVDNNEDDEEYNQRKQRMRQKRAKALIDFQRHDSDELGFRKNDIITIVSERDEHCWVGELNGLRGWFPAKFVEILDERNRDYSIAGDDRVIPFINDLIRGRLYNAIKTILTYGMKKTLFVTTHPWIIIETISKACAESDFNSVYSRLVLTRTFRLDEFARVLTPSELLYRSIAHINHTHENEAMDVKLRSLLCIALNQNILHEWFAVICANQPHIISKWYHNWSFVNSPVWKMIKSELSWVGELNGLRGWFPAKFVEILDERNRDYSIAGDDRVIPFINDLIRGRLYNAIKTILTYGMKKTLFVTTHPWIIIETISKACAESDFNSVYSRLVLTRTFRLDEFARVLTPSELLYRSIAHINHTHENEAMDVKLRSLLCIALNQNILHEWFAVICANQPHIISKWYHNWSFVNSPVWKMIKSELRLLTQFSFNLNPNSELAESIQPKSPVSKDGVRDMLVKHHLFSWDI

pLDDT: mean 71.25, std 17.85, range [23.89, 94.19]

Foldseek 3Di:
DVLLVVLVVLVVVVCCVPQVPVNDPDDDLVSDDQADDDDPSVVVSLLSPDRLQCCLSNLSRLFCLSVCCVPDPDHLVRLLVLLPPFDFDDQVVQCPQCCPDQQRVHCPHVVNVLLRSLVSSLVVVCVPDPVQRPADDDLAPLSNQLSLLVVRDDSRSSSSSSSRLRSQVRVDPPLVVLLVLCCVPVVLVNVVCVVLVPSCSVLLSVCVNRVNSVQAPDSRLSVSLVSVCSNVHPVLSSLLLVLLCVVCVVVLNVDPDSVCNVVCSNNSVNVSHDSVSSSNSNVNSCVSCVVPDDDDDDDDDDDDDDDDDDDDDDDDDDPDPPPVVVVVVVVVVVVLVVLLLVLLVVLLVLLCVQPVVRDDDSDFDCVCLPPPDPPPVVVVVVVLVPQWKWFFCAFDDDPDLQADGDHGGFIWGFPADPDVFKTWTDDPNRIHIDGPVRIGTPPLVPFAARCSQECVNPVVNCCSQLNRNLVSVQCLQQPQWDDDVPDDDGSLVLLQVLLVVLCVVPVVLLVVQVVCCQQAVVVVPDPSDDLSSVSNVLLVVLCVVQVPHDSSVSSSSSSVVCLQVLCPLVSLCSSQPVCLVSCVVTGDCPRCSNDSVSSVVSSSSNVSSVVCSNHGNDDPPPPPPLQPPPDDDDLVFECVNDVVNCCVQLNVVLVVVQCQLLFQWDPPPPDDDGSLVLLQVLLVVLCVVPVVVLVVLVVCCVRGVPSSPDPSDDLSSVSNVLLVVLCVQQVPHDSSLSSSLSSLVCLSVLCPLVSLCSSQPVCVVSCVVTGDCPRCSNDPVSVVVSVVSNVSSVDHHDDDSCPPPDDDPDDDDPDPPVNVVCVCVVVPSDDPPD